Protein AF-0000000076117011 (afdb_homodimer)

Structure (mmCIF, N/CA/C/O backbone):
data_AF-0000000076117011-model_v1
#
loop_
_entity.id
_entity.type
_entity.pdbx_description
1 polymer DENND3
#
loop_
_atom_site.group_PDB
_atom_site.id
_atom_site.type_symbol
_atom_site.label_atom_id
_atom_site.label_alt_id
_atom_site.label_comp_id
_atom_site.label_asym_id
_atom_site.label_entity_id
_atom_site.label_seq_id
_atom_site.pdbx_PDB_ins_code
_atom_site.Cartn_x
_atom_site.Cartn_y
_atom_site.Cartn_z
_atom_site.occupancy
_atom_site.B_iso_or_equiv
_atom_site.auth_seq_id
_atom_site.auth_comp_id
_atom_site.auth_asym_id
_atom_site.auth_atom_id
_atom_site.pdbx_PDB_model_num
ATOM 1 N N . MET A 1 1 ? 69.812 -43.875 -33.938 1 23.36 1 MET A N 1
ATOM 2 C CA . MET A 1 1 ? 68.75 -44.188 -33.031 1 23.36 1 MET A CA 1
ATOM 3 C C . MET A 1 1 ? 67.562 -43.312 -33.25 1 23.36 1 MET A C 1
ATOM 5 O O . MET A 1 1 ? 67.625 -42.094 -33.219 1 23.36 1 MET A O 1
ATOM 9 N N . SER A 1 2 ? 66.562 -43.688 -34.125 1 27.22 2 SER A N 1
ATOM 10 C CA . SER A 1 2 ? 65.375 -43.188 -34.781 1 27.22 2 SER A CA 1
ATOM 11 C C . SER A 1 2 ? 64.25 -42.844 -33.781 1 27.22 2 SER A C 1
ATOM 13 O O . SER A 1 2 ? 63.844 -43.719 -33 1 27.22 2 SER A O 1
ATOM 15 N N . ILE A 1 3 ? 64.25 -41.688 -33.125 1 29.45 3 ILE A N 1
ATOM 16 C CA . ILE A 1 3 ? 63.406 -41.25 -32.031 1 29.45 3 ILE A CA 1
ATOM 17 C C . ILE A 1 3 ? 61.938 -41.312 -32.469 1 29.45 3 ILE A C 1
ATOM 19 O O . ILE A 1 3 ? 61.531 -40.594 -33.375 1 29.45 3 ILE A O 1
ATOM 23 N N . ARG A 1 4 ? 61.25 -42.438 -32.312 1 32.06 4 ARG A N 1
ATOM 24 C CA . ARG A 1 4 ? 59.875 -42.812 -32.688 1 32.06 4 ARG A CA 1
ATOM 25 C C . ARG A 1 4 ? 58.844 -41.906 -32 1 32.06 4 ARG A C 1
ATOM 27 O O . ARG A 1 4 ? 58.906 -41.719 -30.781 1 32.06 4 ARG A O 1
ATOM 34 N N . GLY A 1 5 ? 58.281 -40.875 -32.656 1 29.17 5 GLY A N 1
ATOM 35 C CA . GLY A 1 5 ? 57.375 -39.781 -32.312 1 29.17 5 GLY A CA 1
ATOM 36 C C . GLY A 1 5 ? 56.094 -40.25 -31.656 1 29.17 5 GLY A C 1
ATOM 37 O O . GLY A 1 5 ? 55.25 -40.906 -32.281 1 29.17 5 GLY A O 1
ATOM 38 N N . THR A 1 6 ? 56.062 -40.75 -30.422 1 28.58 6 THR A N 1
ATOM 39 C CA . THR A 1 6 ? 54.875 -41.281 -29.781 1 28.58 6 THR A CA 1
ATOM 40 C C . THR A 1 6 ? 53.75 -40.281 -29.781 1 28.58 6 THR A C 1
ATOM 42 O O . THR A 1 6 ? 53.906 -39.156 -29.297 1 28.58 6 THR A O 1
ATOM 45 N N . THR A 1 7 ? 52.812 -40.344 -30.719 1 27.72 7 THR A N 1
ATOM 46 C CA . THR A 1 7 ? 51.594 -39.594 -30.875 1 27.72 7 THR A CA 1
ATOM 47 C C . THR A 1 7 ? 50.781 -39.594 -29.578 1 27.72 7 THR A C 1
ATOM 49 O O . THR A 1 7 ? 50.375 -40.656 -29.094 1 27.72 7 THR A O 1
ATOM 52 N N . ILE A 1 8 ? 51.031 -38.812 -28.625 1 31.27 8 ILE A N 1
ATOM 53 C CA . ILE A 1 8 ? 50.219 -38.719 -27.391 1 31.27 8 ILE A CA 1
ATOM 54 C C . ILE A 1 8 ? 48.75 -38.531 -27.75 1 31.27 8 ILE A C 1
ATOM 56 O O . ILE A 1 8 ? 48.375 -37.562 -28.406 1 31.27 8 ILE A O 1
ATOM 60 N N . LYS A 1 9 ? 47.969 -39.531 -27.859 1 28.08 9 LYS A N 1
ATOM 61 C CA . LYS A 1 9 ? 46.5 -39.562 -28.031 1 28.08 9 LYS A CA 1
ATOM 62 C C . LYS A 1 9 ? 45.812 -38.594 -27.078 1 28.08 9 LYS A C 1
ATOM 64 O O . LYS A 1 9 ? 46 -38.688 -25.859 1 28.08 9 LYS A O 1
ATOM 69 N N . LYS A 1 10 ? 45.562 -37.406 -27.469 1 28.38 10 LYS A N 1
ATOM 70 C CA . LYS A 1 10 ? 44.75 -36.406 -26.75 1 28.38 10 LYS A CA 1
ATOM 71 C C . LYS A 1 10 ? 43.438 -37.031 -26.234 1 28.38 10 LYS A C 1
ATOM 73 O O . LYS A 1 10 ? 42.625 -37.469 -27.031 1 28.38 10 LYS A O 1
ATOM 78 N N . ASN A 1 11 ? 43.469 -37.844 -25.266 1 29.08 11 ASN A N 1
ATOM 79 C CA . ASN A 1 11 ? 42.219 -38.281 -24.641 1 29.08 11 ASN A CA 1
ATOM 80 C C . ASN A 1 11 ? 41.219 -37.156 -24.562 1 29.08 11 ASN A C 1
ATOM 82 O O . ASN A 1 11 ? 41.438 -36.125 -23.906 1 29.08 11 ASN A O 1
ATOM 86 N N . LYS A 1 12 ? 40.469 -36.875 -25.641 1 31.58 12 LYS A N 1
ATOM 87 C CA . LYS A 1 12 ? 39.312 -36 -25.688 1 31.58 12 LYS A CA 1
ATOM 88 C C . LYS A 1 12 ? 38.438 -36.188 -24.469 1 31.58 12 LYS A C 1
ATOM 90 O O . LYS A 1 12 ? 37.75 -37.219 -24.344 1 31.58 12 LYS A O 1
ATOM 95 N N . MET A 1 13 ? 38.875 -35.938 -23.281 1 32.09 13 MET A N 1
ATOM 96 C CA . MET A 1 13 ? 37.906 -35.875 -22.203 1 32.09 13 MET A CA 1
ATOM 97 C C . MET A 1 13 ? 36.594 -35.25 -22.656 1 32.09 13 MET A C 1
ATOM 99 O O . MET A 1 13 ? 36.562 -34.094 -23.047 1 32.09 13 MET A O 1
ATOM 103 N N . THR A 1 14 ? 35.719 -35.906 -23.375 1 32.06 14 THR A N 1
ATOM 104 C CA . THR A 1 14 ? 34.344 -35.562 -23.656 1 32.06 14 THR A CA 1
ATOM 105 C C . THR A 1 14 ? 33.688 -34.906 -22.438 1 32.06 14 THR A C 1
ATOM 107 O O . THR A 1 14 ? 33.406 -35.594 -21.469 1 32.06 14 THR A O 1
ATOM 110 N N . THR A 1 15 ? 34.219 -33.875 -21.922 1 34.38 15 THR A N 1
ATOM 111 C CA . THR A 1 15 ? 33.5 -33.156 -20.891 1 34.38 15 THR A CA 1
ATOM 112 C C . THR A 1 15 ? 31.984 -33.156 -21.188 1 34.38 15 THR A C 1
ATOM 114 O O . THR A 1 15 ? 31.562 -32.719 -22.25 1 34.38 15 THR A O 1
ATOM 117 N N . SER A 1 16 ? 31.266 -34.188 -20.844 1 34.84 16 SER A N 1
ATOM 118 C CA . SER A 1 16 ? 29.812 -34.219 -20.891 1 34.84 16 SER A CA 1
ATOM 119 C C . SER A 1 16 ? 29.234 -32.812 -20.703 1 34.84 16 SER A C 1
ATOM 121 O O . SER A 1 16 ? 29.609 -32.094 -19.781 1 34.84 16 SER A O 1
ATOM 123 N N . VAL A 1 17 ? 29.062 -32.125 -21.719 1 37.31 17 VAL A N 1
ATOM 124 C CA . VAL A 1 17 ? 28.25 -30.938 -21.625 1 37.31 17 VAL A CA 1
ATOM 125 C C . VAL A 1 17 ? 27.188 -31.094 -20.547 1 37.31 17 VAL A C 1
ATOM 127 O O . VAL A 1 17 ? 26.422 -32.062 -20.562 1 37.31 17 VAL A O 1
ATOM 130 N N . PRO A 1 18 ? 27.438 -30.75 -19.328 1 39.34 18 PRO A N 1
ATOM 131 C CA . PRO A 1 18 ? 26.344 -30.844 -18.359 1 39.34 18 PRO A CA 1
ATOM 132 C C . PRO A 1 18 ? 24.969 -30.688 -19 1 39.34 18 PRO A C 1
ATOM 134 O O . PRO A 1 18 ? 24.812 -29.891 -19.938 1 39.34 18 PRO A O 1
ATOM 137 N N . GLU A 1 19 ? 24.203 -31.672 -19.266 1 43.84 19 GLU A N 1
ATOM 138 C CA . GLU A 1 19 ? 22.812 -31.656 -19.719 1 43.84 19 GLU A CA 1
ATOM 139 C C . GLU A 1 19 ? 22.094 -30.406 -19.219 1 43.84 19 GLU A C 1
ATOM 141 O O . GLU A 1 19 ? 22.25 -30.016 -18.062 1 43.84 19 GLU A O 1
ATOM 146 N N . PHE A 1 20 ? 21.906 -29.484 -20.094 1 51.25 20 PHE A N 1
ATOM 147 C CA . PHE A 1 20 ? 21.109 -28.312 -19.734 1 51.25 20 PHE A CA 1
ATOM 148 C C . PHE A 1 20 ? 19.938 -28.719 -18.844 1 51.25 20 PHE A C 1
ATOM 150 O O . PHE A 1 20 ? 19.203 -29.672 -19.172 1 51.25 20 PHE A O 1
ATOM 157 N N . PRO A 1 21 ? 19.984 -28.422 -17.641 1 55.91 21 PRO A N 1
ATOM 158 C CA . PRO A 1 21 ? 18.922 -28.781 -16.688 1 55.91 21 PRO A CA 1
ATOM 159 C C . PRO A 1 21 ? 17.516 -28.516 -17.219 1 55.91 21 PRO A C 1
ATOM 161 O O . PRO A 1 21 ? 16.531 -28.922 -16.609 1 55.91 21 PRO A O 1
ATOM 164 N N . VAL A 1 22 ? 17.484 -27.719 -18.312 1 62.47 22 VAL A N 1
ATOM 165 C CA . VAL A 1 22 ? 16.141 -27.422 -18.812 1 62.47 22 VAL A CA 1
ATOM 166 C C . VAL A 1 22 ? 15.93 -28.109 -20.156 1 62.47 22 VAL A C 1
ATOM 168 O O . VAL A 1 22 ? 16.828 -28.125 -21 1 62.47 22 VAL A O 1
ATOM 171 N N . SER A 1 23 ? 14.867 -28.781 -20.359 1 64.69 23 SER A N 1
ATOM 172 C CA . SER A 1 23 ? 14.5 -29.484 -21.578 1 64.69 23 SER A CA 1
ATOM 173 C C . SER A 1 23 ? 14.438 -28.531 -22.766 1 64.69 23 SER A C 1
ATOM 175 O O . SER A 1 23 ? 14.266 -27.328 -22.594 1 64.69 23 SER A O 1
ATOM 177 N N . GLU A 1 24 ? 14.844 -28.953 -23.906 1 66.38 24 GLU A N 1
ATOM 178 C CA . GLU A 1 24 ? 14.781 -28.188 -25.156 1 66.38 24 GLU A CA 1
ATOM 179 C C . GLU A 1 24 ? 13.391 -27.609 -25.375 1 66.38 24 GLU A C 1
ATOM 181 O O . GLU A 1 24 ? 13.242 -26.531 -25.938 1 66.38 24 GLU A O 1
ATOM 186 N N . GLU A 1 25 ? 12.438 -28.406 -24.938 1 67.88 25 GLU A N 1
ATOM 187 C CA . GLU A 1 25 ? 11.055 -27.969 -25.078 1 67.88 25 GLU A CA 1
ATOM 188 C C . GLU A 1 25 ? 10.805 -26.688 -24.297 1 67.88 25 GLU A C 1
ATOM 190 O O . GLU A 1 25 ? 10.125 -25.781 -24.766 1 67.88 25 GLU A O 1
ATOM 195 N N . VAL A 1 26 ? 11.406 -26.641 -23.188 1 68.38 26 VAL A N 1
ATOM 196 C CA . VAL A 1 26 ? 11.242 -25.469 -22.328 1 68.38 26 VAL A CA 1
ATOM 197 C C . VAL A 1 26 ? 11.898 -24.266 -22.969 1 68.38 26 VAL A C 1
ATOM 199 O O . VAL A 1 26 ? 11.328 -23.172 -22.984 1 68.38 26 VAL A O 1
ATOM 202 N N . ILE A 1 27 ? 12.938 -24.422 -23.594 1 70.88 27 ILE A N 1
ATOM 203 C CA . ILE A 1 27 ? 13.688 -23.328 -24.203 1 70.88 27 ILE A CA 1
ATOM 204 C C . ILE A 1 27 ? 12.906 -22.75 -25.375 1 70.88 27 ILE A C 1
ATOM 206 O O . ILE A 1 27 ? 12.828 -21.516 -25.531 1 70.88 27 ILE A O 1
ATOM 210 N N . LYS A 1 28 ? 12.305 -23.641 -26.094 1 72.31 28 LYS A N 1
ATOM 211 C CA . LYS A 1 28 ? 11.547 -23.172 -27.25 1 72.31 28 LYS A CA 1
ATOM 212 C C . LYS A 1 28 ? 10.266 -22.453 -26.812 1 72.31 28 LYS A C 1
ATOM 214 O O . LYS A 1 28 ? 9.852 -21.484 -27.438 1 72.31 28 LYS A O 1
ATOM 219 N N . SER A 1 29 ? 9.719 -22.922 -25.75 1 73.88 29 SER A N 1
ATOM 220 C CA . SER A 1 29 ? 8.445 -22.375 -25.281 1 73.88 29 SER A CA 1
ATOM 221 C C . SER A 1 29 ? 8.633 -21.047 -24.578 1 73.88 29 SER A C 1
ATOM 223 O O . SER A 1 29 ? 7.727 -20.203 -24.562 1 73.88 29 SER A O 1
ATOM 225 N N . ILE A 1 30 ? 9.812 -20.844 -24.125 1 80.25 30 ILE A N 1
ATOM 226 C CA . ILE A 1 30 ? 10.055 -19.688 -23.266 1 80.25 30 ILE A CA 1
ATOM 227 C C . ILE A 1 30 ? 9.938 -18.406 -24.094 1 80.25 30 ILE A C 1
ATOM 229 O O . ILE A 1 30 ? 9.477 -17.375 -23.594 1 80.25 30 ILE A O 1
ATOM 233 N N . THR A 1 31 ? 10.289 -18.5 -25.375 1 78.75 31 THR A N 1
ATOM 234 C CA . THR A 1 31 ? 10.281 -17.312 -26.219 1 78.75 31 THR A CA 1
ATOM 235 C C . THR A 1 31 ? 8.859 -16.781 -26.391 1 78.75 31 THR A C 1
ATOM 237 O O . THR A 1 31 ? 8.641 -15.562 -26.438 1 78.75 31 THR A O 1
ATOM 240 N N . THR A 1 32 ? 7.996 -17.719 -26.406 1 79.62 32 THR A N 1
ATOM 241 C CA . THR A 1 32 ? 6.598 -17.344 -26.562 1 79.62 32 THR A CA 1
ATOM 242 C C . THR A 1 32 ? 6.09 -16.625 -25.312 1 79.62 32 THR A C 1
ATOM 244 O O . THR A 1 32 ? 5.289 -15.695 -25.391 1 79.62 32 THR A O 1
ATOM 247 N N . PHE A 1 33 ? 6.688 -16.984 -24.234 1 84 33 PHE A N 1
ATOM 248 C CA . PHE A 1 33 ? 6.172 -16.484 -22.969 1 84 33 PHE A CA 1
ATOM 249 C C . PHE A 1 33 ? 6.895 -15.211 -22.547 1 84 33 PHE A C 1
ATOM 251 O O . PHE A 1 33 ? 6.453 -14.508 -21.641 1 84 33 PHE A O 1
ATOM 258 N N . CYS A 1 34 ? 7.953 -14.891 -23.234 1 85.19 34 CYS A N 1
ATOM 259 C CA . CYS A 1 34 ? 8.633 -13.625 -22.984 1 85.19 34 CYS A CA 1
ATOM 260 C C . CYS A 1 34 ? 7.781 -12.445 -23.422 1 85.19 34 CYS A C 1
ATOM 262 O O . CYS A 1 34 ? 7.828 -11.375 -22.797 1 85.19 34 CYS A O 1
ATOM 264 N N . TYR A 1 35 ? 7.074 -12.734 -24.484 1 84.56 35 TYR A N 1
ATOM 265 C CA . TYR A 1 35 ? 6.152 -11.734 -25.016 1 84.56 35 TYR A CA 1
ATOM 266 C C . TYR A 1 35 ? 4.758 -12.32 -25.203 1 84.56 35 TYR A C 1
ATOM 268 O O . TYR A 1 35 ? 4.305 -12.516 -26.328 1 84.56 35 TYR A O 1
ATOM 276 N N . PRO A 1 36 ? 4.109 -12.445 -24.078 1 78.5 36 PRO A N 1
ATOM 277 C CA . PRO A 1 36 ? 2.816 -13.133 -24.172 1 78.5 36 PRO A CA 1
ATOM 278 C C . PRO A 1 36 ? 1.836 -12.422 -25.109 1 78.5 36 PRO A C 1
ATOM 280 O O . PRO A 1 36 ? 0.967 -13.062 -25.703 1 78.5 36 PRO A O 1
ATOM 283 N N . ASP A 1 37 ? 1.966 -11.094 -25.25 1 76.81 37 ASP A N 1
ATOM 284 C CA . ASP A 1 37 ? 1.089 -10.328 -26.125 1 76.81 37 ASP A CA 1
ATOM 285 C C . ASP A 1 37 ? 1.772 -10.039 -27.469 1 76.81 37 ASP A C 1
ATOM 287 O O . ASP A 1 37 ? 1.303 -9.203 -28.234 1 76.81 37 ASP A O 1
ATOM 291 N N . GLY A 1 38 ? 2.838 -10.594 -27.688 1 76.81 38 GLY A N 1
ATOM 292 C CA . GLY A 1 38 ? 3.592 -10.344 -28.906 1 76.81 38 GLY A CA 1
ATOM 293 C C . GLY A 1 38 ? 4.629 -9.25 -28.766 1 76.81 38 GLY A C 1
ATOM 294 O O . GLY A 1 38 ? 4.508 -8.391 -27.875 1 76.81 38 GLY A O 1
ATOM 295 N N . MET A 1 39 ? 5.688 -9.336 -29.578 1 80.31 39 MET A N 1
ATOM 296 C CA . MET A 1 39 ? 6.742 -8.328 -29.547 1 80.31 39 MET A CA 1
ATOM 297 C C . MET A 1 39 ? 6.34 -7.09 -30.344 1 80.31 39 MET A C 1
ATOM 299 O O . MET A 1 39 ? 5.828 -7.207 -31.453 1 80.31 39 MET A O 1
ATOM 303 N N . LYS A 1 40 ? 6.391 -5.938 -29.688 1 81.12 40 LYS A N 1
ATOM 304 C CA . LYS A 1 40 ? 6.055 -4.684 -30.359 1 81.12 40 LYS A CA 1
ATOM 305 C C . LYS A 1 40 ? 7.219 -3.699 -30.312 1 81.12 40 LYS A C 1
ATOM 307 O O . LYS A 1 40 ? 7.961 -3.662 -29.328 1 81.12 40 LYS A O 1
ATOM 312 N N . VAL A 1 41 ? 7.43 -3.002 -31.438 1 84.56 41 VAL A N 1
ATOM 313 C CA . VAL A 1 41 ? 8.445 -1.961 -31.516 1 84.56 41 VAL A CA 1
ATOM 314 C C . VAL A 1 41 ? 7.809 -0.594 -31.266 1 84.56 41 VAL A C 1
ATOM 316 O O . VAL A 1 41 ? 6.711 -0.32 -31.766 1 84.56 41 VAL A O 1
ATOM 319 N N . PHE A 1 42 ? 8.523 0.179 -30.5 1 85.56 42 PHE A N 1
ATOM 320 C CA . PHE A 1 42 ? 7.941 1.458 -30.109 1 85.56 42 PHE A CA 1
ATOM 321 C C . PHE A 1 42 ? 8.852 2.611 -30.516 1 85.56 42 PHE A C 1
ATOM 323 O O . PHE A 1 42 ? 10.078 2.463 -30.531 1 85.56 42 PHE A O 1
ATOM 330 N N . PRO A 1 43 ? 8.195 3.707 -30.828 1 83.5 43 PRO A N 1
ATOM 331 C CA . PRO A 1 43 ? 9.008 4.891 -31.109 1 83.5 43 PRO A CA 1
ATOM 332 C C . PRO A 1 43 ? 9.562 5.539 -29.844 1 83.5 43 PRO A C 1
ATOM 334 O O . PRO A 1 43 ? 10.602 6.199 -29.891 1 83.5 43 PRO A O 1
ATOM 337 N N . GLU A 1 44 ? 8.789 5.305 -28.766 1 85.5 44 GLU A N 1
ATOM 338 C CA . GLU A 1 44 ? 9.227 5.871 -27.484 1 85.5 44 GLU A CA 1
ATOM 339 C C . GLU A 1 44 ? 9.703 4.781 -26.531 1 85.5 44 GLU A C 1
ATOM 341 O O . GLU A 1 44 ? 9.281 3.627 -26.641 1 85.5 44 GLU A O 1
ATOM 346 N N . LYS A 1 45 ? 10.586 5.266 -25.734 1 85.12 45 LYS A N 1
ATOM 347 C CA . LYS A 1 45 ? 11.109 4.309 -24.766 1 85.12 45 LYS A CA 1
ATOM 348 C C . LYS A 1 45 ? 10.047 3.924 -23.75 1 85.12 45 LYS A C 1
ATOM 350 O O . LYS A 1 45 ? 9.461 4.793 -23.094 1 85.12 45 LYS A O 1
ATOM 355 N N . ARG A 1 46 ? 9.805 2.67 -23.734 1 86.06 46 ARG A N 1
ATOM 356 C CA . ARG A 1 46 ? 8.867 2.154 -22.734 1 86.06 46 ARG A CA 1
ATOM 357 C C . ARG A 1 46 ? 9.602 1.712 -21.484 1 86.06 46 ARG A C 1
ATOM 359 O O . ARG A 1 46 ? 10.797 1.434 -21.516 1 86.06 46 ARG A O 1
ATOM 366 N N . GLU A 1 47 ? 8.891 1.644 -20.438 1 88.56 47 GLU A N 1
ATOM 367 C CA . GLU A 1 47 ? 9.484 1.215 -19.172 1 88.56 47 GLU A CA 1
ATOM 368 C C . GLU A 1 47 ? 9.805 -0.277 -19.188 1 88.56 47 GLU A C 1
ATOM 370 O O . GLU A 1 47 ? 9.055 -1.07 -19.766 1 88.56 47 GLU A O 1
ATOM 375 N N . ASN A 1 48 ? 10.914 -0.587 -18.641 1 93.62 48 ASN A N 1
ATOM 376 C CA . ASN A 1 48 ? 11.258 -1.995 -18.469 1 93.62 48 ASN A CA 1
ATOM 377 C C . ASN A 1 48 ? 10.289 -2.697 -17.516 1 93.62 48 ASN A C 1
ATOM 379 O O . ASN A 1 48 ? 9.711 -2.066 -16.625 1 93.62 48 ASN A O 1
ATOM 383 N N . PHE A 1 49 ? 10.039 -3.977 -17.766 1 93.94 49 PHE A N 1
ATOM 384 C CA . PHE A 1 49 ? 9.117 -4.676 -16.875 1 93.94 49 PHE A CA 1
ATOM 385 C C . PHE A 1 49 ? 9.57 -6.113 -16.656 1 93.94 49 PHE A C 1
ATOM 387 O O . PHE A 1 49 ? 10.352 -6.652 -17.438 1 93.94 49 PHE A O 1
ATOM 394 N N . VAL A 1 50 ? 9.117 -6.66 -15.539 1 96.81 50 VAL A N 1
ATOM 395 C CA . VAL A 1 50 ? 9.461 -8.016 -15.125 1 96.81 50 VAL A CA 1
ATOM 396 C C . VAL A 1 50 ? 8.18 -8.844 -14.977 1 96.81 50 VAL A C 1
ATOM 398 O O . VAL A 1 50 ? 7.141 -8.32 -14.578 1 96.81 50 VAL A O 1
ATOM 401 N N . HIS A 1 51 ? 8.211 -10.031 -15.375 1 96 51 HIS A N 1
ATOM 402 C CA . HIS A 1 51 ? 7.137 -10.977 -15.07 1 96 51 HIS A CA 1
ATOM 403 C C . HIS A 1 51 ? 7.691 -12.375 -14.812 1 96 51 HIS A C 1
ATOM 405 O O . HIS A 1 51 ? 8.891 -12.609 -14.961 1 96 51 HIS A O 1
ATOM 411 N N . PHE A 1 52 ? 6.863 -13.258 -14.312 1 96.94 52 PHE A N 1
ATOM 412 C CA . PHE A 1 52 ? 7.273 -14.57 -13.828 1 96.94 52 PHE A CA 1
ATOM 413 C C . PHE A 1 52 ? 6.469 -15.672 -14.516 1 96.94 52 PHE A C 1
ATOM 415 O O . PHE A 1 52 ? 5.301 -15.477 -14.852 1 96.94 52 PHE A O 1
ATOM 422 N N . LEU A 1 53 ? 7.156 -16.766 -14.75 1 93.5 53 LEU A N 1
ATOM 423 C CA . LEU A 1 53 ? 6.52 -17.891 -15.445 1 93.5 53 LEU A CA 1
ATOM 424 C C . LEU A 1 53 ? 6.652 -19.172 -14.633 1 93.5 53 LEU A C 1
ATOM 426 O O . LEU A 1 53 ? 7.609 -19.344 -13.875 1 93.5 53 LEU A O 1
ATOM 430 N N . VAL A 1 54 ? 5.641 -19.953 -14.75 1 93.94 54 VAL A N 1
ATOM 431 C CA . VAL A 1 54 ? 5.684 -21.328 -14.266 1 93.94 54 VAL A CA 1
ATOM 432 C C . VAL A 1 54 ? 5.426 -22.297 -15.422 1 93.94 54 VAL A C 1
ATOM 434 O O . VAL A 1 54 ? 4.359 -22.266 -16.047 1 93.94 54 VAL A O 1
ATOM 437 N N . LEU A 1 55 ? 6.418 -23.109 -15.727 1 87.88 55 LEU A N 1
ATOM 438 C CA . LEU A 1 55 ? 6.32 -24.078 -16.812 1 87.88 55 LEU A CA 1
ATOM 439 C C . LEU A 1 55 ? 6.207 -25.5 -16.266 1 87.88 55 LEU A C 1
ATOM 441 O O . LEU A 1 55 ? 6.934 -25.875 -15.344 1 87.88 55 LEU A O 1
ATOM 445 N N . THR A 1 56 ? 5.25 -26.172 -16.734 1 85.5 56 THR A N 1
ATOM 446 C CA . THR A 1 56 ? 5.055 -27.547 -16.312 1 85.5 56 THR A CA 1
ATOM 447 C C . THR A 1 56 ? 5.395 -28.516 -17.453 1 85.5 56 THR A C 1
ATOM 449 O O . THR A 1 56 ? 4.891 -28.375 -18.562 1 85.5 56 THR A O 1
ATOM 452 N N . ASP A 1 57 ? 6.184 -29.469 -17.141 1 78.06 57 ASP A N 1
ATOM 453 C CA . ASP A 1 57 ? 6.551 -30.453 -18.156 1 78.06 57 ASP A CA 1
ATOM 454 C C . ASP A 1 57 ? 5.531 -31.594 -18.219 1 78.06 57 ASP A C 1
ATOM 456 O O . ASP A 1 57 ? 4.527 -31.562 -17.5 1 78.06 57 ASP A O 1
ATOM 460 N N . ILE A 1 58 ? 5.793 -32.562 -19.078 1 75.31 58 ILE A N 1
ATOM 461 C CA . ILE A 1 58 ? 4.871 -33.656 -19.344 1 75.31 58 ILE A CA 1
ATOM 462 C C . ILE A 1 58 ? 4.77 -34.562 -18.109 1 75.31 58 ILE A C 1
ATOM 464 O O . ILE A 1 58 ? 3.742 -35.219 -17.875 1 75.31 58 ILE A O 1
ATOM 468 N N . MET A 1 59 ? 5.902 -34.5 -17.266 1 71.62 59 MET A N 1
ATOM 469 C CA . MET A 1 59 ? 5.918 -35.344 -16.062 1 71.62 59 MET A CA 1
ATOM 470 C C . MET A 1 59 ? 5.281 -34.594 -14.891 1 71.62 59 MET A C 1
ATOM 472 O O . MET A 1 59 ? 5.18 -35.156 -13.797 1 71.62 59 MET A O 1
ATOM 476 N N . GLY A 1 60 ? 4.891 -33.344 -15.133 1 77.62 60 GLY A N 1
ATOM 477 C CA . GLY A 1 60 ? 4.238 -32.562 -14.078 1 77.62 60 GLY A CA 1
ATOM 478 C C . GLY A 1 60 ? 5.211 -31.75 -13.25 1 77.62 60 GLY A C 1
ATOM 479 O O . GLY A 1 60 ? 4.809 -31.094 -12.289 1 77.62 60 GLY A O 1
ATOM 480 N N . ASN A 1 61 ? 6.484 -31.859 -13.641 1 77.56 61 ASN A N 1
ATOM 481 C CA . ASN A 1 61 ? 7.477 -31.062 -12.922 1 77.56 61 ASN A CA 1
ATOM 482 C C . ASN A 1 61 ? 7.402 -29.594 -13.305 1 77.56 61 ASN A C 1
ATOM 484 O O . ASN A 1 61 ? 7.273 -29.25 -14.477 1 77.56 61 ASN A O 1
ATOM 488 N N . LYS A 1 62 ? 7.473 -28.844 -12.258 1 86.25 62 LYS A N 1
ATOM 489 C CA . LYS A 1 62 ? 7.352 -27.406 -12.484 1 86.25 62 LYS A CA 1
ATOM 490 C C . LYS A 1 62 ? 8.727 -26.75 -12.578 1 86.25 62 LYS A C 1
ATOM 492 O O . LYS A 1 62 ? 9.641 -27.109 -11.844 1 86.25 62 LYS A O 1
ATOM 497 N N . THR A 1 63 ? 8.883 -25.938 -13.5 1 85.88 63 THR A N 1
ATOM 498 C CA . THR A 1 63 ? 10.039 -25.062 -13.656 1 85.88 63 THR A CA 1
ATOM 499 C C . THR A 1 63 ? 9.617 -23.594 -13.617 1 85.88 63 THR A C 1
ATOM 501 O O . THR A 1 63 ? 8.578 -23.234 -14.172 1 85.88 63 THR A O 1
ATOM 504 N N . TYR A 1 64 ? 10.438 -22.828 -12.953 1 89.44 64 TYR A N 1
ATOM 505 C CA . TYR A 1 64 ? 10.086 -21.422 -12.742 1 89.44 64 TYR A CA 1
ATOM 506 C C . TYR A 1 64 ? 11.039 -20.516 -13.508 1 89.44 64 TYR A C 1
ATOM 508 O O . TYR A 1 64 ? 12.234 -20.797 -13.609 1 89.44 64 TYR A O 1
ATOM 516 N N . ALA A 1 65 ? 10.453 -19.5 -14.039 1 91.5 65 ALA A N 1
ATOM 517 C CA . ALA A 1 65 ? 11.281 -18.578 -14.82 1 91.5 65 ALA A CA 1
ATOM 518 C C . ALA A 1 65 ? 10.938 -17.125 -14.492 1 91.5 65 ALA A C 1
ATOM 520 O O . ALA A 1 65 ? 9.789 -16.812 -14.164 1 91.5 65 ALA A O 1
ATOM 521 N N . THR A 1 66 ? 11.922 -16.281 -14.469 1 93.38 66 THR A N 1
ATOM 522 C CA . THR A 1 66 ? 11.781 -14.836 -14.344 1 93.38 66 THR A CA 1
ATOM 523 C C . THR A 1 66 ? 12.25 -14.141 -15.617 1 93.38 66 THR A C 1
ATOM 525 O O . THR A 1 66 ? 13.344 -14.398 -16.109 1 93.38 66 THR A O 1
ATOM 528 N N . CYS A 1 67 ? 11.383 -13.289 -16.141 1 94.38 67 CYS A N 1
ATOM 529 C CA . CYS A 1 67 ? 11.664 -12.602 -17.391 1 94.38 67 CYS A CA 1
ATOM 530 C C . CYS A 1 67 ? 11.773 -11.094 -17.172 1 94.38 67 CYS A C 1
ATOM 532 O O . CYS A 1 67 ? 10.914 -10.5 -16.516 1 94.38 67 CYS A O 1
ATOM 534 N N . LEU A 1 68 ? 12.828 -10.5 -17.609 1 94.81 68 LEU A N 1
ATOM 535 C CA . LEU A 1 68 ? 12.992 -9.047 -17.594 1 94.81 68 LEU A CA 1
ATOM 536 C C . LEU A 1 68 ? 13.141 -8.5 -19 1 94.81 68 LEU A C 1
ATOM 538 O O . LEU A 1 68 ? 14.078 -8.859 -19.719 1 94.81 68 LEU A O 1
ATOM 542 N N . THR A 1 69 ? 12.188 -7.68 -19.422 1 94.19 69 THR A N 1
ATOM 543 C CA . THR A 1 69 ? 12.188 -7.082 -20.75 1 94.19 69 THR A CA 1
ATOM 544 C C . THR A 1 69 ? 12.68 -5.637 -20.688 1 94.19 69 THR A C 1
ATOM 546 O O . THR A 1 69 ? 12.195 -4.848 -19.875 1 94.19 69 THR A O 1
ATOM 549 N N . PHE A 1 70 ? 13.633 -5.32 -21.438 1 92.56 70 PHE A N 1
ATOM 550 C CA . PHE A 1 70 ? 14.148 -3.963 -21.547 1 92.56 70 PHE A CA 1
ATOM 551 C C . PHE A 1 70 ? 14.258 -3.545 -23 1 92.56 70 PHE A C 1
ATOM 553 O O . PHE A 1 70 ? 14.203 -4.391 -23.906 1 92.56 70 PHE A O 1
ATOM 560 N N . ASN A 1 71 ? 14.336 -2.211 -23.219 1 90.75 71 ASN A N 1
ATOM 561 C CA . ASN A 1 71 ? 14.32 -1.691 -24.594 1 90.75 71 ASN A CA 1
ATOM 562 C C . ASN A 1 71 ? 15.68 -1.124 -24.984 1 90.75 71 ASN A C 1
ATOM 564 O O . ASN A 1 71 ? 16.328 -0.442 -24.203 1 90.75 71 ASN A O 1
ATOM 568 N N . ARG A 1 72 ? 16.047 -1.481 -26.094 1 87.88 72 ARG A N 1
ATOM 569 C CA . ARG A 1 72 ? 17.266 -0.92 -26.672 1 87.88 72 ARG A CA 1
ATOM 570 C C . ARG A 1 72 ? 16.938 -0.025 -27.875 1 87.88 72 ARG A C 1
ATOM 572 O O . ARG A 1 72 ? 16.031 -0.323 -28.641 1 87.88 72 ARG A O 1
ATOM 579 N N . ARG A 1 73 ? 17.75 0.914 -27.969 1 88.5 73 ARG A N 1
ATOM 580 C CA . ARG A 1 73 ? 17.531 1.913 -29 1 88.5 73 ARG A CA 1
ATOM 581 C C . ARG A 1 73 ? 18.234 1.511 -30.297 1 88.5 73 ARG A C 1
ATOM 583 O O . ARG A 1 73 ? 19.422 1.189 -30.297 1 88.5 73 ARG A O 1
ATOM 590 N N . PHE A 1 74 ? 17.438 1.567 -31.438 1 87.69 74 PHE A N 1
ATOM 591 C CA . PHE A 1 74 ? 17.969 1.236 -32.75 1 87.69 74 PHE A CA 1
ATOM 592 C C . PHE A 1 74 ? 17.609 2.307 -33.781 1 87.69 74 PHE A C 1
ATOM 594 O O . PHE A 1 74 ? 16.625 3.031 -33.594 1 87.69 74 PHE A O 1
ATOM 601 N N . ILE A 1 75 ? 18.406 2.451 -34.75 1 87.56 75 ILE A N 1
ATOM 602 C CA . ILE A 1 75 ? 18.109 3.279 -35.906 1 87.56 75 ILE A CA 1
ATOM 603 C C . ILE A 1 75 ? 17.797 2.389 -37.125 1 87.56 75 ILE A C 1
ATOM 605 O O . ILE A 1 75 ? 18.578 1.492 -37.438 1 87.56 75 ILE A O 1
ATOM 609 N N . ILE A 1 76 ? 16.641 2.602 -37.562 1 84.31 76 ILE A N 1
ATOM 610 C CA . ILE A 1 76 ? 16.219 1.844 -38.719 1 84.31 76 ILE A CA 1
ATOM 611 C C . ILE A 1 76 ? 16.312 2.721 -39.969 1 84.31 76 ILE A C 1
ATOM 613 O O . ILE A 1 76 ? 15.891 3.879 -39.969 1 84.31 76 ILE A O 1
ATOM 617 N N . GLU A 1 77 ? 17.031 2.195 -40.969 1 82.19 77 GLU A N 1
ATOM 618 C CA . GLU A 1 77 ? 17.188 2.887 -42.25 1 82.19 77 GLU A CA 1
ATOM 619 C C . GLU A 1 77 ? 16.609 2.059 -43.375 1 82.19 77 GLU A C 1
ATOM 621 O O . GLU A 1 77 ? 16.766 0.837 -43.406 1 82.19 77 GLU A O 1
ATOM 626 N N . LYS A 1 78 ? 15.703 2.756 -44.062 1 76.5 78 LYS A N 1
ATOM 627 C CA . LYS A 1 78 ? 15.188 2.09 -45.281 1 76.5 78 LYS A CA 1
ATOM 628 C C . LYS A 1 78 ? 16.203 2.121 -46.406 1 76.5 78 LYS A C 1
ATOM 630 O O . LYS A 1 78 ? 16.656 3.193 -46.812 1 76.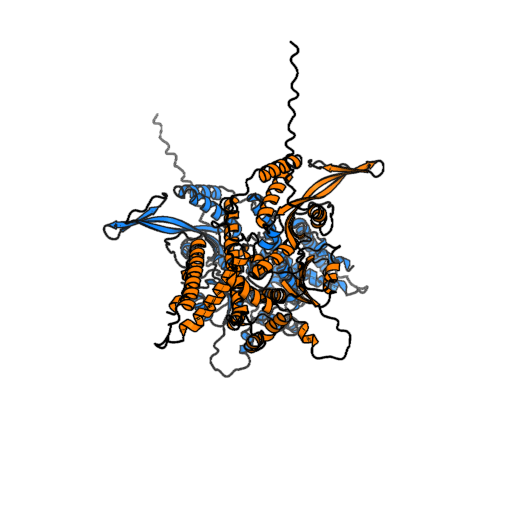5 78 LYS A O 1
ATOM 635 N N . GLY A 1 79 ? 16.875 0.974 -46.625 1 67.5 79 GLY A N 1
ATOM 636 C CA . GLY A 1 79 ? 17.781 0.885 -47.75 1 67.5 79 GLY A CA 1
ATOM 637 C C . GLY A 1 79 ? 17.062 0.746 -49.094 1 67.5 79 GLY A C 1
ATOM 638 O O . GLY A 1 79 ? 15.852 0.902 -49.156 1 67.5 79 GLY A O 1
ATOM 639 N N . GLU A 1 80 ? 17.984 0.483 -50.156 1 67.06 80 GLU A N 1
ATOM 640 C CA . GLU A 1 80 ? 17.516 0.175 -51.5 1 67.06 80 GLU A CA 1
ATOM 641 C C . GLU A 1 80 ? 16.891 -1.216 -51.562 1 67.06 80 GLU A C 1
ATOM 643 O O . GLU A 1 80 ? 17.281 -2.111 -50.812 1 67.06 80 GLU A O 1
ATOM 648 N N . LYS A 1 81 ? 15.688 -1.503 -52.281 1 69.19 81 LYS A N 1
ATOM 649 C CA . LYS A 1 81 ? 14.977 -2.727 -52.656 1 69.19 81 LYS A CA 1
ATOM 650 C C . LYS A 1 81 ? 14.242 -3.307 -51.438 1 69.19 81 LYS A C 1
ATOM 652 O O . LYS A 1 81 ? 14.25 -4.52 -51.219 1 69.19 81 LYS A O 1
ATOM 657 N N . SER A 1 82 ? 13.773 -2.494 -50.438 1 68.31 82 SER A N 1
ATOM 658 C CA . SER A 1 82 ? 12.859 -2.908 -49.375 1 68.31 82 SER A CA 1
ATOM 659 C C . SER A 1 82 ? 13.609 -3.566 -48.25 1 68.31 82 SER A C 1
ATOM 661 O O . SER A 1 82 ? 13.016 -4.277 -47.438 1 68.31 82 SER A O 1
ATOM 663 N N . LYS A 1 83 ? 15.023 -3.332 -48.312 1 75.81 83 LYS A N 1
ATOM 664 C CA . LYS A 1 83 ? 15.773 -3.883 -47.188 1 75.81 83 LYS A CA 1
ATOM 665 C C . LYS A 1 83 ? 15.844 -2.889 -46.031 1 75.81 83 LYS A C 1
ATOM 667 O O . LYS A 1 83 ? 15.992 -1.684 -46.25 1 75.81 83 LYS A O 1
ATOM 672 N N . ILE A 1 84 ? 15.469 -3.342 -44.812 1 77.12 84 ILE A N 1
ATOM 673 C CA . ILE A 1 84 ? 15.531 -2.531 -43.594 1 77.12 84 ILE A CA 1
ATOM 674 C C . ILE A 1 84 ? 16.828 -2.828 -42.844 1 77.12 84 ILE A C 1
ATOM 676 O O . ILE A 1 84 ? 17.125 -3.988 -42.562 1 77.12 84 ILE A O 1
ATOM 680 N N . TRP A 1 85 ? 17.719 -1.801 -42.812 1 79.88 85 TRP A N 1
ATOM 681 C CA . TRP A 1 85 ? 18.922 -1.933 -42 1 79.88 85 TRP A CA 1
ATOM 682 C C . TRP A 1 85 ? 18.703 -1.4 -40.594 1 79.88 85 TRP A C 1
ATOM 684 O O . TRP A 1 85 ? 18.062 -0.355 -40.406 1 79.88 85 TRP A O 1
ATOM 694 N N . MET A 1 86 ? 19.031 -2.279 -39.594 1 83 86 MET A N 1
ATOM 695 C CA . MET A 1 86 ? 18.891 -1.884 -38.219 1 83 86 MET A CA 1
ATOM 696 C C . MET A 1 86 ? 20.25 -1.755 -37.531 1 83 86 MET A C 1
ATOM 698 O O . MET A 1 86 ? 21.062 -2.689 -37.562 1 83 86 MET A O 1
ATOM 702 N N . ASN A 1 87 ? 20.531 -0.54 -37.062 1 81.94 87 ASN A N 1
ATOM 703 C CA . ASN A 1 87 ? 21.781 -0.316 -36.312 1 81.94 87 ASN A CA 1
ATOM 704 C C . ASN A 1 87 ? 21.516 0.183 -34.906 1 81.94 87 ASN A C 1
ATOM 706 O O . ASN A 1 87 ? 20.578 0.944 -34.688 1 81.94 87 ASN A O 1
ATOM 710 N N . LEU A 1 88 ? 22.328 -0.433 -34 1 83.94 88 LEU A N 1
ATOM 711 C CA . LEU A 1 88 ? 22.234 0.024 -32.625 1 83.94 88 LEU A CA 1
ATOM 712 C C . LEU A 1 88 ? 22.578 1.507 -32.531 1 83.94 88 LEU A C 1
ATOM 714 O O . LEU A 1 88 ? 23.562 1.967 -33.094 1 83.94 88 LEU A O 1
ATOM 718 N N . ASP A 1 89 ? 21.625 2.229 -31.953 1 80.75 89 ASP A N 1
ATOM 719 C CA . ASP A 1 89 ? 21.828 3.666 -31.781 1 80.75 89 ASP A CA 1
ATOM 720 C C . ASP A 1 89 ? 22.547 3.975 -30.469 1 80.75 89 ASP A C 1
ATOM 722 O O . ASP A 1 89 ? 21.938 3.928 -29.391 1 80.75 89 ASP A O 1
ATOM 726 N N . THR A 1 90 ? 23.844 4.121 -30.438 1 72.94 90 THR A N 1
ATOM 727 C CA . THR A 1 90 ? 24.609 4.445 -29.234 1 72.94 90 THR A CA 1
ATOM 728 C C . THR A 1 90 ? 24.844 5.945 -29.141 1 72.94 90 THR A C 1
ATOM 730 O O . THR A 1 90 ? 25.312 6.438 -28.109 1 72.94 90 THR A O 1
ATOM 733 N N . SER A 1 91 ? 24.531 6.664 -30.266 1 67.44 91 SER A N 1
ATOM 734 C CA . SER A 1 91 ? 24.906 8.07 -30.297 1 67.44 91 SER A CA 1
ATOM 735 C C . SER A 1 91 ? 23.672 8.969 -30.234 1 67.44 91 SER A C 1
ATOM 737 O O . SER A 1 91 ? 22.562 8.531 -30.516 1 67.44 91 SER A O 1
ATOM 739 N N . SER A 1 92 ? 23.719 9.977 -29.422 1 65.25 92 SER A N 1
ATOM 740 C CA . SER A 1 92 ? 22.656 10.984 -29.328 1 65.25 92 SER A CA 1
ATOM 741 C C . SER A 1 92 ? 22.641 11.859 -30.578 1 65.25 92 SER A C 1
ATOM 743 O O . SER A 1 92 ? 22.078 12.961 -30.562 1 65.25 92 SER A O 1
ATOM 745 N N . ASP A 1 93 ? 23.125 11.305 -31.672 1 65.44 93 ASP A N 1
ATOM 746 C CA . ASP A 1 93 ? 23.234 12.156 -32.844 1 65.44 93 ASP A CA 1
ATOM 747 C C . ASP A 1 93 ? 21.891 12.312 -33.562 1 65.44 93 ASP A C 1
ATOM 749 O O . ASP A 1 93 ? 20.984 11.5 -33.344 1 65.44 93 ASP A O 1
ATOM 753 N N . ASP A 1 94 ? 21.734 13.438 -34.25 1 72.62 94 ASP A N 1
ATOM 754 C CA . ASP A 1 94 ? 20.531 13.75 -35 1 72.62 94 ASP A CA 1
ATOM 755 C C . ASP A 1 94 ? 20.312 12.727 -36.125 1 72.62 94 ASP A C 1
ATOM 757 O O . ASP A 1 94 ? 21.281 12.242 -36.719 1 72.62 94 ASP A O 1
ATOM 761 N N . LEU A 1 95 ? 19.125 12.344 -36.25 1 74.81 95 LEU A N 1
ATOM 762 C CA . LEU A 1 95 ? 18.75 11.344 -37.25 1 74.81 95 LEU A CA 1
ATOM 763 C C . LEU A 1 95 ? 18.703 11.961 -38.625 1 74.81 95 LEU A C 1
ATOM 765 O O . LEU A 1 95 ? 18.359 13.133 -38.781 1 74.81 95 LEU A O 1
ATOM 769 N N . GLU A 1 96 ? 19.312 11.258 -39.531 1 73.75 96 GLU A N 1
ATOM 770 C CA . GLU A 1 96 ? 19.156 11.672 -40.938 1 73.75 96 GLU A CA 1
ATOM 771 C C . GLU A 1 96 ? 17.719 11.484 -41.406 1 73.75 96 GLU A C 1
ATOM 773 O O . GLU A 1 96 ? 16.938 10.781 -40.75 1 73.75 96 GLU A O 1
ATOM 778 N N . LYS A 1 97 ? 17.297 12.227 -42.469 1 68.31 97 LYS A N 1
ATOM 779 C CA . LYS A 1 97 ? 15.938 12.297 -43 1 68.31 97 LYS A CA 1
ATOM 780 C C . LYS A 1 97 ? 15.359 10.898 -43.188 1 68.31 97 LYS A C 1
ATOM 782 O O . LYS A 1 97 ? 14.156 10.688 -43.031 1 68.31 97 LYS A O 1
ATOM 787 N N . GLN A 1 98 ? 16.219 9.867 -43.5 1 76.12 98 GLN A N 1
ATOM 788 C CA . GLN A 1 98 ? 15.688 8.547 -43.812 1 76.12 98 GLN A CA 1
ATOM 789 C C . GLN A 1 98 ? 15.82 7.598 -42.625 1 76.12 98 GLN A C 1
ATOM 791 O O . GLN A 1 98 ? 15.445 6.426 -42.719 1 76.12 98 GLN A O 1
ATOM 796 N N . GLN A 1 99 ? 16.188 8.18 -41.531 1 80.62 99 GLN A N 1
ATOM 797 C CA . GLN A 1 99 ? 16.422 7.324 -40.375 1 80.62 99 GLN A CA 1
ATOM 798 C C . GLN A 1 99 ? 15.32 7.5 -39.344 1 80.62 99 GLN A C 1
ATOM 800 O O . GLN A 1 99 ? 14.828 8.609 -39.125 1 80.62 99 GLN A O 1
ATOM 805 N N . VAL A 1 100 ? 14.812 6.324 -38.875 1 83.5 100 VAL A N 1
ATOM 806 C CA . VAL A 1 100 ? 13.805 6.359 -37.812 1 83.5 100 VAL A CA 1
ATOM 807 C C . VAL A 1 100 ? 14.359 5.68 -36.562 1 83.5 100 VAL A C 1
ATOM 809 O O . VAL A 1 100 ? 14.953 4.602 -36.656 1 83.5 100 VAL A O 1
ATOM 812 N N . ARG A 1 101 ? 14.266 6.426 -35.5 1 86.5 101 ARG A N 1
ATOM 813 C CA . ARG A 1 101 ? 14.656 5.871 -34.219 1 86.5 101 ARG A CA 1
ATOM 814 C C . ARG A 1 101 ? 13.531 5.035 -33.625 1 86.5 101 ARG A C 1
ATOM 816 O O . ARG A 1 101 ? 12.367 5.426 -33.656 1 86.5 101 ARG A O 1
ATOM 823 N N . CYS A 1 102 ? 13.898 3.781 -33.25 1 86.62 102 CYS A N 1
ATOM 824 C CA . CYS A 1 102 ? 12.898 2.914 -32.625 1 86.62 102 CYS A CA 1
ATOM 825 C C . CYS A 1 102 ? 13.5 2.15 -31.469 1 86.62 102 CYS A C 1
ATOM 827 O O . CYS A 1 102 ? 14.719 2.084 -31.312 1 86.62 102 CYS A O 1
ATOM 829 N N . TYR A 1 103 ? 12.719 1.706 -30.625 1 89.81 103 TYR A N 1
ATOM 830 C CA . TYR A 1 103 ? 13.109 0.906 -29.469 1 89.81 103 TYR A CA 1
ATOM 831 C C . TYR A 1 103 ? 12.625 -0.53 -29.609 1 89.81 103 TYR A C 1
ATOM 833 O O . TYR A 1 103 ? 11.43 -0.77 -29.797 1 89.81 103 TYR A O 1
ATOM 841 N N . ILE A 1 104 ? 13.562 -1.41 -29.547 1 88.56 104 ILE A N 1
ATOM 842 C CA . ILE A 1 104 ? 13.234 -2.824 -29.688 1 88.56 104 ILE A CA 1
ATOM 843 C C . ILE A 1 104 ? 13.359 -3.525 -28.344 1 88.56 104 ILE A C 1
ATOM 845 O O . ILE A 1 104 ? 14.391 -3.424 -27.672 1 88.56 104 ILE A O 1
ATOM 849 N N . PRO A 1 105 ? 12.328 -4.297 -27.953 1 90.19 105 PRO A N 1
ATOM 850 C CA . PRO A 1 105 ? 12.367 -4.996 -26.672 1 90.19 105 PRO A CA 1
ATOM 851 C C . PRO A 1 105 ? 13.266 -6.234 -26.703 1 90.19 105 PRO A C 1
ATOM 853 O O . PRO A 1 105 ? 13.25 -6.984 -27.688 1 90.19 105 PRO A O 1
ATOM 856 N N . HIS A 1 106 ? 14.125 -6.375 -25.75 1 88.75 106 HIS A N 1
ATOM 857 C CA . HIS A 1 106 ? 14.93 -7.555 -25.469 1 88.75 106 HIS A CA 1
ATOM 858 C C . HIS A 1 106 ? 14.539 -8.172 -24.125 1 88.75 106 HIS A C 1
ATOM 860 O O . HIS A 1 106 ? 14.195 -7.449 -23.188 1 88.75 106 HIS A O 1
ATOM 866 N N . CYS A 1 107 ? 14.555 -9.477 -24.094 1 91.56 107 CYS A N 1
ATOM 867 C CA . CYS A 1 107 ? 14.133 -10.133 -22.859 1 91.56 107 CYS A CA 1
ATOM 868 C C . CYS A 1 107 ? 15.211 -11.07 -22.344 1 91.56 107 CYS A C 1
ATOM 870 O O . CYS A 1 107 ? 15.719 -11.914 -23.078 1 91.56 107 CYS A O 1
ATOM 872 N N . CYS A 1 108 ? 15.625 -10.898 -21.125 1 89.88 108 CYS A N 1
ATOM 873 C CA . CYS A 1 108 ? 16.516 -11.812 -20.422 1 89.88 108 CYS A CA 1
ATOM 874 C C . CYS A 1 108 ? 15.75 -12.719 -19.469 1 89.88 108 CYS A C 1
ATOM 876 O O . CYS A 1 108 ? 14.852 -12.258 -18.766 1 89.88 108 CYS A O 1
ATOM 878 N N . VAL A 1 109 ? 16.109 -14 -19.516 1 90.5 109 VAL A N 1
ATOM 879 C CA . VAL A 1 109 ? 15.336 -14.961 -18.734 1 90.5 109 VAL A CA 1
ATOM 880 C C . VAL A 1 109 ? 16.266 -15.781 -17.844 1 90.5 109 VAL A C 1
ATOM 882 O O . VAL A 1 109 ? 17.328 -16.219 -18.297 1 90.5 109 VAL A O 1
ATOM 885 N N . LEU A 1 110 ? 15.953 -15.891 -16.578 1 87.56 110 LEU A N 1
ATOM 886 C CA . LEU A 1 110 ? 16.594 -16.812 -15.664 1 87.56 110 LEU A CA 1
ATOM 887 C C . LEU A 1 110 ? 15.633 -17.922 -15.242 1 87.56 110 LEU A C 1
ATOM 889 O O . LEU A 1 110 ? 14.477 -17.656 -14.93 1 87.56 110 LEU A O 1
ATOM 893 N N . ILE A 1 111 ? 16.094 -19.141 -15.289 1 86.69 111 ILE A N 1
ATOM 894 C CA . ILE A 1 111 ? 15.266 -20.297 -14.984 1 86.69 111 ILE A CA 1
ATOM 895 C C . ILE A 1 111 ? 15.75 -20.969 -13.703 1 86.69 111 ILE A C 1
ATOM 897 O O . ILE A 1 111 ? 16.953 -21.078 -13.484 1 86.69 111 ILE A O 1
ATOM 901 N N . SER A 1 112 ? 14.766 -21.344 -12.828 1 80.81 112 SER A N 1
ATOM 902 C CA . SER A 1 112 ? 15.062 -22.016 -11.562 1 80.81 112 SER A CA 1
ATOM 903 C C . SER A 1 112 ? 14.094 -23.172 -11.312 1 80.81 112 SER A C 1
ATOM 905 O O . SER A 1 112 ? 13.023 -23.234 -11.93 1 80.81 112 SER A O 1
ATOM 907 N N . LYS A 1 113 ? 14.461 -24.062 -10.438 1 77.31 113 LYS A N 1
ATOM 908 C CA . LYS A 1 113 ? 13.609 -25.203 -10.086 1 77.31 113 LYS A CA 1
ATOM 909 C C . LYS A 1 113 ? 12.586 -24.812 -9.023 1 77.31 113 LYS A C 1
ATOM 911 O O . LYS A 1 113 ? 11.57 -25.5 -8.852 1 77.31 113 LYS A O 1
ATOM 916 N N . PHE A 1 114 ? 12.898 -23.75 -8.297 1 81 114 PHE A N 1
ATOM 917 C CA . PHE A 1 114 ? 12.008 -23.281 -7.246 1 81 114 PHE A CA 1
ATOM 918 C C . PHE A 1 114 ? 11.539 -21.859 -7.531 1 81 114 PHE A C 1
ATOM 920 O O . PHE A 1 114 ? 12.156 -21.141 -8.312 1 81 114 PHE A O 1
ATOM 927 N N . PRO A 1 115 ? 10.469 -21.5 -6.949 1 89.31 115 PRO A N 1
ATOM 928 C CA . PRO A 1 115 ? 9.938 -20.172 -7.234 1 89.31 115 PRO A CA 1
ATOM 929 C C . PRO A 1 115 ? 10.727 -19.062 -6.539 1 89.31 115 PRO A C 1
ATOM 931 O O . PRO A 1 115 ? 10.172 -18.344 -5.703 1 89.31 115 PRO A O 1
ATOM 934 N N . TYR A 1 116 ? 11.938 -18.891 -6.973 1 87.94 116 TYR A N 1
ATOM 935 C CA . TYR A 1 116 ? 12.789 -17.812 -6.465 1 87.94 116 TYR A CA 1
ATOM 936 C C . TYR A 1 116 ? 12.648 -16.562 -7.316 1 87.94 116 TYR A C 1
ATOM 938 O O . TYR A 1 116 ? 13.633 -16.078 -7.883 1 87.94 116 TYR A O 1
ATOM 946 N N . PHE A 1 117 ? 11.484 -16.031 -7.289 1 93.75 117 PHE A N 1
ATOM 947 C CA . PHE A 1 117 ? 11.148 -14.914 -8.172 1 93.75 117 PHE A CA 1
ATOM 948 C C . PHE A 1 117 ? 11.914 -13.656 -7.773 1 93.75 117 PHE A C 1
ATOM 950 O O . PHE A 1 117 ? 12.461 -12.961 -8.633 1 93.75 117 PHE A O 1
ATOM 957 N N . THR A 1 118 ? 11.969 -13.359 -6.445 1 91.38 118 THR A N 1
ATOM 958 C CA . THR A 1 118 ? 12.57 -12.117 -5.977 1 91.38 118 THR A CA 1
ATOM 959 C C . THR A 1 118 ? 14.078 -12.125 -6.227 1 91.38 118 THR A C 1
ATOM 961 O O . THR A 1 118 ? 14.633 -11.141 -6.719 1 91.38 118 THR A O 1
ATOM 964 N N . VAL A 1 119 ? 14.719 -13.188 -5.918 1 87 119 VAL A N 1
ATOM 965 C CA . VAL A 1 119 ? 16.156 -13.289 -6.09 1 87 119 VAL A CA 1
ATOM 966 C C . VAL A 1 119 ? 16.516 -13.211 -7.574 1 87 119 VAL A C 1
ATOM 968 O O . VAL A 1 119 ? 17.469 -12.531 -7.957 1 87 119 VAL A O 1
ATOM 971 N N . MET A 1 120 ? 15.797 -13.906 -8.375 1 90.19 120 MET A N 1
ATOM 972 C CA . MET A 1 120 ? 16.047 -13.898 -9.812 1 90.19 120 MET A CA 1
ATOM 973 C C . MET A 1 120 ? 15.789 -12.516 -10.406 1 90.19 120 MET A C 1
ATOM 975 O O . MET A 1 120 ? 16.516 -12.07 -11.297 1 90.19 120 MET A O 1
ATOM 979 N N . LYS A 1 121 ? 14.758 -11.93 -9.945 1 94.56 121 LYS A N 1
ATOM 980 C CA . LYS A 1 121 ? 14.484 -10.562 -10.375 1 94.56 121 LYS A CA 1
ATOM 981 C C . LYS A 1 121 ? 15.648 -9.633 -10.031 1 94.56 121 LYS A C 1
ATOM 983 O O . LYS A 1 121 ? 16.062 -8.812 -10.852 1 94.56 121 LYS A O 1
ATOM 988 N N . ASP A 1 122 ? 16.156 -9.758 -8.812 1 88.5 122 ASP A N 1
ATOM 989 C CA . ASP A 1 122 ? 17.297 -8.945 -8.391 1 88.5 122 ASP A CA 1
ATOM 990 C C . ASP A 1 122 ? 18.5 -9.164 -9.297 1 88.5 122 ASP A C 1
ATOM 992 O O . ASP A 1 122 ? 19.141 -8.211 -9.734 1 88.5 122 ASP A O 1
ATOM 996 N N . ALA A 1 123 ? 18.75 -10.406 -9.562 1 86.94 123 ALA A N 1
ATOM 997 C CA . ALA A 1 123 ? 19.891 -10.758 -10.398 1 86.94 123 ALA A CA 1
ATOM 998 C C . ALA A 1 123 ? 19.734 -10.203 -11.812 1 86.94 123 ALA A C 1
ATOM 1000 O O . ALA A 1 123 ? 20.672 -9.594 -12.352 1 86.94 123 ALA A O 1
ATOM 1001 N N . LEU A 1 124 ? 18.594 -10.391 -12.375 1 89.44 124 LEU A N 1
ATOM 1002 C CA . LEU A 1 124 ? 18.344 -9.906 -13.734 1 89.44 124 LEU A CA 1
ATOM 1003 C C . LEU A 1 124 ? 18.406 -8.383 -13.781 1 89.44 124 LEU A C 1
ATOM 1005 O O . LEU A 1 124 ? 18.891 -7.809 -14.758 1 89.44 124 LEU A O 1
ATOM 1009 N N . SER A 1 125 ? 17.844 -7.766 -12.781 1 93 125 SER A N 1
ATOM 1010 C CA . SER A 1 125 ? 17.859 -6.305 -12.734 1 93 125 SER A CA 1
ATOM 1011 C C . SER A 1 125 ? 19.281 -5.762 -12.711 1 93 125 SER A C 1
ATOM 1013 O O . SER A 1 125 ? 19.578 -4.754 -13.359 1 93 125 SER A O 1
ATOM 1015 N N . TYR A 1 126 ? 20.094 -6.387 -11.945 1 86.75 126 TYR A N 1
ATOM 1016 C CA . TYR A 1 126 ? 21.5 -5.984 -11.898 1 86.75 126 TYR A CA 1
ATOM 1017 C C . TYR A 1 126 ? 22.156 -6.164 -13.258 1 86.75 126 TYR A C 1
ATOM 1019 O O . TYR A 1 126 ? 22.875 -5.273 -13.734 1 86.75 126 TYR A O 1
ATOM 1027 N N . MET A 1 127 ? 21.906 -7.254 -13.875 1 85.38 127 MET A N 1
ATOM 1028 C CA . MET A 1 127 ? 22.5 -7.566 -15.18 1 85.38 127 MET A CA 1
ATOM 1029 C C . MET A 1 127 ? 22.062 -6.547 -16.234 1 85.38 127 MET A C 1
ATOM 1031 O O . MET A 1 127 ? 22.906 -5.996 -16.938 1 85.38 127 MET A O 1
ATOM 1035 N N . VAL A 1 128 ? 20.812 -6.312 -16.297 1 89.69 128 VAL A N 1
ATOM 1036 C CA . VAL A 1 128 ? 20.266 -5.41 -17.297 1 89.69 128 VAL A CA 1
ATOM 1037 C C . VAL A 1 128 ? 20.766 -3.988 -17.047 1 89.69 128 VAL A C 1
ATOM 1039 O O . VAL A 1 128 ? 21.016 -3.236 -18 1 89.69 128 VAL A O 1
ATOM 1042 N N . SER A 1 129 ? 20.844 -3.607 -15.75 1 88.56 129 SER A N 1
ATOM 1043 C CA . SER A 1 129 ? 21.359 -2.279 -15.43 1 88.56 129 SER A CA 1
ATOM 1044 C C . SER A 1 129 ? 22.781 -2.088 -15.969 1 88.56 129 SER A C 1
ATOM 1046 O O . SER A 1 129 ? 23.125 -1.003 -16.438 1 88.56 129 SER A O 1
ATOM 1048 N N . ARG A 1 130 ? 23.578 -3.096 -15.938 1 84.06 130 ARG A N 1
ATOM 1049 C CA . ARG A 1 130 ? 24.938 -3.041 -16.453 1 84.06 130 ARG A CA 1
ATOM 1050 C C . ARG A 1 130 ? 24.938 -2.99 -17.984 1 84.06 130 ARG A C 1
ATOM 1052 O O . ARG A 1 130 ? 25.75 -2.277 -18.578 1 84.06 130 ARG A O 1
ATOM 1059 N N . MET A 1 131 ? 24.062 -3.711 -18.547 1 84.5 131 MET A N 1
ATOM 1060 C CA . MET A 1 131 ? 23.969 -3.752 -20 1 84.5 131 MET A CA 1
ATOM 1061 C C . MET A 1 131 ? 23.516 -2.404 -20.547 1 84.5 131 MET A C 1
ATOM 1063 O O . MET A 1 131 ? 23.969 -1.971 -21.609 1 84.5 131 MET A O 1
ATOM 1067 N N . GLU A 1 132 ? 22.562 -1.825 -19.859 1 86.06 132 GLU A N 1
ATOM 1068 C CA . GLU A 1 132 ? 22.031 -0.539 -20.297 1 86.06 132 GLU A CA 1
ATOM 1069 C C . GLU A 1 132 ? 23.062 0.57 -20.125 1 86.06 132 GLU A C 1
ATOM 1071 O O . GLU A 1 132 ? 23.078 1.549 -20.875 1 86.06 132 GLU A O 1
ATOM 1076 N N . ALA A 1 133 ? 23.875 0.413 -19.125 1 82.44 133 ALA A N 1
ATOM 1077 C CA . ALA A 1 133 ? 24.938 1.403 -18.891 1 82.44 133 ALA A CA 1
ATOM 1078 C C . ALA A 1 133 ? 25.969 1.362 -20 1 82.44 133 ALA A C 1
ATOM 1080 O O . ALA A 1 133 ? 26.562 2.391 -20.359 1 82.44 133 ALA A O 1
ATOM 1081 N N . ASP A 1 134 ? 26.234 0.178 -20.453 1 82.81 134 ASP A N 1
ATOM 1082 C CA . ASP A 1 134 ? 27.172 -0.006 -21.562 1 82.81 134 ASP A CA 1
ATOM 1083 C C . ASP A 1 134 ? 26.562 -0.848 -22.672 1 82.81 134 ASP A C 1
ATOM 1085 O O . ASP A 1 134 ? 26.875 -2.033 -22.812 1 82.81 134 ASP A O 1
ATOM 1089 N N . PRO A 1 135 ? 25.828 -0.221 -23.531 1 79 135 PRO A N 1
ATOM 1090 C CA . PRO A 1 135 ? 25.078 -0.974 -24.547 1 79 135 PRO A CA 1
ATOM 1091 C C . PRO A 1 135 ? 25.969 -1.688 -25.547 1 79 135 PRO A C 1
ATOM 1093 O O . PRO A 1 135 ? 25.578 -2.715 -26.109 1 79 135 PRO A O 1
ATOM 1096 N N . GLU A 1 136 ? 27.156 -1.192 -25.781 1 78.62 136 GLU A N 1
ATOM 1097 C CA . GLU A 1 136 ? 28.047 -1.786 -26.781 1 78.62 136 GLU A CA 1
ATOM 1098 C C . GLU A 1 136 ? 28.672 -3.074 -26.25 1 78.62 136 GLU A C 1
ATOM 1100 O O . GLU A 1 136 ? 28.984 -3.977 -27.031 1 78.62 136 GLU A O 1
ATOM 1105 N N . GLU A 1 137 ? 28.781 -3.188 -24.984 1 78 137 GLU A N 1
ATOM 1106 C CA . GLU A 1 137 ? 29.453 -4.336 -24.375 1 78 137 GLU A CA 1
ATOM 1107 C C . GLU A 1 137 ? 28.453 -5.277 -23.719 1 78 137 GLU A C 1
ATOM 1109 O O . GLU A 1 137 ? 28.766 -5.902 -22.703 1 78 137 GLU A O 1
ATOM 1114 N N . MET A 1 138 ? 27.281 -5.293 -24.266 1 78.25 138 MET A N 1
ATOM 1115 C CA . MET A 1 138 ? 26.234 -6.117 -23.656 1 78.25 138 MET A CA 1
ATOM 1116 C C . MET A 1 138 ? 26.672 -7.574 -23.578 1 78.25 138 MET A C 1
ATOM 1118 O O . MET A 1 138 ? 26.531 -8.203 -22.531 1 78.25 138 MET A O 1
ATOM 1122 N N . ASN A 1 139 ? 27.25 -8.047 -24.625 1 78.69 139 ASN A N 1
ATOM 1123 C CA . ASN A 1 139 ? 27.656 -9.445 -24.688 1 78.69 139 ASN A CA 1
ATOM 1124 C C . ASN A 1 139 ? 28.75 -9.766 -23.672 1 78.69 139 ASN A C 1
ATOM 1126 O O . ASN A 1 139 ? 28.766 -10.852 -23.094 1 78.69 139 ASN A O 1
ATOM 1130 N N . SER A 1 140 ? 29.594 -8.812 -23.516 1 79.88 140 SER A N 1
ATOM 1131 C CA . SER A 1 140 ? 30.656 -9.008 -22.531 1 79.88 140 SER A CA 1
ATOM 1132 C C . SER A 1 140 ? 30.109 -9.102 -21.109 1 79.88 140 SER A C 1
ATOM 1134 O O . SER A 1 140 ? 30.547 -9.93 -20.328 1 79.88 140 SER A O 1
ATOM 1136 N N . HIS A 1 141 ? 29.141 -8.305 -20.906 1 77.5 141 HIS A N 1
ATOM 1137 C CA . HIS A 1 141 ? 28.531 -8.32 -19.578 1 77.5 141 HIS A CA 1
ATOM 1138 C C . HIS A 1 141 ? 27.797 -9.641 -19.344 1 77.5 141 HIS A C 1
ATOM 1140 O O . HIS A 1 141 ? 27.859 -10.203 -18.234 1 77.5 141 HIS A O 1
ATOM 1146 N N . ILE A 1 142 ? 27.109 -10.117 -20.359 1 79.31 142 ILE A N 1
ATOM 1147 C CA . ILE A 1 142 ? 26.375 -11.375 -20.25 1 79.31 142 ILE A CA 1
ATOM 1148 C C . ILE A 1 142 ? 27.359 -12.516 -20 1 79.31 142 ILE A C 1
ATOM 1150 O O . ILE A 1 142 ? 27.094 -13.383 -19.156 1 79.31 142 ILE A O 1
ATOM 1154 N N . LYS A 1 143 ? 28.453 -12.438 -20.656 1 76.88 143 LYS A N 1
ATOM 1155 C CA . LYS A 1 143 ? 29.469 -13.461 -20.5 1 76.88 143 LYS A CA 1
ATOM 1156 C C . LYS A 1 143 ? 30.062 -13.445 -19.078 1 76.88 143 LYS A C 1
ATOM 1158 O O . LYS A 1 143 ? 30.266 -14.5 -18.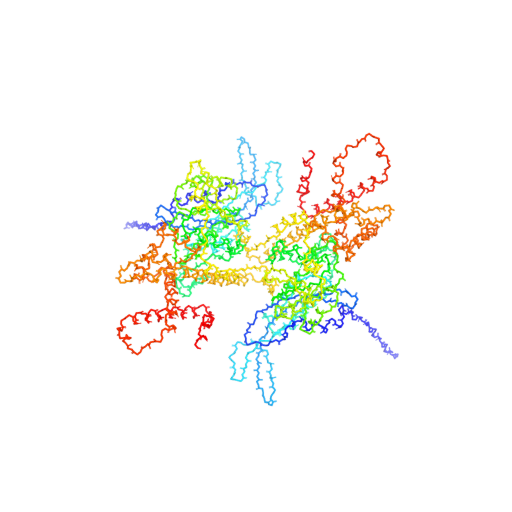484 1 76.88 143 LYS A O 1
ATOM 1163 N N . ASP A 1 144 ? 30.297 -12.328 -18.625 1 75.44 144 ASP A N 1
ATOM 1164 C CA . ASP A 1 144 ? 30.859 -12.18 -17.297 1 75.44 144 ASP A CA 1
ATOM 1165 C C . ASP A 1 144 ? 29.906 -12.734 -16.234 1 75.44 144 ASP A C 1
ATOM 1167 O O . ASP A 1 144 ? 30.328 -13.453 -15.32 1 75.44 144 ASP A O 1
ATOM 1171 N N . ILE A 1 145 ? 28.672 -12.406 -16.391 1 75.12 145 ILE A N 1
ATOM 1172 C CA . ILE A 1 145 ? 27.688 -12.828 -15.398 1 75.12 145 ILE A CA 1
ATOM 1173 C C . ILE A 1 145 ? 27.5 -14.344 -15.469 1 75.12 145 ILE A C 1
ATOM 1175 O O . ILE A 1 145 ? 27.422 -15.016 -14.445 1 75.12 145 ILE A O 1
ATOM 1179 N N . THR A 1 146 ? 27.453 -14.812 -16.688 1 71.12 146 THR A N 1
ATOM 1180 C CA . THR A 1 146 ? 27.281 -16.25 -16.875 1 71.12 146 THR A CA 1
ATOM 1181 C C . THR A 1 146 ? 28.484 -17 -16.297 1 71.12 146 THR A C 1
ATOM 1183 O O . THR A 1 146 ? 28.312 -18.062 -15.688 1 71.12 146 THR A O 1
ATOM 1186 N N . HIS A 1 147 ? 29.562 -16.391 -16.484 1 68.56 147 HIS A N 1
ATOM 1187 C CA . HIS A 1 147 ? 30.766 -16.984 -15.93 1 68.56 147 HIS A CA 1
ATOM 1188 C C . HIS A 1 147 ? 30.719 -17.016 -14.406 1 68.56 147 HIS A C 1
ATOM 1190 O O . HIS A 1 147 ? 31.031 -18.047 -13.797 1 68.56 147 HIS A O 1
ATOM 1196 N N . THR A 1 148 ? 30.312 -16 -13.828 1 68.81 148 THR A N 1
ATOM 1197 C CA . THR A 1 148 ? 30.219 -15.914 -12.375 1 68.81 148 THR A CA 1
ATOM 1198 C C . THR A 1 148 ? 29.188 -16.891 -11.836 1 68.81 148 THR A C 1
ATOM 1200 O O . THR A 1 148 ? 29.406 -17.547 -10.812 1 68.81 148 THR A O 1
ATOM 1203 N N . LEU A 1 149 ? 28.078 -17.016 -12.547 1 69.12 149 LEU A N 1
ATOM 1204 C CA . LEU A 1 149 ? 27 -17.891 -12.109 1 69.12 149 LEU A CA 1
ATOM 1205 C C . LEU A 1 149 ? 27.422 -19.344 -12.188 1 69.12 149 LEU A C 1
ATOM 1207 O O . LEU A 1 149 ? 27.078 -20.156 -11.312 1 69.12 149 LEU A O 1
ATOM 1211 N N . THR A 1 150 ? 28.141 -19.641 -13.203 1 61.56 150 THR A N 1
ATOM 1212 C CA . THR A 1 150 ? 28.547 -21.016 -13.422 1 61.56 150 THR A CA 1
ATOM 1213 C C . THR A 1 150 ? 29.688 -21.406 -12.484 1 61.56 150 THR A C 1
ATOM 1215 O O . THR A 1 150 ? 29.828 -22.578 -12.117 1 61.56 150 THR A O 1
ATOM 1218 N N . MET A 1 151 ? 30.438 -20.406 -12.062 1 60.06 151 MET A N 1
ATOM 1219 C CA . MET A 1 151 ? 31.594 -20.672 -11.211 1 60.06 151 MET A CA 1
ATOM 1220 C C . MET A 1 151 ? 31.203 -20.656 -9.742 1 60.06 151 MET A C 1
ATOM 1222 O O . MET A 1 151 ? 31.938 -21.156 -8.891 1 60.06 151 MET A O 1
ATOM 1226 N N . THR A 1 152 ? 30.125 -19.938 -9.523 1 58.69 152 THR A N 1
ATOM 1227 C CA . THR A 1 152 ? 29.703 -19.875 -8.133 1 58.69 152 THR A CA 1
ATOM 1228 C C . THR A 1 152 ? 29.188 -21.234 -7.66 1 58.69 152 THR A C 1
ATOM 1230 O O . THR A 1 152 ? 28.266 -21.797 -8.25 1 58.69 152 THR A O 1
ATOM 1233 N N . PRO A 1 153 ? 30.047 -21.875 -6.715 1 51.94 153 PRO A N 1
ATOM 1234 C CA . PRO A 1 153 ? 29.578 -23.172 -6.215 1 51.94 153 PRO A CA 1
ATOM 1235 C C . PRO A 1 153 ? 28.219 -23.078 -5.535 1 51.94 153 PRO A C 1
ATOM 1237 O O . PRO A 1 153 ? 27.844 -22.016 -5.043 1 51.94 153 PRO A O 1
ATOM 1240 N N . ILE A 1 154 ? 27.312 -23.953 -5.926 1 51.06 154 ILE A N 1
ATOM 1241 C CA . ILE A 1 154 ? 26.047 -24.062 -5.211 1 51.06 154 ILE A CA 1
ATOM 1242 C C . ILE A 1 154 ? 26.297 -23.953 -3.709 1 51.06 154 ILE A C 1
ATOM 1244 O O . ILE A 1 154 ? 27.109 -24.688 -3.15 1 51.06 154 ILE A O 1
ATOM 1248 N N . PRO A 1 155 ? 25.984 -22.672 -3.217 1 47.19 155 PRO A N 1
ATOM 1249 C CA . PRO A 1 155 ? 26.25 -22.578 -1.778 1 47.19 155 PRO A CA 1
ATOM 1250 C C . PRO A 1 155 ? 25.844 -23.844 -1.021 1 47.19 155 PRO A C 1
ATOM 1252 O O . PRO A 1 155 ? 24.938 -24.562 -1.45 1 47.19 155 PRO A O 1
ATOM 1255 N N . LEU A 1 156 ? 26.828 -24.266 -0.269 1 38.66 156 LEU A N 1
ATOM 1256 C CA . LEU A 1 156 ? 26.438 -25.344 0.621 1 38.66 156 LEU A CA 1
ATOM 1257 C C . LEU A 1 156 ? 25.078 -25.062 1.264 1 38.66 156 LEU A C 1
ATOM 1259 O O . LEU A 1 156 ? 24.719 -23.891 1.443 1 38.66 156 LEU A O 1
ATOM 1263 N N . ALA A 1 157 ? 24.125 -25.781 1.249 1 36.25 157 ALA A N 1
ATOM 1264 C CA . ALA A 1 157 ? 22.875 -25.859 1.98 1 36.25 157 ALA A CA 1
ATOM 1265 C C . ALA A 1 157 ? 22.984 -25.188 3.346 1 36.25 157 ALA A C 1
ATOM 1267 O O . ALA A 1 157 ? 23.906 -25.5 4.117 1 36.25 157 ALA A O 1
ATOM 1268 N N . GLY A 1 158 ? 23.406 -23.625 3.65 1 35.12 158 GLY A N 1
ATOM 1269 C CA . GLY A 1 158 ? 23.516 -22.75 4.809 1 35.12 158 GLY A CA 1
ATOM 1270 C C . GLY A 1 158 ? 24.016 -21.359 4.469 1 35.12 158 GLY A C 1
ATOM 1271 O O . GLY A 1 158 ? 23.781 -20.406 5.215 1 35.12 158 GLY A O 1
ATOM 1272 N N . ARG A 1 159 ? 25.188 -21.125 3.734 1 33.81 159 ARG A N 1
ATOM 1273 C CA . ARG A 1 159 ? 26.062 -19.953 3.754 1 33.81 159 ARG A CA 1
ATOM 1274 C C . ARG A 1 159 ? 25.578 -18.891 2.766 1 33.81 159 ARG A C 1
ATOM 1276 O O . ARG A 1 159 ? 26.25 -17.891 2.559 1 33.81 159 ARG A O 1
ATOM 1283 N N . LEU A 1 160 ? 25.141 -19.031 1.665 1 34.59 160 LEU A N 1
ATOM 1284 C CA . LEU A 1 160 ? 25.047 -18 0.641 1 34.59 160 LEU A CA 1
ATOM 1285 C C . LEU A 1 160 ? 24.109 -16.875 1.072 1 34.59 160 LEU A C 1
ATOM 1287 O O . LEU A 1 160 ? 23.203 -17.109 1.876 1 34.59 160 LEU A O 1
ATOM 1291 N N . ALA A 1 161 ? 24.344 -15.586 0.546 1 35.78 161 ALA A N 1
ATOM 1292 C CA . ALA A 1 161 ? 23.656 -14.328 0.793 1 35.78 161 ALA A CA 1
ATOM 1293 C C . ALA A 1 161 ? 22.141 -14.523 0.812 1 35.78 161 ALA A C 1
ATOM 1295 O O . ALA A 1 161 ? 21.391 -13.57 1.061 1 35.78 161 ALA A O 1
ATOM 1296 N N . LEU A 1 162 ? 21.609 -15.297 -0.176 1 37.31 162 LEU A N 1
ATOM 1297 C CA . LEU A 1 162 ? 20.281 -15.75 0.239 1 37.31 162 LEU A CA 1
ATOM 1298 C C . LEU A 1 162 ? 20.344 -16.422 1.606 1 37.31 162 LEU A C 1
ATOM 1300 O O . LEU A 1 162 ? 21.125 -17.359 1.809 1 37.31 162 LEU A O 1
ATOM 1304 N N . TYR A 1 163 ? 20.469 -15.742 2.688 1 34.03 163 TYR A N 1
ATOM 1305 C CA . TYR A 1 163 ? 20.656 -16.391 3.98 1 34.03 163 TYR A CA 1
ATOM 1306 C C . TYR A 1 163 ? 20.047 -17.781 3.988 1 34.03 163 TYR A C 1
ATOM 1308 O O . TYR A 1 163 ? 18.828 -17.938 3.807 1 34.03 163 TYR A O 1
ATOM 1316 N N . PRO A 1 164 ? 20.844 -18.75 3.508 1 36.12 164 PRO A N 1
ATOM 1317 C CA . PRO A 1 164 ? 20.297 -20.078 3.795 1 36.12 164 PRO A CA 1
ATOM 1318 C C . PRO A 1 164 ? 19.531 -20.125 5.117 1 36.12 164 PRO A C 1
ATOM 1320 O O . PRO A 1 164 ? 19.844 -19.359 6.035 1 36.12 164 PRO A O 1
ATOM 1323 N N . PRO A 1 165 ? 18.297 -20.547 5.008 1 38.44 165 PRO A N 1
ATOM 1324 C CA . PRO A 1 165 ? 17.797 -20.688 6.371 1 38.44 165 PRO A CA 1
ATOM 1325 C C . PRO A 1 165 ? 18.812 -21.297 7.328 1 38.44 165 PRO A C 1
ATOM 1327 O O . PRO A 1 165 ? 19.719 -22 6.895 1 38.44 165 PRO A O 1
ATOM 1330 N N . GLU A 1 166 ? 19.344 -20.547 8.219 1 38.38 166 GLU A N 1
ATOM 1331 C CA . GLU A 1 166 ? 20.219 -21.188 9.188 1 38.38 166 GLU A CA 1
ATOM 1332 C C . GLU A 1 166 ? 20.016 -22.703 9.188 1 38.38 166 GLU A C 1
ATOM 1334 O O . GLU A 1 166 ? 20.938 -23.469 9.516 1 38.38 166 GLU A O 1
ATOM 1339 N N . LYS A 1 167 ? 18.688 -23.234 9.102 1 38.16 167 LYS A N 1
ATOM 1340 C CA . LYS A 1 167 ? 18.453 -24.656 8.953 1 38.16 167 LYS A CA 1
ATOM 1341 C C . LYS A 1 167 ? 18.062 -25.016 7.52 1 38.16 167 LYS A C 1
ATOM 1343 O O . LYS A 1 167 ? 17.141 -24.406 6.961 1 38.16 167 LYS A O 1
ATOM 1348 N N . PRO A 1 168 ? 18.844 -25.703 6.746 1 39.66 168 PRO A N 1
ATOM 1349 C CA . PRO A 1 168 ? 18.734 -26.125 5.348 1 39.66 168 PRO A CA 1
ATOM 1350 C C . PRO A 1 168 ? 17.281 -26.391 4.93 1 39.66 168 PRO A C 1
ATOM 1352 O O . PRO A 1 168 ? 16.953 -26.281 3.748 1 39.66 168 PRO A O 1
ATOM 1355 N N . ASP A 1 169 ? 16.391 -26.953 5.742 1 39.47 169 ASP A N 1
ATOM 1356 C CA . ASP A 1 169 ? 15.141 -27.609 5.379 1 39.47 169 ASP A CA 1
ATOM 1357 C C . ASP A 1 169 ? 14 -26.609 5.262 1 39.47 169 ASP A C 1
ATOM 1359 O O . ASP A 1 169 ? 12.836 -26.984 5.098 1 39.47 169 ASP A O 1
ATOM 1363 N N . LYS A 1 170 ? 14.117 -25.344 5.625 1 45.12 170 LYS A N 1
ATOM 1364 C CA . LYS A 1 170 ? 12.984 -24.422 5.57 1 45.12 170 LYS A CA 1
ATOM 1365 C C . LYS A 1 170 ? 12.812 -23.844 4.168 1 45.12 170 LYS A C 1
ATOM 1367 O O . LYS A 1 170 ? 13.773 -23.375 3.562 1 45.12 170 LYS A O 1
ATOM 1372 N N . PRO A 1 171 ? 11.578 -24.312 3.488 1 52.44 171 PRO A N 1
ATOM 1373 C CA . PRO A 1 171 ? 11.375 -23.688 2.178 1 52.44 171 PRO A CA 1
ATOM 1374 C C . PRO A 1 171 ? 11.562 -22.172 2.201 1 52.44 171 PRO A C 1
ATOM 1376 O O . PRO A 1 171 ? 11.125 -21.516 3.146 1 52.44 171 PRO A O 1
ATOM 1379 N N . VAL A 1 172 ? 12.453 -21.734 1.62 1 66.56 172 VAL A N 1
ATOM 1380 C CA . VAL A 1 172 ? 12.695 -20.312 1.474 1 66.56 172 VAL A CA 1
ATOM 1381 C C . VAL A 1 172 ? 11.625 -19.688 0.566 1 66.56 172 VAL A C 1
ATOM 1383 O O . VAL A 1 172 ? 11.516 -20.062 -0.605 1 66.56 172 VAL A O 1
ATOM 1386 N N . ILE A 1 173 ? 10.562 -19.172 1.233 1 82.44 173 ILE A N 1
ATOM 1387 C CA . ILE A 1 173 ? 9.57 -18.453 0.441 1 82.44 173 ILE A CA 1
ATOM 1388 C C . ILE A 1 173 ? 10.172 -17.141 -0.079 1 82.44 173 ILE A C 1
ATOM 1390 O O . ILE A 1 173 ? 10.398 -16.203 0.69 1 82.44 173 ILE A O 1
ATOM 1394 N N . ASP A 1 174 ? 10.461 -17.125 -1.292 1 89.62 174 ASP A N 1
ATOM 1395 C CA . ASP A 1 174 ? 11.086 -15.969 -1.915 1 89.62 174 ASP A CA 1
ATOM 1396 C C . ASP A 1 174 ? 10.062 -15.133 -2.682 1 89.62 174 ASP A C 1
ATOM 1398 O O . ASP A 1 174 ? 10.367 -14.57 -3.732 1 89.62 174 ASP A O 1
ATOM 1402 N N . ILE A 1 175 ? 8.797 -15.203 -2.277 1 94.5 175 ILE A N 1
ATOM 1403 C CA . ILE A 1 175 ? 7.703 -14.43 -2.857 1 94.5 175 ILE A CA 1
ATOM 1404 C C . ILE A 1 175 ? 7.047 -13.57 -1.777 1 94.5 175 ILE A C 1
ATOM 1406 O O . ILE A 1 175 ? 6.809 -14.039 -0.661 1 94.5 175 ILE A O 1
ATOM 1410 N N . PRO A 1 176 ? 6.875 -12.289 -2.023 1 96.56 176 PRO A N 1
ATOM 1411 C CA . PRO A 1 176 ? 6.188 -11.461 -1.029 1 96.56 176 PRO A CA 1
ATOM 1412 C C . PRO A 1 176 ? 4.699 -11.797 -0.912 1 96.56 176 PRO A C 1
ATOM 1414 O O . PRO A 1 176 ? 3.883 -11.266 -1.667 1 96.56 176 PRO A O 1
ATOM 1417 N N . LEU A 1 177 ? 4.363 -12.492 0.1 1 97.12 177 LEU A N 1
ATOM 1418 C CA . LEU A 1 177 ? 3.016 -13.023 0.262 1 97.12 177 LEU A CA 1
ATOM 1419 C C . LEU A 1 177 ? 2.033 -11.914 0.634 1 97.12 177 LEU A C 1
ATOM 1421 O O . LEU A 1 177 ? 0.827 -12.055 0.411 1 97.12 177 LEU A O 1
ATOM 1425 N N . HIS A 1 178 ? 2.545 -10.812 1.189 1 97.19 178 HIS A N 1
ATOM 1426 C CA . HIS A 1 178 ? 1.661 -9.758 1.677 1 97.19 178 HIS A CA 1
ATOM 1427 C C . HIS A 1 178 ? 0.959 -9.055 0.523 1 97.19 178 HIS A C 1
ATOM 1429 O O . HIS A 1 178 ? -0.024 -8.336 0.733 1 97.19 178 HIS A O 1
ATOM 1435 N N . LEU A 1 179 ? 1.415 -9.234 -0.708 1 98 179 LEU A N 1
ATOM 1436 C CA . LEU A 1 179 ? 0.824 -8.578 -1.868 1 98 179 LEU A CA 1
ATOM 1437 C C . LEU A 1 179 ? -0.632 -8.992 -2.045 1 98 179 LEU A C 1
ATOM 1439 O O . LEU A 1 179 ? -1.453 -8.211 -2.521 1 98 179 LEU A O 1
ATOM 1443 N N . VAL A 1 180 ? -0.947 -10.242 -1.644 1 98.31 180 VAL A N 1
ATOM 1444 C CA . VAL A 1 180 ? -2.311 -10.742 -1.765 1 98.31 180 VAL A CA 1
ATOM 1445 C C . VAL A 1 180 ? -3.262 -9.867 -0.952 1 98.31 180 VAL A C 1
ATOM 1447 O O . VAL A 1 180 ? -4.371 -9.562 -1.398 1 98.31 180 VAL A O 1
ATOM 1450 N N . PHE A 1 181 ? -2.793 -9.422 0.13 1 97.25 181 PHE A N 1
ATOM 1451 C CA . PHE A 1 181 ? -3.625 -8.672 1.063 1 97.25 181 PHE A CA 1
ATOM 1452 C C . PHE A 1 181 ? -3.748 -7.219 0.631 1 97.25 181 PHE A C 1
ATOM 1454 O O . PHE A 1 181 ? -4.586 -6.477 1.151 1 97.25 181 PHE A O 1
ATOM 1461 N N . LEU A 1 182 ? -2.906 -6.82 -0.262 1 96 182 LEU A N 1
ATOM 1462 C CA . LEU A 1 182 ? -3.047 -5.5 -0.868 1 96 182 LEU A CA 1
ATOM 1463 C C . LEU A 1 182 ? -4.074 -5.523 -1.996 1 96 182 LEU A C 1
ATOM 1465 O O . LEU A 1 182 ? -4.711 -4.508 -2.285 1 96 182 LEU A O 1
ATOM 1469 N N . CYS A 1 183 ? -4.246 -6.711 -2.604 1 96.38 183 CYS A N 1
ATOM 1470 C CA . CYS A 1 183 ? -5.105 -6.844 -3.771 1 96.38 183 CYS A CA 1
ATOM 1471 C C . CYS A 1 183 ? -6.535 -7.184 -3.363 1 96.38 183 CYS A C 1
ATOM 1473 O O . CYS A 1 183 ? -7.488 -6.758 -4.016 1 96.38 183 CYS A O 1
ATOM 1475 N N . PHE A 1 184 ? -6.641 -7.957 -2.275 1 96.69 184 PHE A N 1
ATOM 1476 C CA . PHE A 1 184 ? -7.953 -8.492 -1.927 1 96.69 184 PHE A CA 1
ATOM 1477 C C . PHE A 1 184 ? -8.281 -8.211 -0.465 1 96.69 184 PHE A C 1
ATOM 1479 O O . PHE A 1 184 ? -7.391 -8.234 0.39 1 96.69 184 PHE A O 1
ATOM 1486 N N . ASN A 1 185 ? -9.594 -8.008 -0.258 1 93.38 185 ASN A N 1
ATOM 1487 C CA . ASN A 1 185 ? -10.031 -7.953 1.132 1 93.38 185 ASN A CA 1
ATOM 1488 C C . ASN A 1 185 ? -10.172 -9.344 1.733 1 93.38 185 ASN A C 1
ATOM 1490 O O . ASN A 1 185 ? -10.062 -10.352 1.023 1 93.38 185 ASN A O 1
ATOM 1494 N N . SER A 1 186 ? -10.375 -9.438 3.014 1 94.94 186 SER A N 1
ATOM 1495 C CA . SER A 1 186 ? -10.391 -10.703 3.738 1 94.94 186 SER A CA 1
ATOM 1496 C C . SER A 1 186 ? -11.477 -11.633 3.207 1 94.94 186 SER A C 1
ATOM 1498 O O . SER A 1 186 ? -11.242 -12.828 3.02 1 94.94 186 SER A O 1
ATOM 1500 N N . ASN A 1 187 ? -12.625 -11.07 2.906 1 94.62 187 ASN A N 1
ATOM 1501 C CA . ASN A 1 187 ? -13.734 -11.883 2.416 1 94.62 187 ASN A CA 1
ATOM 1502 C C . ASN A 1 187 ? -13.422 -12.5 1.056 1 94.62 187 ASN A C 1
ATOM 1504 O O . ASN A 1 187 ? -13.734 -13.664 0.811 1 94.62 187 ASN A O 1
ATOM 1508 N N . GLU A 1 188 ? -12.836 -11.742 0.224 1 96.94 188 GLU A N 1
ATOM 1509 C CA . GLU A 1 188 ? -12.484 -12.234 -1.105 1 96.94 188 GLU A CA 1
ATOM 1510 C C . GLU A 1 188 ? -11.383 -13.289 -1.032 1 96.94 188 GLU A C 1
ATOM 1512 O O . GLU A 1 188 ? -11.391 -14.258 -1.797 1 96.94 188 GLU A O 1
ATOM 1517 N N . ILE A 1 189 ? -10.461 -13.094 -0.146 1 98.06 189 ILE A N 1
ATOM 1518 C CA . ILE A 1 189 ? -9.383 -14.062 0.021 1 98.06 189 ILE A CA 1
ATOM 1519 C C . ILE A 1 189 ? -9.961 -15.406 0.467 1 98.06 189 ILE A C 1
ATOM 1521 O O . ILE A 1 189 ? -9.57 -16.453 -0.046 1 98.06 189 ILE A O 1
ATOM 1525 N N . LEU A 1 190 ? -10.891 -15.297 1.365 1 97.19 190 LEU A N 1
ATOM 1526 C CA . LEU A 1 190 ? -11.523 -16.516 1.865 1 97.19 190 LEU A CA 1
ATOM 1527 C C . LEU A 1 190 ? -12.305 -17.219 0.759 1 97.19 190 LEU A C 1
ATOM 1529 O O . LEU A 1 190 ? -12.297 -18.453 0.676 1 97.19 190 LEU A O 1
ATOM 1533 N N . LYS A 1 191 ? -12.914 -16.453 -0.052 1 96.88 191 LYS A N 1
ATOM 1534 C CA . LYS A 1 191 ? -13.648 -17.016 -1.18 1 96.88 191 LYS A CA 1
ATOM 1535 C C . LYS A 1 191 ? -12.703 -17.734 -2.146 1 96.88 191 LYS A C 1
ATOM 1537 O O . LYS A 1 191 ? -13.016 -18.797 -2.658 1 96.88 191 LYS A O 1
ATOM 1542 N N . ILE A 1 192 ? -11.594 -17.125 -2.393 1 98.25 192 ILE A N 1
ATOM 1543 C CA . ILE A 1 192 ? -10.609 -17.719 -3.277 1 98.25 192 ILE A CA 1
ATOM 1544 C C . ILE A 1 192 ? -10.086 -19.016 -2.664 1 98.25 192 ILE A C 1
ATOM 1546 O O . ILE A 1 192 ? -9.977 -20.031 -3.352 1 98.25 192 ILE A O 1
ATOM 1550 N N . LEU A 1 193 ? -9.781 -18.969 -1.397 1 97.31 193 LEU A N 1
ATOM 1551 C CA . LEU A 1 193 ? -9.289 -20.156 -0.708 1 97.31 193 LEU A CA 1
ATOM 1552 C C . LEU A 1 193 ? -10.328 -21.266 -0.75 1 97.31 193 LEU A C 1
ATOM 1554 O O . LEU A 1 193 ? -9.977 -22.438 -0.946 1 97.31 193 LEU A O 1
ATOM 1558 N N . SER A 1 194 ? -11.555 -20.875 -0.572 1 96.12 194 SER A N 1
ATOM 1559 C CA . SER A 1 194 ? -12.625 -21.859 -0.672 1 96.12 194 SER A CA 1
ATOM 1560 C C . SER A 1 194 ? -12.664 -22.5 -2.059 1 96.12 194 SER A C 1
ATOM 1562 O O . SER A 1 194 ? -12.758 -23.719 -2.186 1 96.12 194 SER A O 1
ATOM 1564 N N . ALA A 1 195 ? -12.562 -21.703 -3.037 1 96.38 195 ALA A N 1
ATOM 1565 C CA . ALA A 1 195 ? -12.578 -22.203 -4.41 1 96.38 195 ALA A CA 1
ATOM 1566 C C . ALA A 1 195 ? -11.414 -23.156 -4.66 1 96.38 195 ALA A C 1
ATOM 1568 O O . ALA A 1 195 ? -11.57 -24.172 -5.336 1 96.38 195 ALA A O 1
ATOM 1569 N N . ILE A 1 196 ? -10.258 -22.859 -4.152 1 96.25 196 ILE A N 1
ATOM 1570 C CA . ILE A 1 196 ? -9.07 -23.688 -4.34 1 96.25 196 ILE A CA 1
ATOM 1571 C C . ILE A 1 196 ? -9.227 -25 -3.59 1 96.25 196 ILE A C 1
ATOM 1573 O O . ILE A 1 196 ? -8.969 -26.078 -4.148 1 96.25 196 ILE A O 1
ATOM 1577 N N . LEU A 1 197 ? -9.688 -24.906 -2.355 1 91.44 197 LEU A N 1
ATOM 1578 C CA . LEU A 1 197 ? -9.82 -26.094 -1.521 1 91.44 197 LEU A CA 1
ATOM 1579 C C . LEU A 1 197 ? -10.914 -27.016 -2.049 1 91.44 197 LEU A C 1
ATOM 1581 O O . LEU A 1 197 ? -10.867 -28.234 -1.831 1 91.44 197 LEU A O 1
ATOM 1585 N N . LEU A 1 198 ? -11.844 -26.438 -2.766 1 91.69 198 LEU A N 1
ATOM 1586 C CA . LEU A 1 198 ? -12.93 -27.219 -3.334 1 91.69 198 LEU A CA 1
ATOM 1587 C C . LEU A 1 198 ? -12.602 -27.656 -4.754 1 91.69 198 LEU A C 1
ATOM 1589 O O . LEU A 1 198 ? -13.43 -28.281 -5.422 1 91.69 198 LEU A O 1
ATOM 1593 N N . GLU A 1 199 ? -11.438 -27.312 -5.223 1 91.75 199 GLU A N 1
ATOM 1594 C CA . GLU A 1 199 ? -10.914 -27.734 -6.52 1 91.75 199 GLU A CA 1
ATOM 1595 C C . GLU A 1 199 ? -11.828 -27.281 -7.656 1 91.75 199 GLU A C 1
ATOM 1597 O O . GLU A 1 199 ? -12.188 -28.078 -8.523 1 91.75 199 GLU A O 1
ATOM 1602 N N . GLU A 1 200 ? -12.188 -26.016 -7.559 1 92.75 200 GLU A N 1
ATOM 1603 C CA . GLU A 1 200 ? -12.992 -25.406 -8.609 1 92.75 200 GLU A CA 1
ATOM 1604 C C . GLU A 1 200 ? -12.133 -25.031 -9.812 1 92.75 200 GLU A C 1
ATOM 1606 O O . GLU A 1 200 ? -10.898 -25.047 -9.734 1 92.75 200 GLU A O 1
ATOM 1611 N N . ARG A 1 201 ? -12.844 -24.781 -10.961 1 95.19 201 ARG A N 1
ATOM 1612 C CA . ARG A 1 201 ? -12.172 -24.172 -12.102 1 95.19 201 ARG A CA 1
ATOM 1613 C C . ARG A 1 201 ? -11.961 -22.672 -11.875 1 95.19 201 ARG A C 1
ATOM 1615 O O . ARG A 1 201 ? -12.93 -21.922 -11.797 1 95.19 201 ARG A O 1
ATOM 1622 N N . ILE A 1 202 ? -10.688 -22.266 -11.805 1 97.5 202 ILE A N 1
ATOM 1623 C CA . ILE A 1 202 ? -10.406 -20.891 -11.391 1 97.5 202 ILE A CA 1
ATOM 1624 C C . ILE A 1 202 ? -9.578 -20.188 -12.461 1 97.5 202 ILE A C 1
ATOM 1626 O O . ILE A 1 202 ? -8.57 -20.734 -12.93 1 97.5 202 ILE A O 1
ATOM 1630 N N . VAL A 1 203 ? -9.984 -19 -12.852 1 98.12 203 VAL A N 1
ATOM 1631 C CA . VAL A 1 203 ? -9.234 -18.172 -13.781 1 98.12 203 VAL A CA 1
ATOM 1632 C C . VAL A 1 203 ? -8.922 -16.812 -13.133 1 98.12 203 VAL A C 1
ATOM 1634 O O . VAL A 1 203 ? -9.828 -16.094 -12.703 1 98.12 203 VAL A O 1
ATOM 1637 N N . PHE A 1 204 ? -7.656 -16.5 -13 1 98.56 204 PHE A N 1
ATOM 1638 C CA . PHE A 1 204 ? -7.215 -15.203 -12.523 1 98.56 204 PHE A CA 1
ATOM 1639 C C . PHE A 1 204 ? -7.039 -14.227 -13.68 1 98.56 204 PHE A C 1
ATOM 1641 O O . PHE A 1 204 ? -6.543 -14.602 -14.742 1 98.56 204 PHE A O 1
ATOM 1648 N N . ILE A 1 205 ? -7.461 -13.023 -13.477 1 98.12 205 ILE A N 1
ATOM 1649 C CA . ILE A 1 205 ? -7.316 -11.992 -14.492 1 98.12 205 ILE A CA 1
ATOM 1650 C C . ILE A 1 205 ? -6.578 -10.789 -13.906 1 98.12 205 ILE A C 1
ATOM 1652 O O . ILE A 1 205 ? -6.836 -10.391 -12.773 1 98.12 205 ILE A O 1
ATOM 1656 N N . SER A 1 206 ? -5.668 -10.227 -14.625 1 97.69 206 SER A N 1
ATOM 1657 C CA . SER A 1 206 ? -4.949 -9.016 -14.242 1 97.69 206 SER A CA 1
ATOM 1658 C C . SER A 1 206 ? -4.344 -8.328 -15.461 1 97.69 206 SER A C 1
ATOM 1660 O O . SER A 1 206 ? -4.141 -8.961 -16.5 1 97.69 206 SER A O 1
ATOM 1662 N N . SER A 1 207 ? -4.113 -7.066 -15.344 1 95.31 207 SER A N 1
ATOM 1663 C CA . SER A 1 207 ? -3.402 -6.328 -16.391 1 95.31 207 SER A CA 1
ATOM 1664 C C . SER A 1 207 ? -1.893 -6.5 -16.25 1 95.31 207 SER A C 1
ATOM 1666 O O . SER A 1 207 ? -1.141 -6.16 -17.172 1 95.31 207 SER A O 1
ATOM 1668 N N . SER A 1 208 ? -1.422 -7.062 -15.156 1 95.44 208 SER A N 1
ATOM 1669 C CA . SER A 1 208 ? -0.005 -7.285 -14.891 1 95.44 208 SER A CA 1
ATOM 1670 C C . SER A 1 208 ? 0.333 -8.773 -14.891 1 95.44 208 SER A C 1
ATOM 1672 O O . SER A 1 208 ? -0.165 -9.531 -14.055 1 95.44 208 SER A O 1
ATOM 1674 N N . TYR A 1 209 ? 1.229 -9.156 -15.758 1 95.19 209 TYR A N 1
ATOM 1675 C CA . TYR A 1 209 ? 1.664 -10.547 -15.805 1 95.19 209 TYR A CA 1
ATOM 1676 C C . TYR A 1 209 ? 2.428 -10.93 -14.547 1 95.19 209 TYR A C 1
ATOM 1678 O O . TYR A 1 209 ? 2.363 -12.07 -14.094 1 95.19 209 TYR A O 1
ATOM 1686 N N . ALA A 1 210 ? 3.127 -9.992 -14.016 1 97.12 210 ALA A N 1
ATOM 1687 C CA . ALA A 1 210 ? 3.893 -10.258 -12.805 1 97.12 210 ALA A CA 1
ATOM 1688 C C . ALA A 1 210 ? 2.969 -10.594 -11.633 1 97.12 210 ALA A C 1
ATOM 1690 O O . ALA A 1 210 ? 3.24 -11.523 -10.867 1 97.12 210 ALA A O 1
ATOM 1691 N N . LEU A 1 211 ? 1.909 -9.883 -11.531 1 97.94 211 LEU A N 1
ATOM 1692 C CA . LEU A 1 211 ? 0.966 -10.102 -10.438 1 97.94 211 LEU A CA 1
ATOM 1693 C C . LEU A 1 211 ? 0.248 -11.438 -10.594 1 97.94 211 LEU A C 1
ATOM 1695 O O . LEU A 1 211 ? -0.026 -12.117 -9.602 1 97.94 211 LEU A O 1
ATOM 1699 N N . LEU A 1 212 ? -0.004 -11.766 -11.82 1 97.88 212 LEU A N 1
ATOM 1700 C CA . LEU A 1 212 ? -0.7 -13.023 -12.062 1 97.88 212 LEU A CA 1
ATOM 1701 C C . LEU A 1 212 ? 0.045 -14.188 -11.414 1 97.88 212 LEU A C 1
ATOM 1703 O O . LEU A 1 212 ? -0.505 -14.891 -10.562 1 97.88 212 LEU A O 1
ATOM 1707 N N . THR A 1 213 ? 1.242 -14.336 -11.758 1 97.94 213 THR A N 1
ATOM 1708 C CA . THR A 1 213 ? 2.027 -15.477 -11.297 1 97.94 213 THR A CA 1
ATOM 1709 C C . THR A 1 213 ? 2.285 -15.375 -9.797 1 97.94 213 THR A C 1
ATOM 1711 O O . THR A 1 213 ? 2.148 -16.375 -9.07 1 97.94 213 THR A O 1
ATOM 1714 N N . THR A 1 214 ? 2.619 -14.219 -9.336 1 98.19 214 THR A N 1
ATOM 1715 C CA . THR A 1 214 ? 2.982 -14.039 -7.934 1 98.19 214 THR A CA 1
ATOM 1716 C C . THR A 1 214 ? 1.787 -14.312 -7.027 1 98.19 214 THR A C 1
ATOM 1718 O O . THR A 1 214 ? 1.911 -15.023 -6.027 1 98.19 214 THR A O 1
ATOM 1721 N N . ILE A 1 215 ? 0.664 -13.797 -7.363 1 98.62 215 ILE A N 1
ATOM 1722 C CA . ILE A 1 215 ? -0.534 -13.961 -6.547 1 98.62 215 ILE A CA 1
ATOM 1723 C C . ILE A 1 215 ? -0.986 -15.414 -6.574 1 98.62 215 ILE A C 1
ATOM 1725 O O . ILE A 1 215 ? -1.298 -15.992 -5.527 1 98.62 215 ILE A O 1
ATOM 1729 N N . MET A 1 216 ? -1.025 -16 -7.738 1 98.44 216 MET A N 1
ATOM 1730 C CA . MET A 1 216 ? -1.436 -17.406 -7.855 1 98.44 216 MET A CA 1
ATOM 1731 C C . MET A 1 216 ? -0.506 -18.312 -7.059 1 98.44 216 MET A C 1
ATOM 1733 O O . MET A 1 216 ? -0.967 -19.188 -6.332 1 98.44 216 MET A O 1
ATOM 1737 N N . GLN A 1 217 ? 0.775 -18.078 -7.23 1 96.81 217 GLN A N 1
ATOM 1738 C CA . GLN A 1 217 ? 1.75 -18.875 -6.484 1 96.81 217 GLN A CA 1
ATOM 1739 C C . GLN A 1 217 ? 1.603 -18.656 -4.984 1 96.81 217 GLN A C 1
ATOM 1741 O O . GLN A 1 217 ? 1.811 -19.578 -4.191 1 96.81 217 GLN A O 1
ATOM 1746 N N . SER A 1 218 ? 1.3 -17.453 -4.555 1 97.69 218 SER A N 1
ATOM 1747 C CA . SER A 1 218 ? 1.093 -17.172 -3.139 1 97.69 218 SER A CA 1
ATOM 1748 C C . SER A 1 218 ? -0.03 -18.016 -2.555 1 97.69 218 SER A C 1
ATOM 1750 O O . SER A 1 218 ? 0.091 -18.531 -1.443 1 97.69 218 SER A O 1
ATOM 1752 N N . PHE A 1 219 ? -1.062 -18.156 -3.277 1 97.88 219 PHE A N 1
ATOM 1753 C CA . PHE A 1 219 ? -2.188 -18.938 -2.777 1 97.88 219 PHE A CA 1
ATOM 1754 C C . PHE A 1 219 ? -1.795 -20.406 -2.596 1 97.88 219 PHE A C 1
ATOM 1756 O O . PHE A 1 219 ? -2.324 -21.078 -1.719 1 97.88 219 PHE A O 1
ATOM 1763 N N . LEU A 1 220 ? -0.888 -20.891 -3.438 1 93.69 220 LEU A N 1
ATOM 1764 C CA . LEU A 1 220 ? -0.412 -22.25 -3.258 1 93.69 220 LEU A CA 1
ATOM 1765 C C . LEU A 1 220 ? 0.324 -22.406 -1.931 1 93.69 220 LEU A C 1
ATOM 1767 O O . LEU A 1 220 ? 0.298 -23.469 -1.316 1 93.69 220 LEU A O 1
ATOM 1771 N N . TYR A 1 221 ? 0.972 -21.312 -1.466 1 88.94 221 TYR A N 1
ATOM 1772 C CA . TYR A 1 221 ? 1.617 -21.328 -0.158 1 88.94 221 TYR A CA 1
ATOM 1773 C C . TYR A 1 221 ? 0.585 -21.25 0.96 1 88.94 221 TYR A C 1
ATOM 1775 O O . TYR A 1 221 ? 0.78 -21.812 2.039 1 88.94 221 TYR A O 1
ATOM 1783 N N . PHE A 1 222 ? -0.492 -20.578 0.667 1 93.56 222 PHE A N 1
ATOM 1784 C CA . PHE A 1 222 ? -1.509 -20.344 1.688 1 93.56 222 PHE A CA 1
ATOM 1785 C C . PHE A 1 222 ? -2.188 -21.656 2.07 1 93.56 222 PHE A C 1
ATOM 1787 O O . PHE A 1 222 ? -2.646 -21.828 3.203 1 93.56 222 PHE A O 1
ATOM 1794 N N . ILE A 1 223 ? -2.26 -22.609 1.154 1 89.88 223 ILE A N 1
ATOM 1795 C CA . ILE A 1 223 ? -3.045 -23.812 1.423 1 89.88 223 ILE A CA 1
ATOM 1796 C C . ILE A 1 223 ? -2.137 -24.906 1.973 1 89.88 223 ILE A C 1
ATOM 1798 O O . ILE A 1 223 ? -2.594 -26.016 2.252 1 89.88 223 ILE A O 1
ATOM 1802 N N . LEU A 1 224 ? -0.853 -24.531 2.07 1 78.81 224 LEU A N 1
ATOM 1803 C CA . LEU A 1 224 ? 0.025 -25.516 2.689 1 78.81 224 LEU A CA 1
ATOM 1804 C C . LEU A 1 224 ? -0.547 -25.984 4.02 1 78.81 224 LEU A C 1
ATOM 1806 O O . LEU A 1 224 ? -1.127 -25.203 4.77 1 78.81 224 LEU A O 1
ATOM 1810 N N . PRO A 1 225 ? -0.482 -27.281 4.277 1 75.31 225 PRO A N 1
ATOM 1811 C CA . PRO A 1 225 ? 0.352 -28.312 3.676 1 75.31 225 PRO A CA 1
ATOM 1812 C C . PRO A 1 225 ? -0.327 -29.016 2.494 1 75.31 225 PRO A C 1
ATOM 1814 O O . PRO A 1 225 ? 0.262 -29.891 1.87 1 75.31 225 PRO A O 1
ATOM 1817 N N . PHE A 1 226 ? -1.504 -28.578 2.17 1 78.25 226 PHE A N 1
ATOM 1818 C CA . PHE A 1 226 ? -2.188 -29.156 1.016 1 78.25 226 PHE A CA 1
ATOM 1819 C C . PHE A 1 226 ? -1.537 -28.688 -0.282 1 78.25 226 PHE A C 1
ATOM 1821 O O . PHE A 1 226 ? -0.897 -27.641 -0.32 1 78.25 226 PHE A O 1
ATOM 1828 N N . GLU A 1 227 ? -1.696 -29.547 -1.305 1 79.56 227 GLU A N 1
ATOM 1829 C CA . GLU A 1 227 ? -1.089 -29.219 -2.592 1 79.56 227 GLU A CA 1
ATOM 1830 C C . GLU A 1 227 ? -2.131 -29.203 -3.707 1 79.56 227 GLU A C 1
ATOM 1832 O O . GLU A 1 227 ? -3.072 -30 -3.695 1 79.56 227 GLU A O 1
ATOM 1837 N N . TRP A 1 228 ? -1.959 -28.266 -4.516 1 86.81 228 TRP A N 1
ATOM 1838 C CA . TRP A 1 228 ? -2.758 -28.234 -5.738 1 86.81 228 TRP A CA 1
ATOM 1839 C C . TRP A 1 228 ? -2.244 -29.266 -6.742 1 86.81 228 TRP A C 1
ATOM 1841 O O . TRP A 1 228 ? -1.137 -29.125 -7.266 1 86.81 228 TRP A O 1
ATOM 1851 N N . ARG A 1 229 ? -3.055 -30.219 -7.113 1 82.25 229 ARG A N 1
ATOM 1852 C CA . ARG A 1 229 ? -2.6 -31.344 -7.914 1 82.25 229 ARG A CA 1
ATOM 1853 C C . ARG A 1 229 ? -3.084 -31.234 -9.359 1 82.25 229 ARG A C 1
ATOM 1855 O O . ARG A 1 229 ? -2.867 -32.125 -10.164 1 82.25 229 ARG A O 1
ATOM 1862 N N . TYR A 1 230 ? -3.686 -30.203 -9.688 1 89.88 230 TYR A N 1
ATOM 1863 C CA . TYR A 1 230 ? -4.273 -30.031 -11.008 1 89.88 230 TYR A CA 1
ATOM 1864 C C . TYR A 1 230 ? -3.473 -29.031 -11.836 1 89.88 230 TYR A C 1
ATOM 1866 O O . TYR A 1 230 ? -2.396 -28.594 -11.422 1 89.88 230 TYR A O 1
ATOM 1874 N N . SER A 1 231 ? -3.922 -28.766 -12.992 1 92.38 231 SER A N 1
ATOM 1875 C CA . SER A 1 231 ? -3.225 -27.875 -13.914 1 92.38 231 SER A CA 1
ATOM 1876 C C . SER A 1 231 ? -3.053 -26.469 -13.312 1 92.38 231 SER A C 1
ATOM 1878 O O . SER A 1 231 ? -4.004 -25.906 -12.789 1 92.38 231 SER A O 1
ATOM 1880 N N . PHE A 1 232 ? -1.803 -26.062 -13.391 1 94.56 232 PHE A N 1
ATOM 1881 C CA . PHE A 1 232 ? -1.435 -24.75 -12.883 1 94.56 232 PHE A CA 1
ATOM 1882 C C . PHE A 1 232 ? -0.654 -23.953 -13.922 1 94.56 232 PHE A C 1
ATOM 1884 O O . PHE A 1 232 ? 0.526 -24.219 -14.164 1 94.56 232 PHE A O 1
ATOM 1891 N N . VAL A 1 233 ? -1.34 -22.938 -14.508 1 93.88 233 VAL A N 1
ATOM 1892 C CA . VAL A 1 233 ? -0.746 -22.141 -15.578 1 93.88 233 VAL A CA 1
ATOM 1893 C C . VAL A 1 233 ? -1.016 -20.656 -15.328 1 93.88 233 VAL A C 1
ATOM 1895 O O . VAL A 1 233 ? -1.991 -20.109 -15.836 1 93.88 233 VAL A O 1
ATOM 1898 N N . PRO A 1 234 ? -0.075 -19.953 -14.727 1 95.88 234 PRO A N 1
ATOM 1899 C CA . PRO A 1 234 ? -0.344 -18.578 -14.312 1 95.88 234 PRO A CA 1
ATOM 1900 C C . PRO A 1 234 ? -0.47 -17.625 -15.492 1 95.88 234 PRO A C 1
ATOM 1902 O O . PRO A 1 234 ? -1.092 -16.562 -15.367 1 95.88 234 PRO A O 1
ATOM 1905 N N . ILE A 1 235 ? 0.187 -17.938 -16.578 1 94.62 235 ILE A N 1
ATOM 1906 C CA . ILE A 1 235 ? 0.087 -17.062 -17.734 1 94.62 235 ILE A CA 1
ATOM 1907 C C . ILE A 1 235 ? -0.323 -17.875 -18.953 1 94.62 235 ILE A C 1
ATOM 1909 O O . ILE A 1 235 ? 0.431 -18.734 -19.422 1 94.62 235 ILE A O 1
ATOM 1913 N N . LEU A 1 236 ? -1.484 -17.578 -19.422 1 91.94 236 LEU A N 1
ATOM 1914 C CA . LEU A 1 236 ? -1.95 -18.172 -20.672 1 91.94 236 LEU A CA 1
ATOM 1915 C C . LEU A 1 236 ? -1.687 -17.25 -21.844 1 91.94 236 LEU A C 1
ATOM 1917 O O . LEU A 1 236 ? -1.97 -16.047 -21.781 1 91.94 236 LEU A O 1
ATOM 1921 N N . THR A 1 237 ? -1.114 -17.812 -22.828 1 85.56 237 THR A N 1
ATOM 1922 C CA . THR A 1 237 ? -0.95 -17.047 -24.062 1 85.56 237 THR A CA 1
ATOM 1923 C C . THR A 1 237 ? -2.256 -17.016 -24.844 1 85.56 237 THR A C 1
ATOM 1925 O O . THR A 1 237 ? -3.201 -17.734 -24.531 1 85.56 237 THR A O 1
ATOM 1928 N N . ILE A 1 238 ? -2.225 -16.219 -25.812 1 81.31 238 ILE A N 1
ATOM 1929 C CA . ILE A 1 238 ? -3.412 -16.062 -26.641 1 81.31 238 ILE A CA 1
ATOM 1930 C C . ILE A 1 238 ? -3.74 -17.391 -27.328 1 81.31 238 ILE A C 1
ATOM 1932 O O . ILE A 1 238 ? -4.91 -17.734 -27.484 1 81.31 238 ILE A O 1
ATOM 1936 N N . GLU A 1 239 ? -2.771 -18.125 -27.656 1 79.94 239 GLU A N 1
ATOM 1937 C CA . GLU A 1 239 ? -2.949 -19.391 -28.359 1 79.94 239 GLU A CA 1
ATOM 1938 C C . GLU A 1 239 ? -3.51 -20.469 -27.438 1 79.94 239 GLU A C 1
ATOM 1940 O O . GLU A 1 239 ? -4.164 -21.406 -27.891 1 79.94 239 GLU A O 1
ATOM 1945 N N . ALA A 1 240 ? -3.322 -20.266 -26.203 1 85.81 240 ALA A N 1
ATOM 1946 C CA . ALA A 1 240 ? -3.686 -21.312 -25.266 1 85.81 240 ALA A CA 1
ATOM 1947 C C . ALA A 1 240 ? -5.004 -20.984 -24.562 1 85.81 240 ALA A C 1
ATOM 1949 O O . ALA A 1 240 ? -5.414 -21.688 -23.641 1 85.81 240 ALA A O 1
ATOM 1950 N N . LEU A 1 241 ? -5.73 -20 -24.984 1 88.62 241 LEU A N 1
ATOM 1951 C CA . LEU A 1 241 ? -6.969 -19.578 -24.344 1 88.62 241 LEU A CA 1
ATOM 1952 C C . LEU A 1 241 ? -8.031 -20.672 -24.453 1 88.62 241 LEU A C 1
ATOM 1954 O O . LEU A 1 241 ? -8.938 -20.734 -23.609 1 88.62 241 LEU A O 1
ATOM 1958 N N . GLU A 1 242 ? -7.914 -21.531 -25.391 1 88.81 242 GLU A N 1
ATOM 1959 C CA . GLU A 1 242 ? -8.875 -22.609 -25.594 1 88.81 242 GLU A CA 1
ATOM 1960 C C . GLU A 1 242 ? -8.828 -23.609 -24.453 1 88.81 242 GLU A C 1
ATOM 1962 O O . GLU A 1 242 ? -9.797 -24.344 -24.219 1 88.81 242 GLU A O 1
ATOM 1967 N N . LEU A 1 243 ? -7.754 -23.641 -23.781 1 91.06 243 LEU A N 1
ATOM 1968 C CA . LEU A 1 243 ? -7.594 -24.547 -22.641 1 91.06 243 LEU A CA 1
ATOM 1969 C C . LEU A 1 243 ? -8.633 -24.25 -21.562 1 91.06 243 LEU A C 1
ATOM 1971 O O . LEU A 1 243 ? -8.914 -25.109 -20.719 1 91.06 243 LEU A O 1
ATOM 1975 N N . LEU A 1 244 ? -9.211 -23.094 -21.562 1 92.5 244 LEU A N 1
ATOM 1976 C CA . LEU A 1 244 ? -10.188 -22.688 -20.562 1 92.5 244 LEU A CA 1
ATOM 1977 C C . LEU A 1 244 ? -11.484 -23.469 -20.734 1 92.5 244 LEU A C 1
ATOM 1979 O O . LEU A 1 244 ? -12.297 -23.531 -19.797 1 92.5 244 LEU A O 1
ATOM 1983 N N . GLU A 1 245 ? -11.703 -24.016 -21.859 1 89.19 245 GLU A N 1
ATOM 1984 C CA . GLU A 1 245 ? -12.922 -24.766 -22.125 1 89.19 245 GLU A CA 1
ATOM 1985 C C . GLU A 1 245 ? -12.75 -26.234 -21.734 1 89.19 245 GLU A C 1
ATOM 1987 O O . GLU A 1 245 ? -13.711 -27 -21.75 1 89.19 245 GLU A O 1
ATOM 1992 N N . ALA A 1 246 ? -11.5 -26.547 -21.391 1 86.69 246 ALA A N 1
ATOM 1993 C CA . ALA A 1 246 ? -11.227 -27.938 -21.031 1 86.69 246 ALA A CA 1
ATOM 1994 C C . ALA A 1 246 ? -12.016 -28.359 -19.797 1 86.69 246 ALA A C 1
ATOM 1996 O O . ALA A 1 246 ? -12.227 -27.547 -18.875 1 86.69 246 ALA A O 1
ATOM 1997 N N . PRO A 1 247 ? -12.469 -29.547 -19.828 1 86.56 247 PRO A N 1
ATOM 1998 C CA . PRO A 1 247 ? -13.141 -30.062 -18.625 1 86.56 247 PRO A CA 1
ATOM 1999 C C . PRO A 1 247 ? -12.164 -30.344 -17.484 1 86.56 247 PRO A C 1
ATOM 2001 O O . PRO A 1 247 ? -10.961 -30.469 -17.703 1 86.56 247 PRO A O 1
ATOM 2004 N N . GLY A 1 248 ? -12.562 -30.281 -16.328 1 89.12 248 GLY A N 1
ATOM 2005 C CA . GLY A 1 248 ? -11.727 -30.609 -15.188 1 89.12 248 GLY A CA 1
ATOM 2006 C C . GLY A 1 248 ? -11.273 -29.391 -14.406 1 89.12 248 GLY A C 1
ATOM 2007 O O . GLY A 1 248 ? -11.469 -28.266 -14.844 1 89.12 248 GLY A O 1
ATOM 2008 N N . THR A 1 249 ? -10.586 -29.688 -13.367 1 91.69 249 THR A N 1
ATOM 2009 C CA . THR A 1 249 ? -10.148 -28.641 -12.445 1 91.69 249 THR A CA 1
ATOM 2010 C C . THR A 1 249 ? -8.836 -28.016 -12.906 1 91.69 249 THR A C 1
ATOM 2012 O O . THR A 1 249 ? -7.945 -28.719 -13.383 1 91.69 249 THR A O 1
ATOM 2015 N N . PHE A 1 250 ? -8.781 -26.688 -12.914 1 95.5 250 PHE A N 1
ATOM 2016 C CA . PHE A 1 250 ? -7.543 -26 -13.281 1 95.5 250 PHE A CA 1
ATOM 2017 C C . PHE A 1 250 ? -7.445 -24.641 -12.586 1 95.5 250 PHE A C 1
ATOM 2019 O O . PHE A 1 250 ? -8.438 -24.141 -12.055 1 95.5 250 PHE A O 1
ATOM 2026 N N . MET A 1 251 ? -6.309 -24.141 -12.484 1 96.81 251 MET A N 1
ATOM 2027 C CA . MET A 1 251 ? -5.992 -22.781 -12.078 1 96.81 251 MET A CA 1
ATOM 2028 C C . MET A 1 251 ? -5.129 -22.094 -13.133 1 96.81 251 MET A C 1
ATOM 2030 O O . MET A 1 251 ? -3.969 -22.453 -13.328 1 96.81 251 MET A O 1
ATOM 2034 N N . MET A 1 252 ? -5.723 -21.094 -13.828 1 97.19 252 MET A N 1
ATOM 2035 C CA . MET A 1 252 ? -5.027 -20.453 -14.945 1 97.19 252 MET A CA 1
ATOM 2036 C C . MET A 1 252 ? -5.113 -18.938 -14.836 1 97.19 252 MET A C 1
ATOM 2038 O O . MET A 1 252 ? -5.984 -18.406 -14.148 1 97.19 252 MET A O 1
ATOM 2042 N N . GLY A 1 253 ? -4.152 -18.266 -15.383 1 97.31 253 GLY A N 1
ATOM 2043 C CA . GLY A 1 253 ? -4.125 -16.812 -15.414 1 97.31 253 GLY A CA 1
ATOM 2044 C C . GLY A 1 253 ? -4.227 -16.25 -16.828 1 97.31 253 GLY A C 1
ATOM 2045 O O . GLY A 1 253 ? -3.662 -16.812 -17.766 1 97.31 253 GLY A O 1
ATOM 2046 N N . CYS A 1 254 ? -4.977 -15.156 -16.938 1 95.62 254 CYS A N 1
ATOM 2047 C CA . CYS A 1 254 ? -5.164 -14.484 -18.219 1 95.62 254 CYS A CA 1
ATOM 2048 C C . CYS A 1 254 ? -5.031 -12.977 -18.062 1 95.62 254 CYS A C 1
ATOM 2050 O O . CYS A 1 254 ? -5.41 -12.414 -17.047 1 95.62 254 CYS A O 1
ATOM 2052 N N . HIS A 1 255 ? -4.465 -12.398 -19.109 1 94.94 255 HIS A N 1
ATOM 2053 C CA . HIS A 1 255 ? -4.41 -10.945 -19.125 1 94.94 255 HIS A CA 1
ATOM 2054 C C . HIS A 1 255 ? -5.805 -10.344 -19.25 1 94.94 255 HIS A C 1
ATOM 2056 O O . HIS A 1 255 ? -6.684 -10.914 -19.891 1 94.94 255 HIS A O 1
ATOM 2062 N N . LYS A 1 256 ? -5.938 -9.227 -18.719 1 95.25 256 LYS A N 1
ATOM 2063 C CA . LYS A 1 256 ? -7.227 -8.547 -18.625 1 95.25 256 LYS A CA 1
ATOM 2064 C C . LYS A 1 256 ? -7.781 -8.258 -20.031 1 95.25 256 LYS A C 1
ATOM 2066 O O . LYS A 1 256 ? -9 -8.148 -20.203 1 95.25 256 LYS A O 1
ATOM 2071 N N . ILE A 1 257 ? -6.984 -8.172 -21.047 1 91.69 257 ILE A N 1
ATOM 2072 C CA . ILE A 1 257 ? -7.395 -7.898 -22.422 1 91.69 257 ILE A CA 1
ATOM 2073 C C . ILE A 1 257 ? -8.328 -9.008 -22.906 1 91.69 257 ILE A C 1
ATOM 2075 O O . ILE A 1 257 ? -9.164 -8.773 -23.781 1 91.69 257 ILE A O 1
ATOM 2079 N N . HIS A 1 258 ? -8.234 -10.172 -22.344 1 92.31 258 HIS A N 1
ATOM 2080 C CA . HIS A 1 258 ? -9.023 -11.32 -22.781 1 92.31 258 HIS A CA 1
ATOM 2081 C C . HIS A 1 258 ? -10.195 -11.57 -21.844 1 92.31 258 HIS A C 1
ATOM 2083 O O . HIS A 1 258 ? -10.703 -12.688 -21.75 1 92.31 258 HIS A O 1
ATOM 2089 N N . ARG A 1 259 ? -10.578 -10.625 -21.156 1 94.19 259 ARG A N 1
ATOM 2090 C CA . ARG A 1 259 ? -11.656 -10.734 -20.172 1 94.19 259 ARG A CA 1
ATOM 2091 C C . ARG A 1 259 ? -12.945 -11.219 -20.828 1 94.19 259 ARG A C 1
ATOM 2093 O O . ARG A 1 259 ? -13.656 -12.055 -20.266 1 94.19 259 ARG A O 1
ATOM 2100 N N . LYS A 1 260 ? -13.242 -10.695 -21.984 1 93 260 LYS A N 1
ATOM 2101 C CA . LYS A 1 260 ? -14.477 -11.055 -22.656 1 93 260 LYS A CA 1
ATOM 2102 C C . LYS A 1 260 ? -14.523 -12.547 -22.969 1 93 260 LYS A C 1
ATOM 2104 O O . LYS A 1 260 ? -15.57 -13.18 -22.828 1 93 260 LYS A O 1
ATOM 2109 N N . GLU A 1 261 ? -13.43 -13.07 -23.359 1 92.56 261 GLU A N 1
ATOM 2110 C CA . GLU A 1 261 ? -13.344 -14.492 -23.656 1 92.56 261 GLU A CA 1
ATOM 2111 C C . GLU A 1 261 ? -13.531 -15.328 -22.391 1 92.56 261 GLU A C 1
ATOM 2113 O O . GLU A 1 261 ? -14.203 -16.359 -22.406 1 92.56 261 GLU A O 1
ATOM 2118 N N . VAL A 1 262 ? -12.984 -14.844 -21.312 1 94.38 262 VAL A N 1
ATOM 2119 C CA . VAL A 1 262 ? -13.055 -15.555 -20.047 1 94.38 262 VAL A CA 1
ATOM 2120 C C . VAL A 1 262 ? -14.492 -15.555 -19.531 1 94.38 262 VAL A C 1
ATOM 2122 O O . VAL A 1 262 ? -14.969 -16.547 -18.984 1 94.38 262 VAL A O 1
ATOM 2125 N N . GLU A 1 263 ? -15.133 -14.477 -19.703 1 92.62 263 GLU A N 1
ATOM 2126 C CA . GLU A 1 263 ? -16.484 -14.305 -19.188 1 92.62 263 GLU A CA 1
ATOM 2127 C C . GLU A 1 263 ? -17.484 -15.195 -19.922 1 92.62 263 GLU A C 1
ATOM 2129 O O . GLU A 1 263 ? -18.578 -15.469 -19.406 1 92.62 263 GLU A O 1
ATOM 2134 N N . GLN A 1 264 ? -17.094 -15.773 -21.031 1 91.44 264 GLN A N 1
ATOM 2135 C CA . GLN A 1 264 ? -17.969 -16.625 -21.828 1 91.44 264 GLN A CA 1
ATOM 2136 C C . GLN A 1 264 ? -17.891 -18.078 -21.344 1 91.44 264 GLN A C 1
ATOM 2138 O O . GLN A 1 264 ? -18.75 -18.891 -21.688 1 91.44 264 GLN A O 1
ATOM 2143 N N . ILE A 1 265 ? -16.906 -18.391 -20.609 1 92.25 265 ILE A N 1
ATOM 2144 C CA . ILE A 1 265 ? -16.766 -19.766 -20.125 1 92.25 265 ILE A CA 1
ATOM 2145 C C . ILE A 1 265 ? -17.688 -19.984 -18.938 1 92.25 265 ILE A C 1
ATOM 2147 O O . ILE A 1 265 ? -17.578 -19.312 -17.906 1 92.25 265 ILE A O 1
ATOM 2151 N N . GLU A 1 266 ? -18.484 -20.984 -19 1 89.69 266 GLU A N 1
ATOM 2152 C CA . GLU A 1 266 ? -19.516 -21.234 -17.984 1 89.69 266 GLU A CA 1
ATOM 2153 C C . GLU A 1 266 ? -18.938 -21.906 -16.75 1 89.69 266 GLU A C 1
ATOM 2155 O O . GLU A 1 266 ? -18.062 -22.781 -16.859 1 89.69 266 GLU A O 1
ATOM 2160 N N . GLY A 1 267 ? -19.375 -21.469 -15.586 1 90 267 GLY A N 1
ATOM 2161 C CA . GLY A 1 267 ? -19.125 -22.156 -14.336 1 90 267 GLY A CA 1
ATOM 2162 C C . GLY A 1 267 ? -17.734 -21.922 -13.789 1 90 267 GLY A C 1
ATOM 2163 O O . GLY A 1 267 ? -17.297 -22.609 -12.859 1 90 267 GLY A O 1
ATOM 2164 N N . VAL A 1 268 ? -17 -21.016 -14.391 1 94.44 268 VAL A N 1
ATOM 2165 C CA . VAL A 1 268 ? -15.633 -20.797 -13.945 1 94.44 268 VAL A CA 1
ATOM 2166 C C . VAL A 1 268 ? -15.594 -19.688 -12.906 1 94.44 268 VAL A C 1
ATOM 2168 O O . VAL A 1 268 ? -16.359 -18.734 -12.984 1 94.44 268 VAL A O 1
ATOM 2171 N N . VAL A 1 269 ? -14.766 -19.875 -11.852 1 96.62 269 VAL A N 1
ATOM 2172 C CA . VAL A 1 269 ? -14.531 -18.828 -10.859 1 96.62 269 VAL A CA 1
ATOM 2173 C C . VAL A 1 269 ? -13.516 -17.812 -11.406 1 96.62 269 VAL A C 1
ATOM 2175 O O . VAL A 1 269 ? -12.367 -18.172 -11.68 1 96.62 269 VAL A O 1
ATOM 2178 N N . VAL A 1 270 ? -13.93 -16.594 -11.586 1 97.69 270 VAL A N 1
ATOM 2179 C CA . VAL A 1 270 ? -13.062 -15.555 -12.133 1 97.69 270 VAL A CA 1
ATOM 2180 C C . VAL A 1 270 ? -12.562 -14.664 -11 1 97.69 270 VAL A C 1
ATOM 2182 O O . VAL A 1 270 ? -13.352 -14.031 -10.297 1 97.69 270 VAL A O 1
ATOM 2185 N N . VAL A 1 271 ? -11.273 -14.672 -10.797 1 98.38 271 VAL A N 1
ATOM 2186 C CA . VAL A 1 271 ? -10.625 -13.836 -9.789 1 98.38 271 VAL A CA 1
ATOM 2187 C C . VAL A 1 271 ? -9.961 -12.641 -10.461 1 98.38 271 VAL A C 1
ATOM 2189 O O . VAL A 1 271 ? -8.953 -12.789 -11.156 1 98.38 271 VAL A O 1
ATOM 2192 N N . ASP A 1 272 ? -10.445 -11.484 -10.281 1 98.06 272 ASP A N 1
ATOM 2193 C CA . ASP A 1 272 ? -9.875 -10.258 -10.836 1 98.06 272 ASP A CA 1
ATOM 2194 C C . ASP A 1 272 ? -8.898 -9.617 -9.844 1 98.06 272 ASP A C 1
ATOM 2196 O O . ASP A 1 272 ? -9.32 -9.016 -8.859 1 98.06 272 ASP A O 1
ATOM 2200 N N . ILE A 1 273 ? -7.645 -9.617 -10.125 1 98.06 273 ILE A N 1
ATOM 2201 C CA . ILE A 1 273 ? -6.605 -9.133 -9.227 1 98.06 273 ILE A CA 1
ATOM 2202 C C . ILE A 1 273 ? -6.617 -7.605 -9.203 1 98.06 273 ILE A C 1
ATOM 2204 O O . ILE A 1 273 ? -6.398 -6.992 -8.156 1 98.06 273 ILE A O 1
ATOM 2208 N N . ASP A 1 274 ? -6.914 -6.957 -10.281 1 95.19 274 ASP A N 1
ATOM 2209 C CA . ASP A 1 274 ? -6.898 -5.5 -10.383 1 95.19 274 ASP A CA 1
ATOM 2210 C C . ASP A 1 274 ? -8.031 -4.879 -9.57 1 95.19 274 ASP A C 1
ATOM 2212 O O . ASP A 1 274 ? -7.832 -3.871 -8.883 1 95.19 274 ASP A O 1
ATOM 2216 N N . GLU A 1 275 ? -9.125 -5.523 -9.586 1 92.19 275 GLU A N 1
ATOM 2217 C CA . GLU A 1 275 ? -10.297 -4.996 -8.898 1 92.19 275 GLU A CA 1
ATOM 2218 C C . GLU A 1 275 ? -10.414 -5.578 -7.492 1 92.19 275 GLU A C 1
ATOM 2220 O O . GLU A 1 275 ? -11.117 -5.027 -6.641 1 92.19 275 GLU A O 1
ATOM 2225 N N . GLY A 1 276 ? -9.797 -6.672 -7.312 1 95.19 276 GLY A N 1
ATOM 2226 C CA . GLY A 1 276 ? -9.867 -7.336 -6.02 1 95.19 276 GLY A CA 1
ATOM 2227 C C . GLY A 1 276 ? -11.211 -8.008 -5.773 1 95.19 276 GLY A C 1
ATOM 2228 O O . GLY A 1 276 ? -11.734 -7.961 -4.664 1 95.19 276 GLY A O 1
ATOM 2229 N N . SER A 1 277 ? -11.695 -8.617 -6.82 1 95.56 277 SER A N 1
ATOM 2230 C CA . SER A 1 277 ? -13.016 -9.227 -6.699 1 95.56 277 SER A CA 1
ATOM 2231 C C . SER A 1 277 ? -13.023 -10.648 -7.246 1 95.56 277 SER A C 1
ATOM 2233 O O . SER A 1 277 ? -12.164 -11.016 -8.047 1 95.56 277 SER A O 1
ATOM 2235 N N . VAL A 1 278 ? -13.977 -11.422 -6.746 1 97 278 VAL A N 1
ATOM 2236 C CA . VAL A 1 278 ? -14.18 -12.797 -7.176 1 97 278 VAL A CA 1
ATOM 2237 C C . VAL A 1 278 ? -15.625 -12.992 -7.625 1 97 278 VAL A C 1
ATOM 2239 O O . VAL A 1 278 ? -16.547 -12.523 -6.961 1 97 278 VAL A O 1
ATOM 2242 N N . ALA A 1 279 ? -15.789 -13.578 -8.781 1 94.81 279 ALA A N 1
ATOM 2243 C CA . ALA A 1 279 ? -17.125 -13.852 -9.305 1 94.81 279 ALA A CA 1
ATOM 2244 C C . ALA A 1 279 ? -17.172 -15.203 -10.016 1 94.81 279 ALA A C 1
ATOM 2246 O O . ALA A 1 279 ? -16.141 -15.711 -10.469 1 94.81 279 ALA A O 1
ATOM 2247 N N . VAL A 1 280 ? -18.359 -15.789 -10.039 1 95.19 280 VAL A N 1
ATOM 2248 C CA . VAL A 1 280 ? -18.578 -17.031 -10.781 1 95.19 280 VAL A CA 1
ATOM 2249 C C . VAL A 1 280 ? -19.375 -16.734 -12.039 1 95.19 280 VAL A C 1
ATOM 2251 O O . VAL A 1 280 ? -20.422 -16.094 -11.977 1 95.19 280 VAL A O 1
ATOM 2254 N N . ASN A 1 281 ? -18.844 -17.172 -13.141 1 93.44 281 ASN A N 1
ATOM 2255 C CA . ASN A 1 281 ? -19.578 -17 -14.391 1 93.44 281 ASN A CA 1
ATOM 2256 C C . ASN A 1 281 ? -20.875 -17.797 -14.383 1 93.44 281 ASN A C 1
ATOM 2258 O O . ASN A 1 281 ? -20.922 -18.922 -13.898 1 93.44 281 ASN A O 1
ATOM 2262 N N . PRO A 1 282 ? -21.953 -17.188 -14.859 1 88.81 282 PRO A N 1
ATOM 2263 C CA . PRO A 1 282 ? -23.25 -17.859 -14.867 1 88.81 282 PRO A CA 1
ATOM 2264 C C . PRO A 1 282 ? -23.281 -19.062 -15.82 1 88.81 282 PRO A C 1
ATOM 2266 O O . PRO A 1 282 ? -22.547 -19.078 -16.812 1 88.81 282 PRO A O 1
ATOM 2269 N N . VAL A 1 283 ? -24.062 -20.047 -15.422 1 82.88 283 VAL A N 1
ATOM 2270 C CA . VAL A 1 283 ? -24.266 -21.219 -16.281 1 82.88 283 VAL A CA 1
ATOM 2271 C C . VAL A 1 283 ? -25.609 -21.078 -17 1 82.88 283 VAL A C 1
ATOM 2273 O O . VAL A 1 283 ? -26.625 -20.797 -16.391 1 82.88 283 VAL A O 1
ATOM 2276 N N . ILE A 1 284 ? -25.641 -20.75 -18.312 1 66.75 284 ILE A N 1
ATOM 2277 C CA . ILE A 1 284 ? -26.875 -20.656 -19.094 1 66.75 284 ILE A CA 1
ATOM 2278 C C . ILE A 1 284 ? -27.594 -22 -19.078 1 66.75 284 ILE A C 1
ATOM 2280 O O . ILE A 1 284 ? -27.047 -23 -19.562 1 66.75 284 ILE A O 1
ATOM 2284 N N . GLU A 1 285 ? -28.031 -22.406 -17.984 1 55.31 285 GLU A N 1
ATOM 2285 C CA . GLU A 1 285 ? -28.797 -23.656 -18.062 1 55.31 285 GLU A CA 1
ATOM 2286 C C . GLU A 1 285 ? -29.891 -23.562 -19.125 1 55.31 285 GLU A C 1
ATOM 2288 O O . GLU A 1 285 ? -30.562 -22.531 -19.25 1 55.31 285 GLU A O 1
ATOM 2293 N N . MET A 1 286 ? -29.906 -24.156 -20.25 1 46.84 286 MET A N 1
ATOM 2294 C CA . MET A 1 286 ? -31.078 -24.547 -21.016 1 46.84 286 MET A CA 1
ATOM 2295 C C . MET A 1 286 ? -32.281 -24.812 -20.094 1 46.84 286 MET A C 1
ATOM 2297 O O . MET A 1 286 ? -32.094 -25.172 -18.922 1 46.84 286 MET A O 1
ATOM 2301 N N . THR A 1 287 ? -33.625 -24.438 -20.516 1 40.69 287 THR A N 1
ATOM 2302 C CA . THR A 1 287 ? -35 -24.562 -20.016 1 40.69 287 THR A CA 1
ATOM 2303 C C . THR A 1 287 ? -35.156 -25.891 -19.281 1 40.69 287 THR A C 1
ATOM 2305 O O . THR A 1 287 ? -36.312 -26.344 -19.094 1 40.69 287 THR A O 1
ATOM 2308 N N . THR A 1 288 ? -34.438 -26.984 -19.344 1 40.59 288 THR A N 1
ATOM 2309 C CA . THR A 1 288 ? -35.281 -28.031 -18.828 1 40.59 288 THR A CA 1
ATOM 2310 C C . THR A 1 288 ? -35.781 -27.688 -17.422 1 40.59 288 THR A C 1
ATOM 2312 O O . THR A 1 288 ? -35.125 -26.906 -16.703 1 40.59 288 THR A O 1
ATOM 2315 N N . ASN A 1 289 ? -37.062 -28.234 -16.875 1 39.09 289 ASN A N 1
ATOM 2316 C CA . ASN A 1 289 ? -38.031 -28.188 -15.766 1 39.09 289 ASN A CA 1
ATOM 2317 C C . ASN A 1 289 ? -37.312 -28.188 -14.422 1 39.09 289 ASN A C 1
ATOM 2319 O O . ASN A 1 289 ? -37.938 -28.344 -13.375 1 39.09 289 ASN A O 1
ATOM 2323 N N . GLN A 1 290 ? -36.188 -28.938 -14.203 1 39.28 290 GLN A N 1
ATOM 2324 C CA . GLN A 1 290 ? -35.875 -29.188 -12.797 1 39.28 290 GLN A CA 1
ATOM 2325 C C . GLN A 1 290 ? -35.344 -27.922 -12.133 1 39.28 290 GLN A C 1
ATOM 2327 O O . GLN A 1 290 ? -34.219 -27.484 -12.422 1 39.28 290 GLN A O 1
ATOM 2332 N N . SER A 1 291 ? -36.094 -26.922 -11.703 1 40.44 291 SER A N 1
ATOM 2333 C CA . SER A 1 291 ? -36.094 -25.656 -10.984 1 40.44 291 SER A CA 1
ATOM 2334 C C . SER A 1 291 ? -35 -25.609 -9.914 1 40.44 291 SER A C 1
ATOM 2336 O O . SER A 1 291 ? -34.375 -24.578 -9.719 1 40.44 291 SER A O 1
ATOM 2338 N N . ASP A 1 292 ? -35.188 -26.5 -8.82 1 41.88 292 ASP A N 1
ATOM 2339 C CA . ASP A 1 292 ? -34.75 -26.328 -7.441 1 41.88 292 ASP A CA 1
ATOM 2340 C C . ASP A 1 292 ? -33.219 -26.312 -7.363 1 41.88 292 ASP A C 1
ATOM 2342 O O . ASP A 1 292 ? -32.656 -25.703 -6.449 1 41.88 292 ASP A O 1
ATOM 2346 N N . SER A 1 293 ? -32.469 -27.266 -7.988 1 40.88 293 SER A N 1
ATOM 2347 C CA . SER A 1 293 ? -31.156 -27.734 -7.531 1 40.88 293 SER A CA 1
ATOM 2348 C C . SER A 1 293 ? -30.047 -26.844 -8.055 1 40.88 293 SER A C 1
ATOM 2350 O O . SER A 1 293 ? -28.906 -26.922 -7.578 1 40.88 293 SER A O 1
ATOM 2352 N N . ILE A 1 294 ? -30.062 -26.109 -9.109 1 42.28 294 ILE A N 1
ATOM 2353 C CA . ILE A 1 294 ? -28.906 -25.578 -9.812 1 42.28 294 ILE A CA 1
ATOM 2354 C C . ILE A 1 294 ? -28.531 -24.219 -9.211 1 42.28 294 ILE A C 1
ATOM 2356 O O . ILE A 1 294 ? -27.438 -23.719 -9.469 1 42.28 294 ILE A O 1
ATOM 2360 N N . GLU A 1 295 ? -29.438 -23.469 -8.797 1 45.97 295 GLU A N 1
ATOM 2361 C CA . GLU A 1 295 ? -29.094 -22.188 -8.164 1 45.97 295 GLU A CA 1
ATOM 2362 C C . GLU A 1 295 ? -28 -22.375 -7.113 1 45.97 295 GLU A C 1
ATOM 2364 O O . GLU A 1 295 ? -27.188 -21.469 -6.883 1 45.97 295 GLU A O 1
ATOM 2369 N N . SER A 1 296 ? -28.109 -23.516 -6.328 1 48 296 SER A N 1
ATOM 2370 C CA . SER A 1 296 ? -27.266 -23.875 -5.195 1 48 296 SER A CA 1
ATOM 2371 C C . SER A 1 296 ? -25.828 -24.109 -5.625 1 48 296 SER A C 1
ATOM 2373 O O . SER A 1 296 ? -24.906 -23.984 -4.816 1 48 296 SER A O 1
ATOM 2375 N N . LEU A 1 297 ? -25.641 -24.578 -6.883 1 48.5 297 LEU A N 1
ATOM 2376 C CA . LEU A 1 297 ? -24.312 -25.016 -7.344 1 48.5 297 LEU A CA 1
ATOM 2377 C C . LEU A 1 297 ? -23.469 -23.812 -7.758 1 48.5 297 LEU A C 1
ATOM 2379 O O . LEU A 1 297 ? -22.266 -23.953 -7.984 1 48.5 297 LEU A O 1
ATOM 2383 N N . ILE A 1 298 ? -24.078 -22.656 -7.938 1 58.12 298 ILE A N 1
ATOM 2384 C CA . ILE A 1 298 ? -23.422 -21.562 -8.641 1 58.12 298 ILE A CA 1
ATOM 2385 C C . ILE A 1 298 ? -22.578 -20.75 -7.656 1 58.12 298 ILE A C 1
ATOM 2387 O O . ILE A 1 298 ? -21.516 -20.234 -8.023 1 58.12 298 ILE A O 1
ATOM 2391 N N . ASP A 1 299 ? -22.812 -20.891 -6.316 1 79.44 299 ASP A N 1
ATOM 2392 C CA . ASP A 1 299 ? -22.047 -20 -5.441 1 79.44 299 ASP A CA 1
ATOM 2393 C C . ASP A 1 299 ? -20.969 -20.766 -4.672 1 79.44 299 ASP A C 1
ATOM 2395 O O . ASP A 1 299 ? -21.141 -21.938 -4.363 1 79.44 299 ASP A O 1
ATOM 2399 N N . ILE A 1 300 ? -19.797 -20.328 -4.695 1 88.44 300 ILE A N 1
ATOM 2400 C CA . ILE A 1 300 ? -18.719 -20.906 -3.91 1 88.44 300 ILE A CA 1
ATOM 2401 C C . ILE A 1 300 ? -19.094 -20.891 -2.428 1 88.44 300 ILE A C 1
ATOM 2403 O O . ILE A 1 300 ? -19.375 -19.828 -1.864 1 88.44 300 ILE A O 1
ATOM 2407 N N . PRO A 1 301 ? -19.219 -22.109 -1.906 1 92.06 301 PRO A N 1
ATOM 2408 C CA . PRO A 1 301 ? -19.5 -22.141 -0.47 1 92.06 301 PRO A CA 1
ATOM 2409 C C . PRO A 1 301 ? -18.5 -21.328 0.347 1 92.06 301 PRO A C 1
ATOM 2411 O O . PRO A 1 301 ? -17.312 -21.297 0.028 1 92.06 301 PRO A O 1
ATOM 2414 N N . GLU A 1 302 ? -19.016 -20.781 1.37 1 92.31 302 GLU A N 1
ATOM 2415 C CA . GLU A 1 302 ? -18.156 -19.969 2.234 1 92.31 302 GLU A CA 1
ATOM 2416 C C . GLU A 1 302 ? -17.375 -20.844 3.217 1 92.31 302 GLU A C 1
ATOM 2418 O O . GLU A 1 302 ? -17.844 -21.922 3.605 1 92.31 302 GLU A O 1
ATOM 2423 N N . ILE A 1 303 ? -16.25 -20.344 3.566 1 94.5 303 ILE A N 1
ATOM 2424 C CA . ILE A 1 303 ? -15.453 -21 4.609 1 94.5 303 ILE A CA 1
ATOM 2425 C C . ILE A 1 303 ? -16.188 -20.906 5.945 1 94.5 303 ILE A C 1
ATOM 2427 O O . ILE A 1 303 ? -16.812 -19.891 6.246 1 94.5 303 ILE A O 1
ATOM 2431 N N . PRO A 1 304 ? -16.188 -21.969 6.66 1 92.81 304 PRO A N 1
ATOM 2432 C CA . PRO A 1 304 ? -16.859 -21.984 7.961 1 92.81 304 PRO A CA 1
ATOM 2433 C C . PRO A 1 304 ? -16.547 -20.734 8.797 1 92.81 304 PRO A C 1
ATOM 2435 O O . PRO A 1 304 ? -15.406 -20.266 8.797 1 92.81 304 PRO A O 1
ATOM 2438 N N . ASP A 1 305 ? -17.453 -20.266 9.57 1 91.44 305 ASP A N 1
ATOM 2439 C CA . ASP A 1 305 ? -17.484 -18.953 10.219 1 91.44 305 ASP A CA 1
ATOM 2440 C C . ASP A 1 305 ? -16.359 -18.812 11.234 1 91.44 305 ASP A C 1
ATOM 2442 O O . ASP A 1 305 ? -15.68 -17.781 11.289 1 91.44 305 ASP A O 1
ATOM 2446 N N . GLU A 1 306 ? -16.188 -19.797 12.039 1 87.25 306 GLU A N 1
ATOM 2447 C CA . GLU A 1 306 ? -15.164 -19.719 13.078 1 87.25 306 GLU A CA 1
ATOM 2448 C C . GLU A 1 306 ? -13.773 -19.562 12.484 1 87.25 306 GLU A C 1
ATOM 2450 O O . GLU A 1 306 ? -12.984 -18.734 12.938 1 87.25 306 GLU A O 1
ATOM 2455 N N . ALA A 1 307 ? -13.492 -20.422 11.516 1 90.44 307 ALA A N 1
ATOM 2456 C CA . ALA A 1 307 ? -12.195 -20.359 10.836 1 90.44 307 ALA A CA 1
ATOM 2457 C C . ALA A 1 307 ? -12.023 -19.031 10.102 1 90.44 307 ALA A C 1
ATOM 2459 O O . ALA A 1 307 ? -10.938 -18.438 10.109 1 90.44 307 ALA A O 1
ATOM 2460 N N . ALA A 1 308 ? -13.094 -18.547 9.555 1 94.31 308 ALA A N 1
ATOM 2461 C CA . ALA A 1 308 ? -13.07 -17.297 8.805 1 94.31 308 ALA A CA 1
ATOM 2462 C C . ALA A 1 308 ? -12.789 -16.109 9.727 1 94.31 308 ALA A C 1
ATOM 2464 O O . ALA A 1 308 ? -12.016 -15.211 9.367 1 94.31 308 ALA A O 1
ATOM 2465 N N . LYS A 1 309 ? -13.398 -16.094 10.828 1 90.25 309 LYS A N 1
ATOM 2466 C CA . LYS A 1 309 ? -13.211 -15.016 11.789 1 90.25 309 LYS A CA 1
ATOM 2467 C C . LYS A 1 309 ? -11.766 -14.953 12.273 1 90.25 309 LYS A C 1
ATOM 2469 O O . LYS A 1 309 ? -11.188 -13.875 12.367 1 90.25 309 LYS A O 1
ATOM 2474 N N . LEU A 1 310 ? -11.25 -16.062 12.547 1 85.81 310 LEU A N 1
ATOM 2475 C CA . LEU A 1 310 ? -9.867 -16.125 13.008 1 85.81 310 LEU A CA 1
ATOM 2476 C C . LEU A 1 310 ? -8.906 -15.672 11.906 1 85.81 310 LEU A C 1
ATOM 2478 O O . LEU A 1 310 ? -7.922 -14.992 12.188 1 85.81 310 LEU A O 1
ATOM 2482 N N . PHE A 1 311 ? -9.227 -16.047 10.75 1 91.81 311 PHE A N 1
ATOM 2483 C CA . PHE A 1 311 ? -8.359 -15.688 9.633 1 91.81 311 PHE A CA 1
ATOM 2484 C C . PHE A 1 311 ? -8.43 -14.195 9.336 1 91.81 311 PHE A C 1
ATOM 2486 O O . PHE A 1 311 ? -7.465 -13.602 8.852 1 91.81 311 PHE A O 1
ATOM 2493 N N . SER A 1 312 ? -9.492 -13.609 9.617 1 91.44 312 SER A N 1
ATOM 2494 C CA . SER A 1 312 ? -9.641 -12.18 9.398 1 91.44 312 SER A CA 1
ATOM 2495 C C . SER A 1 312 ? -8.633 -11.383 10.227 1 91.44 312 SER A C 1
ATOM 2497 O O . SER A 1 312 ? -8.172 -10.328 9.805 1 91.44 312 SER A O 1
ATOM 2499 N N . LYS A 1 313 ? -8.273 -11.891 11.344 1 86.62 313 LYS A N 1
ATOM 2500 C CA . LYS A 1 313 ? -7.258 -11.258 12.18 1 86.62 313 LYS A CA 1
ATOM 2501 C C . LYS A 1 313 ? -5.879 -11.352 11.523 1 86.62 313 LYS A C 1
ATOM 2503 O O . LYS A 1 313 ? -5.078 -10.414 11.617 1 86.62 313 LYS A O 1
ATOM 2508 N N . VAL A 1 314 ? -5.711 -12.477 10.914 1 86.81 314 VAL A N 1
ATOM 2509 C CA . VAL A 1 314 ? -4.461 -12.672 10.188 1 86.81 314 VAL A CA 1
ATOM 2510 C C . VAL A 1 314 ? -4.363 -11.672 9.039 1 86.81 314 VAL A C 1
ATOM 2512 O O . VAL A 1 314 ? -3.303 -11.086 8.805 1 86.81 314 VAL A O 1
ATOM 2515 N N . CYS A 1 315 ? -5.473 -11.477 8.359 1 92.44 315 CYS A N 1
ATOM 2516 C CA . CYS A 1 315 ? -5.504 -10.547 7.234 1 92.44 315 CYS A CA 1
ATOM 2517 C C . CYS A 1 315 ? -5.164 -9.133 7.684 1 92.44 315 CYS A C 1
ATOM 2519 O O . CYS A 1 315 ? -4.453 -8.406 6.984 1 92.44 315 CYS A O 1
ATOM 2521 N N . LYS A 1 316 ? -5.559 -8.789 8.859 1 88 316 LYS A N 1
ATOM 2522 C CA . LYS A 1 316 ? -5.297 -7.453 9.383 1 88 316 LYS A CA 1
ATOM 2523 C C . LYS A 1 316 ? -3.812 -7.266 9.688 1 88 316 LYS A C 1
ATOM 2525 O O . LYS A 1 316 ? -3.24 -6.215 9.391 1 88 316 LYS A O 1
ATOM 2530 N N . ARG A 1 317 ? -3.223 -8.273 10.117 1 86.88 317 ARG A N 1
ATOM 2531 C CA . ARG A 1 317 ? -1.805 -8.219 10.461 1 86.88 317 ARG A CA 1
ATOM 2532 C C . ARG A 1 317 ? -0.937 -8.266 9.211 1 86.88 317 ARG A C 1
ATOM 2534 O O . ARG A 1 317 ? 0.171 -7.727 9.195 1 86.88 317 ARG A O 1
ATOM 2541 N N . ALA A 1 318 ? -1.476 -8.867 8.242 1 91.5 318 ALA A N 1
ATOM 2542 C CA . ALA A 1 318 ? -0.71 -9.086 7.016 1 91.5 318 ALA A CA 1
ATOM 2543 C C . ALA A 1 318 ? -0.75 -7.855 6.117 1 91.5 318 ALA A C 1
ATOM 2545 O O . ALA A 1 318 ? 0.054 -7.73 5.188 1 91.5 318 ALA A O 1
ATOM 2546 N N . LEU A 1 319 ? -1.682 -6.969 6.469 1 91.69 319 LEU A N 1
ATOM 2547 C CA . LEU A 1 319 ? -1.813 -5.77 5.648 1 91.69 319 LEU A CA 1
ATOM 2548 C C . LEU A 1 319 ? -0.655 -4.809 5.902 1 91.69 319 LEU A C 1
ATOM 2550 O O . LEU A 1 319 ? -0.627 -4.117 6.922 1 91.69 319 LEU A O 1
ATOM 2554 N N . TYR A 1 320 ? 0.263 -4.879 5.027 1 92.44 320 TYR A N 1
ATOM 2555 C CA . TYR A 1 320 ? 1.451 -4.035 5.098 1 92.44 320 TYR A CA 1
ATOM 2556 C C . TYR A 1 320 ? 1.469 -3.021 3.961 1 92.44 320 TYR A C 1
ATOM 2558 O O . TYR A 1 320 ? 1.474 -3.395 2.785 1 92.44 320 TYR A O 1
ATOM 2566 N N . GLN A 1 321 ? 1.413 -1.813 4.383 1 92.38 321 GLN A N 1
ATOM 2567 C CA . GLN A 1 321 ? 1.525 -0.726 3.416 1 92.38 321 GLN A CA 1
ATOM 2568 C C . GLN A 1 321 ? 2.877 -0.026 3.531 1 92.38 321 GLN A C 1
ATOM 2570 O O . GLN A 1 321 ? 3.109 0.733 4.477 1 92.38 321 GLN A O 1
ATOM 2575 N N . HIS A 1 322 ? 3.639 -0.153 2.551 1 92.88 322 HIS A N 1
ATOM 2576 C CA . HIS A 1 322 ? 5.016 0.324 2.561 1 92.88 322 HIS A CA 1
ATOM 2577 C C . HIS A 1 322 ? 5.078 1.824 2.826 1 92.88 322 HIS A C 1
ATOM 2579 O O . HIS A 1 322 ? 5.852 2.279 3.672 1 92.88 322 HIS A O 1
ATOM 2585 N N . ASP A 1 323 ? 4.277 2.547 2.174 1 93.81 323 ASP A N 1
ATOM 2586 C CA . ASP A 1 323 ? 4.355 4.004 2.236 1 93.81 323 ASP A CA 1
ATOM 2587 C C . ASP A 1 323 ? 3.93 4.52 3.609 1 93.81 323 ASP A C 1
ATOM 2589 O O . ASP A 1 323 ? 4.449 5.527 4.086 1 93.81 323 ASP A O 1
ATOM 2593 N N . LEU A 1 324 ? 3.002 3.875 4.25 1 95.19 324 LEU A N 1
ATOM 2594 C CA . LEU A 1 324 ? 2.557 4.289 5.574 1 95.19 324 LEU A CA 1
ATOM 2595 C C . LEU A 1 324 ? 3.648 4.051 6.613 1 95.19 324 LEU A C 1
ATOM 2597 O O . LEU A 1 324 ? 3.834 4.867 7.52 1 95.19 324 LEU A O 1
ATOM 2601 N N . VAL A 1 325 ? 4.367 2.994 6.426 1 92.81 325 VAL A N 1
ATOM 2602 C CA . VAL A 1 325 ? 5.438 2.656 7.359 1 92.81 325 VAL A CA 1
ATOM 2603 C C . VAL A 1 325 ? 6.633 3.578 7.133 1 92.81 325 VAL A C 1
ATOM 2605 O O . VAL A 1 325 ? 7.246 4.059 8.094 1 92.81 325 VAL A O 1
ATOM 2608 N N . GLU A 1 326 ? 6.918 3.805 5.883 1 93.12 326 GLU A N 1
ATOM 2609 C CA . GLU A 1 326 ? 8.07 4.633 5.539 1 93.12 326 GLU A CA 1
ATOM 2610 C C . GLU A 1 326 ? 7.867 6.074 6 1 93.12 326 GLU A C 1
ATOM 2612 O O . GLU A 1 326 ? 8.836 6.789 6.266 1 93.12 326 GLU A O 1
ATOM 2617 N N . LEU A 1 327 ? 6.629 6.465 6.102 1 95.56 327 LEU A N 1
ATOM 2618 C CA . LEU A 1 327 ? 6.332 7.828 6.527 1 95.56 327 LEU A CA 1
ATOM 2619 C C . LEU A 1 327 ? 6.871 8.086 7.93 1 95.56 327 LEU A C 1
ATOM 2621 O O . LEU A 1 327 ? 7.34 9.188 8.227 1 95.56 327 LEU A O 1
ATOM 2625 N N . GLN A 1 328 ? 6.84 7.109 8.758 1 94.44 328 GLN A N 1
ATOM 2626 C CA . GLN A 1 328 ? 7.18 7.297 10.164 1 94.44 328 GLN A CA 1
ATOM 2627 C C . GLN A 1 328 ? 8.648 6.969 10.422 1 94.44 328 GLN A C 1
ATOM 2629 O O . GLN A 1 328 ? 9.141 7.129 11.539 1 94.44 328 GLN A O 1
ATOM 2634 N N . ARG A 1 329 ? 9.336 6.504 9.445 1 94.62 329 ARG A N 1
ATOM 2635 C CA . ARG A 1 329 ? 10.734 6.113 9.594 1 94.62 329 ARG A CA 1
ATOM 2636 C C . ARG A 1 329 ? 11.656 7.109 8.898 1 94.62 329 ARG A C 1
ATOM 2638 O O . ARG A 1 329 ? 11.273 7.73 7.906 1 94.62 329 ARG A O 1
ATOM 2645 N N . PRO A 1 330 ? 12.812 7.25 9.484 1 94.81 330 PRO A N 1
ATOM 2646 C CA . PRO A 1 330 ? 13.789 8.078 8.773 1 94.81 330 PRO A CA 1
ATOM 2647 C C . PRO A 1 330 ? 14.172 7.496 7.414 1 94.81 330 PRO A C 1
ATOM 2649 O O . PRO A 1 330 ? 14.133 6.277 7.227 1 94.81 330 PRO A O 1
ATOM 2652 N N . VAL A 1 331 ? 14.508 8.352 6.543 1 91.94 331 VAL A N 1
ATOM 2653 C CA . VAL A 1 331 ? 14.914 7.941 5.203 1 91.94 331 VAL A CA 1
ATOM 2654 C C . VAL A 1 331 ? 16.297 7.297 5.258 1 91.94 331 VAL A C 1
ATOM 2656 O O . VAL A 1 331 ? 17.188 7.781 5.965 1 91.94 331 VAL A O 1
ATOM 2659 N N . CYS A 1 332 ? 16.375 6.176 4.617 1 89.62 332 CYS A N 1
ATOM 2660 C CA . CYS A 1 332 ? 17.672 5.492 4.512 1 89.62 332 CYS A CA 1
ATOM 2661 C C . CYS A 1 332 ? 18.359 5.824 3.197 1 89.62 332 CYS A C 1
ATOM 2663 O O . CYS A 1 332 ? 17.812 5.559 2.121 1 89.62 332 CYS A O 1
ATOM 2665 N N . PHE A 1 333 ? 19.594 6.305 3.24 1 87.81 333 PHE A N 1
ATOM 2666 C CA . PHE A 1 333 ? 20.281 6.754 2.037 1 87.81 333 PHE A CA 1
ATOM 2667 C C . PHE A 1 333 ? 21.281 5.707 1.566 1 87.81 333 PHE A C 1
ATOM 2669 O O . PHE A 1 333 ? 21.969 5.902 0.56 1 87.81 333 PHE A O 1
ATOM 2676 N N . ASP A 1 334 ? 21.312 4.621 2.268 1 88.06 334 ASP A N 1
ATOM 2677 C CA . ASP A 1 334 ? 22.109 3.475 1.859 1 88.06 334 ASP A CA 1
ATOM 2678 C C . ASP A 1 334 ? 21.25 2.389 1.229 1 88.06 334 ASP A C 1
ATOM 2680 O O . ASP A 1 334 ? 20.453 1.747 1.916 1 88.06 334 ASP A O 1
ATOM 2684 N N . ILE A 1 335 ? 21.531 2.15 -0.019 1 90.12 335 ILE A N 1
ATOM 2685 C CA . ILE A 1 335 ? 20.672 1.252 -0.78 1 90.12 335 ILE A CA 1
ATOM 2686 C C . ILE A 1 335 ? 20.797 -0.167 -0.226 1 90.12 335 ILE A C 1
ATOM 2688 O O . ILE A 1 335 ? 19.812 -0.908 -0.191 1 90.12 335 ILE A O 1
ATOM 2692 N N . ARG A 1 336 ? 22 -0.555 0.172 1 86.5 336 ARG A N 1
ATOM 2693 C CA . ARG A 1 336 ? 22.203 -1.9 0.696 1 86.5 336 ARG A CA 1
ATOM 2694 C C . ARG A 1 336 ? 21.453 -2.102 2.006 1 86.5 336 ARG A C 1
ATOM 2696 O O . ARG A 1 336 ? 20.797 -3.125 2.199 1 86.5 336 ARG A O 1
ATOM 2703 N N . LYS A 1 337 ? 21.562 -1.105 2.842 1 88.25 337 LYS A N 1
ATOM 2704 C CA . LYS A 1 337 ? 20.844 -1.171 4.117 1 88.25 337 LYS A CA 1
ATOM 2705 C C . LYS A 1 337 ? 19.328 -1.161 3.908 1 88.25 337 LYS A C 1
ATOM 2707 O O . LYS A 1 337 ? 18.609 -1.912 4.562 1 88.25 337 LYS A O 1
ATOM 2712 N N . ARG A 1 338 ? 18.906 -0.364 3.023 1 90.69 338 ARG A N 1
ATOM 2713 C CA . ARG A 1 338 ? 17.484 -0.26 2.73 1 90.69 338 ARG A CA 1
ATOM 2714 C C . ARG A 1 338 ? 16.938 -1.584 2.209 1 90.69 338 ARG A C 1
ATOM 2716 O O . ARG A 1 338 ? 15.883 -2.039 2.65 1 90.69 338 ARG A O 1
ATOM 2723 N N . ARG A 1 339 ? 17.641 -2.203 1.315 1 88.88 339 ARG A N 1
ATOM 2724 C CA . ARG A 1 339 ? 17.203 -3.469 0.735 1 88.88 339 ARG A CA 1
ATOM 2725 C C . ARG A 1 339 ? 17.188 -4.574 1.786 1 88.88 339 ARG A C 1
ATOM 2727 O O . ARG A 1 339 ? 16.297 -5.422 1.787 1 88.88 339 ARG A O 1
ATOM 2734 N N . LYS A 1 340 ? 18.172 -4.504 2.592 1 88.81 340 LYS A N 1
ATOM 2735 C CA . LYS A 1 340 ? 18.219 -5.488 3.67 1 88.81 340 LYS A CA 1
ATOM 2736 C C . LYS A 1 340 ? 17.016 -5.348 4.594 1 88.81 340 LYS A C 1
ATOM 2738 O O . LYS A 1 340 ? 16.391 -6.344 4.969 1 88.81 340 LYS A O 1
ATOM 2743 N N . MET A 1 341 ? 16.703 -4.152 4.918 1 89.19 341 MET A N 1
ATOM 2744 C CA . MET A 1 341 ? 15.555 -3.885 5.781 1 89.19 341 MET A CA 1
ATOM 2745 C C . MET A 1 341 ? 14.258 -4.332 5.117 1 89.19 341 MET A C 1
ATOM 2747 O O . MET A 1 341 ? 13.383 -4.895 5.773 1 89.19 341 MET A O 1
ATOM 2751 N N . GLU A 1 342 ? 14.18 -4.094 3.855 1 90.75 342 GLU A N 1
ATOM 2752 C CA . GLU A 1 342 ? 12.992 -4.492 3.104 1 90.75 342 GLU A CA 1
ATOM 2753 C C . GLU A 1 342 ? 12.852 -6.008 3.053 1 90.75 342 GLU A C 1
ATOM 2755 O O . GLU A 1 342 ? 11.758 -6.543 3.229 1 90.75 342 GLU A O 1
ATOM 2760 N N . LYS A 1 343 ? 13.961 -6.656 2.809 1 87.88 343 LYS A N 1
ATOM 2761 C CA . LYS A 1 343 ? 13.945 -8.117 2.75 1 87.88 343 LYS A CA 1
ATOM 2762 C C . LYS A 1 343 ? 13.57 -8.719 4.102 1 87.88 343 LYS A C 1
ATOM 2764 O O . LYS A 1 343 ? 12.789 -9.672 4.168 1 87.88 343 LYS A O 1
ATOM 2769 N N . LEU A 1 344 ? 14.094 -8.148 5.129 1 88.12 344 LEU A N 1
ATOM 2770 C CA . LEU A 1 344 ? 13.797 -8.633 6.473 1 88.12 344 LEU A CA 1
ATOM 2771 C C . LEU A 1 344 ? 12.312 -8.453 6.797 1 88.12 344 LEU A C 1
ATOM 2773 O O . LEU A 1 344 ? 11.695 -9.328 7.398 1 88.12 344 LEU A O 1
ATOM 2777 N N . LYS A 1 345 ? 11.82 -7.391 6.414 1 91.88 345 LYS A N 1
ATOM 2778 C CA . LYS A 1 345 ? 10.406 -7.133 6.664 1 91.88 345 LYS A CA 1
ATOM 2779 C C . LYS A 1 345 ? 9.523 -8.125 5.91 1 91.88 345 LYS A C 1
ATOM 2781 O O . LYS A 1 345 ? 8.562 -8.656 6.469 1 91.88 345 LYS A O 1
ATOM 2786 N N . VAL A 1 346 ? 9.836 -8.359 4.672 1 93.25 346 VAL A N 1
ATOM 2787 C CA . VAL A 1 346 ? 9.062 -9.297 3.863 1 93.25 346 VAL A CA 1
ATOM 2788 C C . VAL A 1 346 ? 9.141 -10.695 4.473 1 93.25 346 VAL A C 1
ATOM 2790 O O . VAL A 1 346 ? 8.141 -11.414 4.523 1 93.25 346 VAL A O 1
ATOM 2793 N N . GLN A 1 347 ? 10.305 -11.023 4.941 1 86 347 GLN A N 1
ATOM 2794 C CA . GLN A 1 347 ? 10.477 -12.328 5.574 1 86 347 GLN A CA 1
ATOM 2795 C C . GLN A 1 347 ? 9.625 -12.445 6.832 1 86 347 GLN A C 1
ATOM 2797 O O . GLN A 1 347 ? 9.016 -13.484 7.078 1 86 347 GLN A O 1
ATOM 2802 N N . GLN A 1 348 ? 9.602 -11.383 7.59 1 86.75 348 GLN A N 1
ATOM 2803 C CA . GLN A 1 348 ? 8.773 -11.367 8.789 1 86.75 348 GLN A CA 1
ATOM 2804 C C . GLN A 1 348 ? 7.297 -11.5 8.438 1 86.75 348 GLN A C 1
ATOM 2806 O O . GLN A 1 348 ? 6.566 -12.25 9.086 1 86.75 348 GLN A O 1
ATOM 2811 N N . LEU A 1 349 ? 6.902 -10.852 7.445 1 92.75 349 LEU A N 1
ATOM 2812 C CA . LEU A 1 349 ? 5.516 -10.922 7 1 92.75 349 LEU A CA 1
ATOM 2813 C C . LEU A 1 349 ? 5.188 -12.32 6.473 1 92.75 349 LEU A C 1
ATOM 2815 O O . LEU A 1 349 ? 4.133 -12.875 6.797 1 92.75 349 LEU A O 1
ATOM 2819 N N . ASN A 1 350 ? 6.098 -12.844 5.652 1 89.94 350 ASN A N 1
ATOM 2820 C CA . ASN A 1 350 ? 5.891 -14.188 5.117 1 89.94 350 ASN A CA 1
ATOM 2821 C C . ASN A 1 350 ? 5.711 -15.211 6.234 1 89.94 350 ASN A C 1
ATOM 2823 O O . ASN A 1 350 ? 4.828 -16.078 6.164 1 89.94 350 ASN A O 1
ATOM 2827 N N . SER A 1 351 ? 6.539 -15.031 7.211 1 82.25 351 SER A N 1
ATOM 2828 C CA . SER A 1 351 ? 6.457 -15.953 8.336 1 82.25 351 SER A CA 1
ATOM 2829 C C . SER A 1 351 ? 5.125 -15.82 9.07 1 82.25 351 SER A C 1
ATOM 2831 O O . SER A 1 351 ? 4.488 -16.828 9.391 1 82.25 351 SER A O 1
ATOM 2833 N N . SER A 1 352 ? 4.711 -14.641 9.305 1 85.44 352 SER A N 1
ATOM 2834 C CA . SER A 1 352 ? 3.453 -14.383 10 1 85.44 352 SER A CA 1
ATOM 2835 C C . SER A 1 352 ? 2.262 -14.875 9.18 1 85.44 352 SER A C 1
ATOM 2837 O O . SER A 1 352 ? 1.338 -15.484 9.719 1 85.44 352 SER A O 1
ATOM 2839 N N . ILE A 1 353 ? 2.293 -14.672 7.91 1 92.06 353 ILE A N 1
ATOM 2840 C CA . ILE A 1 353 ? 1.195 -15.039 7.023 1 92.06 353 ILE A CA 1
ATOM 2841 C C . ILE A 1 353 ? 1.105 -16.562 6.914 1 92.06 353 ILE A C 1
ATOM 2843 O O . ILE A 1 353 ? 0.017 -17.141 7.004 1 92.06 353 ILE A O 1
ATOM 2847 N N . THR A 1 354 ? 2.285 -17.172 6.719 1 84.38 354 THR A N 1
ATOM 2848 C CA . THR A 1 354 ? 2.285 -18.625 6.598 1 84.38 354 THR A CA 1
ATOM 2849 C C . THR A 1 354 ? 1.78 -19.281 7.887 1 84.38 354 THR A C 1
ATOM 2851 O O . THR A 1 354 ? 1.035 -20.266 7.844 1 84.38 354 THR A O 1
ATOM 2854 N N . ALA A 1 355 ? 2.164 -18.688 8.984 1 79.25 355 ALA A N 1
ATOM 2855 C CA . ALA A 1 355 ? 1.681 -19.203 10.273 1 79.25 355 ALA A CA 1
ATOM 2856 C C . ALA A 1 355 ? 0.17 -19.016 10.391 1 79.25 355 ALA A C 1
ATOM 2858 O O . ALA A 1 355 ? -0.529 -19.922 10.859 1 79.25 355 ALA A O 1
ATOM 2859 N N . GLY A 1 356 ? -0.282 -17.875 10 1 84.75 356 GLY A N 1
ATOM 2860 C CA . GLY A 1 356 ? -1.714 -17.625 10.031 1 84.75 356 GLY A CA 1
ATOM 2861 C C . GLY A 1 356 ? -2.5 -18.531 9.102 1 84.75 356 GLY A C 1
ATOM 2862 O O . GLY A 1 356 ? -3.594 -18.984 9.445 1 84.75 356 GLY A O 1
ATOM 2863 N N . CYS A 1 357 ? -1.994 -18.844 7.949 1 87.69 357 CYS A N 1
ATOM 2864 C CA . CYS A 1 357 ? -2.648 -19.734 6.992 1 87.69 357 CYS A CA 1
ATOM 2865 C C . CYS A 1 357 ? -2.658 -21.172 7.5 1 87.69 357 CYS A C 1
ATOM 2867 O O . CYS A 1 357 ? -3.641 -21.891 7.316 1 87.69 357 CYS A O 1
ATOM 2869 N N . LEU A 1 358 ? -1.562 -21.547 8.07 1 79.19 358 LEU A N 1
ATOM 2870 C CA . LEU A 1 358 ? -1.517 -22.875 8.672 1 79.19 358 LEU A CA 1
ATOM 2871 C C . LEU A 1 358 ? -2.574 -23.016 9.758 1 79.19 358 LEU A C 1
ATOM 2873 O O . LEU A 1 358 ? -3.229 -24.047 9.867 1 79.19 358 LEU A O 1
ATOM 2877 N N . GLU A 1 359 ? -2.736 -21.953 10.539 1 78.56 359 GLU A N 1
ATOM 2878 C CA . GLU A 1 359 ? -3.775 -21.953 11.57 1 78.56 359 GLU A CA 1
ATOM 2879 C C . GLU A 1 359 ? -5.164 -22.094 10.945 1 78.56 359 GLU A C 1
ATOM 2881 O O . GLU A 1 359 ? -6.031 -22.766 11.492 1 78.56 359 GLU A O 1
ATOM 2886 N N . LEU A 1 360 ? -5.363 -21.469 9.898 1 87.69 360 LEU A N 1
ATOM 2887 C CA . LEU A 1 360 ? -6.633 -21.594 9.188 1 87.69 360 LEU A CA 1
ATOM 2888 C C . LEU A 1 360 ? -6.879 -23.031 8.742 1 87.69 360 LEU A C 1
ATOM 2890 O O . LEU A 1 360 ? -7.973 -23.562 8.922 1 87.69 360 LEU A O 1
ATOM 2894 N N . MET A 1 361 ? -5.879 -23.688 8.195 1 82.38 361 MET A N 1
ATOM 2895 C CA . MET A 1 361 ? -6.004 -25.062 7.734 1 82.38 361 MET A CA 1
ATOM 2896 C C . MET A 1 361 ? -6.297 -26 8.906 1 82.38 361 MET A C 1
ATOM 2898 O O . MET A 1 361 ? -7.133 -26.906 8.789 1 82.38 361 MET A O 1
ATOM 2902 N N . VAL A 1 362 ? -5.672 -25.734 9.984 1 74.44 362 VAL A N 1
ATOM 2903 C CA . VAL A 1 362 ? -5.875 -26.562 11.172 1 74.44 362 VAL A CA 1
ATOM 2904 C C . VAL A 1 362 ? -7.305 -26.391 11.68 1 74.44 362 VAL A C 1
ATOM 2906 O O . VAL A 1 362 ? -7.977 -27.375 12.008 1 74.44 362 VAL A O 1
ATOM 2909 N N . ASN A 1 363 ? -7.746 -25.172 11.664 1 78.88 363 ASN A N 1
ATOM 2910 C CA . ASN A 1 363 ? -9.094 -24.906 12.156 1 78.88 363 ASN A CA 1
ATOM 2911 C C . ASN A 1 363 ? -10.156 -25.484 11.227 1 78.88 363 ASN A C 1
ATOM 2913 O O . ASN A 1 363 ? -11.227 -25.891 11.688 1 78.88 363 ASN A O 1
ATOM 2917 N N . LEU A 1 364 ? -9.883 -25.594 10.031 1 83.5 364 LEU A N 1
ATOM 2918 C CA . LEU A 1 364 ? -10.836 -26.141 9.062 1 83.5 364 LEU A CA 1
ATOM 2919 C C . LEU A 1 364 ? -10.953 -27.656 9.203 1 83.5 364 LEU A C 1
ATOM 2921 O O . LEU A 1 364 ? -12.047 -28.203 9.055 1 83.5 364 LEU A O 1
ATOM 2925 N N . TYR A 1 365 ? -9.922 -28.297 9.57 1 77.25 365 TYR A N 1
ATOM 2926 C CA . TYR A 1 365 ? -9.953 -29.75 9.438 1 77.25 365 TYR A CA 1
ATOM 2927 C C . TYR A 1 365 ? -9.719 -30.422 10.789 1 77.25 365 TYR A C 1
ATOM 2929 O O . TYR A 1 365 ? -9.516 -31.641 10.852 1 77.25 365 TYR A O 1
ATOM 2937 N N . ARG A 1 366 ? -9.719 -29.609 11.789 1 70.19 366 ARG A N 1
ATOM 2938 C CA . ARG A 1 366 ? -9.547 -30.172 13.125 1 70.19 366 ARG A CA 1
ATOM 2939 C C . ARG A 1 366 ? -10.648 -31.172 13.438 1 70.19 366 ARG A C 1
ATOM 2941 O O . ARG A 1 366 ? -10.391 -32.188 14.078 1 70.19 366 ARG A O 1
ATOM 2948 N N . GLY A 1 367 ? -11.867 -30.984 12.961 1 69.69 367 GLY A N 1
ATOM 2949 C CA . GLY A 1 367 ? -12.984 -31.875 13.203 1 69.69 367 GLY A CA 1
ATOM 2950 C C . GLY A 1 367 ? -12.859 -33.188 12.453 1 69.69 367 GLY A C 1
ATOM 2951 O O . GLY A 1 367 ? -13.398 -34.219 12.891 1 69.69 367 GLY A O 1
ATOM 2952 N N . VAL A 1 368 ? -12.258 -33.219 11.344 1 71.38 368 VAL A N 1
ATOM 2953 C CA . VAL A 1 368 ? -12.062 -34.406 10.555 1 71.38 368 VAL A CA 1
ATOM 2954 C C . VAL A 1 368 ? -11.18 -35.406 11.32 1 71.38 368 VAL A C 1
ATOM 2956 O O . VAL A 1 368 ? -11.43 -36.594 11.312 1 71.38 368 VAL A O 1
ATOM 2959 N N . MET A 1 369 ? -10.305 -34.875 12.039 1 62.53 369 MET A N 1
ATOM 2960 C CA . MET A 1 369 ? -9.344 -35.719 12.758 1 62.53 369 MET A CA 1
ATOM 2961 C C . MET A 1 369 ? -10.016 -36.406 13.938 1 62.53 369 MET A C 1
ATOM 2963 O O . MET A 1 369 ? -9.641 -37.531 14.297 1 62.53 369 MET A O 1
ATOM 2967 N N . SER A 1 370 ? -10.977 -35.75 14.406 1 63.03 370 SER A N 1
ATOM 2968 C CA . SER A 1 370 ? -11.68 -36.312 15.547 1 63.03 370 SER A CA 1
ATOM 2969 C C . SER A 1 370 ? -12.508 -37.531 15.133 1 63.03 370 SER A C 1
ATOM 2971 O O . SER A 1 370 ? -12.805 -38.406 15.961 1 63.03 370 SER A O 1
ATOM 2973 N N . GLU A 1 371 ? -12.773 -37.594 13.836 1 69.56 371 GLU A N 1
ATOM 2974 C CA . GLU A 1 371 ? -13.633 -38.688 13.375 1 69.56 371 GLU A CA 1
ATOM 2975 C C . GLU A 1 371 ? -12.828 -39.75 12.656 1 69.56 371 GLU A C 1
ATOM 2977 O O . GLU A 1 371 ? -13.398 -40.625 12 1 69.56 371 GLU A O 1
ATOM 2982 N N . ILE A 1 372 ? -11.5 -39.594 12.727 1 63.19 372 ILE A N 1
ATOM 2983 C CA . ILE A 1 372 ? -10.656 -40.625 12.18 1 63.19 372 ILE A CA 1
ATOM 2984 C C . ILE A 1 372 ? -10.414 -41.719 13.227 1 63.19 372 ILE A C 1
ATOM 2986 O O . ILE A 1 372 ? -9.906 -41.438 14.32 1 63.19 372 ILE A O 1
ATOM 2990 N N . ARG A 1 373 ? -11.078 -42.938 13.039 1 57.66 373 ARG A N 1
ATOM 2991 C CA . ARG A 1 373 ? -10.805 -44.062 13.914 1 57.66 373 ARG A CA 1
ATOM 2992 C C . ARG A 1 373 ? -9.477 -44.719 13.547 1 57.66 373 ARG A C 1
ATOM 2994 O O . ARG A 1 373 ? -9.359 -45.344 12.492 1 57.66 373 ARG A O 1
ATOM 3001 N N . LEU A 1 374 ? -8.5 -44.312 14.258 1 50.94 374 LEU A N 1
ATOM 3002 C CA . LEU A 1 374 ? -7.125 -44.719 13.992 1 50.94 374 LEU A CA 1
ATOM 3003 C C . LEU A 1 374 ? -7.02 -46.25 13.914 1 50.94 374 LEU A C 1
ATOM 3005 O O . LEU A 1 374 ? -6.207 -46.781 13.156 1 50.94 374 LEU A O 1
ATOM 3009 N N . GLU A 1 375 ? -7.848 -46.844 14.781 1 50.34 375 GLU A N 1
ATOM 3010 C CA . GLU A 1 375 ? -7.742 -48.312 14.852 1 50.34 375 GLU A CA 1
ATOM 3011 C C . GLU A 1 375 ? -8.109 -48.938 13.516 1 50.34 375 GLU A C 1
ATOM 3013 O O . GLU A 1 375 ? -7.52 -49.969 13.125 1 50.34 375 GLU A O 1
ATOM 3018 N N . HIS A 1 376 ? -9.039 -48.312 12.883 1 51.09 376 HIS A N 1
ATOM 3019 C CA . HIS A 1 376 ? -9.516 -48.938 11.656 1 51.09 376 HIS A CA 1
ATOM 3020 C C . HIS A 1 376 ? -9.117 -48.125 10.438 1 51.09 376 HIS A C 1
ATOM 3022 O O . HIS A 1 376 ? -9.438 -48.5 9.305 1 51.09 376 HIS A O 1
ATOM 3028 N N . GLN A 1 377 ? -8.203 -47.094 10.656 1 53.34 377 GLN A N 1
ATOM 3029 C CA . GLN A 1 377 ? -7.762 -46.219 9.586 1 53.34 377 GLN A CA 1
ATOM 3030 C C . GLN A 1 377 ? -8.945 -45.75 8.734 1 53.34 377 GLN A C 1
ATOM 3032 O O . GLN A 1 377 ? -8.859 -45.75 7.504 1 53.34 377 GLN A O 1
ATOM 3037 N N . ARG A 1 378 ? -10.148 -45.781 9.43 1 62.25 378 ARG A N 1
ATOM 3038 C CA . ARG A 1 378 ? -11.328 -45.438 8.641 1 62.25 378 ARG A CA 1
ATOM 3039 C C . ARG A 1 378 ? -11.922 -44.125 9.086 1 62.25 378 ARG A C 1
ATOM 3041 O O . ARG A 1 378 ? -11.984 -43.812 10.281 1 62.25 378 ARG A O 1
ATOM 3048 N N . PHE A 1 379 ? -11.984 -43.188 8.156 1 72.44 379 PHE A N 1
ATOM 3049 C CA . PHE A 1 379 ? -12.641 -41.906 8.352 1 72.44 379 PHE A CA 1
ATOM 3050 C C . PHE A 1 379 ? -14.148 -42.031 8.219 1 72.44 379 PHE A C 1
ATOM 3052 O O . PHE A 1 379 ? -14.648 -42.562 7.211 1 72.44 379 PHE A O 1
ATOM 3059 N N . ASN A 1 380 ? -14.789 -41.812 9.383 1 74.94 380 ASN A N 1
ATOM 3060 C CA . ASN A 1 380 ? -16.25 -41.812 9.344 1 74.94 380 ASN A CA 1
ATOM 3061 C C . ASN A 1 380 ? -16.797 -40.5 8.789 1 74.94 380 ASN A C 1
ATOM 3063 O O . ASN A 1 380 ? -17.016 -39.562 9.547 1 74.94 380 ASN A O 1
ATOM 3067 N N . LYS A 1 381 ? -16.969 -40.469 7.551 1 78.62 381 LYS A N 1
ATOM 3068 C CA . LYS A 1 381 ? -17.406 -39.312 6.809 1 78.62 381 LYS A CA 1
ATOM 3069 C C . LYS A 1 381 ? -18.766 -38.812 7.289 1 78.62 381 LYS A C 1
ATOM 3071 O O . LYS A 1 381 ? -18.969 -37.594 7.477 1 78.62 381 LYS A O 1
ATOM 3076 N N . GLN A 1 382 ? -19.688 -39.688 7.48 1 82.69 382 GLN A N 1
ATOM 3077 C CA . GLN A 1 382 ? -21.062 -39.312 7.828 1 82.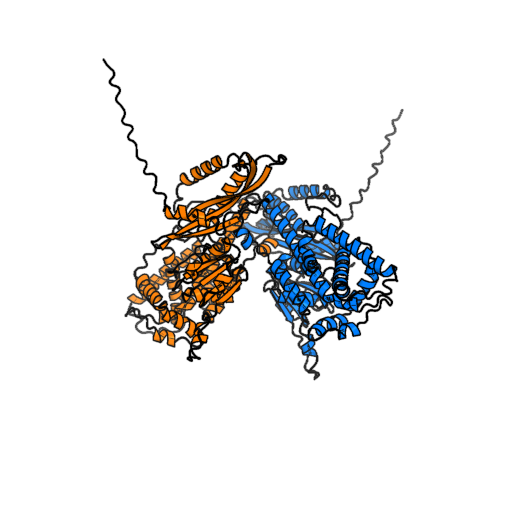69 382 GLN A CA 1
ATOM 3078 C C . GLN A 1 382 ? -21.141 -38.688 9.219 1 82.69 382 GLN A C 1
ATOM 3080 O O . GLN A 1 382 ? -21.844 -37.719 9.438 1 82.69 382 GLN A O 1
ATOM 3085 N N . ALA A 1 383 ? -20.359 -39.25 10.023 1 81.31 383 ALA A N 1
ATOM 3086 C CA . ALA A 1 383 ? -20.344 -38.719 11.391 1 81.31 383 ALA A CA 1
ATOM 3087 C C . ALA A 1 383 ? -19.781 -37.281 11.414 1 81.31 383 ALA A C 1
ATOM 3089 O O . ALA A 1 383 ? -20.266 -36.438 12.164 1 81.31 383 ALA A O 1
ATOM 3090 N N . PHE A 1 384 ? -18.781 -37.125 10.602 1 83.12 384 PHE A N 1
ATOM 3091 C CA . PHE A 1 384 ? -18.172 -35.812 10.523 1 83.12 384 PHE A CA 1
ATOM 3092 C C . PHE A 1 384 ? -19.172 -34.781 9.969 1 83.12 384 PHE A C 1
ATOM 3094 O O . PHE A 1 384 ? -19.344 -33.719 10.539 1 83.12 384 PHE A O 1
ATOM 3101 N N . LEU A 1 385 ? -19.844 -35.094 8.977 1 87.12 385 LEU A N 1
ATOM 3102 C CA . LEU A 1 385 ? -20.781 -34.188 8.328 1 87.12 385 LEU A CA 1
ATOM 3103 C C . LEU A 1 385 ? -21.969 -33.906 9.227 1 87.12 385 LEU A C 1
ATOM 3105 O O . LEU A 1 385 ? -22.5 -32.781 9.219 1 87.12 385 LEU A O 1
ATOM 3109 N N . ASP A 1 386 ? -22.297 -34.844 9.984 1 86.81 386 ASP A N 1
ATOM 3110 C CA . ASP A 1 386 ? -23.422 -34.688 10.891 1 86.81 386 ASP A CA 1
ATOM 3111 C C . ASP A 1 386 ? -23.062 -33.781 12.078 1 86.81 386 ASP A C 1
ATOM 3113 O O . ASP A 1 386 ? -23.938 -33.188 12.703 1 86.81 386 ASP A O 1
ATOM 3117 N N . SER A 1 387 ? -21.828 -33.75 12.328 1 83.94 387 SER A N 1
ATOM 3118 C CA . SER A 1 387 ? -21.375 -32.969 13.461 1 83.94 387 SER A CA 1
ATOM 3119 C C . SER A 1 387 ? -21.359 -31.469 13.117 1 83.94 387 SER A C 1
ATOM 3121 O O . SER A 1 387 ? -21.328 -30.625 14.016 1 83.94 387 SER A O 1
ATOM 3123 N N . ILE A 1 388 ? -21.422 -31.188 11.867 1 86.56 388 ILE A N 1
ATOM 3124 C CA . ILE A 1 388 ? -21.344 -29.797 11.422 1 86.56 388 ILE A CA 1
ATOM 3125 C C . ILE A 1 388 ? -22.75 -29.234 11.258 1 86.56 388 ILE A C 1
ATOM 3127 O O . ILE A 1 388 ? -23.641 -29.906 10.734 1 86.56 388 ILE A O 1
ATOM 3131 N N . GLN A 1 389 ? -22.938 -28.078 11.844 1 79.94 389 GLN A N 1
ATOM 3132 C CA . GLN A 1 389 ? -24.266 -27.484 11.805 1 79.94 389 GLN A CA 1
ATOM 3133 C C . GLN A 1 389 ? -24.297 -26.266 10.883 1 79.94 389 GLN A C 1
ATOM 3135 O O . GLN A 1 389 ? -23.266 -25.625 10.648 1 79.94 389 GLN A O 1
ATOM 3140 N N . GLY A 1 390 ? -25.453 -26.062 10.25 1 81.44 390 GLY A N 1
ATOM 3141 C CA . GLY A 1 390 ? -25.781 -24.812 9.586 1 81.44 390 GLY A CA 1
ATOM 3142 C C . GLY A 1 390 ? -25.156 -24.688 8.203 1 81.44 390 GLY A C 1
ATOM 3143 O O . GLY A 1 390 ? -25.094 -25.672 7.461 1 81.44 390 GLY A O 1
ATOM 3144 N N . LEU A 1 391 ? -24.734 -23.453 7.887 1 80.44 391 LEU A N 1
ATOM 3145 C CA . LEU A 1 391 ? -24.234 -23.094 6.562 1 80.44 391 LEU A CA 1
ATOM 3146 C C . LEU A 1 391 ? -22.828 -23.641 6.34 1 80.44 391 LEU A C 1
ATOM 3148 O O . LEU A 1 391 ? -22.391 -23.797 5.199 1 80.44 391 LEU A O 1
ATOM 3152 N N . ASP A 1 392 ? -22.188 -24.047 7.445 1 88.44 392 ASP A N 1
ATOM 3153 C CA . ASP A 1 392 ? -20.812 -24.562 7.355 1 88.44 392 ASP A CA 1
ATOM 3154 C C . ASP A 1 392 ? -20.781 -25.938 6.715 1 88.44 392 ASP A C 1
ATOM 3156 O O . ASP A 1 392 ? -19.75 -26.375 6.215 1 88.44 392 ASP A O 1
ATOM 3160 N N . LYS A 1 393 ? -21.906 -26.578 6.656 1 88.94 393 LYS A N 1
ATOM 3161 C CA . LYS A 1 393 ? -22 -27.938 6.141 1 88.94 393 LYS A CA 1
ATOM 3162 C C . LYS A 1 393 ? -21.812 -27.969 4.625 1 88.94 393 LYS A C 1
ATOM 3164 O O . LYS A 1 393 ? -21.281 -28.938 4.078 1 88.94 393 LYS A O 1
ATOM 3169 N N . LYS A 1 394 ? -22.219 -26.922 4.031 1 89.31 394 LYS A N 1
ATOM 3170 C CA . LYS A 1 394 ? -22.141 -26.859 2.574 1 89.31 394 LYS A CA 1
ATOM 3171 C C . LYS A 1 394 ? -20.703 -26.969 2.09 1 89.31 394 LYS A C 1
ATOM 3173 O O . LYS A 1 394 ? -20.422 -27.625 1.087 1 89.31 394 LYS A O 1
ATOM 3178 N N . PHE A 1 395 ? -19.781 -26.359 2.838 1 92.5 395 PHE A N 1
ATOM 3179 C CA . PHE A 1 395 ? -18.375 -26.375 2.488 1 92.5 395 PHE A CA 1
ATOM 3180 C C . PHE A 1 395 ? -17.812 -27.797 2.541 1 92.5 395 PHE A C 1
ATOM 3182 O O . PHE A 1 395 ? -17.172 -28.25 1.597 1 92.5 395 PHE A O 1
ATOM 3189 N N . TYR A 1 396 ? -18.156 -28.547 3.488 1 88.12 396 TYR A N 1
ATOM 3190 C CA . TYR A 1 396 ? -17.609 -29.891 3.678 1 88.12 396 TYR A CA 1
ATOM 3191 C C . TYR A 1 396 ? -18.312 -30.906 2.787 1 88.12 396 TYR A C 1
ATOM 3193 O O . TYR A 1 396 ? -17.719 -31.875 2.338 1 88.12 396 TYR A O 1
ATOM 3201 N N . GLU A 1 397 ? -19.562 -30.656 2.541 1 88 397 GLU A N 1
ATOM 3202 C CA . GLU A 1 397 ? -20.297 -31.516 1.631 1 88 397 GLU A CA 1
ATOM 3203 C C . GLU A 1 397 ? -19.719 -31.453 0.218 1 88 397 GLU A C 1
ATOM 3205 O O . GLU A 1 397 ? -19.594 -32.469 -0.455 1 88 397 GLU A O 1
ATOM 3210 N N . ARG A 1 398 ? -19.422 -30.297 -0.121 1 87.62 398 ARG A N 1
ATOM 3211 C CA . ARG A 1 398 ? -18.828 -30.109 -1.438 1 87.62 398 ARG A CA 1
ATOM 3212 C C . ARG A 1 398 ? -17.438 -30.734 -1.488 1 87.62 398 ARG A C 1
ATOM 3214 O O . ARG A 1 398 ? -17.031 -31.297 -2.512 1 87.62 398 ARG A O 1
ATOM 3221 N N . GLN A 1 399 ? -16.734 -30.625 -0.459 1 84.69 399 GLN A N 1
ATOM 3222 C CA . GLN A 1 399 ? -15.414 -31.234 -0.386 1 84.69 399 GLN A CA 1
ATOM 3223 C C . GLN A 1 399 ? -15.5 -32.75 -0.489 1 84.69 399 GLN A C 1
ATOM 3225 O O . GLN A 1 399 ? -14.625 -33.375 -1.083 1 84.69 399 GLN A O 1
ATOM 3230 N N . ASP A 1 400 ? -16.453 -33.219 0.144 1 80.12 400 ASP A N 1
ATOM 3231 C CA . ASP A 1 400 ? -16.672 -34.656 0.104 1 80.12 400 ASP A CA 1
ATOM 3232 C C . ASP A 1 400 ? -17 -35.125 -1.312 1 80.12 400 ASP A C 1
ATOM 3234 O O . ASP A 1 400 ? -16.516 -36.188 -1.759 1 80.12 400 ASP A O 1
ATOM 3238 N N . LYS A 1 401 ? -17.781 -34.375 -1.882 1 77.19 401 LYS A N 1
ATOM 3239 C CA . LYS A 1 401 ? -18.156 -34.688 -3.254 1 77.19 401 LYS A CA 1
ATOM 3240 C C . LYS A 1 401 ? -16.938 -34.719 -4.164 1 77.19 401 LYS A C 1
ATOM 3242 O O . LYS A 1 401 ? -16.844 -35.562 -5.062 1 77.19 401 LYS A O 1
ATOM 3247 N N . ASN A 1 402 ? -15.938 -33.906 -3.768 1 70.12 402 ASN A N 1
ATOM 3248 C CA . ASN A 1 402 ? -14.734 -33.844 -4.578 1 70.12 402 ASN A CA 1
ATOM 3249 C C . ASN A 1 402 ? -13.641 -34.781 -4.055 1 70.12 402 ASN A C 1
ATOM 3251 O O . ASN A 1 402 ? -12.508 -34.719 -4.531 1 70.12 402 ASN A O 1
ATOM 3255 N N . ASN A 1 403 ? -14 -35.531 -3.062 1 64.75 403 ASN A N 1
ATOM 3256 C CA . ASN A 1 403 ? -13.148 -36.562 -2.477 1 64.75 403 ASN A CA 1
ATOM 3257 C C . ASN A 1 403 ? -11.922 -35.969 -1.791 1 64.75 403 ASN A C 1
ATOM 3259 O O . ASN A 1 403 ? -10.859 -36.594 -1.737 1 64.75 403 ASN A O 1
ATOM 3263 N N . VAL A 1 404 ? -12.016 -34.75 -1.401 1 66.44 404 VAL A N 1
ATOM 3264 C CA . VAL A 1 404 ? -10.898 -34.094 -0.751 1 66.44 404 VAL A CA 1
ATOM 3265 C C . VAL A 1 404 ? -10.711 -34.625 0.662 1 66.44 404 VAL A C 1
ATOM 3267 O O . VAL A 1 404 ? -9.578 -34.812 1.112 1 66.44 404 VAL A O 1
ATOM 3270 N N . LEU A 1 405 ? -11.766 -34.938 1.246 1 61.97 405 LEU A N 1
ATOM 3271 C CA . LEU A 1 405 ? -11.719 -35.406 2.625 1 61.97 405 LEU A CA 1
ATOM 3272 C C . LEU A 1 405 ? -11.055 -36.781 2.707 1 61.97 405 LEU A C 1
ATOM 3274 O O . LEU A 1 405 ? -10.32 -37.062 3.658 1 61.97 405 LEU A O 1
ATOM 3278 N N . LEU A 1 406 ? -11.328 -37.375 1.688 1 59.03 406 LEU A N 1
ATOM 3279 C CA . LEU A 1 406 ? -10.719 -38.688 1.645 1 59.03 406 LEU A CA 1
ATOM 3280 C C . LEU A 1 406 ? -9.203 -38.594 1.511 1 59.03 406 LEU A C 1
ATOM 3282 O O . LEU A 1 406 ? -8.469 -39.344 2.145 1 59.03 406 LEU A O 1
ATOM 3286 N N . LEU A 1 407 ? -8.867 -37.719 0.704 1 58.12 407 LEU A N 1
ATOM 3287 C CA . LEU A 1 407 ? -7.438 -37.5 0.505 1 58.12 407 LEU A CA 1
ATOM 3288 C C . LEU A 1 407 ? -6.773 -37.031 1.792 1 58.12 407 LEU A C 1
ATOM 3290 O O . LEU A 1 407 ? -5.672 -37.469 2.125 1 58.12 407 LEU A O 1
ATOM 3294 N N . LEU A 1 408 ? -7.5 -36.25 2.428 1 61.19 408 LEU A N 1
ATOM 3295 C CA . LEU A 1 408 ? -6.996 -35.75 3.701 1 61.19 408 LEU A CA 1
ATOM 3296 C C . LEU A 1 408 ? -6.848 -36.875 4.711 1 61.19 408 LEU A C 1
ATOM 3298 O O . LEU A 1 408 ? -5.867 -36.938 5.453 1 61.19 408 LEU A O 1
ATOM 3302 N N . SER A 1 409 ? -7.793 -37.719 4.605 1 56.38 409 SER A N 1
ATOM 3303 C CA . SER A 1 409 ? -7.773 -38.875 5.516 1 56.38 409 SER A CA 1
ATOM 3304 C C . SER A 1 409 ? -6.602 -39.812 5.211 1 56.38 409 SER A C 1
ATOM 3306 O O . SER A 1 409 ? -5.973 -40.344 6.125 1 56.38 409 SER A O 1
ATOM 3308 N N . ARG A 1 410 ? -6.379 -39.906 3.955 1 56.88 410 ARG A N 1
ATOM 3309 C CA . ARG A 1 410 ? -5.273 -40.75 3.533 1 56.88 410 ARG A CA 1
ATOM 3310 C C . ARG A 1 410 ? -3.93 -40.125 3.914 1 56.88 410 ARG A C 1
ATOM 3312 O O . ARG A 1 410 ? -3.018 -40.844 4.348 1 56.88 410 ARG A O 1
ATOM 3319 N N . LEU A 1 411 ? -3.936 -38.906 3.668 1 55.75 411 LEU A N 1
ATOM 3320 C CA . LEU A 1 411 ? -2.705 -38.188 3.994 1 55.75 411 LEU A CA 1
ATOM 3321 C C . LEU A 1 411 ? -2.396 -38.281 5.484 1 55.75 411 LEU A C 1
ATOM 3323 O O . LEU A 1 411 ? -1.238 -38.469 5.875 1 55.75 411 LEU A O 1
ATOM 3327 N N . THR A 1 412 ? -3.406 -38.156 6.176 1 51.78 412 THR A N 1
ATOM 3328 C CA . THR A 1 412 ? -3.221 -38.219 7.621 1 51.78 412 THR A CA 1
ATOM 3329 C C . THR A 1 412 ? -2.861 -39.625 8.062 1 51.78 412 THR A C 1
ATOM 3331 O O . THR A 1 412 ? -2.012 -39.812 8.938 1 51.78 412 THR A O 1
ATOM 3334 N N . SER A 1 413 ? -3.557 -40.594 7.414 1 48.09 413 SER A N 1
ATOM 3335 C CA . SER A 1 413 ? -3.301 -41.969 7.793 1 48.09 413 SER A CA 1
ATOM 3336 C C . SER A 1 413 ? -1.918 -42.438 7.332 1 48.09 413 SER A C 1
ATOM 3338 O O . SER A 1 413 ? -1.187 -43.062 8.086 1 48.09 413 SER A O 1
ATOM 3340 N N . GLU A 1 414 ? -1.689 -42.25 6.051 1 46.47 414 GLU A N 1
ATOM 3341 C CA . GLU A 1 414 ? -0.425 -42.719 5.488 1 46.47 414 GLU A CA 1
ATOM 3342 C C . GLU A 1 414 ? 0.75 -41.906 6.031 1 46.47 414 GLU A C 1
ATOM 3344 O O . GLU A 1 414 ? 1.783 -42.469 6.398 1 46.47 414 GLU A O 1
ATOM 3349 N N . LYS A 1 415 ? 0.648 -40.594 5.852 1 45.12 415 LYS A N 1
ATOM 3350 C CA . LYS A 1 415 ? 1.777 -39.688 6.129 1 45.12 415 LYS A CA 1
ATOM 3351 C C . LYS A 1 415 ? 2.051 -39.625 7.629 1 45.12 415 LYS A C 1
ATOM 3353 O O . LYS A 1 415 ? 3.197 -39.438 8.047 1 45.12 415 LYS A O 1
ATOM 3358 N N . LEU A 1 416 ? 1.008 -39.656 8.477 1 43.09 416 LEU A N 1
ATOM 3359 C CA . LEU A 1 416 ? 1.255 -39.781 9.906 1 43.09 416 LEU A CA 1
ATOM 3360 C C . LEU A 1 416 ? 2.184 -40.969 10.18 1 43.09 416 LEU A C 1
ATOM 3362 O O . LEU A 1 416 ? 2.998 -40.906 11.109 1 43.09 416 LEU A O 1
ATOM 3366 N N . PHE A 1 417 ? 2.104 -41.969 9.336 1 38.72 417 PHE A N 1
ATOM 3367 C CA . PHE A 1 417 ? 2.912 -43.156 9.586 1 38.72 417 PHE A CA 1
ATOM 3368 C C . PHE A 1 417 ? 4.234 -43.094 8.836 1 38.72 417 PHE A C 1
ATOM 3370 O O . PHE A 1 417 ? 5.23 -43.656 9.258 1 38.72 417 PHE A O 1
ATOM 3377 N N . GLN A 1 418 ? 4.301 -42.562 7.57 1 37.16 418 GLN A N 1
ATOM 3378 C CA . GLN A 1 418 ? 5.539 -42.594 6.797 1 37.16 418 GLN A CA 1
ATOM 3379 C C . GLN A 1 418 ? 6.258 -41.25 6.863 1 37.16 418 GLN A C 1
ATOM 3381 O O . GLN A 1 418 ? 6.707 -40.719 5.84 1 37.16 418 GLN A O 1
ATOM 3386 N N . VAL A 1 419 ? 6.047 -40.406 7.695 1 36.69 419 VAL A N 1
ATOM 3387 C CA . VAL A 1 419 ? 6.586 -39.062 7.703 1 36.69 419 VAL A CA 1
ATOM 3388 C C . VAL A 1 419 ? 8.109 -39.094 7.582 1 36.69 419 VAL A C 1
ATOM 3390 O O . VAL A 1 419 ? 8.805 -39.375 8.562 1 36.69 419 VAL A O 1
ATOM 3393 N N . LYS A 1 420 ? 8.648 -39.656 6.547 1 34.19 420 LYS A N 1
ATOM 3394 C CA . LYS A 1 420 ? 10.039 -39.281 6.328 1 34.19 420 LYS A CA 1
ATOM 3395 C C . LYS A 1 420 ? 10.188 -37.781 6.164 1 34.19 420 LYS A C 1
ATOM 3397 O O . LYS A 1 420 ? 9.484 -37.156 5.355 1 34.19 420 LYS A O 1
ATOM 3402 N N . LEU A 1 421 ? 10.578 -36.938 7.191 1 34.25 421 LEU A N 1
ATOM 3403 C CA . LEU A 1 421 ? 10.75 -35.531 7.523 1 34.25 421 LEU A CA 1
ATOM 3404 C C . LEU A 1 421 ? 11.422 -34.781 6.379 1 34.25 421 LEU A C 1
ATOM 3406 O O . LEU A 1 421 ? 11.75 -33.625 6.52 1 34.25 421 LEU A O 1
ATOM 3410 N N . ASN A 1 422 ? 11.742 -35.375 5.316 1 33.84 422 ASN A N 1
ATOM 3411 C CA . ASN A 1 422 ? 12.641 -34.594 4.488 1 33.84 422 ASN A CA 1
ATOM 3412 C C . ASN A 1 422 ? 11.906 -33.469 3.787 1 33.84 422 ASN A C 1
ATOM 3414 O O . ASN A 1 422 ? 12.531 -32.531 3.297 1 33.84 422 ASN A O 1
ATOM 3418 N N . ASP A 1 423 ? 10.742 -33.625 3.156 1 39.41 423 ASP A N 1
ATOM 3419 C CA . ASP A 1 423 ? 10.273 -32.688 2.141 1 39.41 423 ASP A CA 1
ATOM 3420 C C . ASP A 1 423 ? 9.461 -31.562 2.77 1 39.41 423 ASP A C 1
ATOM 3422 O O . ASP A 1 423 ? 8.836 -31.75 3.818 1 39.41 423 ASP A O 1
ATOM 3426 N N . TYR A 1 424 ? 9.711 -30.219 2.41 1 39.31 424 TYR A N 1
ATOM 3427 C CA . TYR A 1 424 ? 9.125 -28.953 2.83 1 39.31 424 TYR A CA 1
ATOM 3428 C C . TYR A 1 424 ? 7.617 -29.094 3.031 1 39.31 424 TYR A C 1
ATOM 3430 O O . TYR A 1 424 ? 7.07 -28.594 4.02 1 39.31 424 TYR A O 1
ATOM 3438 N N . ASN A 1 425 ? 6.977 -29.734 2.113 1 41.75 425 ASN A N 1
ATOM 3439 C CA . ASN A 1 425 ? 5.539 -29.938 2.244 1 41.75 425 ASN A CA 1
ATOM 3440 C C . ASN A 1 425 ? 5.195 -30.766 3.477 1 41.75 425 ASN A C 1
ATOM 3442 O O . ASN A 1 425 ? 4.191 -30.516 4.145 1 41.75 425 ASN A O 1
ATOM 3446 N N . LYS A 1 426 ? 6.156 -31.469 3.82 1 43.47 426 LYS A N 1
ATOM 3447 C CA . LYS A 1 426 ? 5.914 -32.375 4.926 1 43.47 426 LYS A CA 1
ATOM 3448 C C . LYS A 1 426 ? 5.965 -31.656 6.27 1 43.47 426 LYS A C 1
ATOM 3450 O O . LYS A 1 426 ? 5.184 -31.969 7.172 1 43.47 426 LYS A O 1
ATOM 3455 N N . LYS A 1 427 ? 6.836 -30.656 6.301 1 42.81 427 LYS A N 1
ATOM 3456 C CA . LYS A 1 427 ? 6.922 -29.906 7.555 1 42.81 427 LYS A CA 1
ATOM 3457 C C . LYS A 1 427 ? 5.613 -29.188 7.848 1 42.81 427 LYS A C 1
ATOM 3459 O O . LYS A 1 427 ? 5.129 -29.203 8.984 1 42.81 427 LYS A O 1
ATOM 3464 N N . ASN A 1 428 ? 5.113 -28.656 6.797 1 44.19 428 ASN A N 1
ATOM 3465 C CA . ASN A 1 428 ? 3.842 -27.969 7 1 44.19 428 ASN A CA 1
ATOM 3466 C C . ASN A 1 428 ? 2.734 -28.938 7.395 1 44.19 428 ASN A C 1
ATOM 3468 O O . ASN A 1 428 ? 1.877 -28.609 8.219 1 44.19 428 ASN A O 1
ATOM 3472 N N . TYR A 1 429 ? 3.002 -30.094 6.832 1 44.84 429 TYR A N 1
ATOM 3473 C CA . TYR A 1 429 ? 2.012 -31.109 7.164 1 44.84 429 TYR A CA 1
ATOM 3474 C C . TYR A 1 429 ? 2.174 -31.578 8.609 1 44.84 429 TYR A C 1
ATOM 3476 O O . TYR A 1 429 ? 1.187 -31.734 9.328 1 44.84 429 TYR A O 1
ATOM 3484 N N . VAL A 1 430 ? 3.412 -31.703 8.891 1 44.94 430 VAL A N 1
ATOM 3485 C CA . VAL A 1 430 ? 3.676 -32.125 10.266 1 44.94 430 VAL A CA 1
ATOM 3486 C C . VAL A 1 430 ? 3.213 -31.047 11.234 1 44.94 430 VAL A C 1
ATOM 3488 O O . VAL A 1 430 ? 2.59 -31.344 12.258 1 44.94 430 VAL A O 1
ATOM 3491 N N . LEU A 1 431 ? 3.414 -29.859 10.805 1 45.69 431 LEU A N 1
ATOM 3492 C CA . LEU A 1 431 ? 2.969 -28.75 11.633 1 45.69 431 LEU A CA 1
ATOM 3493 C C . LEU A 1 431 ? 1.447 -28.703 11.719 1 45.69 431 LEU A C 1
ATOM 3495 O O . LEU A 1 431 ? 0.888 -28.453 12.781 1 45.69 431 LEU A O 1
ATOM 3499 N N . PHE A 1 432 ? 0.979 -29 10.641 1 48.81 432 PHE A N 1
ATOM 3500 C CA . PHE A 1 432 ? -0.475 -29.062 10.578 1 48.81 432 PHE A CA 1
ATOM 3501 C C . PHE A 1 432 ? -1.002 -30.172 11.484 1 48.81 432 PHE A C 1
ATOM 3503 O O . PHE A 1 432 ? -1.927 -29.953 12.266 1 48.81 432 PHE A O 1
ATOM 3510 N N . LEU A 1 433 ? -0.363 -31.234 11.367 1 50.66 433 LEU A N 1
ATOM 3511 C CA . LEU A 1 433 ? -0.804 -32.344 12.188 1 50.66 433 LEU A CA 1
ATOM 3512 C C . LEU A 1 433 ? -0.547 -32.094 13.664 1 50.66 433 LEU A C 1
ATOM 3514 O O . LEU A 1 433 ? -1.385 -32.406 14.508 1 50.66 433 LEU A O 1
ATOM 3518 N N . LEU A 1 434 ? 0.53 -31.344 13.789 1 45.69 434 LEU A N 1
ATOM 3519 C CA . LEU A 1 434 ? 0.894 -31.016 15.164 1 45.69 434 LEU A CA 1
ATOM 3520 C C . LEU A 1 434 ? -0.082 -30 15.758 1 45.69 434 LEU A C 1
ATOM 3522 O O . LEU A 1 434 ? -0.504 -30.141 16.906 1 45.69 434 LEU A O 1
ATOM 3526 N N . PHE A 1 435 ? -0.351 -29.109 14.977 1 46.66 435 PHE A N 1
ATOM 3527 C CA . PHE A 1 435 ? -1.305 -28.109 15.43 1 46.66 435 PHE A CA 1
ATOM 3528 C C . PHE A 1 435 ? -2.674 -28.734 15.672 1 46.66 435 PHE A C 1
ATOM 3530 O O . PHE A 1 435 ? -3.357 -28.391 16.641 1 46.66 435 PHE A O 1
ATOM 3537 N N . LEU A 1 436 ? -2.861 -29.609 14.773 1 46.12 436 LEU A N 1
ATOM 3538 C CA . LEU A 1 436 ? -4.137 -30.312 14.914 1 46.12 436 LEU A CA 1
ATOM 3539 C C . LEU A 1 436 ? -4.164 -31.125 16.203 1 46.12 436 LEU A C 1
ATOM 3541 O O . LEU A 1 436 ? -5.172 -31.141 16.906 1 46.12 436 LEU A O 1
ATOM 3545 N N . ILE A 1 437 ? -3.119 -31.703 16.438 1 43.16 437 ILE A N 1
ATOM 3546 C CA . ILE A 1 437 ? -3.029 -32.562 17.609 1 43.16 437 ILE A CA 1
ATOM 3547 C C . ILE A 1 437 ? -3.033 -31.719 18.875 1 43.16 437 ILE A C 1
ATOM 3549 O O . ILE A 1 437 ? -3.723 -32.031 19.844 1 43.16 437 ILE A O 1
ATOM 3553 N N . THR A 1 438 ? -2.26 -30.641 18.828 1 41.19 438 THR A N 1
ATOM 3554 C CA . THR A 1 438 ? -2.195 -29.781 20 1 41.19 438 THR A CA 1
ATOM 3555 C C . THR A 1 438 ? -3.555 -29.156 20.297 1 41.19 438 THR A C 1
ATOM 3557 O O . THR A 1 438 ? -3.957 -29.031 21.453 1 41.19 438 THR A O 1
ATOM 3560 N N . TYR A 1 439 ? -4.168 -28.766 19.312 1 38.66 439 TYR A N 1
ATOM 3561 C CA . TYR A 1 439 ? -5.504 -28.219 19.5 1 38.66 439 TYR A CA 1
ATOM 3562 C C . TYR A 1 439 ? -6.457 -29.297 20.031 1 38.66 439 TYR A C 1
ATOM 3564 O O . TYR A 1 439 ? -7.273 -29.016 20.922 1 38.66 439 TYR A O 1
ATOM 3572 N N . LEU A 1 440 ? -6.363 -30.438 19.438 1 37.38 440 LEU A N 1
ATOM 3573 C CA . LEU A 1 440 ? -7.199 -31.531 19.922 1 37.38 440 LEU A CA 1
ATOM 3574 C C . LEU A 1 440 ? -6.84 -31.906 21.359 1 37.38 440 LEU A C 1
ATOM 3576 O O . LEU A 1 440 ? -7.723 -32.188 22.172 1 37.38 440 LEU A O 1
ATOM 3580 N N . HIS A 1 441 ? -5.688 -31.906 21.641 1 35.84 441 HIS A N 1
ATOM 3581 C CA . HIS A 1 441 ? -5.324 -32.25 23.016 1 35.84 441 HIS A CA 1
ATOM 3582 C C . HIS A 1 441 ? -5.625 -31.125 23.984 1 35.84 441 HIS A C 1
ATOM 3584 O O . HIS A 1 441 ? -6 -31.359 25.125 1 35.84 441 HIS A O 1
ATOM 3590 N N . ASN A 1 442 ? -5.422 -29.891 23.656 1 35.66 442 ASN A N 1
ATOM 3591 C CA . ASN A 1 442 ? -5.777 -28.859 24.625 1 35.66 442 ASN A CA 1
ATOM 3592 C C . ASN A 1 442 ? -7.273 -28.859 24.922 1 35.66 442 ASN A C 1
ATOM 3594 O O . ASN A 1 442 ? -7.688 -28.5 26.031 1 35.66 442 ASN A O 1
ATOM 3598 N N . LEU A 1 443 ? -8.195 -29.25 24.141 1 33.31 443 LEU A N 1
ATOM 3599 C CA . LEU A 1 443 ? -9.586 -29.344 24.578 1 33.31 443 LEU A CA 1
ATOM 3600 C C . LEU A 1 443 ? -9.773 -30.5 25.547 1 33.31 443 LEU A C 1
ATOM 3602 O O . LEU A 1 443 ? -10.445 -30.344 26.578 1 33.31 443 LEU A O 1
ATOM 3606 N N . ASP A 1 444 ? -9.523 -31.734 25.25 1 32.28 444 ASP A N 1
ATOM 3607 C CA . ASP A 1 444 ? -9.883 -32.812 26.156 1 32.28 444 ASP A CA 1
ATOM 3608 C C . ASP A 1 444 ? -8.992 -32.812 27.406 1 32.28 444 ASP A C 1
ATOM 3610 O O . ASP A 1 444 ? -9.453 -33.156 28.5 1 32.28 444 ASP A O 1
ATOM 3614 N N . MET A 1 445 ? -7.723 -32.469 27.344 1 31.86 445 MET A N 1
ATOM 3615 C CA . MET A 1 445 ? -6.965 -32.562 28.578 1 31.86 445 MET A CA 1
ATOM 3616 C C . MET A 1 445 ? -7.41 -31.469 29.547 1 31.86 445 MET A C 1
ATOM 3618 O O . MET A 1 445 ? -7.113 -31.531 30.75 1 31.86 445 MET A O 1
ATOM 3622 N N . ILE A 1 446 ? -8.023 -30.25 29.156 1 31.05 446 ILE A N 1
ATOM 3623 C CA . ILE A 1 446 ? -8.406 -29.328 30.234 1 31.05 446 ILE A CA 1
ATOM 3624 C C . ILE A 1 446 ? -9.633 -29.875 30.953 1 31.05 446 ILE A C 1
ATOM 3626 O O . ILE A 1 446 ? -9.75 -29.719 32.188 1 31.05 446 ILE A O 1
ATOM 3630 N N . TYR A 1 447 ? -10.648 -30.453 30.406 1 29.33 447 TYR A N 1
ATOM 3631 C CA . TYR A 1 447 ? -11.797 -30.719 31.266 1 29.33 447 TYR A CA 1
ATOM 3632 C C . TYR A 1 447 ? -11.68 -32.094 31.922 1 29.33 447 TYR A C 1
ATOM 3634 O O . TYR A 1 447 ? -12.414 -32.406 32.875 1 29.33 447 TYR A O 1
ATOM 3642 N N . SER A 1 448 ? -11.422 -33.188 31.328 1 28.44 448 SER A N 1
ATOM 3643 C CA . SER A 1 448 ? -11.781 -34.344 32.156 1 28.44 448 SER A CA 1
ATOM 3644 C C . SER A 1 448 ? -10.891 -34.469 33.375 1 28.44 448 SER A C 1
ATOM 3646 O O . SER A 1 448 ? -9.664 -34.406 33.25 1 28.44 448 SER A O 1
ATOM 3648 N N . PRO A 1 449 ? -11.383 -34.062 34.531 1 29.58 449 PRO A N 1
ATOM 3649 C CA . PRO A 1 449 ? -10.805 -34.594 35.781 1 29.58 449 PRO A CA 1
ATOM 3650 C C . PRO A 1 449 ? -10.367 -36.062 35.625 1 29.58 449 PRO A C 1
ATOM 3652 O O . PRO A 1 449 ? -11.102 -36.875 35.062 1 29.58 449 PRO A O 1
ATOM 3655 N N . VAL A 1 450 ? -9.117 -36.375 35.438 1 29.28 450 VAL A N 1
ATOM 3656 C CA . VAL A 1 450 ? -8.656 -37.75 35.688 1 29.28 450 VAL A CA 1
ATOM 3657 C C . VAL A 1 450 ? -9.422 -38.312 36.875 1 29.28 450 VAL A C 1
ATOM 3659 O O . VAL A 1 450 ? -9.336 -37.812 38 1 29.28 450 VAL A O 1
ATOM 3662 N N . ASP A 1 451 ? -10.586 -38.75 36.75 1 28.89 451 ASP A N 1
ATOM 3663 C CA . ASP A 1 451 ? -10.945 -39.719 37.781 1 28.89 451 ASP A CA 1
ATOM 3664 C C . ASP A 1 451 ? -9.773 -40.625 38.156 1 28.89 451 ASP A C 1
ATOM 3666 O O . ASP A 1 451 ? -8.867 -40.812 37.344 1 28.89 451 ASP A O 1
ATOM 3670 N N . GLY A 1 452 ? -9.391 -41.125 39.344 1 29.7 452 GLY A N 1
ATOM 3671 C CA . GLY A 1 452 ? -8.469 -42.031 40 1 29.7 452 GLY A CA 1
ATOM 3672 C C . GLY A 1 452 ? -8.031 -43.188 39.094 1 29.7 452 GLY A C 1
ATOM 3673 O O . GLY A 1 452 ? -6.938 -43.719 39.25 1 29.7 452 GLY A O 1
ATOM 3674 N N . ASN A 1 453 ? -9 -44 38.562 1 29.34 453 ASN A N 1
ATOM 3675 C CA . ASN A 1 453 ? -8.547 -45.344 38.125 1 29.34 453 ASN A CA 1
ATOM 3676 C C . ASN A 1 453 ? -7.562 -45.25 36.969 1 29.34 453 ASN A C 1
ATOM 3678 O O . ASN A 1 453 ? -7.406 -44.188 36.344 1 29.34 453 ASN A O 1
ATOM 3682 N N . ASN A 1 454 ? -7.605 -46.219 35.781 1 27.64 454 ASN A N 1
ATOM 3683 C CA . ASN A 1 454 ? -6.562 -46.875 34.969 1 27.64 454 ASN A CA 1
ATOM 3684 C C . ASN A 1 454 ? -6.047 -45.938 33.875 1 27.64 454 ASN A C 1
ATOM 3686 O O . ASN A 1 454 ? -6.742 -45.719 32.906 1 27.64 454 ASN A O 1
ATOM 3690 N N . ILE A 1 455 ? -5.578 -44.719 33.969 1 33.75 455 ILE A N 1
ATOM 3691 C CA . ILE A 1 455 ? -4.5 -44.062 33.219 1 33.75 455 ILE A CA 1
ATOM 3692 C C . ILE A 1 455 ? -3.449 -45.094 32.844 1 33.75 455 ILE A C 1
ATOM 3694 O O . ILE A 1 455 ? -2.277 -44.781 32.656 1 33.75 455 ILE A O 1
ATOM 3698 N N . GLU A 1 456 ? -3.68 -46.344 33.062 1 29.8 456 GLU A N 1
ATOM 3699 C CA . GLU A 1 456 ? -2.842 -47.531 33 1 29.8 456 GLU A CA 1
ATOM 3700 C C . GLU A 1 456 ? -2.336 -47.781 31.578 1 29.8 456 GLU A C 1
ATOM 3702 O O . GLU A 1 456 ? -1.27 -48.344 31.391 1 29.8 456 GLU A O 1
ATOM 3707 N N . ASN A 1 457 ? -3.158 -47.812 30.516 1 33.06 457 ASN A N 1
ATOM 3708 C CA . ASN A 1 457 ? -2.367 -48.438 29.469 1 33.06 457 ASN A CA 1
ATOM 3709 C C . ASN A 1 457 ? -1.365 -47.469 28.844 1 33.06 457 ASN A C 1
ATOM 3711 O O . ASN A 1 457 ? -1.737 -46.375 28.422 1 33.06 457 ASN A O 1
ATOM 3715 N N . GLY A 1 458 ? 0.078 -47.312 29.203 1 33.25 458 GLY A N 1
ATOM 3716 C CA . GLY A 1 458 ? 1.395 -46.719 29.047 1 33.25 458 GLY A CA 1
ATOM 3717 C C . GLY A 1 458 ? 1.676 -46.281 27.609 1 33.25 458 GLY A C 1
ATOM 3718 O O . GLY A 1 458 ? 2.412 -45.312 27.391 1 33.25 458 GLY A O 1
ATOM 3719 N N . GLU A 1 459 ? 1.261 -47.062 26.625 1 34.84 459 GLU A N 1
ATOM 3720 C CA . GLU A 1 459 ? 1.783 -46.938 25.281 1 34.84 459 GLU A CA 1
ATOM 3721 C C . GLU A 1 459 ? 1.231 -45.688 24.578 1 34.84 459 GLU A C 1
ATOM 3723 O O . GLU A 1 459 ? 1.968 -44.969 23.906 1 34.84 459 GLU A O 1
ATOM 3728 N N . ASN A 1 460 ? -0.042 -45.562 24.734 1 34.75 460 ASN A N 1
ATOM 3729 C CA . ASN A 1 460 ? -0.657 -44.469 23.969 1 34.75 460 ASN A CA 1
ATOM 3730 C C . ASN A 1 460 ? -0.264 -43.125 24.531 1 34.75 460 ASN A C 1
ATOM 3732 O O . ASN A 1 460 ? -0.098 -42.156 23.766 1 34.75 460 ASN A O 1
ATOM 3736 N N . VAL A 1 461 ? -0.051 -42.969 25.844 1 35.44 461 VAL A N 1
ATOM 3737 C CA . VAL A 1 461 ? 0.361 -41.719 26.469 1 35.44 461 VAL A CA 1
ATOM 3738 C C . VAL A 1 461 ? 1.806 -41.406 26.078 1 35.44 461 VAL A C 1
ATOM 3740 O O . VAL A 1 461 ? 2.152 -40.25 25.844 1 35.44 461 VAL A O 1
ATOM 3743 N N . GLN A 1 462 ? 2.639 -42.469 25.969 1 36.28 462 GLN A N 1
ATOM 3744 C CA . GLN A 1 462 ? 4.027 -42.25 25.562 1 36.28 462 GLN A CA 1
ATOM 3745 C C . GLN A 1 462 ? 4.113 -41.719 24.141 1 36.28 462 GLN A C 1
ATOM 3747 O O . GLN A 1 462 ? 4.945 -40.844 23.859 1 36.28 462 GLN A O 1
ATOM 3752 N N . MET A 1 463 ? 3.289 -42.25 23.266 1 35 463 MET A N 1
ATOM 3753 C CA . MET A 1 463 ? 3.314 -41.781 21.875 1 35 463 MET A CA 1
ATOM 3754 C C . MET A 1 463 ? 2.873 -40.344 21.797 1 35 463 MET A C 1
ATOM 3756 O O . MET A 1 463 ? 3.482 -39.531 21.078 1 35 463 MET A O 1
ATOM 3760 N N . ILE A 1 464 ? 1.865 -40.031 22.531 1 36.25 464 ILE A N 1
ATOM 3761 C CA . ILE A 1 464 ? 1.411 -38.625 22.516 1 36.25 464 ILE A CA 1
ATOM 3762 C C . ILE A 1 464 ? 2.463 -37.75 23.172 1 36.25 464 ILE A C 1
ATOM 3764 O O . ILE A 1 464 ? 2.775 -36.656 22.656 1 36.25 464 ILE A O 1
ATOM 3768 N N . TRP A 1 465 ? 3.076 -38.219 24.312 1 37.09 465 TRP A N 1
ATOM 3769 C CA . TRP A 1 465 ? 4.117 -37.438 24.984 1 37.09 465 TRP A CA 1
ATOM 3770 C C . TRP A 1 465 ? 5.355 -37.312 24.109 1 37.09 465 TRP A C 1
ATOM 3772 O O . TRP A 1 465 ? 5.957 -36.25 24.031 1 37.09 465 TRP A O 1
ATOM 3782 N N . ASN A 1 466 ? 5.766 -38.406 23.484 1 38.62 466 ASN A N 1
ATOM 3783 C CA . ASN A 1 466 ? 6.895 -38.344 22.562 1 38.62 466 ASN A CA 1
ATOM 3784 C C . ASN A 1 466 ? 6.602 -37.406 21.391 1 38.62 466 ASN A C 1
ATOM 3786 O O . ASN A 1 466 ? 7.48 -36.656 20.969 1 38.62 466 ASN A O 1
ATOM 3790 N N . TYR A 1 467 ? 5.379 -37.438 20.984 1 36.59 467 TYR A N 1
ATOM 3791 C CA . TYR A 1 467 ? 4.957 -36.562 19.891 1 36.59 467 TYR A CA 1
ATOM 3792 C C . TYR A 1 467 ? 4.891 -35.094 20.359 1 36.59 467 TYR A C 1
ATOM 3794 O O . TYR A 1 467 ? 5.363 -34.188 19.656 1 36.59 467 TYR A O 1
ATOM 3802 N N . VAL A 1 468 ? 4.379 -34.875 21.562 1 39.06 468 VAL A N 1
ATOM 3803 C CA . VAL A 1 468 ? 4.383 -33.531 22.141 1 39.06 468 VAL A CA 1
ATOM 3804 C C . VAL A 1 468 ? 5.82 -33.094 22.422 1 39.06 468 VAL A C 1
ATOM 3806 O O . VAL A 1 468 ? 6.184 -31.938 22.141 1 39.06 468 VAL A O 1
ATOM 3809 N N . LYS A 1 469 ? 6.629 -33.906 22.953 1 39.59 469 LYS A N 1
ATOM 3810 C CA . LYS A 1 469 ? 8.047 -33.625 23.125 1 39.59 469 LYS A CA 1
ATOM 3811 C C . LYS A 1 469 ? 8.711 -33.312 21.797 1 39.59 469 LYS A C 1
ATOM 3813 O O . LYS A 1 469 ? 9.523 -32.375 21.703 1 39.59 469 LYS A O 1
ATOM 3818 N N . TYR A 1 470 ? 8.414 -34.062 20.781 1 35.38 470 TYR A N 1
ATOM 3819 C CA . TYR A 1 470 ? 8.945 -33.812 19.438 1 35.38 470 TYR A CA 1
ATOM 3820 C C . TYR A 1 470 ? 8.375 -32.531 18.859 1 35.38 470 TYR A C 1
ATOM 3822 O O . TYR A 1 470 ? 9.109 -31.703 18.312 1 35.38 470 TYR A O 1
ATOM 3830 N N . CYS A 1 471 ? 7.098 -32.312 19.062 1 38.56 471 CYS A N 1
ATOM 3831 C CA . CYS A 1 471 ? 6.508 -31.047 18.609 1 38.56 471 CYS A CA 1
ATOM 3832 C C . CYS A 1 471 ? 7.031 -29.875 19.438 1 38.56 471 CYS A C 1
ATOM 3834 O O . CYS A 1 471 ? 7.32 -28.812 18.906 1 38.56 471 CYS A O 1
ATOM 3836 N N . SER A 1 472 ? 7.133 -30.031 20.797 1 37.78 472 SER A N 1
ATOM 3837 C CA . SER A 1 472 ? 7.746 -29.016 21.625 1 37.78 472 SER A CA 1
ATOM 3838 C C . SER A 1 472 ? 9.18 -28.719 21.188 1 37.78 472 SER A C 1
ATOM 3840 O O . SER A 1 472 ? 9.609 -27.578 21.156 1 37.78 472 SER A O 1
ATOM 3842 N N . LYS A 1 473 ? 9.906 -29.703 20.875 1 37.94 473 LYS A N 1
ATOM 3843 C CA . LYS A 1 473 ? 11.266 -29.484 20.391 1 37.94 473 LYS A CA 1
ATOM 3844 C C . LYS A 1 473 ? 11.25 -28.766 19.031 1 37.94 473 LYS A C 1
ATOM 3846 O O . LYS A 1 473 ? 12.078 -27.906 18.781 1 37.94 473 LYS A O 1
ATOM 3851 N N . ILE A 1 474 ? 10.305 -29.031 18.219 1 36.59 474 ILE A N 1
ATOM 3852 C CA . ILE A 1 474 ? 10.172 -28.328 16.938 1 36.59 474 ILE A CA 1
ATOM 3853 C C . ILE A 1 474 ? 9.695 -26.906 17.188 1 36.59 474 ILE A C 1
ATOM 3855 O O . ILE A 1 474 ? 10.219 -25.953 16.594 1 36.59 474 ILE A O 1
ATOM 3859 N N . VAL A 1 475 ? 8.672 -26.734 18.141 1 38.78 475 VAL A N 1
ATOM 3860 C CA . VAL A 1 475 ? 8.258 -25.391 18.5 1 38.78 475 VAL A CA 1
ATOM 3861 C C . VAL A 1 475 ? 9.406 -24.656 19.203 1 38.78 475 VAL A C 1
ATOM 3863 O O . VAL A 1 475 ? 9.68 -23.5 18.906 1 38.78 475 VAL A O 1
ATOM 3866 N N . GLN A 1 476 ? 9.984 -25.297 20.172 1 37.84 476 GLN A N 1
ATOM 3867 C CA . GLN A 1 476 ? 11.164 -24.688 20.797 1 37.84 476 GLN A CA 1
ATOM 3868 C C . GLN A 1 476 ? 12.234 -24.375 19.75 1 37.84 476 GLN A C 1
ATOM 3870 O O . GLN A 1 476 ? 12.844 -23.312 19.781 1 37.84 476 GLN A O 1
ATOM 3875 N N . TYR A 1 477 ? 12.438 -25.312 18.922 1 34.5 477 TYR A N 1
ATOM 3876 C CA . TYR A 1 477 ? 13.414 -25.062 17.875 1 34.5 477 TYR A CA 1
ATOM 3877 C C . TYR A 1 477 ? 12.953 -23.953 16.953 1 34.5 477 TYR A C 1
ATOM 3879 O O . TYR A 1 477 ? 13.742 -23.062 16.578 1 34.5 477 TYR A O 1
ATOM 3887 N N . TRP A 1 478 ? 11.68 -23.906 16.625 1 34.88 478 TRP A N 1
ATOM 3888 C CA . TRP A 1 478 ? 11.172 -22.797 15.812 1 34.88 478 TRP A CA 1
ATOM 3889 C C . TRP A 1 478 ? 11.195 -21.5 16.594 1 34.88 478 TRP A C 1
ATOM 3891 O O . TRP A 1 478 ? 11.602 -20.453 16.078 1 34.88 478 TRP A O 1
ATOM 3901 N N . CYS A 1 479 ? 10.602 -21.484 17.844 1 36.69 479 CYS A N 1
ATOM 3902 C CA . CYS A 1 479 ? 10.75 -20.281 18.656 1 36.69 479 CYS A CA 1
ATOM 3903 C C . CYS A 1 479 ? 12.219 -19.906 18.797 1 36.69 479 CYS A C 1
ATOM 3905 O O . CYS A 1 479 ? 12.562 -18.719 18.781 1 36.69 479 CYS A O 1
ATOM 3907 N N . TYR A 1 480 ? 12.969 -20.828 19.125 1 36.97 480 TYR A N 1
ATOM 3908 C CA . TYR A 1 480 ? 14.398 -20.562 19.234 1 36.97 480 TYR A CA 1
ATOM 3909 C C . TYR A 1 480 ? 14.945 -19.984 17.938 1 36.97 480 TYR A C 1
ATOM 3911 O O . TYR A 1 480 ? 15.75 -19.062 17.938 1 36.97 480 TYR A O 1
ATOM 3919 N N . ARG A 1 481 ? 14.555 -20.562 16.844 1 32.34 481 ARG A N 1
ATOM 3920 C CA . ARG A 1 481 ? 15.133 -20.141 15.578 1 32.34 481 ARG A CA 1
ATOM 3921 C C . ARG A 1 481 ? 14.469 -18.859 15.078 1 32.34 481 ARG A C 1
ATOM 3923 O O . ARG A 1 481 ? 15.117 -18.016 14.438 1 32.34 481 ARG A O 1
ATOM 3930 N N . THR A 1 482 ? 13.148 -18.703 15.219 1 36.41 482 THR A N 1
ATOM 3931 C CA . THR A 1 482 ? 12.508 -17.484 14.727 1 36.41 482 THR A CA 1
ATOM 3932 C C . THR A 1 482 ? 12.562 -16.375 15.773 1 36.41 482 THR A C 1
ATOM 3934 O O . THR A 1 482 ? 12.078 -15.266 15.539 1 36.41 482 THR A O 1
ATOM 3937 N N . GLU A 1 483 ? 13.406 -16.281 16.672 1 37.78 483 GLU A N 1
ATOM 3938 C CA . GLU A 1 483 ? 13.5 -15.328 17.781 1 37.78 483 GLU A CA 1
ATOM 3939 C C . GLU A 1 483 ? 12.117 -14.82 18.188 1 37.78 483 GLU A C 1
ATOM 3941 O O . GLU A 1 483 ? 11.984 -13.688 18.656 1 37.78 483 GLU A O 1
ATOM 3946 N N . VAL A 1 484 ? 11.062 -15.336 17.766 1 31.59 484 VAL A N 1
ATOM 3947 C CA . VAL A 1 484 ? 9.773 -14.992 18.359 1 31.59 484 VAL A CA 1
ATOM 3948 C C . VAL A 1 484 ? 9.641 -15.656 19.734 1 31.59 484 VAL A C 1
ATOM 3950 O O . VAL A 1 484 ? 9.898 -16.859 19.875 1 31.59 484 VAL A O 1
ATOM 3953 N N . PRO A 1 485 ? 9.68 -14.805 20.781 1 31.39 485 PRO A N 1
ATOM 3954 C CA . PRO A 1 485 ? 9.562 -15.383 22.125 1 31.39 485 PRO A CA 1
ATOM 3955 C C . PRO A 1 485 ? 8.398 -16.375 22.234 1 31.39 485 PRO A C 1
ATOM 3957 O O . PRO A 1 485 ? 7.391 -16.234 21.547 1 31.39 485 PRO A O 1
ATOM 3960 N N . LEU A 1 486 ? 8.664 -17.547 22.75 1 31.28 486 LEU A N 1
ATOM 3961 C CA . LEU A 1 486 ? 7.691 -18.562 23.141 1 31.28 486 LEU A CA 1
ATOM 3962 C C . LEU A 1 486 ? 6.512 -17.922 23.875 1 31.28 486 LEU A C 1
ATOM 3964 O O . LEU A 1 486 ? 5.383 -18.406 23.781 1 31.28 486 LEU A O 1
ATOM 3968 N N . GLY A 1 487 ? 6.746 -16.844 24.609 1 30.92 487 GLY A N 1
ATOM 3969 C CA . GLY A 1 487 ? 5.703 -16.219 25.406 1 30.92 487 GLY A CA 1
ATOM 3970 C C . GLY A 1 487 ? 4.539 -15.711 24.578 1 30.92 487 GLY A C 1
ATOM 3971 O O . GLY A 1 487 ? 3.43 -15.547 25.078 1 30.92 487 GLY A O 1
ATOM 3972 N N . CYS A 1 488 ? 4.707 -15.289 23.391 1 29.52 488 CYS A N 1
ATOM 3973 C CA . CYS A 1 488 ? 3.535 -14.812 22.656 1 29.52 488 CYS A CA 1
ATOM 3974 C C . CYS A 1 488 ? 2.648 -15.984 22.234 1 29.52 488 CYS A C 1
ATOM 3976 O O . CYS A 1 488 ? 1.456 -15.805 21.984 1 29.52 488 CYS A O 1
ATOM 3978 N N . LEU A 1 489 ? 3.158 -17.078 21.984 1 27.09 489 LEU A N 1
ATOM 3979 C CA . LEU A 1 489 ? 2.318 -18.266 21.875 1 27.09 489 LEU A CA 1
ATOM 3980 C C . LEU A 1 489 ? 1.796 -18.703 23.234 1 27.09 489 LEU A C 1
ATOM 3982 O O . LEU A 1 489 ? 0.693 -19.234 23.344 1 27.09 489 LEU A O 1
ATOM 3986 N N . MET A 1 490 ? 2.629 -18.641 24.25 1 27.81 490 MET A N 1
ATOM 3987 C CA . MET A 1 490 ? 2.27 -19.203 25.547 1 27.81 490 MET A CA 1
ATOM 3988 C C . MET A 1 490 ? 1.277 -18.312 26.281 1 27.81 490 MET A C 1
ATOM 3990 O O . MET A 1 490 ? 0.958 -18.562 27.453 1 27.81 490 MET A O 1
ATOM 3994 N N . ASN A 1 491 ? 0.877 -17.156 25.875 1 26.66 491 ASN A N 1
ATOM 3995 C CA . ASN A 1 491 ? -0.168 -16.734 26.797 1 26.66 491 ASN A CA 1
ATOM 3996 C C . ASN A 1 491 ? -1.304 -17.75 26.875 1 26.66 491 ASN A C 1
ATOM 3998 O O . ASN A 1 491 ? -2.383 -17.453 27.375 1 26.66 491 ASN A O 1
ATOM 4002 N N . LEU A 1 492 ? -1.176 -18.844 26.281 1 23.92 492 LEU A N 1
ATOM 4003 C CA . LEU A 1 492 ? -2.082 -19.906 26.703 1 23.92 492 LEU A CA 1
ATOM 4004 C C . LEU A 1 492 ? -1.763 -20.359 28.125 1 23.92 492 LEU A C 1
ATOM 4006 O O . LEU A 1 492 ? -2.57 -21.047 28.766 1 23.92 492 LEU A O 1
ATOM 4010 N N . LYS A 1 493 ? -0.596 -20.172 28.672 1 24.77 493 LYS A N 1
ATOM 4011 C CA . LYS A 1 493 ? -0.48 -20.719 30.031 1 24.77 493 LYS A CA 1
ATOM 4012 C C . LYS A 1 493 ? -1.157 -19.812 31.047 1 24.77 493 LYS A C 1
ATOM 4014 O O . LYS A 1 493 ? -1.365 -20.219 32.188 1 24.77 493 LYS A O 1
ATOM 4019 N N . SER A 1 494 ? -1.294 -18.5 31 1 25.16 494 SER A N 1
ATOM 4020 C CA . SER A 1 494 ? -1.824 -18.047 32.281 1 25.16 494 SER A CA 1
ATOM 4021 C C . SER A 1 494 ? -3.256 -18.516 32.469 1 25.16 494 SER A C 1
ATOM 4023 O O . SER A 1 494 ? -3.928 -18.094 33.438 1 25.16 494 SER A O 1
ATOM 4025 N N . CYS A 1 495 ? -3.797 -19.344 31.578 1 20.88 495 CYS A N 1
ATOM 4026 C CA . CYS A 1 495 ? -4.91 -20.078 32.188 1 20.88 495 CYS A CA 1
ATOM 4027 C C . CYS A 1 495 ? -4.41 -21.172 33.094 1 20.88 495 CYS A C 1
ATOM 4029 O O . CYS A 1 495 ? -5.207 -21.938 33.656 1 20.88 495 CYS A O 1
ATOM 4031 N N . SER A 1 496 ? -3.18 -21.422 33.406 1 19.55 496 SER A N 1
ATOM 4032 C CA . SER A 1 496 ? -3.211 -22.109 34.688 1 19.55 496 SER A CA 1
ATOM 4033 C C . SER A 1 496 ? -3.293 -21.109 35.844 1 19.55 496 SER A C 1
ATOM 4035 O O . SER A 1 496 ? -2.645 -20.062 35.812 1 19.55 496 SER A O 1
ATOM 4037 N N . MET B 1 1 ? 58.188 62.906 19.344 1 23.7 1 MET B N 1
ATOM 4038 C CA . MET B 1 1 ? 56.844 63.031 18.859 1 23.7 1 MET B CA 1
ATOM 4039 C C . MET B 1 1 ? 56 61.781 19.203 1 23.7 1 MET B C 1
ATOM 4041 O O . MET B 1 1 ? 56.406 60.688 18.906 1 23.7 1 MET B O 1
ATOM 4045 N N . SER B 1 2 ? 55.188 61.781 20.266 1 26.53 2 SER B N 1
ATOM 4046 C CA . SER B 1 2 ? 54.406 60.812 21.031 1 26.53 2 SER B CA 1
ATOM 4047 C C . SER B 1 2 ? 53.281 60.219 20.188 1 26.53 2 SER B C 1
ATOM 4049 O O . SER B 1 2 ? 52.5 60.938 19.578 1 26.53 2 SER B O 1
ATOM 4051 N N . ILE B 1 3 ? 53.531 59.125 19.5 1 29.27 3 ILE B N 1
ATOM 4052 C CA . ILE B 1 3 ? 52.625 58.5 18.547 1 29.27 3 ILE B CA 1
ATOM 4053 C C . ILE B 1 3 ? 51.312 58.188 19.219 1 29.27 3 ILE B C 1
ATOM 4055 O O . ILE B 1 3 ? 51.281 57.375 20.156 1 29.27 3 ILE B O 1
ATOM 4059 N N . ARG B 1 4 ? 50.312 59.094 19.312 1 31.88 4 ARG B N 1
ATOM 4060 C CA . ARG B 1 4 ? 48.969 59.125 19.859 1 31.88 4 ARG B CA 1
ATOM 4061 C C . ARG B 1 4 ? 48.125 57.969 19.312 1 31.88 4 ARG B C 1
ATOM 4063 O O . ARG B 1 4 ? 48 57.812 18.094 1 31.88 4 ARG B O 1
ATOM 4070 N N . GLY B 1 5 ? 48.031 56.812 19.969 1 29.31 5 GLY B N 1
ATOM 4071 C CA . GLY B 1 5 ? 47.438 55.531 19.703 1 29.31 5 GLY B CA 1
ATOM 4072 C C . GLY B 1 5 ? 45.969 55.625 19.328 1 29.31 5 GLY B C 1
ATOM 4073 O O . GLY B 1 5 ? 45.125 56.062 20.141 1 29.31 5 GLY B O 1
ATOM 4074 N N . THR B 1 6 ? 45.562 56.062 18.172 1 27.75 6 THR B N 1
ATOM 4075 C CA . THR B 1 6 ? 44.188 56.281 17.75 1 27.75 6 THR B CA 1
ATOM 4076 C C . THR B 1 6 ? 43.375 55.031 18 1 27.75 6 THR B C 1
ATOM 4078 O O . THR B 1 6 ? 43.719 53.938 17.531 1 27.75 6 THR B O 1
ATOM 4081 N N . THR B 1 7 ? 42.688 54.938 19.094 1 27.58 7 THR B N 1
ATOM 4082 C CA . THR B 1 7 ? 41.719 53.938 19.516 1 27.58 7 THR B CA 1
ATOM 4083 C C . THR B 1 7 ? 40.719 53.688 18.406 1 27.58 7 THR B C 1
ATOM 4085 O O . THR B 1 7 ? 40 54.594 17.984 1 27.58 7 THR B O 1
ATOM 4088 N N . ILE B 1 8 ? 41.031 52.969 17.406 1 32 8 ILE B N 1
ATOM 4089 C CA . ILE B 1 8 ? 40.031 52.656 16.375 1 32 8 ILE B CA 1
ATOM 4090 C C . ILE B 1 8 ? 38.75 52.125 17.031 1 32 8 ILE B C 1
ATOM 4092 O O . ILE B 1 8 ? 38.781 51.125 17.75 1 32 8 ILE B O 1
ATOM 4096 N N . LYS B 1 9 ? 37.781 52.906 17.359 1 26.56 9 LYS B N 1
ATOM 4097 C CA . LYS B 1 9 ? 36.438 52.562 17.797 1 26.56 9 LYS B CA 1
ATOM 4098 C C . LYS B 1 9 ? 35.844 51.406 17 1 26.56 9 LYS B C 1
ATOM 4100 O O . LYS B 1 9 ? 35.75 51.5 15.773 1 26.56 9 LYS B O 1
ATOM 4105 N N . LYS B 1 10 ? 36.094 50.281 17.375 1 31.22 10 LYS B N 1
ATOM 4106 C CA . LYS B 1 10 ? 35.438 49.062 16.844 1 31.22 10 LYS B CA 1
ATOM 4107 C C . LYS B 1 10 ? 33.938 49.281 16.641 1 31.22 10 LYS B C 1
ATOM 4109 O O . LYS B 1 10 ? 33.219 49.5 17.609 1 31.22 10 LYS B O 1
ATOM 4114 N N . ASN B 1 11 ? 33.562 50.031 15.711 1 29.14 11 ASN B N 1
ATOM 4115 C CA . ASN B 1 11 ? 32.125 50.062 15.391 1 29.14 11 ASN B CA 1
ATOM 4116 C C . ASN B 1 11 ? 31.469 48.719 15.57 1 29.14 11 ASN B C 1
ATOM 4118 O O . ASN B 1 11 ? 31.844 47.75 14.914 1 29.14 11 ASN B O 1
ATOM 4122 N N . LYS B 1 12 ? 31.078 48.375 16.766 1 31.66 12 LYS B N 1
ATOM 4123 C CA . LYS B 1 12 ? 30.25 47.219 17.109 1 31.66 12 LYS B CA 1
ATOM 4124 C C . LYS B 1 12 ? 29.109 47.031 16.125 1 31.66 12 LYS B C 1
ATOM 4126 O O . LYS B 1 12 ? 28.141 47.781 16.141 1 31.66 12 LYS B O 1
ATOM 4131 N N . MET B 1 13 ? 29.328 46.875 14.875 1 32.91 13 MET B N 1
ATOM 4132 C CA . MET B 1 13 ? 28.234 46.469 14.008 1 32.91 13 MET B CA 1
ATOM 4133 C C . MET B 1 13 ? 27.281 45.5 14.734 1 32.91 13 MET B C 1
ATOM 4135 O O . MET B 1 13 ? 27.688 44.406 15.125 1 32.91 13 MET B O 1
ATOM 4139 N N . THR B 1 14 ? 26.438 45.906 15.609 1 32.06 14 THR B N 1
ATOM 4140 C CA . THR B 1 14 ? 25.297 45.219 16.188 1 32.06 14 THR B CA 1
ATOM 4141 C C . THR B 1 14 ? 24.625 44.312 15.164 1 32.06 14 THR B C 1
ATOM 4143 O O . THR B 1 14 ? 23.938 44.781 14.266 1 32.06 14 THR B O 1
ATOM 4146 N N . THR B 1 15 ? 25.328 43.469 14.547 1 34.56 15 THR B N 1
ATOM 4147 C CA . THR B 1 15 ? 24.656 42.469 13.688 1 34.56 15 THR B CA 1
ATOM 4148 C C . THR B 1 15 ? 23.328 42.031 14.305 1 34.56 15 THR B C 1
ATOM 4150 O O . THR B 1 15 ? 23.297 41.531 15.43 1 34.56 15 THR B O 1
ATOM 4153 N N . SER B 1 16 ? 22.266 42.781 14.164 1 35.25 16 SER B N 1
ATOM 4154 C CA . SER B 1 16 ? 20.922 42.375 14.516 1 35.25 16 SER B CA 1
ATOM 4155 C C . SER B 1 16 ? 20.766 40.844 14.438 1 35.25 16 SER B C 1
ATOM 4157 O O . SER B 1 16 ? 21.156 40.25 13.445 1 35.25 16 SER B O 1
ATOM 4159 N N . VAL B 1 17 ? 21.031 40.188 15.445 1 37.53 17 VAL B N 1
ATOM 4160 C CA . VAL B 1 17 ? 20.641 38.781 15.516 1 37.53 17 VAL B CA 1
ATOM 4161 C C . VAL B 1 17 ? 19.359 38.562 14.711 1 37.53 17 VAL B C 1
ATOM 4163 O O . VAL B 1 17 ? 18.359 39.25 14.93 1 37.53 17 VAL B O 1
ATOM 4166 N N . PRO B 1 18 ? 19.422 38.281 13.445 1 39.28 18 PRO B N 1
ATOM 4167 C CA . PRO B 1 18 ? 18.156 38 12.75 1 39.28 18 PRO B CA 1
ATOM 4168 C C . PRO B 1 18 ? 17.094 37.406 13.68 1 39.28 18 PRO B C 1
ATOM 4170 O O . PRO B 1 18 ? 17.406 36.656 14.602 1 39.28 18 PRO B O 1
ATOM 4173 N N . GLU B 1 19 ? 16.109 38.125 14.133 1 44.19 19 GLU B N 1
ATOM 4174 C CA . GLU B 1 19 ? 14.945 37.656 14.875 1 44.19 19 GLU B CA 1
ATOM 4175 C C . GLU B 1 19 ? 14.578 36.219 14.5 1 44.19 19 GLU B C 1
ATOM 4177 O O . GLU B 1 19 ? 14.578 35.875 13.32 1 44.19 19 GLU B O 1
ATOM 4182 N N . PHE B 1 20 ? 14.914 35.344 15.359 1 51.38 20 PHE B N 1
ATOM 4183 C CA . PHE B 1 20 ? 14.477 33.969 15.125 1 51.38 20 PHE B CA 1
ATOM 4184 C C . PHE B 1 20 ? 13.062 33.938 14.562 1 51.38 20 PHE B C 1
ATOM 4186 O O . PHE B 1 20 ? 12.164 34.594 15.086 1 51.38 20 PHE B O 1
ATOM 4193 N N . PRO B 1 21 ? 12.93 33.625 13.344 1 55.94 21 PRO B N 1
ATOM 4194 C CA . PRO B 1 21 ? 11.617 33.594 12.695 1 55.94 21 PRO B CA 1
ATOM 4195 C C . PRO B 1 21 ? 10.562 32.875 13.531 1 55.94 21 PRO B C 1
ATOM 4197 O O . PRO B 1 21 ? 9.375 32.906 13.195 1 55.94 21 PRO B O 1
ATOM 4200 N N . VAL B 1 22 ? 11.086 32.156 14.586 1 62.75 22 VAL B N 1
ATOM 4201 C CA . VAL B 1 22 ? 10.094 31.438 15.367 1 62.75 22 VAL B CA 1
ATOM 4202 C C . VAL B 1 22 ? 9.977 32.062 16.75 1 62.75 22 VAL B C 1
ATOM 4204 O O . VAL B 1 22 ? 10.977 32.438 17.359 1 62.75 22 VAL B O 1
ATOM 4207 N N . SER B 1 23 ? 8.812 32.344 17.203 1 64.88 23 SER B N 1
ATOM 4208 C CA . SER B 1 23 ? 8.516 32.938 18.5 1 64.88 23 SER B CA 1
ATOM 4209 C C . SER B 1 23 ? 9.055 32.062 19.641 1 64.88 23 SER B C 1
ATOM 4211 O O . SER B 1 23 ? 9.273 30.875 19.469 1 64.88 23 SER B O 1
ATOM 4213 N N . GLU B 1 24 ? 9.531 32.656 20.672 1 66.5 24 GLU B N 1
ATOM 4214 C CA . GLU B 1 24 ? 10.023 31.984 21.875 1 66.5 24 GLU B CA 1
ATOM 4215 C C . GLU B 1 24 ? 8.992 30.984 22.391 1 66.5 24 GLU B C 1
ATOM 4217 O O . GLU B 1 24 ? 9.359 29.938 22.922 1 66.5 24 GLU B O 1
ATOM 4222 N N . GLU B 1 25 ? 7.758 31.375 22.219 1 67.88 25 GLU B N 1
ATOM 4223 C CA . GLU B 1 25 ? 6.684 30.5 22.672 1 67.88 25 GLU B CA 1
ATOM 4224 C C . GLU B 1 25 ? 6.707 29.172 21.906 1 67.88 25 GLU B C 1
ATOM 4226 O O . GLU B 1 25 ? 6.508 28.109 22.5 1 67.88 25 GLU B O 1
ATOM 4231 N N . VAL B 1 26 ? 7.027 29.297 20.688 1 67.75 26 VAL B N 1
ATOM 4232 C CA . VAL B 1 26 ? 7.074 28.109 19.859 1 67.75 26 VAL B CA 1
ATOM 4233 C C . VAL B 1 26 ? 8.234 27.219 20.281 1 67.75 26 VAL B C 1
ATOM 4235 O O . VAL B 1 26 ? 8.086 26 20.391 1 67.75 26 VAL B O 1
ATOM 4238 N N . ILE B 1 27 ? 9.258 27.734 20.641 1 70.56 27 ILE B N 1
ATOM 4239 C CA . ILE B 1 27 ? 10.453 26.984 21.016 1 70.56 27 ILE B CA 1
ATOM 4240 C C . ILE B 1 27 ? 10.203 26.234 22.328 1 70.56 27 ILE B C 1
ATOM 4242 O O . ILE B 1 27 ? 10.586 25.062 22.453 1 70.56 27 ILE B O 1
ATOM 4246 N N . LYS B 1 28 ? 9.516 26.891 23.188 1 72.56 28 LYS B N 1
ATOM 4247 C CA . LYS B 1 28 ? 9.258 26.266 24.469 1 72.56 28 LYS B CA 1
ATOM 4248 C C . LYS B 1 28 ? 8.227 25.141 24.328 1 72.56 28 LYS B C 1
ATOM 4250 O O . LYS B 1 28 ? 8.336 24.109 25 1 72.56 28 LYS B O 1
ATOM 4255 N N . SER B 1 29 ? 7.328 25.344 23.438 1 74.06 29 SER B N 1
ATOM 4256 C CA . SER B 1 29 ? 6.242 24.391 23.281 1 74.06 29 SER B CA 1
ATOM 4257 C C . SER B 1 29 ? 6.695 23.172 22.484 1 74.06 29 SER B C 1
ATOM 4259 O O . SER B 1 29 ? 6.152 22.078 22.656 1 74.06 29 SER B O 1
ATOM 4261 N N . ILE B 1 30 ? 7.723 23.344 21.766 1 80.12 30 ILE B N 1
ATOM 4262 C CA . ILE B 1 30 ? 8.133 22.297 20.828 1 80.12 30 ILE B CA 1
ATOM 4263 C C . ILE B 1 30 ? 8.648 21.094 21.594 1 80.12 30 ILE B C 1
ATOM 4265 O O . ILE B 1 30 ? 8.461 19.953 21.172 1 80.12 30 ILE B O 1
ATOM 4269 N N . THR B 1 31 ? 9.242 21.344 22.766 1 78.88 31 THR B N 1
ATOM 4270 C CA . THR B 1 31 ? 9.82 20.266 23.531 1 78.88 31 THR B CA 1
ATOM 4271 C C . THR B 1 31 ? 8.742 19.297 24 1 78.88 31 THR B C 1
ATOM 4273 O O . THR B 1 31 ? 8.961 18.078 24.047 1 78.88 31 THR B O 1
ATOM 4276 N N . THR B 1 32 ? 7.637 19.891 24.266 1 79.69 32 THR B N 1
ATOM 4277 C CA . THR B 1 32 ? 6.527 19.062 24.734 1 79.69 32 THR B CA 1
ATOM 4278 C C . THR B 1 32 ? 6.004 18.188 23.594 1 79.69 32 THR B C 1
ATOM 4280 O O . THR B 1 32 ? 5.609 17.047 23.828 1 79.69 32 THR B O 1
ATOM 4283 N N . PHE B 1 33 ? 6.176 18.688 22.438 1 84.12 33 PHE B N 1
ATOM 4284 C CA . PHE B 1 33 ? 5.578 18 21.297 1 84.12 33 PHE B CA 1
ATOM 4285 C C . PHE B 1 33 ? 6.57 17.016 20.688 1 84.12 33 PHE B C 1
ATOM 4287 O O . PHE B 1 33 ? 6.188 16.172 19.875 1 84.12 33 PHE B O 1
ATOM 4294 N N . CYS B 1 34 ? 7.805 17.094 21.062 1 85.19 34 CYS B N 1
ATOM 4295 C CA . CYS B 1 34 ? 8.789 16.125 20.609 1 85.19 34 CYS B CA 1
ATOM 4296 C C . CYS B 1 34 ? 8.5 14.75 21.188 1 85.19 34 CYS B C 1
ATOM 4298 O O . CYS B 1 34 ? 8.758 13.734 20.531 1 85.19 34 CYS B O 1
ATOM 4300 N N . TYR B 1 35 ? 8.016 14.828 22.391 1 84.69 35 TYR B N 1
ATOM 4301 C CA . TYR B 1 35 ? 7.625 13.609 23.078 1 84.69 35 TYR B CA 1
ATOM 4302 C C . TYR B 1 35 ? 6.203 13.703 23.625 1 84.69 35 TYR B C 1
ATOM 4304 O O . TYR B 1 35 ? 5.992 13.789 24.828 1 84.69 35 TYR B O 1
ATOM 4312 N N . PRO B 1 36 ? 5.305 13.555 22.688 1 78.44 36 PRO B N 1
ATOM 4313 C CA . PRO B 1 36 ? 3.918 13.781 23.109 1 78.44 36 PRO B CA 1
ATOM 4314 C C . PRO B 1 36 ? 3.475 12.828 24.219 1 78.44 36 PRO B C 1
ATOM 4316 O O . PRO B 1 36 ? 2.602 13.164 25.016 1 78.44 36 PRO B O 1
ATOM 4319 N N . ASP B 1 37 ? 4.059 11.617 24.266 1 76.88 37 ASP B N 1
ATOM 4320 C CA . ASP B 1 37 ? 3.719 10.648 25.312 1 76.88 37 ASP B CA 1
ATOM 4321 C C . ASP B 1 37 ? 4.754 10.656 26.422 1 76.88 37 ASP B C 1
ATOM 4323 O O . ASP B 1 37 ? 4.789 9.734 27.25 1 76.88 37 ASP B O 1
ATOM 4327 N N . GLY B 1 38 ? 5.59 11.539 26.422 1 77 38 GLY B N 1
ATOM 4328 C CA . GLY B 1 38 ? 6.648 11.602 27.422 1 77 38 GLY B CA 1
ATOM 4329 C C . GLY B 1 38 ? 7.926 10.914 26.984 1 77 38 GLY B C 1
ATOM 4330 O O . GLY B 1 38 ? 7.895 10.039 26.109 1 77 38 GLY B O 1
ATOM 4331 N N . MET B 1 39 ? 9.055 11.359 27.547 1 80.5 39 MET B N 1
ATOM 4332 C CA . MET B 1 39 ? 10.344 10.758 27.219 1 80.5 39 MET B CA 1
ATOM 4333 C C . MET B 1 39 ? 10.57 9.492 28.047 1 80.5 39 MET B C 1
ATOM 4335 O O . MET B 1 39 ? 10.328 9.477 29.25 1 80.5 39 MET B O 1
ATOM 4339 N N . LYS B 1 40 ? 10.867 8.406 27.344 1 81.5 40 LYS B N 1
ATOM 4340 C CA . LYS B 1 40 ? 11.125 7.137 28.031 1 81.5 40 LYS B CA 1
ATOM 4341 C C . LYS B 1 40 ? 12.508 6.594 27.656 1 81.5 40 LYS B C 1
ATOM 4343 O O . LYS B 1 40 ? 12.961 6.762 26.531 1 81.5 40 LYS B O 1
ATOM 4348 N N . VAL B 1 41 ? 13.195 6.055 28.688 1 84.81 41 VAL B N 1
ATOM 4349 C CA . VAL B 1 41 ? 14.484 5.41 28.484 1 84.81 41 VAL B CA 1
ATOM 4350 C C . VAL B 1 41 ? 14.297 3.904 28.328 1 84.81 41 VAL B C 1
ATOM 4352 O O . VAL B 1 41 ? 13.5 3.299 29.047 1 84.81 41 VAL B O 1
ATOM 4355 N N . PHE B 1 42 ? 15.023 3.379 27.375 1 85.75 42 PHE B N 1
ATOM 4356 C CA . PHE B 1 42 ? 14.82 1.966 27.062 1 85.75 42 PHE B CA 1
ATOM 4357 C C . PHE B 1 42 ? 16.125 1.192 27.203 1 85.75 42 PHE B C 1
ATOM 4359 O O . PHE B 1 42 ? 17.203 1.736 26.953 1 85.75 42 PHE B O 1
ATOM 4366 N N . PRO B 1 43 ? 15.961 -0.05 27.641 1 83.75 43 PRO B N 1
ATOM 4367 C CA . PRO B 1 43 ? 17.156 -0.888 27.672 1 83.75 43 PRO B CA 1
ATOM 4368 C C . PRO B 1 43 ? 17.594 -1.365 26.281 1 83.75 43 PRO B C 1
ATOM 4370 O O . PRO B 1 43 ? 18.766 -1.628 26.062 1 83.75 43 PRO B O 1
ATOM 4373 N N . GLU B 1 44 ? 16.547 -1.458 25.422 1 85.56 44 GLU B N 1
ATOM 4374 C CA . GLU B 1 44 ? 16.844 -1.894 24.047 1 85.56 44 GLU B CA 1
ATOM 4375 C C . GLU B 1 44 ? 16.688 -0.743 23.062 1 85.56 44 GLU B C 1
ATOM 4377 O O . GLU B 1 44 ? 15.938 0.202 23.312 1 85.56 44 GLU B O 1
ATOM 4382 N N . LYS B 1 45 ? 17.484 -0.933 22.062 1 85.12 45 LYS B N 1
ATOM 4383 C CA . LYS B 1 45 ? 17.406 0.107 21.047 1 85.12 45 LYS B CA 1
ATOM 4384 C C . LYS B 1 45 ? 16.062 0.075 20.312 1 85.12 45 LYS B C 1
ATOM 4386 O O . LYS B 1 45 ? 15.672 -0.963 19.781 1 85.12 45 LYS B O 1
ATOM 4391 N N . ARG B 1 46 ? 15.43 1.175 20.422 1 86.06 46 ARG B N 1
ATOM 4392 C CA . ARG B 1 46 ? 14.172 1.309 19.688 1 86.06 46 ARG B CA 1
ATOM 4393 C C . ARG B 1 46 ? 14.398 1.916 18.312 1 86.06 46 ARG B C 1
ATOM 4395 O O . ARG B 1 46 ? 15.414 2.566 18.078 1 86.06 46 ARG B O 1
ATOM 4402 N N . GLU B 1 47 ? 13.484 1.717 17.453 1 88.5 47 GLU B N 1
ATOM 4403 C CA . GLU B 1 47 ? 13.578 2.266 16.109 1 88.5 47 GLU B CA 1
ATOM 4404 C C . GLU B 1 47 ? 13.383 3.777 16.109 1 88.5 47 GLU B C 1
ATOM 4406 O O . GLU B 1 47 ? 12.57 4.301 16.875 1 88.5 47 GLU B O 1
ATOM 4411 N N . ASN B 1 48 ? 14.164 4.422 15.344 1 93.62 48 ASN B N 1
ATOM 4412 C CA . ASN B 1 48 ? 13.977 5.855 15.148 1 93.62 48 ASN B CA 1
ATOM 4413 C C . ASN B 1 48 ? 12.633 6.16 14.484 1 93.62 48 ASN B C 1
ATOM 4415 O O . ASN B 1 48 ? 12.117 5.34 13.727 1 93.62 48 ASN B O 1
ATOM 4419 N N . PHE B 1 49 ? 12.055 7.293 14.828 1 93.88 49 PHE B N 1
ATOM 4420 C CA . PHE B 1 49 ? 10.773 7.605 14.203 1 93.88 49 PHE B CA 1
ATOM 4421 C C . PHE B 1 49 ? 10.656 9.102 13.938 1 93.88 49 PHE B C 1
ATOM 4423 O O . PHE B 1 49 ? 11.375 9.906 14.539 1 93.88 49 PHE B O 1
ATOM 4430 N N . VAL B 1 50 ? 9.805 9.43 12.984 1 96.81 50 VAL B N 1
ATOM 4431 C CA . VAL B 1 50 ? 9.57 10.805 12.555 1 96.81 50 VAL B CA 1
ATOM 4432 C C . VAL B 1 50 ? 8.102 11.156 12.742 1 96.81 50 VAL B C 1
ATOM 4434 O O . VAL B 1 50 ? 7.223 10.305 12.578 1 96.81 50 VAL B O 1
ATOM 4437 N N . HIS B 1 51 ? 7.828 12.297 13.164 1 96.06 51 HIS B N 1
ATOM 4438 C CA . HIS B 1 51 ? 6.465 12.82 13.156 1 96.06 51 HIS B CA 1
ATOM 4439 C C . HIS B 1 51 ? 6.445 14.305 12.828 1 96.06 51 HIS B C 1
ATOM 4441 O O . HIS B 1 51 ? 7.5 14.938 12.711 1 96.06 51 HIS B O 1
ATOM 4447 N N . PHE B 1 52 ? 5.273 14.836 12.586 1 96.94 52 PHE B N 1
ATOM 4448 C CA . PHE B 1 52 ? 5.094 16.188 12.078 1 96.94 52 PHE B CA 1
ATOM 4449 C C . PHE B 1 52 ? 4.152 16.984 12.969 1 96.94 52 PHE B C 1
ATOM 4451 O O . PHE B 1 52 ? 3.227 16.422 13.562 1 96.94 52 PHE B O 1
ATOM 4458 N N . LEU B 1 53 ? 4.469 18.266 13.086 1 93.44 53 LEU B N 1
ATOM 4459 C CA . LEU B 1 53 ? 3.68 19.125 13.953 1 93.44 53 LEU B CA 1
ATOM 4460 C C . LEU B 1 53 ? 3.184 20.359 13.195 1 93.44 53 LEU B C 1
ATOM 4462 O O . LEU B 1 53 ? 3.824 20.797 12.234 1 93.44 53 LEU B O 1
ATOM 4466 N N . VAL B 1 54 ? 2.031 20.766 13.578 1 93.88 54 VAL B N 1
ATOM 4467 C CA . VAL B 1 54 ? 1.5 22.047 13.156 1 93.88 54 VAL B CA 1
ATOM 4468 C C . VAL B 1 54 ? 1.217 22.922 14.383 1 93.88 54 VAL B C 1
ATOM 4470 O O . VAL B 1 54 ? 0.395 22.562 15.227 1 93.88 54 VAL B O 1
ATOM 4473 N N . LEU B 1 55 ? 1.92 24.031 14.477 1 87.81 55 LEU B N 1
ATOM 4474 C CA . LEU B 1 55 ? 1.763 24.953 15.594 1 87.81 55 LEU B CA 1
ATOM 4475 C C . LEU B 1 55 ? 1.06 26.234 15.148 1 87.81 55 LEU B C 1
ATOM 4477 O O . LEU B 1 55 ? 1.381 26.781 14.094 1 87.81 55 LEU B O 1
ATOM 4481 N N . THR B 1 56 ? 0.081 26.547 15.852 1 85.56 56 THR B N 1
ATOM 4482 C CA . THR B 1 56 ? -0.656 27.781 15.555 1 85.56 56 THR B CA 1
ATOM 4483 C C . THR B 1 56 ? -0.404 28.828 16.625 1 85.56 56 THR B C 1
ATOM 4485 O O . THR B 1 56 ? -0.564 28.578 17.812 1 85.56 56 THR B O 1
ATOM 4488 N N . ASP B 1 57 ? -0.084 30 16.172 1 78.12 57 ASP B N 1
ATOM 4489 C CA . ASP B 1 57 ? 0.158 31.078 17.125 1 78.12 57 ASP B CA 1
ATOM 4490 C C . ASP B 1 57 ? -1.139 31.812 17.469 1 78.12 57 ASP B C 1
ATOM 4492 O O . ASP B 1 57 ? -2.213 31.438 17 1 78.12 57 ASP B O 1
ATOM 4496 N N . ILE B 1 58 ? -1.03 32.844 18.281 1 75.56 58 ILE B N 1
ATOM 4497 C CA . ILE B 1 58 ? -2.182 33.594 18.797 1 75.56 58 ILE B CA 1
ATOM 4498 C C . ILE B 1 58 ? -2.855 34.344 17.656 1 75.56 58 ILE B C 1
ATOM 4500 O O . ILE B 1 58 ? -4.059 34.594 17.703 1 75.56 58 ILE B O 1
ATOM 4504 N N . MET B 1 59 ? -1.995 34.625 16.594 1 72.12 59 MET B N 1
ATOM 4505 C CA . MET B 1 59 ? -2.533 35.375 15.453 1 72.12 59 MET B CA 1
ATOM 4506 C C . MET B 1 59 ? -3.143 34.438 14.422 1 72.12 59 MET B C 1
ATOM 4508 O O . MET B 1 59 ? -3.672 34.875 13.406 1 72.12 59 MET B O 1
ATOM 4512 N N . GLY B 1 60 ? -3.027 33.094 14.688 1 77.94 60 GLY B N 1
ATOM 4513 C CA . GLY B 1 60 ? -3.607 32.125 13.781 1 77.94 60 GLY B CA 1
ATOM 4514 C C . GLY B 1 60 ? -2.635 31.656 12.719 1 77.94 60 GLY B C 1
ATOM 4515 O O . GLY B 1 60 ? -2.998 30.859 11.859 1 77.94 60 GLY B O 1
ATOM 4516 N N . ASN B 1 61 ? -1.407 32.188 12.82 1 77.62 61 ASN B N 1
ATOM 4517 C CA . ASN B 1 61 ? -0.401 31.75 11.859 1 77.62 61 ASN B CA 1
ATOM 4518 C C . ASN B 1 61 ? 0.109 30.344 12.18 1 77.62 61 ASN B C 1
ATOM 4520 O O . ASN B 1 61 ? 0.367 30.031 13.344 1 77.62 61 ASN B O 1
ATOM 4524 N N . LYS B 1 62 ? 0.181 29.641 11.109 1 86.31 62 LYS B N 1
ATOM 4525 C CA . LYS B 1 62 ? 0.6 28.266 11.305 1 86.31 62 LYS B CA 1
ATOM 4526 C C . LYS B 1 62 ? 2.094 28.094 11.047 1 86.31 62 LYS B C 1
ATOM 4528 O O . LYS B 1 62 ? 2.641 28.719 10.125 1 86.31 62 LYS B O 1
ATOM 4533 N N . THR B 1 63 ? 2.723 27.438 11.875 1 85.94 63 THR B N 1
ATOM 4534 C CA . THR B 1 63 ? 4.105 27 11.719 1 85.94 63 THR B CA 1
ATOM 4535 C C . THR B 1 63 ? 4.191 25.469 11.719 1 85.94 63 THR B C 1
ATOM 4537 O O . THR B 1 63 ? 3.496 24.797 12.484 1 85.94 63 THR B O 1
ATOM 4540 N N . TYR B 1 64 ? 5.043 25 10.836 1 89.38 64 TYR B N 1
ATOM 4541 C CA . TYR B 1 64 ? 5.141 23.547 10.656 1 89.38 64 TYR B CA 1
ATOM 4542 C C . TYR B 1 64 ? 6.492 23.031 11.141 1 89.38 64 TYR B C 1
ATOM 4544 O O . TYR B 1 64 ? 7.516 23.703 10.984 1 89.38 64 TYR B O 1
ATOM 4552 N N . ALA B 1 65 ? 6.414 21.906 11.75 1 91.5 65 ALA B N 1
ATOM 4553 C CA . ALA B 1 65 ? 7.656 21.344 12.273 1 91.5 65 ALA B CA 1
ATOM 4554 C C . ALA B 1 65 ? 7.75 19.844 11.977 1 91.5 65 ALA B C 1
ATOM 4556 O O . ALA B 1 65 ? 6.73 19.156 11.914 1 91.5 65 ALA B O 1
ATOM 4557 N N . THR B 1 66 ? 8.938 19.391 11.695 1 93.31 66 THR B N 1
ATOM 4558 C CA . THR B 1 66 ? 9.266 17.969 11.547 1 93.31 66 THR B CA 1
ATOM 4559 C C . THR B 1 66 ? 10.211 17.516 12.648 1 93.31 66 THR B C 1
ATOM 4561 O O . THR B 1 66 ? 11.242 18.156 12.891 1 93.31 66 THR B O 1
ATOM 4564 N N . CYS B 1 67 ? 9.82 16.453 13.305 1 94.38 67 CYS B N 1
ATOM 4565 C CA . CYS B 1 67 ? 10.594 15.945 14.422 1 94.38 67 CYS B CA 1
ATOM 4566 C C . CYS B 1 67 ? 11.148 14.555 14.125 1 94.38 67 CYS B C 1
ATOM 4568 O O . CYS B 1 67 ? 10.414 13.68 13.656 1 94.38 67 CYS B O 1
ATOM 4570 N N . LEU B 1 68 ? 12.398 14.352 14.297 1 94.88 68 LEU B N 1
ATOM 4571 C CA . LEU B 1 68 ? 13.031 13.039 14.18 1 94.88 68 LEU B CA 1
ATOM 4572 C C . LEU B 1 68 ? 13.68 12.633 15.5 1 94.88 68 LEU B C 1
ATOM 4574 O O . LEU B 1 68 ? 14.586 13.312 15.992 1 94.88 68 LEU B O 1
ATOM 4578 N N . THR B 1 69 ? 13.18 11.562 16.078 1 94.12 69 THR B N 1
ATOM 4579 C CA . THR B 1 69 ? 13.688 11.047 17.344 1 94.12 69 THR B CA 1
ATOM 4580 C C . THR B 1 69 ? 14.594 9.844 17.125 1 94.12 69 THR B C 1
ATOM 4582 O O . THR B 1 69 ? 14.234 8.914 16.406 1 94.12 69 THR B O 1
ATOM 4585 N N . PHE B 1 70 ? 15.742 9.891 17.609 1 92.56 70 PHE B N 1
ATOM 4586 C CA . PHE B 1 70 ? 16.688 8.789 17.547 1 92.56 70 PHE B CA 1
ATOM 4587 C C . PHE B 1 70 ? 17.266 8.492 18.922 1 92.56 70 PHE B C 1
ATOM 4589 O O . PHE B 1 70 ? 17.141 9.305 19.844 1 92.56 70 PHE B O 1
ATOM 4596 N N . ASN B 1 71 ? 17.844 7.266 19.062 1 90.81 71 ASN B N 1
ATOM 4597 C CA . ASN B 1 71 ? 18.312 6.824 20.375 1 90.81 71 ASN B CA 1
ATOM 4598 C C . ASN B 1 71 ? 19.828 6.758 20.422 1 90.81 71 ASN B C 1
ATOM 4600 O O . ASN B 1 71 ? 20.469 6.305 19.469 1 90.81 71 ASN B O 1
ATOM 4604 N N . ARG B 1 72 ? 20.297 7.27 21.422 1 87.94 72 ARG B N 1
ATOM 4605 C CA . ARG B 1 72 ? 21.734 7.172 21.688 1 87.94 72 ARG B CA 1
ATOM 4606 C C . ARG B 1 72 ? 22.016 6.262 22.875 1 87.94 72 ARG B C 1
ATOM 4608 O O . ARG B 1 72 ? 21.266 6.266 23.859 1 87.94 72 ARG B O 1
ATOM 4615 N N . ARG B 1 73 ? 23.078 5.629 22.766 1 88.31 73 ARG B N 1
ATOM 4616 C CA . ARG B 1 73 ? 23.469 4.656 23.781 1 88.31 73 ARG B CA 1
ATOM 4617 C C . ARG B 1 73 ? 24.266 5.309 24.891 1 88.31 73 ARG B C 1
ATOM 4619 O O . ARG B 1 73 ? 25.25 6.004 24.625 1 88.31 73 ARG B O 1
ATOM 4626 N N . PHE B 1 74 ? 23.844 5.047 26.156 1 87.69 74 PHE B N 1
ATOM 4627 C CA . PHE B 1 74 ? 24.516 5.586 27.328 1 87.69 74 PHE B CA 1
ATOM 4628 C C . PHE B 1 74 ? 24.781 4.492 28.359 1 87.69 74 PHE B C 1
ATOM 4630 O O . PHE B 1 74 ? 24.078 3.479 28.391 1 87.69 74 PHE B O 1
ATOM 4637 N N . ILE B 1 75 ? 25.781 4.656 29.125 1 87.56 75 ILE B N 1
ATOM 4638 C CA . ILE B 1 75 ? 26.047 3.822 30.281 1 87.56 75 ILE B CA 1
ATOM 4639 C C . ILE B 1 75 ? 25.75 4.605 31.562 1 87.56 75 ILE B C 1
ATOM 4641 O O . ILE B 1 75 ? 26.25 5.719 31.75 1 87.56 75 ILE B O 1
ATOM 4645 N N . ILE B 1 76 ? 24.875 4.039 32.25 1 84.25 76 ILE B N 1
ATOM 4646 C CA . ILE B 1 76 ? 24.516 4.656 33.5 1 84.25 76 ILE B CA 1
ATOM 4647 C C . ILE B 1 76 ? 25.188 3.912 34.656 1 84.25 76 ILE B C 1
ATOM 4649 O O . ILE B 1 76 ? 25.188 2.68 34.688 1 84.25 76 ILE B O 1
ATOM 4653 N N . GLU B 1 77 ? 25.891 4.68 35.469 1 82.19 77 GLU B N 1
ATOM 4654 C CA . GLU B 1 77 ? 26.562 4.129 36.656 1 82.19 77 GLU B CA 1
ATOM 4655 C C . GLU B 1 77 ? 26.031 4.762 37.938 1 82.19 77 GLU B C 1
ATOM 4657 O O . GLU B 1 77 ? 25.797 5.969 38 1 82.19 77 GLU B O 1
ATOM 4662 N N . LYS B 1 78 ? 25.609 3.826 38.781 1 76.5 78 LYS B N 1
ATOM 4663 C CA . LYS B 1 78 ? 25.203 4.324 40.094 1 76.5 78 LYS B CA 1
ATOM 4664 C C . LYS B 1 78 ? 26.406 4.668 40.969 1 76.5 78 LYS B C 1
ATOM 4666 O O . LYS B 1 78 ? 27.266 3.812 41.219 1 76.5 78 LYS B O 1
ATOM 4671 N N . GLY B 1 79 ? 26.688 5.984 41.094 1 67.56 79 GLY B N 1
ATOM 4672 C CA . GLY B 1 79 ? 27.75 6.402 41.969 1 67.56 79 GLY B CA 1
ATOM 4673 C C . GLY B 1 79 ? 27.359 6.344 43.438 1 67.56 79 GLY B C 1
ATOM 4674 O O . GLY B 1 79 ? 26.312 5.797 43.781 1 67.56 79 GLY B O 1
ATOM 4675 N N . GLU B 1 80 ? 28.359 6.93 44.281 1 66.94 80 GLU B N 1
ATOM 4676 C CA . GLU B 1 80 ? 28.156 7.113 45.719 1 66.94 80 GLU B CA 1
ATOM 4677 C C . GLU B 1 80 ? 27.141 8.219 46 1 66.94 80 GLU B C 1
ATOM 4679 O O . GLU B 1 80 ? 27.031 9.172 45.219 1 66.94 80 GLU B O 1
ATOM 4684 N N . LYS B 1 81 ? 26.109 8.125 46.969 1 69.12 81 LYS B N 1
ATOM 4685 C CA . LYS B 1 81 ? 25.141 9.062 47.562 1 69.12 81 LYS B CA 1
ATOM 4686 C C . LYS B 1 81 ? 24 9.328 46.562 1 69.12 81 LYS B C 1
ATOM 4688 O O . LYS B 1 81 ? 23.547 10.469 46.438 1 69.12 81 LYS B O 1
ATOM 4693 N N . SER B 1 82 ? 23.594 8.359 45.688 1 68.31 82 SER B N 1
ATOM 4694 C CA . SER B 1 82 ? 22.375 8.422 44.875 1 68.31 82 SER B CA 1
ATOM 4695 C C . SER B 1 82 ? 22.578 9.25 43.625 1 68.31 82 SER B C 1
ATOM 4697 O O . SER B 1 82 ? 21.625 9.703 43 1 68.31 82 SER B O 1
ATOM 4699 N N . LYS B 1 83 ? 23.984 9.492 43.375 1 76.19 83 LYS B N 1
ATOM 4700 C CA . LYS B 1 83 ? 24.219 10.219 42.125 1 76.19 83 LYS B CA 1
ATOM 4701 C C . LYS B 1 83 ? 24.344 9.258 40.938 1 76.19 83 LYS B C 1
ATOM 4703 O O . LYS B 1 83 ? 24.906 8.172 41.062 1 76.19 83 LYS B O 1
ATOM 4708 N N . ILE B 1 84 ? 23.562 9.523 39.844 1 77.25 84 ILE B N 1
ATOM 4709 C CA . ILE B 1 84 ? 23.594 8.734 38.625 1 77.25 84 ILE B CA 1
ATOM 4710 C C . ILE B 1 84 ? 24.5 9.414 37.594 1 77.25 84 ILE B C 1
ATOM 4712 O O . ILE B 1 84 ? 24.328 10.594 37.281 1 77.25 84 ILE B O 1
ATOM 4716 N N . TRP B 1 85 ? 25.641 8.734 37.281 1 79.88 85 TRP B N 1
ATOM 4717 C CA . TRP B 1 85 ? 26.516 9.227 36.219 1 79.88 85 TRP B CA 1
ATOM 4718 C C . TRP B 1 85 ? 26.141 8.594 34.875 1 79.88 85 TRP B C 1
ATOM 4720 O O . TRP B 1 85 ? 25.875 7.395 34.812 1 79.88 85 TRP B O 1
ATOM 4730 N N . MET B 1 86 ? 25.922 9.492 33.875 1 82.94 86 MET B N 1
ATOM 4731 C CA . MET B 1 86 ? 25.594 9.023 32.531 1 82.94 86 MET B CA 1
ATOM 4732 C C . MET B 1 86 ? 26.734 9.328 31.578 1 82.94 86 MET B C 1
ATOM 4734 O O . MET B 1 86 ? 27.172 10.477 31.469 1 82.94 86 MET B O 1
ATOM 4738 N N . ASN B 1 87 ? 27.266 8.25 30.984 1 81.94 87 ASN B N 1
ATOM 4739 C CA . ASN B 1 87 ? 28.312 8.43 29.984 1 81.94 87 ASN B CA 1
ATOM 4740 C C . ASN B 1 87 ? 27.906 7.82 28.641 1 81.94 87 ASN B C 1
ATOM 4742 O O . ASN B 1 87 ? 27.25 6.777 28.609 1 81.94 87 ASN B O 1
ATOM 4746 N N . LEU B 1 88 ? 28.234 8.648 27.609 1 83.69 88 LEU B N 1
ATOM 4747 C CA . LEU B 1 88 ? 27.969 8.133 26.281 1 83.69 88 LEU B CA 1
ATOM 4748 C C . LEU B 1 88 ? 28.75 6.844 26.031 1 83.69 88 LEU B C 1
ATOM 4750 O O . LEU B 1 88 ? 29.938 6.766 26.328 1 83.69 88 LEU B O 1
ATOM 4754 N N . ASP B 1 89 ? 28 5.82 25.656 1 80.44 89 ASP B N 1
ATOM 4755 C CA . ASP B 1 89 ? 28.625 4.527 25.391 1 80.44 89 ASP B CA 1
ATOM 4756 C C . ASP B 1 89 ? 29.062 4.426 23.938 1 80.44 89 ASP B C 1
ATOM 4758 O O . ASP B 1 89 ? 28.25 4.238 23.031 1 80.44 89 ASP B O 1
ATOM 4762 N N . THR B 1 90 ? 30.297 4.723 23.594 1 72.62 90 THR B N 1
ATOM 4763 C CA . THR B 1 90 ? 30.812 4.617 22.234 1 72.62 90 THR B CA 1
ATOM 4764 C C . THR B 1 90 ? 31.516 3.277 22.016 1 72.62 90 THR B C 1
ATOM 4766 O O . THR B 1 90 ? 31.859 2.924 20.891 1 72.62 90 THR B O 1
ATOM 4769 N N . SER B 1 91 ? 31.719 2.529 23.156 1 67.12 91 SER B N 1
ATOM 4770 C CA . SER B 1 91 ? 32.531 1.322 23.062 1 67.12 91 SER B CA 1
ATOM 4771 C C . SER B 1 91 ? 31.688 0.067 23.234 1 67.12 91 SER B C 1
ATOM 4773 O O . SER B 1 91 ? 30.578 0.13 23.781 1 67.12 91 SER B O 1
ATOM 4775 N N . SER B 1 92 ? 31.844 -0.904 22.391 1 65.31 92 SER B N 1
ATOM 4776 C CA . SER B 1 92 ? 31.188 -2.203 22.516 1 65.31 92 SER B CA 1
ATOM 4777 C C . SER B 1 92 ? 31.75 -2.992 23.703 1 65.31 92 SER B C 1
ATOM 4779 O O . SER B 1 92 ? 31.609 -4.215 23.766 1 65.31 92 SER B O 1
ATOM 4781 N N . ASP B 1 93 ? 32.281 -2.264 24.672 1 65.56 93 ASP B N 1
ATOM 4782 C CA . ASP B 1 93 ? 32.938 -2.98 25.766 1 65.56 93 ASP B CA 1
ATOM 4783 C C . ASP B 1 93 ? 31.922 -3.555 26.75 1 65.56 93 ASP B C 1
ATOM 4785 O O . ASP B 1 93 ? 30.781 -3.1 26.797 1 65.56 93 ASP B O 1
ATOM 4789 N N . ASP B 1 94 ? 32.312 -4.66 27.406 1 72.69 94 ASP B N 1
ATOM 4790 C CA . ASP B 1 94 ? 31.516 -5.324 28.422 1 72.69 94 ASP B CA 1
ATOM 4791 C C . ASP B 1 94 ? 31.234 -4.391 29.594 1 72.69 94 ASP B C 1
ATOM 4793 O O . ASP B 1 94 ? 32.094 -3.59 29.969 1 72.69 94 ASP B O 1
ATOM 4797 N N . LEU B 1 95 ? 30.047 -4.406 30 1 74.88 95 LEU B N 1
ATOM 4798 C CA . LEU B 1 95 ? 29.609 -3.555 31.109 1 74.88 95 LEU B CA 1
ATOM 4799 C C . LEU B 1 95 ? 30.094 -4.09 32.438 1 74.88 95 LEU B C 1
ATOM 4801 O O . LEU B 1 95 ? 30.219 -5.301 32.625 1 74.88 95 LEU B O 1
ATOM 4805 N N . GLU B 1 96 ? 30.656 -3.178 33.188 1 73.75 96 GLU B N 1
ATOM 4806 C CA . GLU B 1 96 ? 30.969 -3.559 34.562 1 73.75 96 GLU B CA 1
ATOM 4807 C C . GLU B 1 96 ? 29.703 -3.84 35.375 1 73.75 96 GLU B C 1
ATOM 4809 O O . GLU B 1 96 ? 28.609 -3.461 34.969 1 73.75 96 GLU B O 1
ATOM 4814 N N . LYS B 1 97 ? 29.781 -4.629 36.469 1 68.75 97 LYS B N 1
ATOM 4815 C CA . LYS B 1 97 ? 28.688 -5.125 37.312 1 68.75 97 LYS B CA 1
ATOM 4816 C C . LYS B 1 97 ? 27.75 -3.99 37.688 1 68.75 97 LYS B C 1
ATOM 4818 O O . LYS B 1 97 ? 26.547 -4.195 37.812 1 68.75 97 LYS B O 1
ATOM 4823 N N . GLN B 1 98 ? 28.281 -2.723 37.812 1 76.06 98 GLN B N 1
ATOM 4824 C CA . GLN B 1 98 ? 27.438 -1.64 38.312 1 76.06 98 GLN B CA 1
ATOM 4825 C C . GLN B 1 98 ? 26.969 -0.746 37.188 1 76.06 98 GLN B C 1
ATOM 4827 O O . GLN B 1 98 ? 26.266 0.244 37.406 1 76.06 98 GLN B O 1
ATOM 4832 N N . GLN B 1 99 ? 27.219 -1.227 36 1 80.5 99 GLN B N 1
ATOM 4833 C CA . GLN B 1 99 ? 26.891 -0.393 34.844 1 80.5 99 GLN B CA 1
ATOM 4834 C C . GLN B 1 99 ? 25.688 -0.965 34.094 1 80.5 99 GLN B C 1
ATOM 4836 O O . GLN B 1 99 ? 25.562 -2.184 33.938 1 80.5 99 GLN B O 1
ATOM 4841 N N . VAL B 1 100 ? 24.734 -0.031 33.812 1 83.44 100 VAL B N 1
ATOM 4842 C CA . VAL B 1 100 ? 23.578 -0.434 33 1 83.44 100 VAL B CA 1
ATOM 4843 C C . VAL B 1 100 ? 23.562 0.34 31.688 1 83.44 100 VAL B C 1
ATOM 4845 O O . VAL B 1 100 ? 23.766 1.557 31.672 1 83.44 100 VAL B O 1
ATOM 4848 N N . ARG B 1 101 ? 23.484 -0.437 30.656 1 86.56 101 ARG B N 1
ATOM 4849 C CA . ARG B 1 101 ? 23.359 0.168 29.328 1 86.56 101 ARG B CA 1
ATOM 4850 C C . ARG B 1 101 ? 21.922 0.56 29.031 1 86.56 101 ARG B C 1
ATOM 4852 O O . ARG B 1 101 ? 21 -0.196 29.344 1 86.56 101 ARG B O 1
ATOM 4859 N N . CYS B 1 102 ? 21.75 1.854 28.656 1 86.62 102 CYS B N 1
ATOM 4860 C CA . CYS B 1 102 ? 20.422 2.316 28.328 1 86.62 102 CYS B CA 1
ATOM 4861 C C . CYS B 1 102 ? 20.438 3.189 27.078 1 86.62 102 CYS B C 1
ATOM 4863 O O . CYS B 1 102 ? 21.5 3.645 26.656 1 86.62 102 CYS B O 1
ATOM 4865 N N . TYR B 1 103 ? 19.375 3.326 26.453 1 89.81 103 TYR B N 1
ATOM 4866 C CA . TYR B 1 103 ? 19.203 4.164 25.281 1 89.81 103 TYR B CA 1
ATOM 4867 C C . TYR B 1 103 ? 18.312 5.359 25.578 1 89.81 103 TYR B C 1
ATOM 4869 O O . TYR B 1 103 ? 17.172 5.191 26.062 1 89.81 103 TYR B O 1
ATOM 4877 N N . ILE B 1 104 ? 18.844 6.504 25.344 1 88.56 104 ILE B N 1
ATOM 4878 C CA . ILE B 1 104 ? 18.109 7.734 25.625 1 88.56 104 ILE B CA 1
ATOM 4879 C C . ILE B 1 104 ? 17.672 8.383 24.312 1 88.56 104 ILE B C 1
ATOM 4881 O O . ILE B 1 104 ? 18.5 8.609 23.422 1 88.56 104 ILE B O 1
ATOM 4885 N N . PRO B 1 105 ? 16.406 8.75 24.203 1 90.19 105 PRO B N 1
ATOM 4886 C CA . PRO B 1 105 ? 15.906 9.375 22.969 1 90.19 105 PRO B CA 1
ATOM 4887 C C . PRO B 1 105 ? 16.328 10.844 22.859 1 90.19 105 PRO B C 1
ATOM 4889 O O . PRO B 1 105 ? 16.297 11.578 23.844 1 90.19 105 PRO B O 1
ATOM 4892 N N . HIS B 1 106 ? 16.828 11.227 21.734 1 88.81 106 HIS B N 1
ATOM 4893 C CA . HIS B 1 106 ? 17.109 12.602 21.312 1 88.81 106 HIS B CA 1
ATOM 4894 C C . HIS B 1 106 ? 16.234 12.992 20.125 1 88.81 106 HIS B C 1
ATOM 4896 O O . HIS B 1 106 ? 15.945 12.164 19.266 1 88.81 106 HIS B O 1
ATOM 4902 N N . CYS B 1 107 ? 15.828 14.227 20.156 1 91.62 107 CYS B N 1
ATOM 4903 C CA . CYS B 1 107 ? 14.93 14.648 19.078 1 91.62 107 CYS B CA 1
ATOM 4904 C C . CYS B 1 107 ? 15.484 15.875 18.359 1 91.62 107 CYS B C 1
ATOM 4906 O O . CYS B 1 107 ? 15.836 16.859 19 1 91.62 107 CYS B O 1
ATOM 4908 N N . CYS B 1 108 ? 15.633 15.805 17.078 1 90 108 CYS B N 1
ATOM 4909 C CA . CYS B 1 108 ? 15.992 16.938 16.219 1 90 108 CYS B CA 1
ATOM 4910 C C . CYS B 1 108 ? 14.758 17.484 15.516 1 90 108 CYS B C 1
ATOM 4912 O O . CYS B 1 108 ? 13.922 16.734 15.023 1 90 108 CYS B O 1
ATOM 4914 N N . VAL B 1 109 ? 14.68 18.828 15.531 1 90.69 109 VAL B N 1
ATOM 4915 C CA . VAL B 1 109 ? 13.469 19.438 14.984 1 90.69 109 VAL B CA 1
ATOM 4916 C C . VAL B 1 109 ? 13.844 20.484 13.945 1 90.69 109 VAL B C 1
ATOM 4918 O O . VAL B 1 109 ? 14.773 21.266 14.148 1 90.69 109 VAL B O 1
ATOM 4921 N N . LEU B 1 110 ? 13.227 20.438 12.805 1 87.62 110 LEU B N 1
ATOM 4922 C CA . LEU B 1 110 ? 13.297 21.484 11.797 1 87.62 110 LEU B CA 1
ATOM 4923 C C . LEU B 1 110 ? 11.945 22.188 11.656 1 87.62 110 LEU B C 1
ATOM 4925 O O . LEU B 1 110 ? 10.906 21.531 11.594 1 87.62 110 LEU B O 1
ATOM 4929 N N . ILE B 1 111 ? 11.977 23.484 11.648 1 86.81 111 ILE B N 1
ATOM 4930 C CA . ILE B 1 111 ? 10.758 24.281 11.594 1 86.81 111 ILE B CA 1
ATOM 4931 C C . ILE B 1 111 ? 10.68 25.031 10.266 1 86.81 111 ILE B C 1
ATOM 4933 O O . ILE B 1 111 ? 11.688 25.531 9.773 1 86.81 111 ILE B O 1
ATOM 4937 N N . SER B 1 112 ? 9.461 25.031 9.641 1 80.88 112 SER B N 1
ATOM 4938 C CA . SER B 1 112 ? 9.219 25.719 8.383 1 80.88 112 SER B CA 1
ATOM 4939 C C . SER B 1 112 ? 7.891 26.469 8.406 1 80.88 112 SER B C 1
ATOM 4941 O O . SER B 1 112 ? 7.039 26.203 9.266 1 80.88 112 SER B O 1
ATOM 4943 N N . LYS B 1 113 ? 7.715 27.391 7.484 1 77.38 113 LYS B N 1
ATOM 4944 C CA . LYS B 1 113 ? 6.48 28.156 7.387 1 77.38 113 LYS B CA 1
ATOM 4945 C C . LYS B 1 113 ? 5.422 27.422 6.582 1 77.38 113 LYS B C 1
ATOM 4947 O O . LYS B 1 113 ? 4.23 27.719 6.684 1 77.38 113 LYS B O 1
ATOM 4952 N N . PHE B 1 114 ? 5.902 26.484 5.766 1 81.12 114 PHE B N 1
ATOM 4953 C CA . PHE B 1 114 ? 4.988 25.703 4.938 1 81.12 114 PHE B CA 1
ATOM 4954 C C . PHE B 1 114 ? 5.094 24.219 5.266 1 81.12 114 PHE B C 1
ATOM 4956 O O . PHE B 1 114 ? 6.086 23.781 5.848 1 81.12 114 PHE B O 1
ATOM 4963 N N . PRO B 1 115 ? 4.098 23.516 4.938 1 89.31 115 PRO B N 1
ATOM 4964 C CA . PRO B 1 115 ? 4.117 22.078 5.281 1 89.31 115 PRO B CA 1
ATOM 4965 C C . PRO B 1 115 ? 5.043 21.266 4.375 1 89.31 115 PRO B C 1
ATOM 4967 O O . PRO B 1 115 ? 4.582 20.375 3.662 1 89.31 115 PRO B O 1
ATOM 4970 N N . TYR B 1 116 ? 6.309 21.531 4.512 1 87.94 116 TYR B N 1
ATOM 4971 C CA . TYR B 1 116 ? 7.32 20.781 3.777 1 87.94 116 TYR B CA 1
ATOM 4972 C C . TYR B 1 116 ? 7.812 19.594 4.586 1 87.94 116 TYR B C 1
ATOM 4974 O O . TYR B 1 116 ? 9 19.484 4.895 1 87.94 116 TYR B O 1
ATOM 4982 N N . PHE B 1 117 ? 6.926 18.703 4.797 1 93.69 117 PHE B N 1
ATOM 4983 C CA . PHE B 1 117 ? 7.195 17.578 5.688 1 93.69 117 PHE B CA 1
ATOM 4984 C C . PHE B 1 117 ? 8.219 16.641 5.074 1 93.69 117 PHE B C 1
ATOM 4986 O O . PHE B 1 117 ? 9.156 16.203 5.746 1 93.69 117 PHE B O 1
ATOM 4993 N N . THR B 1 118 ? 8.062 16.312 3.764 1 91.44 118 THR B N 1
ATOM 4994 C CA . THR B 1 118 ? 8.922 15.328 3.115 1 91.44 118 THR B CA 1
ATOM 4995 C C . THR B 1 118 ? 10.352 15.836 3.008 1 91.44 118 THR B C 1
ATOM 4997 O O . THR B 1 118 ? 11.297 15.117 3.324 1 91.44 118 THR B O 1
ATOM 5000 N N . VAL B 1 119 ? 10.508 17.047 2.584 1 87.19 119 VAL B N 1
ATOM 5001 C CA . VAL B 1 119 ? 11.836 17.625 2.418 1 87.19 119 VAL B CA 1
ATOM 5002 C C . VAL B 1 119 ? 12.531 17.734 3.775 1 87.19 119 VAL B C 1
ATOM 5004 O O . VAL B 1 119 ? 13.719 17.422 3.898 1 87.19 119 VAL B O 1
ATOM 5007 N N . MET B 1 120 ? 11.828 18.172 4.758 1 90.25 120 MET B N 1
ATOM 5008 C CA . MET B 1 120 ? 12.398 18.312 6.098 1 90.25 120 MET B CA 1
ATOM 5009 C C . MET B 1 120 ? 12.758 16.953 6.68 1 90.25 120 MET B C 1
ATOM 5011 O O . MET B 1 120 ? 13.773 16.812 7.363 1 90.25 120 MET B O 1
ATOM 5015 N N . LYS B 1 121 ? 11.906 16.047 6.453 1 94.56 121 LYS B N 1
ATOM 5016 C CA . LYS B 1 121 ? 12.211 14.688 6.879 1 94.56 121 LYS B CA 1
ATOM 5017 C C . LYS B 1 121 ? 13.5 14.18 6.234 1 94.56 121 LYS B C 1
ATOM 5019 O O . LYS B 1 121 ? 14.344 13.578 6.906 1 94.56 121 LYS B O 1
ATOM 5024 N N . ASP B 1 122 ? 13.641 14.406 4.934 1 88.69 122 ASP B N 1
ATOM 5025 C CA . ASP B 1 122 ? 14.852 14.008 4.227 1 88.69 122 ASP B CA 1
ATOM 5026 C C . ASP B 1 122 ? 16.094 14.656 4.84 1 88.69 122 ASP B C 1
ATOM 5028 O O . ASP B 1 122 ? 17.094 13.984 5.074 1 88.69 122 ASP B O 1
ATOM 5032 N N . ALA B 1 123 ? 15.961 15.922 5.09 1 87 123 ALA B N 1
ATOM 5033 C CA . ALA B 1 123 ? 17.078 16.672 5.648 1 87 123 ALA B CA 1
ATOM 5034 C C . ALA B 1 123 ? 17.453 16.141 7.031 1 87 123 ALA B C 1
ATOM 5036 O O . ALA B 1 123 ? 18.641 15.914 7.316 1 87 123 ALA B O 1
ATOM 5037 N N . LEU B 1 124 ? 16.484 15.961 7.859 1 89.62 124 LEU B N 1
ATOM 5038 C CA . LEU B 1 124 ? 16.734 15.477 9.211 1 89.62 124 LEU B CA 1
ATOM 5039 C C . LEU B 1 124 ? 17.312 14.07 9.195 1 89.62 124 LEU B C 1
ATOM 5041 O O . LEU B 1 124 ? 18.172 13.734 10 1 89.62 124 LEU B O 1
ATOM 5045 N N . SER B 1 125 ? 16.781 13.258 8.328 1 93.12 125 SER B N 1
ATOM 5046 C CA . SER B 1 125 ? 17.266 11.883 8.219 1 93.12 125 SER B CA 1
ATOM 5047 C C . SER B 1 125 ? 18.734 11.844 7.848 1 93.12 125 SER B C 1
ATOM 5049 O O . SER B 1 125 ? 19.5 11.016 8.367 1 93.12 125 SER B O 1
ATOM 5051 N N . TYR B 1 126 ? 19.078 12.672 6.93 1 86.88 126 TYR B N 1
ATOM 5052 C CA . TYR B 1 126 ? 20.484 12.758 6.543 1 86.88 126 TYR B CA 1
ATOM 5053 C C . TYR B 1 126 ? 21.344 13.203 7.719 1 86.88 126 TYR B C 1
ATOM 5055 O O . TYR B 1 126 ? 22.406 12.617 7.977 1 86.88 126 TYR B O 1
ATOM 5063 N N . MET B 1 127 ? 20.906 14.172 8.422 1 85.5 127 MET B N 1
ATOM 5064 C CA . MET B 1 127 ? 21.641 14.719 9.562 1 85.5 127 MET B CA 1
ATOM 5065 C C . MET B 1 127 ? 21.828 13.656 10.641 1 85.5 127 MET B C 1
ATOM 5067 O O . MET B 1 127 ? 22.938 13.445 11.117 1 85.5 127 MET B O 1
ATOM 5071 N N . VAL B 1 128 ? 20.781 13.023 10.969 1 89.75 128 VAL B N 1
ATOM 5072 C CA . VAL B 1 128 ? 20.812 12.031 12.047 1 89.75 128 VAL B CA 1
ATOM 5073 C C . VAL B 1 128 ? 21.688 10.844 11.625 1 89.75 128 VAL B C 1
ATOM 5075 O O . VAL B 1 128 ? 22.391 10.258 12.453 1 89.75 128 VAL B O 1
ATOM 5078 N N . SER B 1 129 ? 21.594 10.461 10.328 1 88.69 129 SER B N 1
ATOM 5079 C CA . SER B 1 129 ? 22.422 9.367 9.844 1 88.69 129 SER B CA 1
ATOM 5080 C C . SER B 1 129 ? 23.906 9.68 10.039 1 88.69 129 SER B C 1
ATOM 5082 O O . SER B 1 129 ? 24.703 8.789 10.367 1 88.69 129 SER B O 1
ATOM 5084 N N . ARG B 1 130 ? 24.281 10.883 9.867 1 84.12 130 ARG B N 1
ATOM 5085 C CA . ARG B 1 130 ? 25.672 11.305 10.055 1 84.12 130 ARG B CA 1
ATOM 5086 C C . ARG B 1 130 ? 26.047 11.32 11.531 1 84.12 130 ARG B C 1
ATOM 5088 O O . ARG B 1 130 ? 27.156 10.938 11.898 1 84.12 130 ARG B O 1
ATOM 5095 N N . MET B 1 131 ? 25.141 11.734 12.32 1 84.56 131 MET B N 1
ATOM 5096 C CA . MET B 1 131 ? 25.375 11.797 13.758 1 84.56 131 MET B CA 1
ATOM 5097 C C . MET B 1 131 ? 25.531 10.398 14.344 1 84.56 131 MET B C 1
ATOM 5099 O O . MET B 1 131 ? 26.344 10.188 15.242 1 84.56 131 MET B O 1
ATOM 5103 N N . GLU B 1 132 ? 24.703 9.5 13.859 1 86.12 132 GLU B N 1
ATOM 5104 C CA . GLU B 1 132 ? 24.75 8.133 14.359 1 86.12 132 GLU B CA 1
ATOM 5105 C C . GLU B 1 132 ? 26.031 7.43 13.906 1 86.12 132 GLU B C 1
ATOM 5107 O O . GLU B 1 132 ? 26.531 6.539 14.594 1 86.12 132 GLU B O 1
ATOM 5112 N N . ALA B 1 133 ? 26.484 7.805 12.742 1 82.5 133 ALA B N 1
ATOM 5113 C CA . ALA B 1 133 ? 27.719 7.219 12.242 1 82.5 133 ALA B CA 1
ATOM 5114 C C . ALA B 1 133 ? 28.922 7.648 13.086 1 82.5 133 ALA B C 1
ATOM 5116 O O . ALA B 1 133 ? 29.875 6.895 13.242 1 82.5 133 ALA B O 1
ATOM 5117 N N . ASP B 1 134 ? 28.844 8.883 13.508 1 82.81 134 ASP B N 1
ATOM 5118 C CA . ASP B 1 134 ? 29.906 9.422 14.367 1 82.81 134 ASP B CA 1
ATOM 5119 C C . ASP B 1 134 ? 29.328 10.047 15.625 1 82.81 134 ASP B C 1
ATOM 5121 O O . ASP B 1 134 ? 29.25 11.273 15.734 1 82.81 134 ASP B O 1
ATOM 5125 N N . PRO B 1 135 ? 29.078 9.242 16.609 1 78.94 135 PRO B N 1
ATOM 5126 C CA . PRO B 1 135 ? 28.359 9.742 17.797 1 78.94 135 PRO B CA 1
ATOM 5127 C C . PRO B 1 135 ? 29.188 10.75 18.594 1 78.94 135 PRO B C 1
ATOM 5129 O O . PRO B 1 135 ? 28.625 11.617 19.266 1 78.94 135 PRO B O 1
ATOM 5132 N N . GLU B 1 136 ? 30.469 10.68 18.531 1 78.5 136 GLU B N 1
ATOM 5133 C CA . GLU B 1 136 ? 31.328 11.578 19.312 1 78.5 136 GLU B CA 1
ATOM 5134 C C . GLU B 1 136 ? 31.359 12.977 18.703 1 78.5 136 GLU B C 1
ATOM 5136 O O . GLU B 1 136 ? 31.531 13.961 19.422 1 78.5 136 GLU B O 1
ATOM 5141 N N . GLU B 1 137 ? 31.125 13.07 17.438 1 78.06 137 GLU B N 1
ATOM 5142 C CA . GLU B 1 137 ? 31.219 14.352 16.75 1 78.06 137 GLU B CA 1
ATOM 5143 C C . GLU B 1 137 ? 29.844 14.883 16.375 1 78.06 137 GLU B C 1
ATOM 5145 O O . GLU B 1 137 ? 29.672 15.531 15.336 1 78.06 137 GLU B O 1
ATOM 5150 N N . MET B 1 138 ? 28.891 14.523 17.188 1 78.19 138 MET B N 1
ATOM 5151 C CA . MET B 1 138 ? 27.516 14.93 16.875 1 78.19 138 MET B CA 1
ATOM 5152 C C . MET B 1 138 ? 27.422 16.453 16.734 1 78.19 138 MET B C 1
ATOM 5154 O O . MET B 1 138 ? 26.828 16.953 15.789 1 78.19 138 MET B O 1
ATOM 5158 N N . ASN B 1 139 ? 28.031 17.141 17.641 1 78.56 139 ASN B N 1
ATOM 5159 C CA . ASN B 1 139 ? 27.953 18.594 17.672 1 78.56 139 ASN B CA 1
ATOM 5160 C C . ASN B 1 139 ? 28.609 19.219 16.438 1 78.56 139 ASN B C 1
ATOM 5162 O O . ASN B 1 139 ? 28.141 20.219 15.914 1 78.56 139 ASN B O 1
ATOM 5166 N N . SER B 1 140 ? 29.656 18.578 16.031 1 79.56 140 SER B N 1
ATOM 5167 C CA . SER B 1 140 ? 30.344 19.078 14.852 1 79.56 140 SER B CA 1
ATOM 5168 C C . SER B 1 140 ? 29.469 18.922 13.609 1 79.56 140 SER B C 1
ATOM 5170 O O . SER B 1 140 ? 29.406 19.828 12.766 1 79.56 140 SER B O 1
ATOM 5172 N N . HIS B 1 141 ? 28.797 17.859 13.594 1 77.75 141 HIS B N 1
ATOM 5173 C CA . HIS B 1 141 ? 27.922 17.609 12.461 1 77.75 141 HIS B CA 1
ATOM 5174 C C . HIS B 1 141 ? 26.75 18.594 12.445 1 77.75 141 HIS B C 1
ATOM 5176 O O . HIS B 1 141 ? 26.375 19.109 11.391 1 77.75 141 HIS B O 1
ATOM 5182 N N . ILE B 1 142 ? 26.203 18.859 13.617 1 79.44 142 ILE B N 1
ATOM 5183 C CA . ILE B 1 142 ? 25.094 19.797 13.734 1 79.44 142 ILE B CA 1
ATOM 5184 C C . ILE B 1 142 ? 25.547 21.188 13.305 1 79.44 142 ILE B C 1
ATOM 5186 O O . ILE B 1 142 ? 24.844 21.891 12.586 1 79.44 142 ILE B O 1
ATOM 5190 N N . LYS B 1 143 ? 26.734 21.516 13.688 1 76.88 143 LYS B N 1
ATOM 5191 C CA . LYS B 1 143 ? 27.297 22.812 13.336 1 76.88 143 LYS B CA 1
ATOM 5192 C C . LYS B 1 143 ? 27.5 22.938 11.828 1 76.88 143 LYS B C 1
ATOM 5194 O O . LYS B 1 143 ? 27.203 23.969 11.234 1 76.88 143 LYS B O 1
ATOM 5199 N N . ASP B 1 144 ? 27.969 21.938 11.281 1 75.81 144 ASP B N 1
ATOM 5200 C CA . ASP B 1 144 ? 28.219 21.922 9.844 1 75.81 144 ASP B CA 1
ATOM 5201 C C . ASP B 1 144 ? 26.922 22.094 9.062 1 75.81 144 ASP B C 1
ATOM 5203 O O . ASP B 1 144 ? 26.859 22.875 8.102 1 75.81 144 ASP B O 1
ATOM 5207 N N . ILE B 1 145 ? 25.938 21.375 9.492 1 75.31 145 ILE B N 1
ATOM 5208 C CA . ILE B 1 145 ? 24.656 21.406 8.781 1 75.31 145 ILE B CA 1
ATOM 5209 C C . ILE B 1 145 ? 24 22.781 8.961 1 75.31 145 ILE B C 1
ATOM 5211 O O . ILE B 1 145 ? 23.469 23.344 8.008 1 75.31 145 ILE B O 1
ATOM 5215 N N . THR B 1 146 ? 24.094 23.25 10.195 1 71.38 146 THR B N 1
ATOM 5216 C CA . THR B 1 146 ? 23.516 24.562 10.477 1 71.38 146 THR B CA 1
ATOM 5217 C C . THR B 1 146 ? 24.203 25.641 9.656 1 71.38 146 THR B C 1
ATOM 5219 O O . THR B 1 146 ? 23.562 26.562 9.148 1 71.38 146 THR B O 1
ATOM 5222 N N . HIS B 1 147 ? 25.438 25.422 9.531 1 68.56 147 HIS B N 1
ATOM 5223 C CA . HIS B 1 147 ? 26.219 26.359 8.727 1 68.56 147 HIS B CA 1
ATOM 5224 C C . HIS B 1 147 ? 25.781 26.328 7.266 1 68.56 147 HIS B C 1
ATOM 5226 O O . HIS B 1 147 ? 25.594 27.359 6.641 1 68.56 147 HIS B O 1
ATOM 5232 N N . THR B 1 148 ? 25.625 25.203 6.762 1 68.56 148 THR B N 1
ATOM 5233 C CA . THR B 1 148 ? 25.219 25.031 5.371 1 68.56 148 THR B CA 1
ATOM 5234 C C . THR B 1 148 ? 23.812 25.578 5.137 1 68.56 148 THR B C 1
ATOM 5236 O O . THR B 1 148 ? 23.562 26.219 4.113 1 68.56 148 THR B O 1
ATOM 5239 N N . LEU B 1 149 ? 22.938 25.359 6.09 1 69.44 149 LEU B N 1
ATOM 5240 C CA . LEU B 1 149 ? 21.562 25.797 5.953 1 69.44 149 LEU B CA 1
ATOM 5241 C C . LEU B 1 149 ? 21.469 27.328 5.988 1 69.44 149 LEU B C 1
ATOM 5243 O O . LEU B 1 149 ? 20.672 27.922 5.262 1 69.44 149 LEU B O 1
ATOM 5247 N N . THR B 1 150 ? 22.266 27.875 6.816 1 61.75 150 THR B N 1
ATOM 5248 C CA . THR B 1 150 ? 22.219 29.328 6.988 1 61.75 150 THR B CA 1
ATOM 5249 C C . THR B 1 150 ? 22.922 30.031 5.824 1 61.75 150 THR B C 1
ATOM 5251 O O . THR B 1 150 ? 22.578 31.156 5.492 1 61.75 150 THR B O 1
ATOM 5254 N N . MET B 1 151 ? 23.812 29.312 5.188 1 60 151 MET B N 1
ATOM 5255 C CA . MET B 1 151 ? 24.594 29.922 4.105 1 60 151 MET B CA 1
ATOM 5256 C C . MET B 1 151 ? 23.891 29.703 2.762 1 60 151 MET B C 1
ATOM 5258 O O . MET B 1 151 ? 24.188 30.391 1.787 1 60 151 MET B O 1
ATOM 5262 N N . THR B 1 152 ? 23.094 28.656 2.762 1 58.72 152 THR B N 1
ATOM 5263 C CA . THR B 1 152 ? 22.406 28.391 1.507 1 58.72 152 THR B CA 1
ATOM 5264 C C . THR B 1 152 ? 21.375 29.469 1.217 1 58.72 152 THR B C 1
ATOM 5266 O O . THR B 1 152 ? 20.469 29.719 2.027 1 58.72 152 THR B O 1
ATOM 5269 N N . PRO B 1 153 ? 21.703 30.312 0.119 1 52.47 153 PRO B N 1
ATOM 5270 C CA . PRO B 1 153 ? 20.719 31.359 -0.21 1 52.47 153 PRO B CA 1
ATOM 5271 C C . PRO B 1 153 ? 19.344 30.781 -0.555 1 52.47 153 PRO B C 1
ATOM 5273 O O . PRO B 1 153 ? 19.234 29.641 -1.002 1 52.47 153 PRO B O 1
ATOM 5276 N N . ILE B 1 154 ? 18.297 31.297 0.066 1 50.62 154 ILE B N 1
ATOM 5277 C CA . ILE B 1 154 ? 16.938 30.953 -0.309 1 50.62 154 ILE B CA 1
ATOM 5278 C C . ILE B 1 154 ? 16.828 30.859 -1.83 1 50.62 154 ILE B C 1
ATOM 5280 O O . ILE B 1 154 ? 17.188 31.797 -2.541 1 50.62 154 ILE B O 1
ATOM 5284 N N . PRO B 1 155 ? 16.844 29.531 -2.301 1 46.97 155 PRO B N 1
ATOM 5285 C CA . PRO B 1 155 ? 16.75 29.484 -3.762 1 46.97 155 PRO B CA 1
ATOM 5286 C C . PRO B 1 155 ? 15.766 30.5 -4.336 1 46.97 155 PRO B C 1
ATOM 5288 O O . PRO B 1 155 ? 14.805 30.875 -3.662 1 46.97 155 PRO B O 1
ATOM 5291 N N . LEU B 1 156 ? 16.266 31.172 -5.273 1 39.59 156 LEU B N 1
ATOM 5292 C CA . LEU B 1 156 ? 15.312 32 -5.984 1 39.59 156 LEU B CA 1
ATOM 5293 C C . LEU B 1 156 ? 14.039 31.219 -6.297 1 39.59 156 LEU B C 1
ATOM 5295 O O . LEU B 1 156 ? 14.078 29.984 -6.441 1 39.59 156 LEU B O 1
ATOM 5299 N N . ALA B 1 157 ? 12.828 31.547 -5.914 1 40.62 157 ALA B N 1
ATOM 5300 C CA . ALA B 1 157 ? 11.492 30.969 -6.062 1 40.62 157 ALA B CA 1
ATOM 5301 C C . ALA B 1 157 ? 11.445 29.984 -7.223 1 40.62 157 ALA B C 1
ATOM 5303 O O . ALA B 1 157 ? 10.719 28.984 -7.172 1 40.62 157 ALA B O 1
ATOM 5304 N N . GLY B 1 158 ? 12.688 29.562 -8.172 1 34.69 158 GLY B N 1
ATOM 5305 C CA . GLY B 1 158 ? 12.781 28.734 -9.367 1 34.69 158 GLY B CA 1
ATOM 5306 C C . GLY B 1 158 ? 13.75 27.578 -9.219 1 34.69 158 GLY B C 1
ATOM 5307 O O . GLY B 1 158 ? 13.617 26.562 -9.898 1 34.69 158 GLY B O 1
ATOM 5308 N N . ARG B 1 159 ? 15.109 27.703 -8.805 1 32.94 159 ARG B N 1
ATOM 5309 C CA . ARG B 1 159 ? 16.281 26.875 -9.102 1 32.94 159 ARG B CA 1
ATOM 5310 C C . ARG B 1 159 ? 16.422 25.75 -8.094 1 32.94 159 ARG B C 1
ATOM 5312 O O . ARG B 1 159 ? 17.406 25.016 -8.117 1 32.94 159 ARG B O 1
ATOM 5319 N N . LEU B 1 160 ? 16.234 25.766 -6.902 1 33.59 160 LEU B N 1
ATOM 5320 C CA . LEU B 1 160 ? 16.75 24.781 -5.953 1 33.59 160 LEU B CA 1
ATOM 5321 C C . LEU B 1 160 ? 16.172 23.406 -6.234 1 33.59 160 LEU B C 1
ATOM 5323 O O . LEU B 1 160 ? 15.078 23.281 -6.781 1 33.59 160 LEU B O 1
ATOM 5327 N N . ALA B 1 161 ? 16.953 22.281 -5.891 1 35.12 161 ALA B N 1
ATOM 5328 C CA . ALA B 1 161 ? 16.688 20.844 -6.047 1 35.12 161 ALA B CA 1
ATOM 5329 C C . ALA B 1 161 ? 15.234 20.516 -5.691 1 35.12 161 ALA B C 1
ATOM 5331 O O . ALA B 1 161 ? 14.812 19.375 -5.82 1 35.12 161 ALA B O 1
ATOM 5332 N N . LEU B 1 162 ? 14.688 21.094 -4.59 1 36.41 162 LEU B N 1
ATOM 5333 C CA . LEU B 1 162 ? 13.234 21.094 -4.668 1 36.41 162 LEU B CA 1
ATOM 5334 C C . LEU B 1 162 ? 12.758 21.734 -5.973 1 36.41 162 LEU B C 1
ATOM 5336 O O . LEU B 1 162 ? 13.117 22.875 -6.273 1 36.41 162 LEU B O 1
ATOM 5340 N N . TYR B 1 163 ? 12.859 21.125 -7.098 1 33.38 163 TYR B N 1
ATOM 5341 C CA . TYR B 1 163 ? 12.547 21.812 -8.352 1 33.38 163 TYR B CA 1
ATOM 5342 C C . TYR B 1 163 ? 11.516 22.906 -8.125 1 33.38 163 TYR B C 1
ATOM 5344 O O . TYR B 1 163 ? 10.406 22.656 -7.668 1 33.38 163 TYR B O 1
ATOM 5352 N N . PRO B 1 164 ? 12.008 24.094 -7.777 1 35.03 164 PRO B N 1
ATOM 5353 C CA . PRO B 1 164 ? 11 25.156 -7.867 1 35.03 164 PRO B CA 1
ATOM 5354 C C . PRO B 1 164 ? 10 24.922 -9 1 35.03 164 PRO B C 1
ATOM 5356 O O . PRO B 1 164 ? 10.336 24.297 -10.008 1 35.03 164 PRO B O 1
ATOM 5359 N N . PRO B 1 165 ? 8.766 24.875 -8.617 1 37.06 165 PRO B N 1
ATOM 5360 C CA . PRO B 1 165 ? 7.949 24.828 -9.828 1 37.06 165 PRO B CA 1
ATOM 5361 C C . PRO B 1 165 ? 8.469 25.766 -10.93 1 37.06 165 PRO B C 1
ATOM 5363 O O . PRO B 1 165 ? 9.156 26.75 -10.633 1 37.06 165 PRO B O 1
ATOM 5366 N N . GLU B 1 166 ? 8.984 25.266 -11.961 1 37.31 166 GLU B N 1
ATOM 5367 C CA . GLU B 1 166 ? 9.352 26.188 -13.039 1 37.31 166 GLU B CA 1
ATOM 5368 C C . GLU B 1 166 ? 8.664 27.531 -12.867 1 37.31 166 GLU B C 1
ATOM 5370 O O . GLU B 1 166 ? 9.172 28.562 -13.32 1 37.31 166 GLU B O 1
ATOM 5375 N N . LYS B 1 167 ? 7.277 27.594 -12.5 1 37.5 167 LYS B N 1
ATOM 5376 C CA . LYS B 1 167 ? 6.641 28.859 -12.18 1 37.5 167 LYS B CA 1
ATOM 5377 C C . LYS B 1 167 ? 6.504 29.047 -10.672 1 37.5 167 LYS B C 1
ATOM 5379 O O . LYS B 1 167 ? 5.992 28.156 -9.977 1 37.5 167 LYS B O 1
ATOM 5384 N N . PRO B 1 168 ? 7.16 29.969 -10 1 39.41 168 PRO B N 1
ATOM 5385 C CA . PRO B 1 168 ? 7.246 30.328 -8.586 1 39.41 168 PRO B CA 1
ATOM 5386 C C . PRO B 1 168 ? 5.941 30.062 -7.832 1 39.41 168 PRO B C 1
ATOM 5388 O O . PRO B 1 168 ? 5.953 29.875 -6.613 1 39.41 168 PRO B O 1
ATOM 5391 N N . ASP B 1 169 ? 4.719 30.297 -8.359 1 38.84 169 ASP B N 1
ATOM 5392 C CA . ASP B 1 169 ? 3.453 30.5 -7.652 1 38.84 169 ASP B CA 1
ATOM 5393 C C . ASP B 1 169 ? 2.791 29.156 -7.332 1 38.84 169 ASP B C 1
ATOM 5395 O O . ASP B 1 169 ? 1.642 29.125 -6.887 1 38.84 169 ASP B O 1
ATOM 5399 N N . LYS B 1 170 ? 3.229 28.016 -7.812 1 44.97 170 LYS B N 1
ATOM 5400 C CA . LYS B 1 170 ? 2.51 26.766 -7.547 1 44.97 170 LYS B CA 1
ATOM 5401 C C . LYS B 1 170 ? 2.877 26.203 -6.176 1 44.97 170 LYS B C 1
ATOM 5403 O O . LYS B 1 170 ? 4.059 26.094 -5.844 1 44.97 170 LYS B O 1
ATOM 5408 N N . PRO B 1 171 ? 1.754 26.234 -5.195 1 52.59 171 PRO B N 1
ATOM 5409 C CA . PRO B 1 171 ? 2.096 25.609 -3.914 1 52.59 171 PRO B CA 1
ATOM 5410 C C . PRO B 1 171 ? 2.744 24.234 -4.074 1 52.59 171 PRO B C 1
ATOM 5412 O O . PRO B 1 171 ? 2.32 23.453 -4.926 1 52.59 171 PRO B O 1
ATOM 5415 N N . VAL B 1 172 ? 3.844 24.094 -3.754 1 66.88 172 VAL B N 1
ATOM 5416 C CA . VAL B 1 172 ? 4.559 22.828 -3.748 1 66.88 172 VAL B CA 1
ATOM 5417 C C . VAL B 1 172 ? 3.996 21.922 -2.654 1 66.88 172 VAL B C 1
ATOM 5419 O O . VAL B 1 172 ? 4.051 22.266 -1.471 1 66.88 172 VAL B O 1
ATOM 5422 N N . ILE B 1 173 ? 3.045 21.031 -3.107 1 83.12 173 ILE B N 1
ATOM 5423 C CA . ILE B 1 173 ? 2.557 20.062 -2.146 1 83.12 173 ILE B CA 1
ATOM 5424 C C . ILE B 1 173 ? 3.66 19.047 -1.835 1 83.12 173 ILE B C 1
ATOM 5426 O O . ILE B 1 173 ? 3.992 18.203 -2.672 1 83.12 173 ILE B O 1
ATOM 5430 N N . ASP B 1 174 ? 4.23 19.172 -0.73 1 89.75 174 ASP B N 1
ATOM 5431 C CA . ASP B 1 174 ? 5.332 18.312 -0.318 1 89.75 174 ASP B CA 1
ATOM 5432 C C . ASP B 1 174 ? 4.844 17.219 0.634 1 89.75 174 ASP B C 1
ATOM 5434 O O . ASP B 1 174 ? 5.551 16.844 1.574 1 89.75 174 ASP B O 1
ATOM 5438 N N . ILE B 1 175 ? 3.576 16.828 0.518 1 94.56 175 ILE B N 1
ATOM 5439 C CA . ILE B 1 175 ? 2.969 15.766 1.307 1 94.56 175 ILE B CA 1
ATOM 5440 C C . ILE B 1 175 ? 2.4 14.695 0.377 1 94.56 175 ILE B C 1
ATOM 5442 O O . ILE B 1 175 ? 1.774 15.016 -0.636 1 94.56 175 ILE B O 1
ATOM 5446 N N . PRO B 1 176 ? 2.729 13.445 0.611 1 96.62 176 PRO B N 1
ATOM 5447 C CA . PRO B 1 176 ? 2.143 12.391 -0.226 1 96.62 176 PRO B CA 1
ATOM 5448 C C . PRO B 1 176 ? 0.646 12.211 0.017 1 96.62 176 PRO B C 1
ATOM 5450 O O . PRO B 1 176 ? 0.249 11.469 0.919 1 96.62 176 PRO B O 1
ATOM 5453 N N . LEU B 1 177 ? -0.134 12.711 -0.863 1 97.12 177 LEU B N 1
ATOM 5454 C CA . LEU B 1 177 ? -1.581 12.766 -0.687 1 97.12 177 LEU B CA 1
ATOM 5455 C C . LEU B 1 177 ? -2.199 11.383 -0.867 1 97.12 177 LEU B C 1
ATOM 5457 O O . LEU B 1 177 ? -3.293 11.117 -0.365 1 97.12 177 LEU B O 1
ATOM 5461 N N . HIS B 1 178 ? -1.489 10.484 -1.562 1 97.19 178 HIS B N 1
ATOM 5462 C CA . HIS B 1 178 ? -2.062 9.18 -1.871 1 97.19 178 HIS B CA 1
ATOM 5463 C C . HIS B 1 178 ? -2.197 8.328 -0.616 1 97.19 178 HIS B C 1
ATOM 5465 O O . HIS B 1 178 ? -2.908 7.32 -0.62 1 97.19 178 HIS B O 1
ATOM 5471 N N . LEU B 1 179 ? -1.554 8.695 0.478 1 98 179 LEU B N 1
ATOM 5472 C CA . LEU B 1 179 ? -1.604 7.926 1.716 1 98 179 LEU B CA 1
ATOM 5473 C C . LEU B 1 179 ? -3.031 7.844 2.248 1 98 179 LEU B C 1
ATOM 5475 O O . LEU B 1 179 ? -3.408 6.848 2.871 1 98 179 LEU B O 1
ATOM 5479 N N . VAL B 1 180 ? -3.832 8.898 1.979 1 98.31 180 VAL B N 1
ATOM 5480 C CA . VAL B 1 180 ? -5.219 8.93 2.438 1 98.31 180 VAL B CA 1
ATOM 5481 C C . VAL B 1 180 ? -5.984 7.754 1.834 1 98.31 180 VAL B C 1
ATOM 5483 O O . VAL B 1 180 ? -6.789 7.113 2.516 1 98.31 180 VAL B O 1
ATOM 5486 N N . PHE B 1 181 ? -5.656 7.441 0.656 1 97.25 181 PHE B N 1
ATOM 5487 C CA . PHE B 1 181 ? -6.387 6.422 -0.086 1 97.25 181 PHE B CA 1
ATOM 5488 C C . PHE B 1 181 ? -5.91 5.027 0.304 1 97.25 181 PHE B C 1
ATOM 5490 O O . PHE B 1 181 ? -6.555 4.031 -0.037 1 97.25 181 PHE B O 1
ATOM 5497 N N . LEU B 1 182 ? -4.801 4.965 0.96 1 96 182 LEU B N 1
ATOM 5498 C CA . LEU B 1 182 ? -4.348 3.699 1.525 1 96 182 LEU B CA 1
ATOM 5499 C C . LEU B 1 182 ? -5.027 3.428 2.863 1 96 182 LEU B C 1
ATOM 5501 O O . LEU B 1 182 ? -5.199 2.27 3.254 1 96 182 LEU B O 1
ATOM 5505 N N . CYS B 1 183 ? -5.441 4.516 3.543 1 96.38 183 CYS B N 1
ATOM 5506 C CA . CYS B 1 183 ? -5.996 4.398 4.887 1 96.38 183 CYS B CA 1
ATOM 5507 C C . CYS B 1 183 ? -7.512 4.23 4.84 1 96.38 183 CYS B C 1
ATOM 5509 O O . CYS B 1 183 ? -8.086 3.539 5.68 1 96.38 183 CYS B O 1
ATOM 5511 N N . PHE B 1 184 ? -8.125 4.883 3.838 1 96.69 184 PHE B N 1
ATOM 5512 C CA . PHE B 1 184 ? -9.586 4.938 3.828 1 96.69 184 PHE B CA 1
ATOM 5513 C C . PHE B 1 184 ? -10.133 4.508 2.473 1 96.69 184 PHE B C 1
ATOM 5515 O O . PHE B 1 184 ? -9.523 4.785 1.436 1 96.69 184 PHE B O 1
ATOM 5522 N N . ASN B 1 185 ? -11.312 3.877 2.576 1 93.44 185 ASN B N 1
ATOM 5523 C CA . ASN B 1 185 ? -12.016 3.619 1.328 1 93.44 185 ASN B CA 1
ATOM 5524 C C . ASN B 1 185 ? -12.75 4.863 0.832 1 93.44 185 ASN B C 1
ATOM 5526 O O . ASN B 1 185 ? -12.812 5.871 1.534 1 93.44 185 ASN B O 1
ATOM 5530 N N . SER B 1 186 ? -13.266 4.832 -0.362 1 95 186 SER B N 1
ATOM 5531 C CA . SER B 1 186 ? -13.867 5.992 -1.01 1 95 186 SER B CA 1
ATOM 5532 C C . SER B 1 186 ? -15.047 6.527 -0.203 1 95 186 SER B C 1
ATOM 5534 O O . SER B 1 186 ? -15.188 7.738 -0.025 1 95 186 SER B O 1
ATOM 5536 N N . ASN B 1 187 ? -15.836 5.625 0.343 1 94.69 187 ASN B N 1
ATOM 5537 C CA . ASN B 1 187 ? -17.016 6.039 1.11 1 94.69 187 ASN B CA 1
ATOM 5538 C C . ASN B 1 187 ? -16.609 6.777 2.385 1 94.69 187 ASN B C 1
ATOM 5540 O O . ASN B 1 187 ? -17.219 7.785 2.744 1 94.69 187 ASN B O 1
ATOM 5544 N N . GLU B 1 188 ? -15.625 6.289 3.016 1 96.94 188 GLU B N 1
ATOM 5545 C CA . GLU B 1 188 ? -15.164 6.922 4.246 1 96.94 188 GLU B CA 1
ATOM 5546 C C . GLU B 1 188 ? -14.523 8.281 3.961 1 96.94 188 GLU B C 1
ATOM 5548 O O . GLU B 1 188 ? -14.672 9.219 4.746 1 96.94 188 GLU B O 1
ATOM 5553 N N . ILE B 1 189 ? -13.82 8.367 2.871 1 98.06 189 ILE B N 1
ATOM 5554 C CA . ILE B 1 189 ? -13.195 9.633 2.498 1 98.06 189 ILE B CA 1
ATOM 5555 C C . ILE B 1 189 ? -14.273 10.688 2.256 1 98.06 189 ILE B C 1
ATOM 5557 O O . ILE B 1 189 ? -14.141 11.828 2.707 1 98.06 189 ILE B O 1
ATOM 5561 N N . LEU B 1 190 ? -15.297 10.242 1.595 1 97.19 190 LEU B N 1
ATOM 5562 C CA . LEU B 1 190 ? -16.391 11.156 1.306 1 97.19 190 LEU B CA 1
ATOM 5563 C C . LEU B 1 190 ? -17.078 11.602 2.592 1 97.19 190 LEU B C 1
ATOM 5565 O O . LEU B 1 190 ? -17.469 12.766 2.721 1 97.19 190 LEU B O 1
ATOM 5569 N N . LYS B 1 191 ? -17.188 10.719 3.5 1 96.88 191 LYS B N 1
ATOM 5570 C CA . LYS B 1 191 ? -17.781 11.062 4.789 1 96.88 191 LYS B CA 1
ATOM 5571 C C . LYS B 1 191 ? -16.922 12.078 5.535 1 96.88 191 LYS B C 1
ATOM 5573 O O . LYS B 1 191 ? -17.453 13.008 6.152 1 96.88 191 LYS B O 1
ATOM 5578 N N . ILE B 1 192 ? -15.664 11.875 5.484 1 98.25 192 ILE B N 1
ATOM 5579 C CA . ILE B 1 192 ? -14.75 12.805 6.137 1 98.25 192 ILE B CA 1
ATOM 5580 C C . ILE B 1 192 ? -14.844 14.172 5.473 1 98.25 192 ILE B C 1
ATOM 5582 O O . ILE B 1 192 ? -14.922 15.195 6.156 1 98.25 192 ILE B O 1
ATOM 5586 N N . LEU B 1 193 ? -14.844 14.172 4.168 1 97.31 193 LEU B N 1
ATOM 5587 C CA . LEU B 1 193 ? -14.953 15.422 3.432 1 97.31 193 LEU B CA 1
ATOM 5588 C C . LEU B 1 193 ? -16.266 16.141 3.762 1 97.31 193 LEU B C 1
ATOM 5590 O O . LEU B 1 193 ? -16.281 17.359 3.916 1 97.31 193 LEU B O 1
ATOM 5594 N N . SER B 1 194 ? -17.297 15.352 3.863 1 96.12 194 SER B N 1
ATOM 5595 C CA . SER B 1 194 ? -18.578 15.93 4.254 1 96.12 194 SER B CA 1
ATOM 5596 C C . SER B 1 194 ? -18.5 16.562 5.633 1 96.12 194 SER B C 1
ATOM 5598 O O . SER B 1 194 ? -18.969 17.688 5.832 1 96.12 194 SER B O 1
ATOM 5600 N N . ALA B 1 195 ? -17.906 15.906 6.527 1 96.38 195 ALA B N 1
ATOM 5601 C CA . ALA B 1 195 ? -17.766 16.422 7.883 1 96.38 195 ALA B CA 1
ATOM 5602 C C . ALA B 1 195 ? -16.953 17.719 7.891 1 96.38 195 ALA B C 1
ATOM 5604 O O . ALA B 1 195 ? -17.281 18.656 8.633 1 96.38 195 ALA B O 1
ATOM 5605 N N . ILE B 1 196 ? -15.938 17.797 7.117 1 96.25 196 ILE B N 1
ATOM 5606 C CA . ILE B 1 196 ? -15.07 18.969 7.051 1 96.25 196 ILE B CA 1
ATOM 5607 C C . ILE B 1 196 ? -15.828 20.141 6.418 1 96.25 196 ILE B C 1
ATOM 5609 O O . ILE B 1 196 ? -15.82 21.25 6.941 1 96.25 196 ILE B O 1
ATOM 5613 N N . LEU B 1 197 ? -16.516 19.844 5.328 1 91.44 197 LEU B N 1
ATOM 5614 C CA . LEU B 1 197 ? -17.219 20.891 4.598 1 91.44 197 LEU B CA 1
ATOM 5615 C C . LEU B 1 197 ? -18.406 21.406 5.402 1 91.44 197 LEU B C 1
ATOM 5617 O O . LEU B 1 197 ? -18.812 22.562 5.234 1 91.44 197 LEU B O 1
ATOM 5621 N N . LEU B 1 198 ? -18.891 20.578 6.289 1 91.69 198 LEU B N 1
ATOM 5622 C CA . LEU B 1 198 ? -20.016 20.969 7.129 1 91.69 198 LEU B CA 1
ATOM 5623 C C . LEU B 1 198 ? -19.531 21.562 8.445 1 91.69 198 LEU B C 1
ATOM 5625 O O . LEU B 1 198 ? -20.328 21.906 9.32 1 91.69 198 LEU B O 1
ATOM 5629 N N . GLU B 1 199 ? -18.25 21.641 8.617 1 91.75 199 GLU B N 1
ATOM 5630 C CA . GLU B 1 199 ? -17.609 22.266 9.773 1 91.75 199 GLU B CA 1
ATOM 5631 C C . GLU B 1 199 ? -18.031 21.578 11.07 1 91.75 199 GLU B C 1
ATOM 5633 O O . GLU B 1 199 ? -18.422 22.25 12.031 1 91.75 199 GLU B O 1
ATOM 5638 N N . GLU B 1 200 ? -17.953 20.266 11.008 1 92.75 200 GLU B N 1
ATOM 5639 C CA . GLU B 1 200 ? -18.234 19.469 12.195 1 92.75 200 GLU B CA 1
ATOM 5640 C C . GLU B 1 200 ? -17.031 19.438 13.141 1 92.75 200 GLU B C 1
ATOM 5642 O O . GLU B 1 200 ? -15.938 19.875 12.773 1 92.75 200 GLU B O 1
ATOM 5647 N N . ARG B 1 201 ? -17.344 19.016 14.422 1 95.12 201 ARG B N 1
ATOM 5648 C CA . ARG B 1 201 ? -16.25 18.703 15.344 1 95.12 201 ARG B CA 1
ATOM 5649 C C . ARG B 1 201 ? -15.617 17.359 15.016 1 95.12 201 ARG B C 1
ATOM 5651 O O . ARG B 1 201 ? -16.266 16.312 15.133 1 95.12 201 ARG B O 1
ATOM 5658 N N . ILE B 1 202 ? -14.336 17.391 14.625 1 97.5 202 ILE B N 1
ATOM 5659 C CA . ILE B 1 202 ? -13.727 16.188 14.102 1 97.5 202 ILE B CA 1
ATOM 5660 C C . ILE B 1 202 ? -12.484 15.836 14.922 1 97.5 202 ILE B C 1
ATOM 5662 O O . ILE B 1 202 ? -11.633 16.703 15.164 1 97.5 202 ILE B O 1
ATOM 5666 N N . VAL B 1 203 ? -12.367 14.594 15.344 1 98.12 203 VAL B N 1
ATOM 5667 C CA . VAL B 1 203 ? -11.188 14.094 16.047 1 98.12 203 VAL B CA 1
ATOM 5668 C C . VAL B 1 203 ? -10.602 12.906 15.281 1 98.12 203 VAL B C 1
ATOM 5670 O O . VA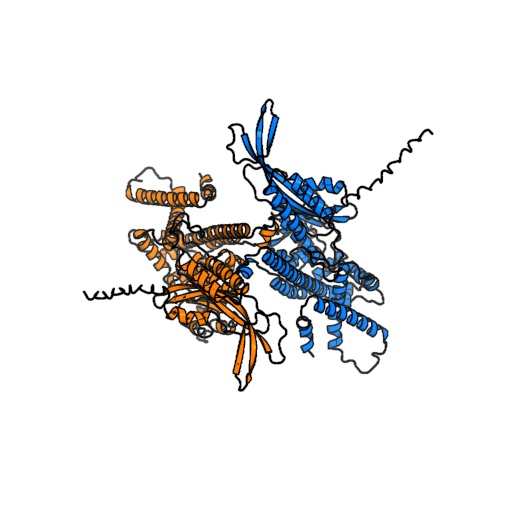L B 1 203 ? -11.289 11.906 15.047 1 98.12 203 VAL B O 1
ATOM 5673 N N . PHE B 1 204 ? -9.375 13.023 14.852 1 98.56 204 PHE B N 1
ATOM 5674 C CA . PHE B 1 204 ? -8.648 11.922 14.227 1 98.56 204 PHE B CA 1
ATOM 5675 C C . PHE B 1 204 ? -7.895 11.109 15.266 1 98.56 204 PHE B C 1
ATOM 5677 O O . PHE B 1 204 ? -7.316 11.664 16.203 1 98.56 204 PHE B O 1
ATOM 5684 N N . ILE B 1 205 ? -7.926 9.828 15.109 1 98.12 205 ILE B N 1
ATOM 5685 C CA . ILE B 1 205 ? -7.211 8.938 16.031 1 98.12 205 ILE B CA 1
ATOM 5686 C C . ILE B 1 205 ? -6.273 8.031 15.234 1 98.12 205 ILE B C 1
ATOM 5688 O O . ILE B 1 205 ? -6.645 7.516 14.18 1 98.12 205 ILE B O 1
ATOM 5692 N N . SER B 1 206 ? -5.094 7.832 15.695 1 97.69 206 SER B N 1
ATOM 5693 C CA . SER B 1 206 ? -4.117 6.918 15.109 1 97.69 206 SER B CA 1
ATOM 5694 C C . SER B 1 206 ? -3.053 6.52 16.125 1 97.69 206 SER B C 1
ATOM 5696 O O . SER B 1 206 ? -2.83 7.227 17.109 1 97.69 206 SER B O 1
ATOM 5698 N N . SER B 1 207 ? -2.449 5.414 15.906 1 95.31 207 SER B N 1
ATOM 5699 C CA . SER B 1 207 ? -1.312 4.996 16.719 1 95.31 207 SER B CA 1
ATOM 5700 C C . SER B 1 207 ? -0.021 5.652 16.25 1 95.31 207 SER B C 1
ATOM 5702 O O . SER B 1 207 ? 0.994 5.613 16.938 1 95.31 207 SER B O 1
ATOM 5704 N N . SER B 1 208 ? -0.037 6.285 15.102 1 95.44 208 SER B N 1
ATOM 5705 C CA . SER B 1 208 ? 1.12 6.953 14.516 1 95.44 208 SER B CA 1
ATOM 5706 C C . SER B 1 208 ? 0.936 8.469 14.5 1 95.44 208 SER B C 1
ATOM 5708 O O . SER B 1 208 ? 0.032 8.984 13.836 1 95.44 208 SER B O 1
ATOM 5710 N N . TYR B 1 209 ? 1.82 9.172 15.133 1 95.19 209 TYR B N 1
ATOM 5711 C CA . TYR B 1 209 ? 1.767 10.625 15.141 1 95.19 209 TYR B CA 1
ATOM 5712 C C . TYR B 1 209 ? 2.039 11.188 13.75 1 95.19 209 TYR B C 1
ATOM 5714 O O . TYR B 1 209 ? 1.49 12.227 13.367 1 95.19 209 TYR B O 1
ATOM 5722 N N . ALA B 1 210 ? 2.871 10.516 13.031 1 97.19 210 ALA B N 1
ATOM 5723 C CA . ALA B 1 210 ? 3.197 10.969 11.688 1 97.19 210 ALA B CA 1
ATOM 5724 C C . ALA B 1 210 ? 1.968 10.938 10.781 1 97.19 210 ALA B C 1
ATOM 5726 O O . ALA B 1 210 ? 1.729 11.867 10.008 1 97.19 210 ALA B O 1
ATOM 5727 N N . LEU B 1 211 ? 1.218 9.906 10.898 1 97.94 211 LEU B N 1
ATOM 5728 C CA . LEU B 1 211 ? 0.029 9.75 10.07 1 97.94 211 LEU B CA 1
ATOM 5729 C C . LEU B 1 211 ? -1.035 10.773 10.438 1 97.94 211 LEU B C 1
ATOM 5731 O O . LEU B 1 211 ? -1.745 11.289 9.57 1 97.94 211 LEU B O 1
ATOM 5735 N N . LEU B 1 212 ? -1.095 11.062 11.703 1 97.88 212 LEU B N 1
ATOM 5736 C CA . LEU B 1 212 ? -2.092 12.023 12.148 1 97.88 212 LEU B CA 1
ATOM 5737 C C . LEU B 1 212 ? -1.948 13.344 11.398 1 97.88 212 LEU B C 1
ATOM 5739 O O . LEU B 1 212 ? -2.881 13.781 10.719 1 97.88 212 LEU B O 1
ATOM 5743 N N . THR B 1 213 ? -0.818 13.891 11.461 1 97.94 213 THR B N 1
ATOM 5744 C CA . THR B 1 213 ? -0.585 15.203 10.875 1 97.94 213 THR B CA 1
ATOM 5745 C C . THR B 1 213 ? -0.67 15.141 9.352 1 97.94 213 THR B C 1
ATOM 5747 O O . THR B 1 213 ? -1.293 15.992 8.719 1 97.94 213 THR B O 1
ATOM 5750 N N . THR B 1 214 ? -0.09 14.133 8.781 1 98.19 214 THR B N 1
ATOM 5751 C CA . THR B 1 214 ? -0.029 14.023 7.328 1 98.19 214 THR B CA 1
ATOM 5752 C C . THR B 1 214 ? -1.427 13.852 6.742 1 98.19 214 THR B C 1
ATOM 5754 O O . THR B 1 214 ? -1.782 14.523 5.77 1 98.19 214 THR B O 1
ATOM 5757 N N . ILE B 1 215 ? -2.203 13.023 7.309 1 98.69 215 ILE B N 1
ATOM 5758 C CA . ILE B 1 215 ? -3.541 12.734 6.805 1 98.69 215 ILE B CA 1
ATOM 5759 C C . ILE B 1 215 ? -4.434 13.961 6.992 1 98.69 215 ILE B C 1
ATOM 5761 O O . ILE B 1 215 ? -5.156 14.359 6.078 1 98.69 215 ILE B O 1
ATOM 5765 N N . MET B 1 216 ? -4.395 14.555 8.156 1 98.44 216 MET B N 1
ATOM 5766 C CA . MET B 1 216 ? -5.203 15.734 8.43 1 98.44 216 MET B CA 1
ATOM 5767 C C . MET B 1 216 ? -4.844 16.875 7.477 1 98.44 216 MET B C 1
ATOM 5769 O O . MET B 1 216 ? -5.727 17.516 6.914 1 98.44 216 MET B O 1
ATOM 5773 N N . GLN B 1 217 ? -3.553 17.078 7.328 1 96.81 217 GLN B N 1
ATOM 5774 C CA . GLN B 1 217 ? -3.098 18.125 6.41 1 96.81 217 GLN B CA 1
ATOM 5775 C C . GLN B 1 217 ? -3.51 17.812 4.977 1 96.81 217 GLN B C 1
ATOM 5777 O O . GLN B 1 217 ? -3.809 18.719 4.195 1 96.81 217 GLN B O 1
ATOM 5782 N N . SER B 1 218 ? -3.488 16.562 4.582 1 97.69 218 SER B N 1
ATOM 5783 C CA . SER B 1 218 ? -3.912 16.156 3.244 1 97.69 218 SER B CA 1
ATOM 5784 C C . SER B 1 218 ? -5.355 16.562 2.975 1 97.69 218 SER B C 1
ATOM 5786 O O . SER B 1 218 ? -5.68 17.047 1.89 1 97.69 218 SER B O 1
ATOM 5788 N N . PHE B 1 219 ? -6.18 16.391 3.922 1 97.88 219 PHE B N 1
ATOM 5789 C CA . PHE B 1 219 ? -7.586 16.719 3.732 1 97.88 219 PHE B CA 1
ATOM 5790 C C . PHE B 1 219 ? -7.758 18.219 3.525 1 97.88 219 PHE B C 1
ATOM 5792 O O . PHE B 1 219 ? -8.672 18.656 2.826 1 97.88 219 PHE B O 1
ATOM 5799 N N . LEU B 1 220 ? -6.895 19.031 4.148 1 93.62 220 LEU B N 1
ATOM 5800 C CA . LEU B 1 220 ? -6.957 20.469 3.918 1 93.62 220 LEU B CA 1
ATOM 5801 C C . LEU B 1 220 ? -6.645 20.797 2.463 1 93.62 220 LEU B C 1
ATOM 5803 O O . LEU B 1 220 ? -7.168 21.766 1.917 1 93.62 220 LEU B O 1
ATOM 5807 N N . TYR B 1 221 ? -5.793 19.969 1.814 1 88.88 221 TYR B N 1
ATOM 5808 C CA . TYR B 1 221 ? -5.516 20.141 0.394 1 88.88 221 TYR B CA 1
ATOM 5809 C C . TYR B 1 221 ? -6.688 19.656 -0.456 1 88.88 221 TYR B C 1
ATOM 5811 O O . TYR B 1 221 ? -6.945 20.219 -1.53 1 88.88 221 TYR B O 1
ATOM 5819 N N . PHE B 1 222 ? -7.387 18.688 0.059 1 93.56 222 PHE B N 1
ATOM 5820 C CA . PHE B 1 222 ? -8.484 18.094 -0.705 1 93.56 222 PHE B CA 1
ATOM 5821 C C . PHE B 1 222 ? -9.625 19.094 -0.869 1 93.56 222 PHE B C 1
ATOM 5823 O O . PHE B 1 222 ? -10.359 19.047 -1.855 1 93.56 222 PHE B O 1
ATOM 5830 N N . ILE B 1 223 ? -9.781 20 0.073 1 89.81 223 ILE B N 1
ATOM 5831 C CA . ILE B 1 223 ? -10.961 20.859 0.04 1 89.81 223 ILE B CA 1
ATOM 5832 C C . ILE B 1 223 ? -10.625 22.188 -0.661 1 89.81 223 ILE B C 1
ATOM 5834 O O . ILE B 1 223 ? -11.477 23.062 -0.771 1 89.81 223 ILE B O 1
ATOM 5838 N N . LEU B 1 224 ? -9.359 22.234 -1.072 1 78.69 224 LEU B N 1
ATOM 5839 C CA . LEU B 1 224 ? -9.023 23.438 -1.84 1 78.69 224 LEU B CA 1
ATOM 5840 C C . LEU B 1 224 ? -10.023 23.641 -2.975 1 78.69 224 LEU B C 1
ATOM 5842 O O . LEU B 1 224 ? -10.469 22.688 -3.602 1 78.69 224 LEU B O 1
ATOM 5846 N N . PRO B 1 225 ? -10.445 24.875 -3.182 1 74.81 225 PRO B N 1
ATOM 5847 C CA . PRO B 1 225 ? -9.883 26.156 -2.748 1 74.81 225 PRO B CA 1
ATOM 5848 C C . PRO B 1 225 ? -10.461 26.625 -1.414 1 74.81 225 PRO B C 1
ATOM 5850 O O . PRO B 1 225 ? -10.07 27.688 -0.908 1 74.81 225 PRO B O 1
ATOM 5853 N N . PHE B 1 226 ? -11.312 25.828 -0.838 1 77.94 226 PHE B N 1
ATOM 5854 C CA . PHE B 1 226 ? -11.859 26.188 0.465 1 77.94 226 PHE B CA 1
ATOM 5855 C C . PHE B 1 226 ? -10.805 26.031 1.557 1 77.94 226 PHE B C 1
ATOM 5857 O O . PHE B 1 226 ? -9.859 25.25 1.401 1 77.94 226 PHE B O 1
ATOM 5864 N N . GLU B 1 227 ? -11 26.812 2.619 1 79.19 227 GLU B N 1
ATOM 5865 C CA . GLU B 1 227 ? -10.039 26.766 3.715 1 79.19 227 GLU B CA 1
ATOM 5866 C C . GLU B 1 227 ? -10.727 26.453 5.039 1 79.19 227 GLU B C 1
ATOM 5868 O O . GLU B 1 227 ? -11.859 26.875 5.277 1 79.19 227 GLU B O 1
ATOM 5873 N N . TRP B 1 228 ? -10.062 25.656 5.742 1 86.69 228 TRP B N 1
ATOM 5874 C CA . TRP B 1 228 ? -10.5 25.406 7.113 1 86.69 228 TRP B CA 1
ATOM 5875 C C . TRP B 1 228 ? -10.148 26.594 8.016 1 86.69 228 TRP B C 1
ATOM 5877 O O . TRP B 1 228 ? -8.969 26.859 8.258 1 86.69 228 TRP B O 1
ATOM 5887 N N . ARG B 1 229 ? -11.125 27.219 8.609 1 82.12 229 ARG B N 1
ATOM 5888 C CA . ARG B 1 229 ? -10.906 28.484 9.32 1 82.12 229 ARG B CA 1
ATOM 5889 C C . ARG B 1 229 ? -10.969 28.266 10.828 1 82.12 229 ARG B C 1
ATOM 5891 O O . ARG B 1 229 ? -10.883 29.219 11.602 1 82.12 229 ARG B O 1
ATOM 5898 N N . TYR B 1 230 ? -11.086 27.109 11.258 1 89.81 230 TYR B N 1
ATOM 5899 C CA . TYR B 1 230 ? -11.25 26.812 12.672 1 89.81 230 TYR B CA 1
ATOM 5900 C C . TYR B 1 230 ? -9.992 26.156 13.25 1 89.81 230 TYR B C 1
ATOM 5902 O O . TYR B 1 230 ? -8.961 26.094 12.578 1 89.81 230 TYR B O 1
ATOM 5910 N N . SER B 1 231 ? -10.039 25.797 14.469 1 92.38 231 SER B N 1
ATOM 5911 C CA . SER B 1 231 ? -8.891 25.234 15.172 1 92.38 231 SER B CA 1
ATOM 5912 C C . SER B 1 231 ? -8.406 23.953 14.484 1 92.38 231 SER B C 1
ATOM 5914 O O . SER B 1 231 ? -9.211 23.078 14.164 1 92.38 231 SER B O 1
ATOM 5916 N N . PHE B 1 232 ? -7.121 23.984 14.273 1 94.5 232 PHE B N 1
ATOM 5917 C CA . PHE B 1 232 ? -6.465 22.844 13.633 1 94.5 232 PHE B CA 1
ATOM 5918 C C . PHE B 1 232 ? -5.246 22.406 14.438 1 94.5 232 PHE B C 1
ATOM 5920 O O . PHE B 1 232 ? -4.207 23.062 14.406 1 94.5 232 PHE B O 1
ATOM 5927 N N . VAL B 1 233 ? -5.383 21.25 15.102 1 93.88 233 VAL B N 1
ATOM 5928 C CA . VAL B 1 233 ? -4.324 20.734 15.969 1 93.88 233 VAL B CA 1
ATOM 5929 C C . VAL B 1 233 ? -4.137 19.234 15.727 1 93.88 233 VAL B C 1
ATOM 5931 O O . VAL B 1 233 ? -4.727 18.406 16.422 1 93.88 233 VAL B O 1
ATOM 5934 N N . PRO B 1 234 ? -3.195 18.859 14.898 1 95.88 234 PRO B N 1
ATOM 5935 C CA . PRO B 1 234 ? -3.08 17.453 14.5 1 95.88 234 PRO B CA 1
ATOM 5936 C C . PRO B 1 234 ? -2.598 16.562 15.633 1 95.88 234 PRO B C 1
ATOM 5938 O O . PRO B 1 234 ? -2.842 15.344 15.609 1 95.88 234 PRO B O 1
ATOM 5941 N N . ILE B 1 235 ? -1.853 17.125 16.531 1 94.56 235 ILE B N 1
ATOM 5942 C CA . ILE B 1 235 ? -1.379 16.312 17.656 1 94.56 235 ILE B CA 1
ATOM 5943 C C . ILE B 1 235 ? -1.739 16.984 18.969 1 94.56 235 ILE B C 1
ATOM 5945 O O . ILE B 1 235 ? -1.235 18.078 19.281 1 94.56 235 ILE B O 1
ATOM 5949 N N . LEU B 1 236 ? -2.578 16.328 19.672 1 91.94 236 LEU B N 1
ATOM 5950 C CA . LEU B 1 236 ? -2.916 16.781 21.016 1 91.94 236 LEU B CA 1
ATOM 5951 C C . LEU B 1 236 ? -2.092 16.047 22.078 1 91.94 236 LEU B C 1
ATOM 5953 O O . LEU B 1 236 ? -1.974 14.82 22.031 1 91.94 236 LEU B O 1
ATOM 5957 N N . THR B 1 237 ? -1.531 16.812 22.906 1 85.69 237 THR B N 1
ATOM 5958 C CA . THR B 1 237 ? -0.841 16.203 24.031 1 85.69 237 THR B CA 1
ATOM 5959 C C . THR B 1 237 ? -1.837 15.766 25.109 1 85.69 237 THR B C 1
ATOM 5961 O O . THR B 1 237 ? -3.016 16.125 25.047 1 85.69 237 THR B O 1
ATOM 5964 N N . ILE B 1 238 ? -1.312 15.062 26 1 81.44 238 ILE B N 1
ATOM 5965 C CA . ILE B 1 238 ? -2.15 14.555 27.078 1 81.44 238 ILE B CA 1
ATOM 5966 C C . ILE B 1 238 ? -2.734 15.727 27.875 1 81.44 238 ILE B C 1
ATOM 5968 O O . ILE B 1 238 ? -3.887 15.68 28.312 1 81.44 238 ILE B O 1
ATOM 5972 N N . GLU B 1 239 ? -2.027 16.75 27.984 1 80.12 239 GLU B N 1
ATOM 5973 C CA . GLU B 1 239 ? -2.447 17.906 28.781 1 80.12 239 GLU B CA 1
ATOM 5974 C C . GLU B 1 239 ? -3.529 18.703 28.047 1 80.12 239 GLU B C 1
ATOM 5976 O O . GLU B 1 239 ? -4.332 19.391 28.688 1 80.12 239 GLU B O 1
ATOM 5981 N N . ALA B 1 240 ? -3.57 18.531 26.812 1 85.88 240 ALA B N 1
ATOM 5982 C CA . ALA B 1 240 ? -4.469 19.359 26.016 1 85.88 240 ALA B CA 1
ATOM 5983 C C . ALA B 1 240 ? -5.73 18.594 25.625 1 85.88 240 ALA B C 1
ATOM 5985 O O . ALA B 1 240 ? -6.555 19.078 24.859 1 85.88 240 ALA B O 1
ATOM 5986 N N . LEU B 1 241 ? -5.961 17.438 26.188 1 88.75 241 LEU B N 1
ATOM 5987 C CA . LEU B 1 241 ? -7.105 16.609 25.828 1 88.75 241 LEU B CA 1
ATOM 5988 C C . LEU B 1 241 ? -8.414 17.281 26.219 1 88.75 241 LEU B C 1
ATOM 5990 O O . LEU B 1 241 ? -9.461 17.016 25.625 1 88.75 241 LEU B O 1
ATOM 5994 N N . GLU B 1 242 ? -8.383 18.156 27.141 1 88.75 242 GLU B N 1
ATOM 5995 C CA . GLU B 1 242 ? -9.57 18.859 27.609 1 88.75 242 GLU B CA 1
ATOM 5996 C C . GLU B 1 242 ? -10.133 19.781 26.531 1 88.75 242 GLU B C 1
ATOM 5998 O O . GLU B 1 242 ? -11.312 20.141 26.578 1 88.75 242 GLU B O 1
ATOM 6003 N N . LEU B 1 243 ? -9.312 20.141 25.625 1 90.88 243 LEU B N 1
ATOM 6004 C CA . LEU B 1 243 ? -9.734 21 24.531 1 90.88 243 LEU B CA 1
ATOM 6005 C C . LEU B 1 243 ? -10.836 20.344 23.703 1 90.88 243 LEU B C 1
ATOM 6007 O O . LEU B 1 243 ? -11.578 21.031 23 1 90.88 243 LEU B O 1
ATOM 6011 N N . LEU B 1 244 ? -10.961 19.047 23.812 1 92.38 244 LEU B N 1
ATOM 6012 C CA . LEU B 1 244 ? -11.961 18.312 23.031 1 92.38 244 LEU B CA 1
ATOM 6013 C C . LEU B 1 244 ? -13.367 18.609 23.531 1 92.38 244 LEU B C 1
ATOM 6015 O O . LEU B 1 244 ? -14.344 18.375 22.828 1 92.38 244 LEU B O 1
ATOM 6019 N N . GLU B 1 245 ? -13.484 19.094 24.703 1 89 245 GLU B N 1
ATOM 6020 C CA . GLU B 1 245 ? -14.789 19.422 25.281 1 89 245 GLU B CA 1
ATOM 6021 C C . GLU B 1 245 ? -15.211 20.844 24.938 1 89 245 GLU B C 1
ATOM 6023 O O . GLU B 1 245 ? -16.344 21.25 25.203 1 89 245 GLU B O 1
ATOM 6028 N N . ALA B 1 246 ? -14.258 21.547 24.312 1 86.38 246 ALA B N 1
ATOM 6029 C CA . ALA B 1 246 ? -14.555 22.938 23.953 1 86.38 246 ALA B CA 1
ATOM 6030 C C . ALA B 1 246 ? -15.703 23 22.953 1 86.38 246 ALA B C 1
ATOM 6032 O O . ALA B 1 246 ? -15.836 22.141 22.078 1 86.38 246 ALA B O 1
ATOM 6033 N N . PRO B 1 247 ? -16.516 23.984 23.125 1 86.56 247 PRO B N 1
ATOM 6034 C CA . PRO B 1 247 ? -17.578 24.188 22.141 1 86.56 247 PRO B CA 1
ATOM 6035 C C . PRO B 1 247 ? -17.047 24.734 20.812 1 86.56 247 PRO B C 1
ATOM 6037 O O . PRO B 1 247 ? -15.938 25.281 20.766 1 86.56 247 PRO B O 1
ATOM 6040 N N . GLY B 1 248 ? -17.656 24.5 19.797 1 89.12 248 GLY B N 1
ATOM 6041 C CA . GLY B 1 248 ? -17.266 25.047 18.5 1 89.12 248 GLY B CA 1
ATOM 6042 C C . GLY B 1 248 ? -16.625 24.016 17.594 1 89.12 248 GLY B C 1
ATOM 6043 O O . GLY B 1 248 ? -16.328 22.906 18.016 1 89.12 248 GLY B O 1
ATOM 6044 N N . THR B 1 249 ? -16.344 24.469 16.422 1 91.75 249 THR B N 1
ATOM 6045 C CA . THR B 1 249 ? -15.812 23.594 15.383 1 91.75 249 THR B CA 1
ATOM 6046 C C . THR B 1 249 ? -14.297 23.469 15.508 1 91.75 249 THR B C 1
ATOM 6048 O O . THR B 1 249 ? -13.609 24.453 15.781 1 91.75 249 THR B O 1
ATOM 6051 N N . PHE B 1 250 ? -13.805 22.234 15.438 1 95.5 250 PHE B N 1
ATOM 6052 C CA . PHE B 1 250 ? -12.359 22.016 15.469 1 95.5 250 PHE B CA 1
ATOM 6053 C C . PHE B 1 250 ? -11.984 20.734 14.719 1 95.5 250 PHE B C 1
ATOM 6055 O O . PHE B 1 250 ? -12.852 19.922 14.414 1 95.5 250 PHE B O 1
ATOM 6062 N N . MET B 1 251 ? -10.797 20.641 14.336 1 96.75 251 MET B N 1
ATOM 6063 C CA . MET B 1 251 ? -10.148 19.438 13.812 1 96.75 251 MET B CA 1
ATOM 6064 C C . MET B 1 251 ? -8.883 19.125 14.609 1 96.75 251 MET B C 1
ATOM 6066 O O . MET B 1 251 ? -7.902 19.859 14.539 1 96.75 251 MET B O 1
ATOM 6070 N N . MET B 1 252 ? -8.945 18.016 15.375 1 97.19 252 MET B N 1
ATOM 6071 C CA . MET B 1 252 ? -7.836 17.688 16.266 1 97.19 252 MET B CA 1
ATOM 6072 C C . MET B 1 252 ? -7.43 16.234 16.125 1 97.19 252 MET B C 1
ATOM 6074 O O . MET B 1 252 ? -8.211 15.414 15.625 1 97.19 252 MET B O 1
ATOM 6078 N N . GLY B 1 253 ? -6.191 15.93 16.406 1 97.31 253 GLY B N 1
ATOM 6079 C CA . GLY B 1 253 ? -5.672 14.578 16.375 1 97.31 253 GLY B CA 1
ATOM 6080 C C . GLY B 1 253 ? -5.246 14.062 17.734 1 97.31 253 GLY B C 1
ATOM 6081 O O . GLY B 1 253 ? -4.695 14.812 18.547 1 97.31 253 GLY B O 1
ATOM 6082 N N . CYS B 1 254 ? -5.543 12.805 17.969 1 95.62 254 CYS B N 1
ATOM 6083 C CA . CYS B 1 254 ? -5.195 12.156 19.234 1 95.62 254 CYS B CA 1
ATOM 6084 C C . CYS B 1 254 ? -4.605 10.773 19 1 95.62 254 CYS B C 1
ATOM 6086 O O . CYS B 1 254 ? -5.012 10.078 18.062 1 95.62 254 CYS B O 1
ATOM 6088 N N . HIS B 1 255 ? -3.658 10.445 19.859 1 95 255 HIS B N 1
ATOM 6089 C CA . HIS B 1 255 ? -3.121 9.086 19.797 1 95 255 HIS B CA 1
ATOM 6090 C C . HIS B 1 255 ? -4.168 8.062 20.219 1 95 255 HIS B C 1
ATOM 6092 O O . HIS B 1 255 ? -5.008 8.344 21.078 1 95 255 HIS B O 1
ATOM 6098 N N . LYS B 1 256 ? -4.055 6.957 19.688 1 95.25 256 LYS B N 1
ATOM 6099 C CA . LYS B 1 256 ? -5.023 5.887 19.875 1 95.25 256 LYS B CA 1
ATOM 6100 C C . LYS B 1 256 ? -5.109 5.488 21.344 1 95.25 256 LYS B C 1
ATOM 6102 O O . LYS B 1 256 ? -6.141 4.988 21.812 1 95.25 256 LYS B O 1
ATOM 6107 N N . ILE B 1 257 ? -4.109 5.707 22.156 1 91.69 257 ILE B N 1
ATOM 6108 C CA . ILE B 1 257 ? -4.07 5.363 23.562 1 91.69 257 ILE B CA 1
ATOM 6109 C C . ILE B 1 257 ? -5.168 6.121 24.312 1 91.69 257 ILE B C 1
ATOM 6111 O O . ILE B 1 257 ? -5.656 5.664 25.344 1 91.69 257 ILE B O 1
ATOM 6115 N N . HIS B 1 258 ? -5.605 7.234 23.781 1 92.31 258 HIS B N 1
ATOM 6116 C CA . HIS B 1 258 ? -6.605 8.07 24.438 1 92.31 258 HIS B CA 1
ATOM 6117 C C . HIS B 1 258 ? -7.984 7.875 23.812 1 92.31 258 HIS B C 1
ATOM 6119 O O . HIS B 1 258 ? -8.836 8.766 23.891 1 92.31 258 HIS B O 1
ATOM 6125 N N . ARG B 1 259 ? -8.172 6.832 23.219 1 94.12 259 ARG B N 1
ATOM 6126 C CA . ARG B 1 259 ? -9.422 6.543 22.516 1 94.12 259 ARG B CA 1
ATOM 6127 C C . ARG B 1 259 ? -10.609 6.602 23.469 1 94.12 259 ARG B C 1
ATOM 6129 O O . ARG B 1 259 ? -11.664 7.129 23.125 1 94.12 259 ARG B O 1
ATOM 6136 N N . LYS B 1 260 ? -10.438 6.059 24.625 1 92.94 260 LYS B N 1
ATOM 6137 C CA . LYS B 1 260 ? -11.523 6.012 25.609 1 92.94 260 LYS B CA 1
ATOM 6138 C C . LYS B 1 260 ? -11.992 7.418 25.969 1 92.94 260 LYS B C 1
ATOM 6140 O O . LYS B 1 260 ? -13.188 7.664 26.109 1 92.94 260 LYS B O 1
ATOM 6145 N N . GLU B 1 261 ? -11.078 8.289 26.125 1 92.5 261 GLU B N 1
ATOM 6146 C CA . GLU B 1 261 ? -11.406 9.672 26.438 1 92.5 261 GLU B CA 1
ATOM 6147 C C . GLU B 1 261 ? -12.148 10.344 25.281 1 92.5 261 GLU B C 1
ATOM 6149 O O . GLU B 1 261 ? -13.102 11.094 25.516 1 92.5 261 GLU B O 1
ATOM 6154 N N . VAL B 1 262 ? -11.742 10.023 24.094 1 94.44 262 VAL B N 1
ATOM 6155 C CA . VAL B 1 262 ? -12.336 10.625 22.906 1 94.44 262 VAL B CA 1
ATOM 6156 C C . VAL B 1 262 ? -13.773 10.125 22.734 1 94.44 262 VAL B C 1
ATOM 6158 O O . VAL B 1 262 ? -14.664 10.891 22.359 1 94.44 262 VAL B O 1
ATOM 6161 N N . GLU B 1 263 ? -13.961 8.898 23.016 1 92.62 263 GLU B N 1
ATOM 6162 C CA . GLU B 1 263 ? -15.258 8.266 22.828 1 92.62 263 GLU B CA 1
ATOM 6163 C C . GLU B 1 263 ? -16.297 8.812 23.797 1 92.62 263 GLU B C 1
ATOM 6165 O O . GLU B 1 263 ? -17.5 8.688 23.578 1 92.62 263 GLU B O 1
ATOM 6170 N N . GLN B 1 264 ? -15.867 9.516 24.828 1 91.38 264 GLN B N 1
ATOM 6171 C CA . GLN B 1 264 ? -16.766 10.07 25.828 1 91.38 264 GLN B CA 1
ATOM 6172 C C . GLN B 1 264 ? -17.297 11.438 25.406 1 91.38 264 GLN B C 1
ATOM 6174 O O . GLN B 1 264 ? -18.281 11.938 25.969 1 91.38 264 GLN B O 1
ATOM 6179 N N . ILE B 1 265 ? -16.688 12.023 24.469 1 92.25 265 ILE B N 1
ATOM 6180 C CA . ILE B 1 265 ? -17.109 13.344 24.016 1 92.25 265 ILE B CA 1
ATOM 6181 C C . ILE B 1 265 ? -18.312 13.203 23.094 1 92.25 265 ILE B C 1
ATOM 6183 O O . ILE B 1 265 ? -18.234 12.555 22.047 1 92.25 265 ILE B O 1
ATOM 6187 N N . GLU B 1 266 ? -19.359 13.891 23.375 1 89.69 266 GLU B N 1
ATOM 6188 C CA . GLU B 1 266 ? -20.609 13.734 22.656 1 89.69 266 GLU B CA 1
ATOM 6189 C C . GLU B 1 266 ? -20.609 14.516 21.344 1 89.69 266 GLU B C 1
ATOM 6191 O O . GLU B 1 266 ? -20.078 15.633 21.281 1 89.69 266 GLU B O 1
ATOM 6196 N N . GLY B 1 267 ? -21.125 13.906 20.297 1 89.94 267 GLY B N 1
ATOM 6197 C CA . GLY B 1 267 ? -21.438 14.586 19.047 1 89.94 267 GLY B CA 1
ATOM 6198 C C . GLY B 1 267 ? -20.203 14.812 18.188 1 89.94 267 GLY B C 1
ATOM 6199 O O . GLY B 1 267 ? -20.25 15.57 17.203 1 89.94 267 GLY B O 1
ATOM 6200 N N . VAL B 1 268 ? -19.094 14.227 18.547 1 94.38 268 VAL B N 1
ATOM 6201 C CA . VAL B 1 268 ? -17.875 14.461 17.797 1 94.38 268 VAL B CA 1
ATOM 6202 C C . VAL B 1 268 ? -17.719 13.375 16.719 1 94.38 268 VAL B C 1
ATOM 6204 O O . VAL B 1 268 ? -18.078 12.219 16.953 1 94.38 268 VAL B O 1
ATOM 6207 N N . VAL B 1 269 ? -17.25 13.781 15.523 1 96.56 269 VAL B N 1
ATOM 6208 C CA . VAL B 1 269 ? -16.922 12.844 14.461 1 96.56 269 VAL B CA 1
ATOM 6209 C C . VAL B 1 269 ? -15.531 12.25 14.711 1 96.56 269 VAL B C 1
ATOM 6211 O O . VAL B 1 269 ? -14.531 12.969 14.734 1 96.56 269 VAL B O 1
ATOM 6214 N N . VAL B 1 270 ? -15.469 10.969 14.938 1 97.62 270 VAL B N 1
ATOM 6215 C CA . VAL B 1 270 ? -14.203 10.297 15.219 1 97.62 270 VAL B CA 1
ATOM 6216 C C . VAL B 1 270 ? -13.711 9.57 13.969 1 97.62 270 VAL B C 1
ATOM 6218 O O . VAL B 1 270 ? -14.391 8.688 13.445 1 97.62 270 VAL B O 1
ATOM 6221 N N . VAL B 1 271 ? -12.586 10 13.469 1 98.38 271 VAL B N 1
ATOM 6222 C CA . VAL B 1 271 ? -11.953 9.391 12.305 1 98.38 271 VAL B CA 1
ATOM 6223 C C . VAL B 1 271 ? -10.789 8.508 12.758 1 98.38 271 VAL B C 1
ATOM 6225 O O . VAL B 1 271 ? -9.758 9.008 13.211 1 98.38 271 VAL B O 1
ATOM 6228 N N . ASP B 1 272 ? -10.891 7.258 12.656 1 98.06 272 ASP B N 1
ATOM 6229 C CA . ASP B 1 272 ? -9.828 6.316 13 1 98.06 272 ASP B CA 1
ATOM 6230 C C . ASP B 1 272 ? -8.961 5.992 11.789 1 98.06 272 ASP B C 1
ATOM 6232 O O . ASP B 1 272 ? -9.375 5.242 10.906 1 98.06 272 ASP B O 1
ATOM 6236 N N . ILE B 1 273 ? -7.75 6.426 11.766 1 98.06 273 ILE B N 1
ATOM 6237 C CA . ILE B 1 273 ? -6.848 6.273 10.625 1 98.06 273 ILE B CA 1
ATOM 6238 C C . ILE B 1 273 ? -6.359 4.828 10.547 1 98.06 273 ILE B C 1
ATOM 6240 O O . ILE B 1 273 ? -6.199 4.281 9.453 1 98.06 273 ILE B O 1
ATOM 6244 N N . ASP B 1 274 ? -6.16 4.164 11.641 1 95.12 274 ASP B N 1
ATOM 6245 C CA . ASP B 1 274 ? -5.633 2.803 11.672 1 95.12 274 ASP B CA 1
ATOM 6246 C C . ASP B 1 274 ? -6.652 1.809 11.125 1 95.12 274 ASP B C 1
ATOM 6248 O O . ASP B 1 274 ? -6.297 0.895 10.375 1 95.12 274 ASP B O 1
ATOM 6252 N N . GLU B 1 275 ? -7.859 2.061 11.414 1 92.19 275 GLU B N 1
ATOM 6253 C CA . GLU B 1 275 ? -8.914 1.143 11 1 92.19 275 GLU B CA 1
ATOM 6254 C C . GLU B 1 275 ? -9.547 1.595 9.688 1 92.19 275 GLU B C 1
ATOM 6256 O O . GLU B 1 275 ? -10.203 0.803 9 1 92.19 275 GLU B O 1
ATOM 6261 N N . GLY B 1 276 ? -9.391 2.816 9.406 1 95.25 276 GLY B N 1
ATOM 6262 C CA . GLY B 1 276 ? -9.984 3.365 8.195 1 95.25 276 GLY B CA 1
ATOM 6263 C C . GLY B 1 276 ? -11.484 3.545 8.305 1 95.25 276 GLY B C 1
ATOM 6264 O O . GLY B 1 276 ? -12.219 3.275 7.344 1 95.25 276 GLY B O 1
ATOM 6265 N N . SER B 1 277 ? -11.883 4.004 9.469 1 95.62 277 SER B N 1
ATOM 6266 C CA . SER B 1 277 ? -13.32 4.129 9.68 1 95.62 277 SER B CA 1
ATOM 6267 C C . SER B 1 277 ? -13.672 5.488 10.273 1 95.62 277 SER B C 1
ATOM 6269 O O . SER B 1 277 ? -12.82 6.156 10.859 1 95.62 277 SER B O 1
ATOM 6271 N N . VAL B 1 278 ? -14.922 5.875 10.039 1 97 278 VAL B N 1
ATOM 6272 C CA . VAL B 1 278 ? -15.461 7.125 10.562 1 97 278 VAL B CA 1
ATOM 6273 C C . VAL B 1 278 ? -16.75 6.844 11.336 1 97 278 VAL B C 1
ATOM 6275 O O . VAL B 1 278 ? -17.594 6.062 10.898 1 97 278 VAL B O 1
ATOM 6278 N N . ALA B 1 279 ? -16.828 7.387 12.523 1 94.75 279 ALA B N 1
ATOM 6279 C CA . ALA B 1 279 ? -18.016 7.227 13.352 1 94.75 279 ALA B CA 1
ATOM 6280 C C . ALA B 1 279 ? -18.328 8.508 14.109 1 94.75 279 ALA B C 1
ATOM 6282 O O . ALA B 1 279 ? -17.453 9.344 14.328 1 94.75 279 ALA B O 1
ATOM 6283 N N . VAL B 1 280 ? -19.594 8.664 14.438 1 95.19 280 VAL B N 1
ATOM 6284 C CA . VAL B 1 280 ? -20.031 9.789 15.258 1 95.19 280 VAL B CA 1
ATOM 6285 C C . VAL B 1 280 ? -20.391 9.305 16.656 1 95.19 280 VAL B C 1
ATOM 6287 O O . VAL B 1 280 ? -21.141 8.344 16.812 1 95.19 280 VAL B O 1
ATOM 6290 N N . ASN B 1 281 ? -19.781 9.938 17.609 1 93.38 281 ASN B N 1
ATOM 6291 C CA . ASN B 1 281 ? -20.094 9.586 18.984 1 93.38 281 ASN B CA 1
ATOM 6292 C C . ASN B 1 281 ? -21.562 9.906 19.312 1 93.38 281 ASN B C 1
ATOM 6294 O O . ASN B 1 281 ? -22.078 10.938 18.906 1 93.38 281 ASN B O 1
ATOM 6298 N N . PRO B 1 282 ? -22.234 8.984 20.016 1 88.81 282 PRO B N 1
ATOM 6299 C CA . PRO B 1 282 ? -23.641 9.203 20.359 1 88.81 282 PRO B CA 1
ATOM 6300 C C . PRO B 1 282 ? -23.844 10.352 21.328 1 88.81 282 PRO B C 1
ATOM 6302 O O . PRO B 1 282 ? -22.953 10.656 22.125 1 88.81 282 PRO B O 1
ATOM 6305 N N . VAL B 1 283 ? -24.969 11.016 21.172 1 82.81 283 VAL B N 1
ATOM 6306 C CA . VAL B 1 283 ? -25.344 12.078 22.109 1 82.81 283 VAL B CA 1
ATOM 6307 C C . VAL B 1 283 ? -26.344 11.539 23.125 1 82.81 283 VAL B C 1
ATOM 6309 O O . VAL B 1 283 ? -27.328 10.891 22.75 1 82.81 283 VAL B O 1
ATOM 6312 N N . ILE B 1 284 ? -25.953 11.25 24.375 1 66.31 284 ILE B N 1
ATOM 6313 C CA . ILE B 1 284 ? -26.859 10.789 25.422 1 66.31 284 ILE B CA 1
ATOM 6314 C C . ILE B 1 284 ? -27.969 11.812 25.625 1 66.31 284 ILE B C 1
ATOM 6316 O O . ILE B 1 284 ? -27.719 12.961 26 1 66.31 284 ILE B O 1
ATOM 6320 N N . GLU B 1 285 ? -28.766 11.969 24.703 1 55.22 285 GLU B N 1
ATOM 6321 C CA . GLU B 1 285 ? -29.875 12.875 24.984 1 55.22 285 GLU B CA 1
ATOM 6322 C C . GLU B 1 285 ? -30.578 12.492 26.281 1 55.22 285 GLU B C 1
ATOM 6324 O O . GLU B 1 285 ? -30.812 11.305 26.531 1 55.22 285 GLU B O 1
ATOM 6329 N N . MET B 1 286 ? -30.516 13.125 27.406 1 46.66 286 MET B N 1
ATOM 6330 C CA . MET B 1 286 ? -31.547 13.141 28.453 1 46.66 286 MET B CA 1
ATOM 6331 C C . MET B 1 286 ? -32.938 12.938 27.844 1 46.66 286 MET B C 1
ATOM 6333 O O . MET B 1 286 ? -33.156 13.266 26.672 1 46.66 286 MET B O 1
ATOM 6337 N N . THR B 1 287 ? -33.938 12.172 28.562 1 40.69 287 THR B N 1
ATOM 6338 C CA . THR B 1 287 ? -35.344 11.82 28.406 1 40.69 287 THR B CA 1
ATOM 6339 C C . THR B 1 287 ? -36.125 12.969 27.781 1 40.69 287 THR B C 1
ATOM 6341 O O . THR B 1 287 ? -37.344 13.039 27.906 1 40.69 287 THR B O 1
ATOM 6344 N N . THR B 1 288 ? -35.812 14.266 27.734 1 40.66 288 THR B N 1
ATOM 6345 C CA . THR B 1 288 ? -37.062 14.93 27.469 1 40.66 288 THR B CA 1
ATOM 6346 C C . THR B 1 288 ? -37.75 14.375 26.219 1 40.66 288 THR B C 1
ATOM 6348 O O . THR B 1 288 ? -37.062 13.844 25.328 1 40.66 288 THR B O 1
ATOM 6351 N N . ASN B 1 289 ? -39.219 14.406 26.016 1 38.88 289 ASN B N 1
ATOM 6352 C CA . ASN B 1 289 ? -40.344 14.016 25.156 1 38.88 289 ASN B CA 1
ATOM 6353 C C . ASN B 1 289 ? -40 14.211 23.672 1 38.88 289 ASN B C 1
ATOM 6355 O O . ASN B 1 289 ? -40.875 14.078 22.812 1 38.88 289 ASN B O 1
ATOM 6359 N N . GLN B 1 290 ? -39.281 15.273 23.25 1 39.41 290 GLN B N 1
ATOM 6360 C CA . GLN B 1 290 ? -39.406 15.547 21.812 1 39.41 290 GLN B CA 1
ATOM 6361 C C . GLN B 1 290 ? -38.656 14.516 20.984 1 39.41 290 GLN B C 1
ATOM 6363 O O . GLN B 1 290 ? -37.438 14.484 20.984 1 39.41 290 GLN B O 1
ATOM 6368 N N . SER B 1 291 ? -39.125 13.32 20.688 1 40.62 291 SER B N 1
ATOM 6369 C CA . SER B 1 291 ? -38.875 12.094 19.922 1 40.62 291 SER B CA 1
ATOM 6370 C C . SER B 1 291 ? -38.125 12.367 18.641 1 40.62 291 SER B C 1
ATOM 6372 O O . SER B 1 291 ? -37.219 11.594 18.266 1 40.62 291 SER B O 1
ATOM 6374 N N . ASP B 1 292 ? -38.844 13.078 17.641 1 42.06 292 ASP B N 1
ATOM 6375 C CA . ASP B 1 292 ? -38.688 13.016 16.203 1 42.06 292 ASP B CA 1
ATOM 6376 C C . ASP B 1 292 ? -37.312 13.5 15.758 1 42.06 292 ASP B C 1
ATOM 6378 O O . ASP B 1 292 ? -36.781 13.016 14.766 1 42.06 292 ASP B O 1
ATOM 6382 N N . SER B 1 293 ? -36.781 14.68 16.234 1 40.97 293 SER B N 1
ATOM 6383 C CA . SER B 1 293 ? -35.875 15.531 15.5 1 40.97 293 SER B CA 1
ATOM 6384 C C . SER B 1 293 ? -34.406 15.094 15.703 1 40.97 293 SER B C 1
ATOM 6386 O O . SER B 1 293 ? -33.531 15.547 15 1 40.97 293 SER B O 1
ATOM 6388 N N . ILE B 1 294 ? -33.969 14.438 16.688 1 42.28 294 ILE B N 1
ATOM 6389 C CA . ILE B 1 294 ? -32.562 14.344 17.078 1 42.28 294 ILE B CA 1
ATOM 6390 C C . ILE B 1 294 ? -31.891 13.188 16.344 1 42.28 294 ILE B C 1
ATOM 6392 O O . ILE B 1 294 ? -30.656 13.102 16.297 1 42.28 294 ILE B O 1
ATOM 6396 N N . GLU B 1 295 ? -32.594 12.172 16.109 1 45.97 295 GLU B N 1
ATOM 6397 C CA . GLU B 1 295 ? -31.984 11.07 15.359 1 45.97 295 GLU B CA 1
ATOM 6398 C C . GLU B 1 295 ? -31.297 11.578 14.102 1 45.97 295 GLU B C 1
ATOM 6400 O O . GLU B 1 295 ? -30.312 10.992 13.648 1 45.97 295 GLU B O 1
ATOM 6405 N N . SER B 1 296 ? -31.969 12.578 13.422 1 47.91 296 SER B N 1
ATOM 6406 C CA . SER B 1 296 ? -31.578 13.164 12.141 1 47.91 296 SER B CA 1
ATOM 6407 C C . SER B 1 296 ? -30.234 13.867 12.234 1 47.91 296 SER B C 1
ATOM 6409 O O . SER B 1 296 ? -29.547 14.031 11.227 1 47.91 296 SER B O 1
ATOM 6411 N N . LEU B 1 297 ? -29.922 14.414 13.438 1 48.38 297 LEU B N 1
ATOM 6412 C CA . LEU B 1 297 ? -28.75 15.273 13.602 1 48.38 297 LEU B CA 1
ATOM 6413 C C . LEU B 1 297 ? -27.484 14.445 13.766 1 48.38 297 LEU B C 1
ATOM 6415 O O . LEU B 1 297 ? -26.375 14.984 13.719 1 48.38 297 LEU B O 1
ATOM 6419 N N . ILE B 1 298 ? -27.625 13.156 14.016 1 57.91 298 ILE B N 1
ATOM 6420 C CA . ILE B 1 298 ? -26.5 12.367 14.5 1 57.91 298 ILE B CA 1
ATOM 6421 C C . ILE B 1 298 ? -25.672 11.859 13.328 1 57.91 298 ILE B C 1
ATOM 6423 O O . ILE B 1 298 ? -24.453 11.758 13.422 1 57.91 298 ILE B O 1
ATOM 6427 N N . ASP B 1 299 ? -26.234 11.852 12.078 1 79.44 299 ASP B N 1
ATOM 6428 C CA . ASP B 1 299 ? -25.438 11.234 11.023 1 79.44 299 ASP B CA 1
ATOM 6429 C C . ASP B 1 299 ? -24.891 12.281 10.055 1 79.44 299 ASP B C 1
ATOM 6431 O O . ASP B 1 299 ? -25.531 13.312 9.836 1 79.44 299 ASP B O 1
ATOM 6435 N N . ILE B 1 300 ? -23.688 12.266 9.781 1 88.5 300 ILE B N 1
ATOM 6436 C CA . ILE B 1 300 ? -23.062 13.141 8.789 1 88.5 300 ILE B CA 1
ATOM 6437 C C . ILE B 1 300 ? -23.75 12.945 7.434 1 88.5 300 ILE B C 1
ATOM 6439 O O . ILE B 1 300 ? -23.797 11.828 6.91 1 88.5 300 ILE B O 1
ATOM 6443 N N . PRO B 1 301 ? -24.406 14.031 7 1 92.12 301 PRO B N 1
ATOM 6444 C CA . PRO B 1 301 ? -25.016 13.906 5.672 1 92.12 301 PRO B CA 1
ATOM 6445 C C . PRO B 1 301 ? -24.016 13.438 4.613 1 92.12 301 PRO B C 1
ATOM 6447 O O . PRO B 1 301 ? -22.844 13.828 4.648 1 92.12 301 PRO B O 1
ATOM 6450 N N . GLU B 1 302 ? -24.531 12.711 3.717 1 92.31 302 GLU B N 1
ATOM 6451 C CA . GLU B 1 302 ? -23.672 12.195 2.648 1 92.31 302 GLU B CA 1
ATOM 6452 C C . GLU B 1 302 ? -23.484 13.234 1.546 1 92.31 302 GLU B C 1
ATOM 6454 O O . GLU B 1 302 ? -24.359 14.078 1.322 1 92.31 302 GLU B O 1
ATOM 6459 N N . ILE B 1 303 ? -22.359 13.141 0.921 1 94.56 303 ILE B N 1
ATOM 6460 C CA . ILE B 1 303 ? -22.109 13.969 -0.249 1 94.56 303 ILE B CA 1
ATOM 6461 C C . ILE B 1 303 ? -23.062 13.586 -1.378 1 94.56 303 ILE B C 1
ATOM 6463 O O . ILE B 1 303 ? -23.359 12.406 -1.564 1 94.56 303 ILE B O 1
ATOM 6467 N N . PRO B 1 304 ? -23.578 14.57 -2.029 1 92.94 304 PRO B N 1
ATOM 6468 C CA . PRO B 1 304 ? -24.5 14.297 -3.135 1 92.94 304 PRO B CA 1
ATOM 6469 C C . PRO B 1 304 ? -24 13.203 -4.066 1 92.94 304 PRO B C 1
ATOM 6471 O O . PRO B 1 304 ? -22.812 13.133 -4.359 1 92.94 304 PRO B O 1
ATOM 6474 N N . ASP B 1 305 ? -24.859 12.406 -4.629 1 91.56 305 ASP B N 1
ATOM 6475 C CA . ASP B 1 305 ? -24.594 11.141 -5.305 1 91.56 305 ASP B CA 1
ATOM 6476 C C . ASP B 1 305 ? -23.766 11.352 -6.566 1 91.56 305 ASP B C 1
ATOM 6478 O O . ASP B 1 305 ? -22.812 10.602 -6.824 1 91.56 305 ASP B O 1
ATOM 6482 N N . GLU B 1 306 ? -24.125 12.297 -7.34 1 87.44 306 GLU B N 1
ATOM 6483 C CA . GLU B 1 306 ? -23.406 12.523 -8.602 1 87.44 306 GLU B CA 1
ATOM 6484 C C . GLU B 1 306 ? -21.953 12.867 -8.359 1 87.44 306 GLU B C 1
ATOM 6486 O O . GLU B 1 306 ? -21.062 12.328 -9.023 1 87.44 306 GLU B O 1
ATOM 6491 N N . ALA B 1 307 ? -21.75 13.797 -7.434 1 90.44 307 ALA B N 1
ATOM 6492 C CA . ALA B 1 307 ? -20.391 14.195 -7.09 1 90.44 307 ALA B CA 1
ATOM 6493 C C . ALA B 1 307 ? -19.609 13.031 -6.473 1 90.44 307 ALA B C 1
ATOM 6495 O O . ALA B 1 307 ? -18.438 12.836 -6.762 1 90.44 307 ALA B O 1
ATOM 6496 N N . ALA B 1 308 ? -20.297 12.25 -5.719 1 94.38 308 ALA B N 1
ATOM 6497 C CA . ALA B 1 308 ? -19.688 11.102 -5.047 1 94.38 308 ALA B CA 1
ATOM 6498 C C . ALA B 1 308 ? -19.25 10.047 -6.055 1 94.38 308 ALA B C 1
ATOM 6500 O O . ALA B 1 308 ? -18.172 9.469 -5.93 1 94.38 308 ALA B O 1
ATOM 6501 N N . LYS B 1 309 ? -20.062 9.789 -6.973 1 90.25 309 LYS B N 1
ATOM 6502 C CA . LYS B 1 309 ? -19.766 8.789 -8 1 90.25 309 LYS B CA 1
ATOM 6503 C C . LYS B 1 309 ? -18.547 9.195 -8.812 1 90.25 309 LYS B C 1
ATOM 6505 O O . LYS B 1 309 ? -17.672 8.359 -9.086 1 90.25 309 LYS B O 1
ATOM 6510 N N . LEU B 1 310 ? -18.5 10.398 -9.156 1 85.88 310 LEU B N 1
ATOM 6511 C CA . LEU B 1 310 ? -17.359 10.898 -9.922 1 85.88 310 LEU B CA 1
ATOM 6512 C C . LEU B 1 310 ? -16.078 10.844 -9.102 1 85.88 310 LEU B C 1
ATOM 6514 O O . LEU B 1 310 ? -15.016 10.516 -9.625 1 85.88 310 LEU B O 1
ATOM 6518 N N . PHE B 1 311 ? -16.219 11.117 -7.879 1 91.75 311 PHE B N 1
ATOM 6519 C CA . PHE B 1 311 ? -15.055 11.117 -7.012 1 91.75 311 PHE B CA 1
ATOM 6520 C C . PHE B 1 311 ? -14.555 9.703 -6.777 1 91.75 311 PHE B C 1
ATOM 6522 O O . PHE B 1 311 ? -13.359 9.484 -6.551 1 91.75 311 PHE B O 1
ATOM 6529 N N . SER B 1 312 ? -15.383 8.781 -6.828 1 91.5 312 SER B N 1
ATOM 6530 C CA . SER B 1 312 ? -14.992 7.387 -6.641 1 91.5 312 SER B CA 1
ATOM 6531 C C . SER B 1 312 ? -14.008 6.941 -7.715 1 91.5 312 SER B C 1
ATOM 6533 O O . SER B 1 312 ? -13.133 6.113 -7.457 1 91.5 312 SER B O 1
ATOM 6535 N N . LYS B 1 313 ? -14.109 7.496 -8.867 1 86.5 313 LYS B N 1
ATOM 6536 C CA . LYS B 1 313 ? -13.156 7.203 -9.93 1 86.5 313 LYS B CA 1
ATOM 6537 C C . LYS B 1 313 ? -11.781 7.773 -9.617 1 86.5 313 LYS B C 1
ATOM 6539 O O . LYS B 1 313 ? -10.758 7.156 -9.93 1 86.5 313 LYS B O 1
ATOM 6544 N N . VAL B 1 314 ? -11.852 8.914 -9.016 1 86.88 314 VAL B N 1
ATOM 6545 C CA . VAL B 1 314 ? -10.609 9.539 -8.594 1 86.88 314 VAL B CA 1
ATOM 6546 C C . VAL B 1 314 ? -9.922 8.672 -7.543 1 86.88 314 VAL B C 1
ATOM 6548 O O . VAL B 1 314 ? -8.703 8.484 -7.586 1 86.88 314 VAL B O 1
ATOM 6551 N N . CYS B 1 315 ? -10.711 8.148 -6.637 1 92.38 315 CYS B N 1
ATOM 6552 C CA . CYS B 1 315 ? -10.172 7.312 -5.57 1 92.38 315 CYS B CA 1
ATOM 6553 C C . CYS B 1 315 ? -9.492 6.07 -6.145 1 92.38 315 CYS B C 1
ATOM 6555 O O . CYS B 1 315 ? -8.438 5.656 -5.66 1 92.38 315 CYS B O 1
ATOM 6557 N N . LYS B 1 316 ? -10.023 5.574 -7.203 1 88.06 316 LYS B N 1
ATOM 6558 C CA . LYS B 1 316 ? -9.461 4.379 -7.824 1 88.06 316 LYS B CA 1
ATOM 6559 C C . LYS B 1 316 ? -8.109 4.68 -8.477 1 88.06 316 LYS B C 1
ATOM 6561 O O . LYS B 1 316 ? -7.172 3.891 -8.359 1 88.06 316 LYS B O 1
ATOM 6566 N N . ARG B 1 317 ? -8 5.801 -8.992 1 86.88 317 ARG B N 1
ATOM 6567 C CA . ARG B 1 317 ? -6.766 6.199 -9.656 1 86.88 317 ARG B CA 1
ATOM 6568 C C . ARG B 1 317 ? -5.699 6.59 -8.641 1 86.88 317 ARG B C 1
ATOM 6570 O O . ARG B 1 317 ? -4.504 6.449 -8.906 1 86.88 317 ARG B O 1
ATOM 6577 N N . ALA B 1 318 ? -6.164 7.02 -7.543 1 91.69 318 ALA B N 1
ATOM 6578 C CA . ALA B 1 318 ? -5.25 7.531 -6.523 1 91.69 318 ALA B CA 1
ATOM 6579 C C . ALA B 1 318 ? -4.668 6.395 -5.688 1 91.69 318 ALA B C 1
ATOM 6581 O O . ALA B 1 318 ? -3.678 6.578 -4.977 1 91.69 318 ALA B O 1
ATOM 6582 N N . LEU B 1 319 ? -5.305 5.238 -5.852 1 91.81 319 LEU B N 1
ATOM 6583 C CA . LEU B 1 319 ? -4.832 4.098 -5.074 1 91.81 319 LEU B CA 1
ATOM 6584 C C . LEU B 1 319 ? -3.516 3.568 -5.629 1 91.81 319 LEU B C 1
ATOM 6586 O O . LEU B 1 319 ? -3.498 2.875 -6.648 1 91.81 319 LEU B O 1
ATOM 6590 N N . TYR B 1 320 ? -2.494 3.973 -4.984 1 92.62 320 TYR B N 1
ATOM 6591 C CA . TYR B 1 320 ? -1.146 3.572 -5.367 1 92.62 320 TYR B CA 1
ATOM 6592 C C . TYR B 1 320 ? -0.525 2.668 -4.309 1 92.62 320 TYR B C 1
ATOM 6594 O O . TYR B 1 320 ? -0.367 3.07 -3.154 1 92.62 320 TYR B O 1
ATOM 6602 N N . GLN B 1 321 ? -0.276 1.487 -4.762 1 92.62 321 GLN B N 1
ATOM 6603 C CA . GLN B 1 321 ? 0.415 0.539 -3.895 1 92.62 321 GLN B CA 1
ATOM 6604 C C . GLN B 1 321 ? 1.854 0.323 -4.352 1 92.62 321 GLN B C 1
ATOM 6606 O O . GLN B 1 321 ? 2.098 -0.353 -5.355 1 92.62 321 GLN B O 1
ATOM 6611 N N . HIS B 1 322 ? 2.734 0.74 -3.574 1 92.94 322 HIS B N 1
ATOM 6612 C CA . HIS B 1 322 ? 4.148 0.747 -3.926 1 92.94 322 HIS B CA 1
ATOM 6613 C C . HIS B 1 322 ? 4.645 -0.658 -4.258 1 92.94 322 HIS B C 1
ATOM 6615 O O . HIS B 1 322 ? 5.305 -0.864 -5.277 1 92.94 322 HIS B O 1
ATOM 6621 N N . ASP B 1 323 ? 4.305 -1.575 -3.463 1 93.94 323 ASP B N 1
ATOM 6622 C CA . ASP B 1 323 ? 4.848 -2.922 -3.602 1 93.94 323 ASP B CA 1
ATOM 6623 C C . ASP B 1 323 ? 4.309 -3.605 -4.855 1 93.94 323 ASP B C 1
ATOM 6625 O O . ASP B 1 323 ? 5.004 -4.406 -5.484 1 93.94 323 ASP B O 1
ATOM 6629 N N . LEU B 1 324 ? 3.092 -3.334 -5.227 1 95.25 324 LEU B N 1
ATOM 6630 C CA . LEU B 1 324 ? 2.512 -3.926 -6.43 1 95.25 324 LEU B CA 1
ATOM 6631 C C . LEU B 1 324 ? 3.188 -3.383 -7.684 1 95.25 324 LEU B C 1
ATOM 6633 O O . LEU B 1 324 ? 3.416 -4.125 -8.641 1 95.25 324 LEU B O 1
ATOM 6637 N N . VAL B 1 325 ? 3.537 -2.135 -7.633 1 92.88 325 VAL B N 1
ATOM 6638 C CA . VAL B 1 325 ? 4.18 -1.499 -8.773 1 92.88 325 VAL B CA 1
ATOM 6639 C C . VAL B 1 325 ? 5.633 -1.961 -8.875 1 92.88 325 VAL B C 1
ATOM 6641 O O . VAL B 1 325 ? 6.129 -2.25 -9.969 1 92.88 325 VAL B O 1
ATOM 6644 N N . GLU B 1 326 ? 6.266 -2.031 -7.742 1 93.12 326 GLU B N 1
ATOM 6645 C CA . GLU B 1 326 ? 7.672 -2.416 -7.715 1 93.12 326 GLU B CA 1
ATOM 6646 C C . GLU B 1 326 ? 7.859 -3.861 -8.172 1 93.12 326 GLU B C 1
ATOM 6648 O O . GLU B 1 326 ? 8.922 -4.223 -8.688 1 93.12 326 GLU B O 1
ATOM 6653 N N . LEU B 1 327 ? 6.84 -4.645 -7.984 1 95.69 327 LEU B N 1
ATOM 6654 C CA . LEU B 1 327 ? 6.922 -6.047 -8.383 1 95.69 327 LEU B CA 1
ATOM 6655 C C . LEU B 1 327 ? 7.172 -6.168 -9.883 1 95.69 327 LEU B C 1
ATOM 6657 O O . LEU B 1 327 ? 7.895 -7.062 -10.328 1 95.69 327 LEU B O 1
ATOM 6661 N N . GLN B 1 328 ? 6.613 -5.285 -10.641 1 94.56 328 GLN B N 1
ATOM 6662 C CA . GLN B 1 328 ? 6.656 -5.402 -12.094 1 94.56 328 GLN B CA 1
ATOM 6663 C C . GLN B 1 328 ? 7.836 -4.625 -12.68 1 94.56 328 GLN B C 1
ATOM 6665 O O . GLN B 1 328 ? 8.078 -4.664 -13.883 1 94.56 328 GLN B O 1
ATOM 6670 N N . ARG B 1 329 ? 8.531 -3.918 -11.859 1 94.69 329 ARG B N 1
ATOM 6671 C CA . ARG B 1 329 ? 9.648 -3.094 -12.32 1 94.69 329 ARG B CA 1
ATOM 6672 C C . ARG B 1 329 ? 10.984 -3.699 -11.898 1 94.69 329 ARG B C 1
ATOM 6674 O O . ARG B 1 329 ? 11.07 -4.371 -10.867 1 94.69 329 ARG B O 1
ATOM 6681 N N . PRO B 1 330 ? 11.961 -3.465 -12.75 1 94.88 330 PRO B N 1
ATOM 6682 C CA . PRO B 1 330 ? 13.289 -3.891 -12.312 1 94.88 330 PRO B CA 1
ATOM 6683 C C . PRO B 1 330 ? 13.766 -3.154 -11.062 1 94.88 330 PRO B C 1
ATOM 6685 O O . PRO B 1 330 ? 13.367 -2.012 -10.82 1 94.88 330 PRO B O 1
ATOM 6688 N N . VAL B 1 331 ? 14.562 -3.828 -10.32 1 92 331 VAL B N 1
ATOM 6689 C CA . VAL B 1 331 ? 15.102 -3.244 -9.094 1 92 331 VAL B CA 1
ATOM 6690 C C . VAL B 1 331 ? 16.141 -2.182 -9.453 1 92 331 VAL B C 1
ATOM 6692 O O . VAL B 1 331 ? 16.938 -2.369 -10.367 1 92 331 VAL B O 1
ATOM 6695 N N . CYS B 1 332 ? 15.992 -1.062 -8.797 1 89.81 332 CYS B N 1
ATOM 6696 C CA . CYS B 1 332 ? 16.969 0.014 -8.969 1 89.81 332 CYS B CA 1
ATOM 6697 C C . CYS B 1 332 ? 18.016 -0.019 -7.871 1 89.81 332 CYS B C 1
ATOM 6699 O O . CYS B 1 332 ? 17.688 0.084 -6.688 1 89.81 332 CYS B O 1
ATOM 6701 N N . PHE B 1 333 ? 19.297 -0.058 -8.219 1 87.88 333 PHE B N 1
ATOM 6702 C CA . PHE B 1 333 ? 20.359 -0.201 -7.23 1 87.88 333 PHE B CA 1
ATOM 6703 C C . PHE B 1 333 ? 21.031 1.139 -6.965 1 87.88 333 PHE B C 1
ATOM 6705 O O . PHE B 1 333 ? 21.969 1.223 -6.156 1 87.88 333 PHE B O 1
ATOM 6712 N N . ASP B 1 334 ? 20.531 2.143 -7.602 1 88.06 334 ASP B N 1
ATOM 6713 C CA . ASP B 1 334 ? 20.984 3.508 -7.348 1 88.06 334 ASP B CA 1
ATOM 6714 C C . ASP B 1 334 ? 19.969 4.27 -6.488 1 88.06 334 ASP B C 1
ATOM 6716 O O . ASP B 1 334 ? 18.875 4.574 -6.941 1 88.06 334 ASP B O 1
ATOM 6720 N N . ILE B 1 335 ? 20.469 4.645 -5.332 1 90.2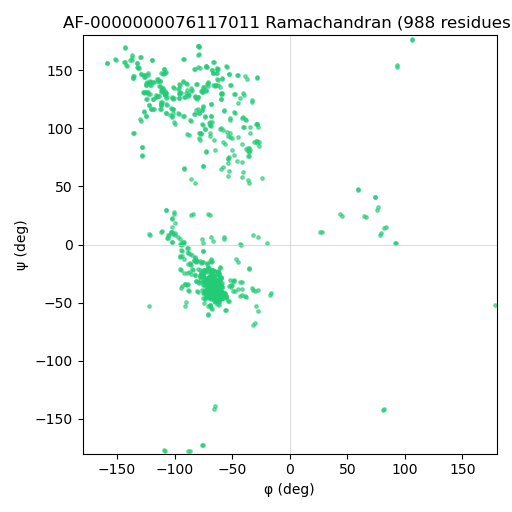5 335 ILE B N 1
ATOM 6721 C CA . ILE B 1 335 ? 19.562 5.238 -4.355 1 90.25 335 ILE B CA 1
ATOM 6722 C C . ILE B 1 335 ? 19.062 6.59 -4.867 1 90.25 335 ILE B C 1
ATOM 6724 O O . ILE B 1 335 ? 17.906 6.961 -4.645 1 90.25 335 ILE B O 1
ATOM 6728 N N . ARG B 1 336 ? 19.938 7.336 -5.535 1 86.75 336 ARG B N 1
ATOM 6729 C CA . ARG B 1 336 ? 19.547 8.648 -6.043 1 86.75 336 ARG B CA 1
ATOM 6730 C C . ARG B 1 336 ? 18.484 8.531 -7.129 1 86.75 336 ARG B C 1
ATOM 6732 O O . ARG B 1 336 ? 17.5 9.273 -7.121 1 86.75 336 ARG B O 1
ATOM 6739 N N . LYS B 1 337 ? 18.719 7.586 -8 1 88.25 337 LYS B N 1
ATOM 6740 C CA . LYS B 1 337 ? 17.75 7.359 -9.07 1 88.25 337 LYS B CA 1
ATOM 6741 C C . LYS B 1 337 ? 16.422 6.855 -8.508 1 88.25 337 LYS B C 1
ATOM 6743 O O . LYS B 1 337 ? 15.359 7.297 -8.945 1 88.25 337 LYS B O 1
ATOM 6748 N N . ARG B 1 338 ? 16.516 6.004 -7.578 1 90.69 338 ARG B N 1
ATOM 6749 C CA . ARG B 1 338 ? 15.312 5.445 -6.965 1 90.69 338 ARG B CA 1
ATOM 6750 C C . ARG B 1 338 ? 14.492 6.535 -6.277 1 90.69 338 ARG B C 1
ATOM 6752 O O . ARG B 1 338 ? 13.266 6.594 -6.441 1 90.69 338 ARG B O 1
ATOM 6759 N N . ARG B 1 339 ? 15.133 7.391 -5.551 1 89 339 ARG B N 1
ATOM 6760 C CA . ARG B 1 339 ? 14.453 8.469 -4.836 1 89 339 ARG B CA 1
ATOM 6761 C C . ARG B 1 339 ? 13.82 9.453 -5.809 1 89 339 ARG B C 1
ATOM 6763 O O . ARG B 1 339 ? 12.719 9.953 -5.566 1 89 339 ARG B O 1
ATOM 6770 N N . LYS B 1 340 ? 14.555 9.68 -6.832 1 89.19 340 LYS B N 1
ATOM 6771 C CA . LYS B 1 340 ? 14.016 10.578 -7.852 1 89.19 340 LYS B CA 1
ATOM 6772 C C . LYS B 1 340 ? 12.742 10 -8.477 1 89.19 340 LYS B C 1
ATOM 6774 O O . LYS B 1 340 ? 11.758 10.719 -8.656 1 89.19 340 LYS B O 1
ATOM 6779 N N . MET B 1 341 ? 12.781 8.758 -8.766 1 89.38 341 MET B N 1
ATOM 6780 C CA . MET B 1 341 ? 11.625 8.086 -9.344 1 89.38 341 MET B CA 1
ATOM 6781 C C . MET B 1 341 ? 10.445 8.109 -8.375 1 89.38 341 MET B C 1
ATOM 6783 O O . MET B 1 341 ? 9.305 8.32 -8.789 1 89.38 341 MET B O 1
ATOM 6787 N N . GLU B 1 342 ? 10.75 7.91 -7.141 1 90.81 342 GLU B N 1
ATOM 6788 C CA . GLU B 1 342 ? 9.703 7.922 -6.117 1 90.81 342 GLU B CA 1
ATOM 6789 C C . GLU B 1 342 ? 9.086 9.312 -5.977 1 90.81 342 GLU B C 1
ATOM 6791 O O . GLU B 1 342 ? 7.867 9.445 -5.871 1 90.81 342 GLU B O 1
ATOM 6796 N N . LYS B 1 343 ? 9.938 10.297 -5.965 1 88.06 343 LYS B N 1
ATOM 6797 C CA . LYS B 1 343 ? 9.453 11.672 -5.848 1 88.06 343 LYS B CA 1
ATOM 6798 C C . LYS B 1 343 ? 8.602 12.055 -7.051 1 88.06 343 LYS B C 1
ATOM 6800 O O . LYS B 1 343 ? 7.551 12.688 -6.895 1 88.06 343 LYS B O 1
ATOM 6805 N N . LEU B 1 344 ? 9.031 11.648 -8.195 1 88.31 344 LEU B N 1
ATOM 6806 C CA . LEU B 1 344 ? 8.281 11.945 -9.414 1 88.31 344 LEU B CA 1
ATOM 6807 C C . LEU B 1 344 ? 6.914 11.273 -9.391 1 88.31 344 LEU B C 1
ATOM 6809 O O . LEU B 1 344 ? 5.918 11.867 -9.797 1 88.31 344 LEU B O 1
ATOM 6813 N N . LYS B 1 345 ? 6.902 10.133 -8.938 1 91.94 345 LYS B N 1
ATOM 6814 C CA . LYS B 1 345 ? 5.637 9.406 -8.859 1 91.94 345 LYS B CA 1
ATOM 6815 C C . LYS B 1 345 ? 4.676 10.078 -7.887 1 91.94 345 LYS B C 1
ATOM 6817 O O . LYS B 1 345 ? 3.49 10.242 -8.188 1 91.94 345 LYS B O 1
ATOM 6822 N N . VAL B 1 346 ? 5.172 10.453 -6.746 1 93.31 346 VAL B N 1
ATOM 6823 C CA . VAL B 1 346 ? 4.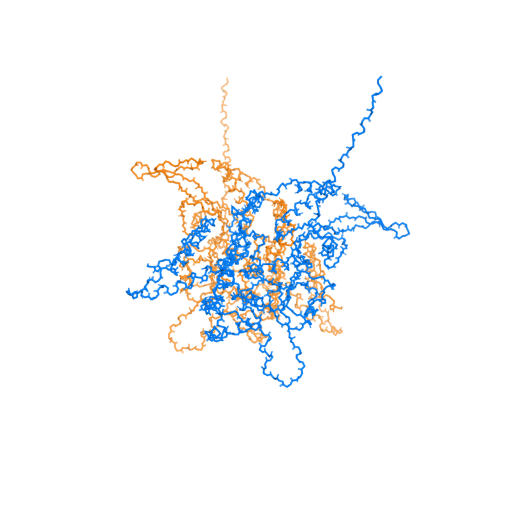34 11.109 -5.746 1 93.31 346 VAL B CA 1
ATOM 6824 C C . VAL B 1 346 ? 3.809 12.43 -6.301 1 93.31 346 VAL B C 1
ATOM 6826 O O . VAL B 1 346 ? 2.645 12.773 -6.086 1 93.31 346 VAL B O 1
ATOM 6829 N N . GLN B 1 347 ? 4.652 13.102 -7.012 1 86.12 347 GLN B N 1
ATOM 6830 C CA . GLN B 1 347 ? 4.23 14.367 -7.613 1 86.12 347 GLN B CA 1
ATOM 6831 C C . GLN B 1 347 ? 3.119 14.141 -8.633 1 86.12 347 GLN B C 1
ATOM 6833 O O . GLN B 1 347 ? 2.158 14.914 -8.688 1 86.12 347 GLN B O 1
ATOM 6838 N N . GLN B 1 348 ? 3.277 13.102 -9.406 1 86.88 348 GLN B N 1
ATOM 6839 C CA . GLN B 1 348 ? 2.246 12.758 -10.375 1 86.88 348 GLN B CA 1
ATOM 6840 C C . GLN B 1 348 ? 0.93 12.414 -9.688 1 86.88 348 GLN B C 1
ATOM 6842 O O . GLN B 1 348 ? -0.138 12.852 -10.117 1 86.88 348 GLN B O 1
ATOM 6847 N N . LEU B 1 349 ? 1.024 11.703 -8.664 1 92.81 349 LEU B N 1
ATOM 6848 C CA . LEU B 1 349 ? -0.163 11.328 -7.902 1 92.81 349 LEU B CA 1
ATOM 6849 C C . LEU B 1 349 ? -0.805 12.555 -7.258 1 92.81 349 LEU B C 1
ATOM 6851 O O . LEU B 1 349 ? -2.025 12.719 -7.305 1 92.81 349 LEU B O 1
ATOM 6855 N N . ASN B 1 350 ? 0.037 13.398 -6.648 1 89.94 350 ASN B N 1
ATOM 6856 C CA . ASN B 1 350 ? -0.472 14.617 -6.027 1 89.94 350 ASN B CA 1
ATOM 6857 C C . ASN B 1 350 ? -1.236 15.477 -7.027 1 89.94 350 ASN B C 1
ATOM 6859 O O . ASN B 1 350 ? -2.309 16 -6.715 1 89.94 350 ASN B O 1
ATOM 6863 N N . SER B 1 351 ? -0.65 15.531 -8.172 1 82.31 351 SER B N 1
ATOM 6864 C CA . SER B 1 351 ? -1.291 16.328 -9.211 1 82.31 351 SER B CA 1
ATOM 6865 C C . SER B 1 351 ? -2.637 15.742 -9.617 1 82.31 351 SER B C 1
ATOM 6867 O O . SER B 1 351 ? -3.627 16.469 -9.742 1 82.31 351 SER B O 1
ATOM 6869 N N . SER B 1 352 ? -2.682 14.477 -9.789 1 85.44 352 SER B N 1
ATOM 6870 C CA . SER B 1 352 ? -3.908 13.789 -10.18 1 85.44 352 SER B CA 1
ATOM 6871 C C . SER B 1 352 ? -4.969 13.891 -9.094 1 85.44 352 SER B C 1
ATOM 6873 O O . SER B 1 352 ? -6.141 14.141 -9.375 1 85.44 352 SER B O 1
ATOM 6875 N N . ILE B 1 353 ? -4.578 13.773 -7.875 1 92.12 353 ILE B N 1
ATOM 6876 C CA . ILE B 1 353 ? -5.496 13.789 -6.742 1 92.12 353 ILE B CA 1
ATOM 6877 C C . ILE B 1 353 ? -6.055 15.195 -6.551 1 92.12 353 ILE B C 1
ATOM 6879 O O . ILE B 1 353 ? -7.262 15.367 -6.359 1 92.12 353 ILE B O 1
ATOM 6883 N N . THR B 1 354 ? -5.141 16.172 -6.617 1 84.31 354 THR B N 1
ATOM 6884 C CA . THR B 1 354 ? -5.594 17.547 -6.441 1 84.31 354 THR B CA 1
ATOM 6885 C C . THR B 1 354 ? -6.57 17.938 -7.543 1 84.31 354 THR B C 1
ATOM 6887 O O . THR B 1 354 ? -7.566 18.609 -7.285 1 84.31 354 THR B O 1
ATOM 6890 N N . ALA B 1 355 ? -6.285 17.469 -8.734 1 79.38 355 ALA B N 1
ATOM 6891 C CA . ALA B 1 355 ? -7.191 17.734 -9.844 1 79.38 355 ALA B CA 1
ATOM 6892 C C . ALA B 1 355 ? -8.547 17.062 -9.617 1 79.38 355 ALA B C 1
ATOM 6894 O O . ALA B 1 355 ? -9.594 17.672 -9.875 1 79.38 355 ALA B O 1
ATOM 6895 N N . GLY B 1 356 ? -8.484 15.852 -9.172 1 84.62 356 GLY B N 1
ATOM 6896 C CA . GLY B 1 356 ? -9.719 15.141 -8.875 1 84.62 356 GLY B CA 1
ATOM 6897 C C . GLY B 1 356 ? -10.516 15.773 -7.754 1 84.62 356 GLY B C 1
ATOM 6898 O O . GLY B 1 356 ? -11.75 15.828 -7.816 1 84.62 356 GLY B O 1
ATOM 6899 N N . CYS B 1 357 ? -9.891 16.281 -6.738 1 87.69 357 CYS B N 1
ATOM 6900 C CA . CYS B 1 357 ? -10.555 16.938 -5.621 1 87.69 357 CYS B CA 1
ATOM 6901 C C . CYS B 1 357 ? -11.164 18.266 -6.051 1 87.69 357 CYS B C 1
ATOM 6903 O O . CYS B 1 357 ? -12.25 18.625 -5.605 1 87.69 357 CYS B O 1
ATOM 6905 N N . LEU B 1 358 ? -10.422 18.953 -6.852 1 79.25 358 LEU B N 1
ATOM 6906 C CA . LEU B 1 358 ? -10.961 20.203 -7.387 1 79.25 358 LEU B CA 1
ATOM 6907 C C . LEU B 1 358 ? -12.227 19.938 -8.195 1 79.25 358 LEU B C 1
ATOM 6909 O O . LEU B 1 358 ? -13.195 20.703 -8.094 1 79.25 358 LEU B O 1
ATOM 6913 N N . GLU B 1 359 ? -12.211 18.859 -8.953 1 78.69 359 GLU B N 1
ATOM 6914 C CA . GLU B 1 359 ? -13.398 18.469 -9.703 1 78.69 359 GLU B CA 1
ATOM 6915 C C . GLU B 1 359 ? -14.57 18.172 -8.773 1 78.69 359 GLU B C 1
ATOM 6917 O O . GLU B 1 359 ? -15.711 18.5 -9.078 1 78.69 359 GLU B O 1
ATOM 6922 N N . LEU B 1 360 ? -14.297 17.562 -7.738 1 87.56 360 LEU B N 1
ATOM 6923 C CA . LEU B 1 360 ? -15.336 17.281 -6.75 1 87.56 360 LEU B CA 1
ATOM 6924 C C . LEU B 1 360 ? -15.93 18.578 -6.195 1 87.56 360 LEU B C 1
ATOM 6926 O O . LEU B 1 360 ? -17.141 18.703 -6.09 1 87.56 360 LEU B O 1
ATOM 6930 N N . MET B 1 361 ? -15.102 19.547 -5.871 1 82.25 361 MET B N 1
ATOM 6931 C CA . MET B 1 361 ? -15.562 20.828 -5.336 1 82.25 361 MET B CA 1
ATOM 6932 C C . MET B 1 361 ? -16.422 21.562 -6.363 1 82.25 361 MET B C 1
ATOM 6934 O O . MET B 1 361 ? -17.453 22.141 -6.02 1 82.25 361 MET B O 1
ATOM 6938 N N . VAL B 1 362 ? -16 21.453 -7.57 1 74.12 362 VAL B N 1
ATOM 6939 C CA . VAL B 1 362 ? -16.734 22.125 -8.633 1 74.12 362 VAL B CA 1
ATOM 6940 C C . VAL B 1 362 ? -18.109 21.484 -8.797 1 74.12 362 VAL B C 1
ATOM 6942 O O . VAL B 1 362 ? -19.125 22.172 -8.914 1 74.12 362 VAL B O 1
ATOM 6945 N N . ASN B 1 363 ? -18.109 20.188 -8.727 1 78.75 363 ASN B N 1
ATOM 6946 C CA . ASN B 1 363 ? -19.359 19.469 -8.898 1 78.75 363 ASN B CA 1
ATOM 6947 C C . ASN B 1 363 ? -20.312 19.703 -7.727 1 78.75 363 ASN B C 1
ATOM 6949 O O . ASN B 1 363 ? -21.531 19.719 -7.898 1 78.75 363 ASN B O 1
ATOM 6953 N N . LEU B 1 364 ? -19.828 19.953 -6.625 1 83.44 364 LEU B N 1
ATOM 6954 C CA . LEU B 1 364 ? -20.641 20.172 -5.441 1 83.44 364 LEU B CA 1
ATOM 6955 C C . LEU B 1 364 ? -21.281 21.562 -5.484 1 83.44 364 LEU B C 1
ATOM 6957 O O . LEU B 1 364 ? -22.438 21.734 -5.059 1 83.44 364 LEU B O 1
ATOM 6961 N N . TYR B 1 365 ? -20.641 22.5 -6.051 1 77.31 365 TYR B N 1
ATOM 6962 C CA . TYR B 1 365 ? -21.125 23.859 -5.855 1 77.31 365 TYR B CA 1
ATOM 6963 C C . TYR B 1 365 ? -21.453 24.516 -7.191 1 77.31 365 TYR B C 1
ATOM 6965 O O . TYR B 1 365 ? -21.703 25.734 -7.246 1 77.31 365 TYR B O 1
ATOM 6973 N N . ARG B 1 366 ? -21.406 23.719 -8.203 1 70.31 366 ARG B N 1
ATOM 6974 C CA . ARG B 1 366 ? -21.75 24.25 -9.516 1 70.31 366 ARG B CA 1
ATOM 6975 C C . ARG B 1 366 ? -23.172 24.812 -9.531 1 70.31 366 ARG B C 1
ATOM 6977 O O . ARG B 1 366 ? -23.422 25.844 -10.164 1 70.31 366 ARG B O 1
ATOM 6984 N N . GLY B 1 367 ? -24.094 24.25 -8.781 1 69.75 367 GLY B N 1
ATOM 6985 C CA . GLY B 1 367 ? -25.469 24.703 -8.719 1 69.75 367 GLY B CA 1
ATOM 6986 C C . GLY B 1 367 ? -25.625 26.016 -7.965 1 69.75 367 GLY B C 1
ATOM 6987 O O . GLY B 1 367 ? -26.562 26.781 -8.219 1 69.75 367 GLY B O 1
ATOM 6988 N N . VAL B 1 368 ? -24.828 26.266 -7.02 1 71.62 368 VAL B N 1
ATOM 6989 C CA . VAL B 1 368 ? -24.859 27.5 -6.246 1 71.62 368 VAL B CA 1
ATOM 6990 C C . VAL B 1 368 ? -24.562 28.688 -7.156 1 71.62 368 VAL B C 1
ATOM 6992 O O . VAL B 1 368 ? -25.203 29.734 -7.047 1 71.62 368 VAL B O 1
ATOM 6995 N N . MET B 1 369 ? -23.75 28.469 -8.086 1 62.56 369 MET B N 1
ATOM 6996 C CA . MET B 1 369 ? -23.328 29.547 -8.977 1 62.56 369 MET B CA 1
ATOM 6997 C C . MET B 1 369 ? -24.438 29.938 -9.938 1 62.56 369 MET B C 1
ATOM 6999 O O . MET B 1 369 ? -24.547 31.094 -10.328 1 62.56 369 MET B O 1
ATOM 7003 N N . SER B 1 370 ? -25.203 28.953 -10.195 1 63.12 370 SER B N 1
ATOM 7004 C CA . SER B 1 370 ? -26.297 29.219 -11.125 1 63.12 370 SER B CA 1
ATOM 7005 C C . SER B 1 370 ? -27.359 30.109 -10.484 1 63.12 370 SER B C 1
ATOM 7007 O O . SER B 1 370 ? -28.109 30.797 -11.18 1 63.12 370 SER B O 1
ATOM 7009 N N . GLU B 1 371 ? -27.328 30.125 -9.156 1 70.06 371 GLU B N 1
ATOM 7010 C CA . GLU B 1 371 ? -28.375 30.875 -8.461 1 70.06 371 GLU B CA 1
ATOM 7011 C C . GLU B 1 371 ? -27.828 32.188 -7.906 1 70.06 371 GLU B C 1
ATOM 7013 O O . GLU B 1 371 ? -28.484 32.844 -7.098 1 70.06 371 GLU B O 1
ATOM 7018 N N . ILE B 1 372 ? -26.594 32.469 -8.289 1 63.22 372 ILE B N 1
ATOM 7019 C CA . ILE B 1 372 ? -26.031 33.781 -7.91 1 63.22 372 ILE B CA 1
ATOM 7020 C C . ILE B 1 372 ? -26.422 34.812 -8.945 1 63.22 372 ILE B C 1
ATOM 7022 O O . ILE B 1 372 ? -26.109 34.688 -10.133 1 63.22 372 ILE B O 1
ATOM 7026 N N . ARG B 1 373 ? -27.406 35.75 -8.555 1 57.75 373 ARG B N 1
ATOM 7027 C CA . ARG B 1 373 ? -27.734 36.875 -9.422 1 57.75 373 ARG B CA 1
ATOM 7028 C C . ARG B 1 373 ? -26.672 37.969 -9.344 1 57.75 373 ARG B C 1
ATOM 7030 O O . ARG B 1 373 ? -26.516 38.625 -8.32 1 57.75 373 ARG B O 1
ATOM 7037 N N . LEU B 1 374 ? -25.797 37.875 -10.266 1 51.12 374 LEU B N 1
ATOM 7038 C CA . LEU B 1 374 ? -24.625 38.75 -10.312 1 51.12 374 LEU B CA 1
ATOM 7039 C C . LEU B 1 374 ? -25.016 40.219 -10.195 1 51.12 374 LEU B C 1
ATOM 7041 O O . LEU B 1 374 ? -24.297 41.031 -9.609 1 51.12 374 LEU B O 1
ATOM 7045 N N . GLU B 1 375 ? -26.172 40.469 -10.828 1 50.53 375 GLU B N 1
ATOM 7046 C CA . GLU B 1 375 ? -26.578 41.875 -10.859 1 50.53 375 GLU B CA 1
ATOM 7047 C C . GLU B 1 375 ? -26.828 42.406 -9.445 1 50.53 375 GLU B C 1
ATOM 7049 O O . GLU B 1 375 ? -26.531 43.562 -9.156 1 50.53 375 GLU B O 1
ATOM 7054 N N . HIS B 1 376 ? -27.328 41.531 -8.633 1 51.31 376 HIS B N 1
ATOM 7055 C CA . HIS B 1 376 ? -27.672 42 -7.305 1 51.31 376 HIS B CA 1
ATOM 7056 C C . HIS B 1 376 ? -26.75 41.406 -6.246 1 51.31 376 HIS B C 1
ATOM 7058 O O . HIS B 1 376 ? -26.906 41.688 -5.055 1 51.31 376 HIS B O 1
ATOM 7064 N N . GLN B 1 377 ? -25.625 40.75 -6.723 1 53.28 377 GLN B N 1
ATOM 7065 C CA . GLN B 1 377 ? -24.672 40.094 -5.816 1 53.28 377 GLN B CA 1
ATOM 7066 C C . GLN B 1 377 ? -25.406 39.312 -4.73 1 53.28 377 GLN B C 1
ATOM 7068 O O . GLN B 1 377 ? -25.031 39.375 -3.557 1 53.28 377 GLN B O 1
ATOM 7073 N N . ARG B 1 378 ? -26.672 38.906 -5.129 1 62.47 378 ARG B N 1
ATOM 7074 C CA . ARG B 1 378 ? -27.453 38.219 -4.102 1 62.47 378 ARG B CA 1
ATOM 7075 C C . ARG B 1 378 ? -27.656 36.75 -4.453 1 62.47 378 ARG B C 1
ATOM 7077 O O . ARG B 1 378 ? -27.906 36.406 -5.613 1 62.47 378 ARG B O 1
ATOM 7084 N N . PHE B 1 379 ? -27.188 35.906 -3.58 1 72.62 379 PHE B N 1
ATOM 7085 C CA . PHE B 1 379 ? -27.391 34.469 -3.678 1 72.62 379 PHE B CA 1
ATOM 7086 C C . PHE B 1 379 ? -28.797 34.062 -3.193 1 72.62 379 PHE B C 1
ATOM 7088 O O . PHE B 1 379 ? -29.188 34.438 -2.076 1 72.62 379 PHE B O 1
ATOM 7095 N N . ASN B 1 380 ? -29.562 33.594 -4.188 1 75.25 380 ASN B N 1
ATOM 7096 C CA . ASN B 1 380 ? -30.891 33.125 -3.818 1 75.25 380 ASN B CA 1
ATOM 7097 C C . ASN B 1 380 ? -30.812 31.719 -3.209 1 75.25 380 ASN B C 1
ATOM 7099 O O . ASN B 1 380 ? -30.875 30.719 -3.928 1 75.25 380 ASN B O 1
ATOM 7103 N N . LYS B 1 381 ? -30.688 31.688 -1.967 1 78.75 381 LYS B N 1
ATOM 7104 C CA . LYS B 1 381 ? -30.5 30.453 -1.197 1 78.75 381 LYS B CA 1
ATOM 7105 C C . LYS B 1 381 ? -31.703 29.516 -1.366 1 78.75 381 LYS B C 1
ATOM 7107 O O . LYS B 1 381 ? -31.531 28.312 -1.549 1 78.75 381 LYS B O 1
ATOM 7112 N N . GLN B 1 382 ? -32.875 30.031 -1.305 1 82.75 382 GLN B N 1
ATOM 7113 C CA . GLN B 1 382 ? -34.094 29.219 -1.34 1 82.75 382 GLN B CA 1
ATOM 7114 C C . GLN B 1 382 ? -34.281 28.562 -2.703 1 82.75 382 GLN B C 1
ATOM 7116 O O . GLN B 1 382 ? -34.656 27.391 -2.783 1 82.75 382 GLN B O 1
ATOM 7121 N N . ALA B 1 383 ? -33.938 29.281 -3.637 1 81.25 383 ALA B N 1
ATOM 7122 C CA . ALA B 1 383 ? -34.062 28.734 -4.984 1 81.25 383 ALA B CA 1
ATOM 7123 C C . ALA B 1 383 ? -33.094 27.594 -5.195 1 81.25 383 ALA B C 1
ATOM 7125 O O . ALA B 1 383 ? -33.406 26.594 -5.844 1 81.25 383 ALA B O 1
ATOM 7126 N N . PHE B 1 384 ? -31.922 27.797 -4.656 1 83.31 384 PHE B N 1
ATOM 7127 C CA . PHE B 1 384 ? -30.906 26.75 -4.773 1 83.31 384 PHE B CA 1
ATOM 7128 C C . PHE B 1 384 ? -31.344 25.484 -4.043 1 83.31 384 PHE B C 1
ATOM 7130 O O . PHE B 1 384 ? -31.281 24.391 -4.602 1 83.31 384 PHE B O 1
ATOM 7137 N N . LEU B 1 385 ? -31.844 25.609 -2.908 1 87.25 385 LEU B N 1
ATOM 7138 C CA . LEU B 1 385 ? -32.25 24.469 -2.096 1 87.25 385 LEU B CA 1
ATOM 7139 C C . LEU B 1 385 ? -33.438 23.75 -2.709 1 87.25 385 LEU B C 1
ATOM 7141 O O . LEU B 1 385 ? -33.562 22.531 -2.619 1 87.25 385 LEU B O 1
ATOM 7145 N N . ASP B 1 386 ? -34.219 24.516 -3.332 1 86.81 386 ASP B N 1
ATOM 7146 C CA . ASP B 1 386 ? -35.406 23.953 -3.955 1 86.81 386 ASP B CA 1
ATOM 7147 C C . ASP B 1 386 ? -35.062 23.172 -5.227 1 86.81 386 ASP B C 1
ATOM 7149 O O . ASP B 1 386 ? -35.812 22.297 -5.656 1 86.81 386 ASP B O 1
ATOM 7153 N N . SER B 1 387 ? -33.969 23.547 -5.754 1 84.06 387 SER B N 1
ATOM 7154 C CA . SER B 1 387 ? -33.562 22.891 -6.992 1 84.06 387 SER B CA 1
ATOM 7155 C C . SER B 1 387 ? -32.969 21.516 -6.719 1 84.06 387 SER B C 1
ATOM 7157 O O . SER B 1 387 ? -32.875 20.688 -7.629 1 84.06 387 SER B O 1
ATOM 7159 N N . ILE B 1 388 ? -32.656 21.281 -5.496 1 86.69 388 ILE B N 1
ATOM 7160 C CA . ILE B 1 388 ? -32 20.016 -5.137 1 86.69 388 ILE B CA 1
ATOM 7161 C C . ILE B 1 388 ? -33.062 19.016 -4.668 1 86.69 388 ILE B C 1
ATOM 7163 O O . ILE B 1 388 ? -34 19.391 -3.93 1 86.69 388 ILE B O 1
ATOM 7167 N N . GLN B 1 389 ? -32.969 17.844 -5.23 1 80.19 389 GLN B N 1
ATOM 7168 C CA . GLN B 1 389 ? -34 16.844 -4.902 1 80.19 389 GLN B CA 1
ATOM 7169 C C . GLN B 1 389 ? -33.406 15.719 -4.051 1 80.19 389 GLN B C 1
ATOM 7171 O O . GLN B 1 389 ? -32.188 15.477 -4.09 1 80.19 389 GLN B O 1
ATOM 7176 N N . GLY B 1 390 ? -34.219 15.172 -3.17 1 81.69 390 GLY B N 1
ATOM 7177 C CA . GLY B 1 390 ? -33.969 13.914 -2.5 1 81.69 390 GLY B CA 1
ATOM 7178 C C . GLY B 1 390 ? -33.031 14.062 -1.305 1 81.69 390 GLY B C 1
ATOM 7179 O O . GLY B 1 390 ? -33.125 15.047 -0.561 1 81.69 390 GLY B O 1
ATOM 7180 N N . LEU B 1 391 ? -32.156 13.062 -1.148 1 81.06 391 LEU B N 1
ATOM 7181 C CA . LEU B 1 391 ? -31.281 12.953 0.009 1 81.06 391 LEU B CA 1
ATOM 7182 C C . LEU B 1 391 ? -30.125 13.945 -0.086 1 81.06 391 LEU B C 1
ATOM 7184 O O . LEU B 1 391 ? -29.516 14.305 0.929 1 81.06 391 LEU B O 1
ATOM 7188 N N . ASP B 1 392 ? -29.922 14.492 -1.293 1 88.62 392 ASP B N 1
ATOM 7189 C CA . ASP B 1 392 ? -28.828 15.43 -1.512 1 88.62 392 ASP B CA 1
ATOM 7190 C C . ASP B 1 392 ? -29.109 16.781 -0.84 1 88.62 392 ASP B C 1
ATOM 7192 O O . ASP B 1 392 ? -28.188 17.547 -0.581 1 88.62 392 ASP B O 1
ATOM 7196 N N . LYS B 1 393 ? -30.344 17 -0.488 1 89.12 393 LYS B N 1
ATOM 7197 C CA . LYS B 1 393 ? -30.75 18.266 0.088 1 89.12 393 LYS B CA 1
ATOM 7198 C C . LYS B 1 393 ? -30.234 18.422 1.519 1 89.12 393 LYS B C 1
ATOM 7200 O O . LYS B 1 393 ? -29.953 19.531 1.968 1 89.12 393 LYS B O 1
ATOM 7205 N N . LYS B 1 394 ? -30.109 17.328 2.145 1 89.38 394 LYS B N 1
ATOM 7206 C CA . LYS B 1 394 ? -29.688 17.344 3.539 1 89.38 394 LYS B CA 1
ATOM 7207 C C . LYS B 1 394 ? -28.281 17.953 3.672 1 89.38 394 LYS B C 1
ATOM 7209 O O . LYS B 1 394 ? -28.016 18.703 4.609 1 89.38 394 LYS B O 1
ATOM 7214 N N . PHE B 1 395 ? -27.422 17.656 2.707 1 92.5 395 PHE B N 1
ATOM 7215 C CA . PHE B 1 395 ? -26.062 18.156 2.715 1 92.5 395 PHE B CA 1
ATOM 7216 C C . PHE B 1 395 ? -26.047 19.672 2.592 1 92.5 395 PHE B C 1
ATOM 7218 O O . PHE B 1 395 ? -25.375 20.359 3.375 1 92.5 395 PHE B O 1
ATOM 7225 N N . TYR B 1 396 ? -26.812 20.234 1.774 1 88.25 396 TYR B N 1
ATOM 7226 C CA . TYR B 1 396 ? -26.797 21.672 1.516 1 88.25 396 TYR B CA 1
ATOM 7227 C C . TYR B 1 396 ? -27.578 22.422 2.588 1 88.25 396 TYR B C 1
ATOM 7229 O O . TYR B 1 396 ? -27.25 23.562 2.92 1 88.25 396 TYR B O 1
ATOM 7237 N N . GLU B 1 397 ? -28.578 21.781 3.111 1 88 397 GLU B N 1
ATOM 7238 C CA . GLU B 1 397 ? -29.328 22.391 4.203 1 88 397 GLU B CA 1
ATOM 7239 C C . GLU B 1 397 ? -28.453 22.578 5.441 1 88 397 GLU B C 1
ATOM 7241 O O . GLU B 1 397 ? -28.516 23.609 6.105 1 88 397 GLU B O 1
ATOM 7246 N N . ARG B 1 398 ? -27.719 21.594 5.656 1 87.62 398 ARG B N 1
ATOM 7247 C CA . ARG B 1 398 ? -26.797 21.672 6.785 1 87.62 398 ARG B CA 1
ATOM 7248 C C . ARG B 1 398 ? -25.719 22.734 6.539 1 87.62 398 ARG B C 1
ATOM 7250 O O . ARG B 1 398 ? -25.312 23.422 7.465 1 87.62 398 ARG B O 1
ATOM 7257 N N . GLN B 1 399 ? -25.281 22.812 5.379 1 84.81 399 GLN B N 1
ATOM 7258 C CA . GLN B 1 399 ? -24.297 23.812 5.027 1 84.81 399 GLN B CA 1
ATOM 7259 C C . GLN B 1 399 ? -24.844 25.234 5.207 1 84.81 399 GLN B C 1
ATOM 7261 O O . GLN B 1 399 ? -24.125 26.141 5.605 1 84.81 399 GLN B O 1
ATOM 7266 N N . ASP B 1 400 ? -26.031 25.344 4.828 1 79.75 400 ASP B N 1
ATOM 7267 C CA . ASP B 1 400 ? -26.703 26.625 4.977 1 79.75 400 ASP B CA 1
ATOM 7268 C C . ASP B 1 400 ? -26.828 27.016 6.449 1 79.75 400 ASP B C 1
ATOM 7270 O O . ASP B 1 400 ? -26.625 28.172 6.812 1 79.75 400 ASP B O 1
ATOM 7274 N N . LYS B 1 401 ? -27.156 26.031 7.152 1 77.38 401 LYS B N 1
ATOM 7275 C CA . LYS B 1 401 ? -27.281 26.281 8.586 1 77.38 401 LYS B CA 1
ATOM 7276 C C . LYS B 1 401 ? -25.969 26.75 9.188 1 77.38 401 LYS B C 1
ATOM 7278 O O . LYS B 1 401 ? -25.953 27.609 10.07 1 77.38 401 LYS B O 1
ATOM 7283 N N . ASN B 1 402 ? -24.875 26.312 8.531 1 70 402 ASN B N 1
ATOM 7284 C CA . ASN B 1 402 ? -23.562 26.672 9.039 1 70 402 ASN B CA 1
ATOM 7285 C C . ASN B 1 402 ? -23 27.891 8.305 1 70 402 ASN B C 1
ATOM 7287 O O . ASN B 1 402 ? -21.828 28.25 8.5 1 70 402 ASN B O 1
ATOM 7291 N N . ASN B 1 403 ? -23.812 28.484 7.453 1 64.88 403 ASN B N 1
ATOM 7292 C CA . ASN B 1 403 ? -23.516 29.703 6.727 1 64.88 403 ASN B CA 1
ATOM 7293 C C . ASN B 1 403 ? -22.359 29.5 5.754 1 64.88 403 ASN B C 1
ATOM 7295 O O . ASN B 1 403 ? -21.594 30.438 5.48 1 64.88 403 ASN B O 1
ATOM 7299 N N . VAL B 1 404 ? -22.141 28.328 5.355 1 66.38 404 VAL B N 1
ATOM 7300 C CA . VAL B 1 404 ? -21.047 28.031 4.434 1 66.38 404 VAL B CA 1
ATOM 7301 C C . VAL B 1 404 ? -21.391 28.547 3.039 1 66.38 404 VAL B C 1
ATOM 7303 O O . VAL B 1 404 ? -20.531 29.094 2.346 1 66.38 404 VAL B O 1
ATOM 7306 N N . LEU B 1 405 ? -22.578 28.453 2.736 1 61.75 405 LEU B N 1
ATOM 7307 C CA . LEU B 1 405 ? -23.016 28.844 1.407 1 61.75 405 LEU B CA 1
ATOM 7308 C C . LEU B 1 405 ? -22.891 30.359 1.227 1 61.75 405 LEU B C 1
ATOM 7310 O O . LEU B 1 405 ? -22.531 30.828 0.144 1 61.75 405 LEU B O 1
ATOM 7314 N N . LEU B 1 406 ? -23.125 30.891 2.293 1 58.72 406 LEU B N 1
ATOM 7315 C CA . LEU B 1 406 ? -23 32.344 2.248 1 58.72 406 LEU B CA 1
ATOM 7316 C C . LEU B 1 406 ? -21.547 32.75 2.025 1 58.72 406 LEU B C 1
ATOM 7318 O O . LEU B 1 406 ? -21.281 33.688 1.271 1 58.72 406 LEU B O 1
ATOM 7322 N N . LEU B 1 407 ? -20.766 32.094 2.699 1 58.12 407 LEU B N 1
ATOM 7323 C CA . LEU B 1 407 ? -19.344 32.375 2.557 1 58.12 407 LEU B CA 1
ATOM 7324 C C . LEU B 1 407 ? -18.875 32.094 1.133 1 58.12 407 LEU B C 1
ATOM 7326 O O . LEU B 1 407 ? -18.094 32.875 0.573 1 58.12 407 LEU B O 1
ATOM 7330 N N . LEU B 1 408 ? -19.422 31.094 0.658 1 61.38 408 LEU B N 1
ATOM 7331 C CA . LEU B 1 408 ? -19.094 30.734 -0.718 1 61.38 408 LEU B CA 1
ATOM 7332 C C . LEU B 1 408 ? -19.562 31.812 -1.687 1 61.38 408 LEU B C 1
ATOM 7334 O O . LEU B 1 408 ? -18.859 32.156 -2.633 1 61.38 408 LEU B O 1
ATOM 7338 N N . SER B 1 409 ? -20.688 32.281 -1.333 1 55.88 409 SER B N 1
ATOM 7339 C CA . SER B 1 409 ? -21.25 33.344 -2.176 1 55.88 409 SER B CA 1
ATOM 7340 C C . SER B 1 409 ? -20.438 34.625 -2.107 1 55.88 409 SER B C 1
ATOM 7342 O O . SER B 1 409 ? -20.25 35.312 -3.121 1 55.88 409 SER B O 1
ATOM 7344 N N . ARG B 1 410 ? -19.969 34.844 -0.94 1 56.34 410 ARG B N 1
ATOM 7345 C CA . ARG B 1 410 ? -19.156 36.031 -0.748 1 56.34 410 ARG B CA 1
ATOM 7346 C C . ARG B 1 410 ? -17.812 35.875 -1.451 1 56.34 410 ARG B C 1
ATOM 7348 O O . ARG B 1 410 ? -17.312 36.844 -2.053 1 56.34 410 ARG B O 1
ATOM 7355 N N . LEU B 1 411 ? -17.344 34.75 -1.272 1 55.34 411 LEU B N 1
ATOM 7356 C CA . LEU B 1 411 ? -16.062 34.469 -1.901 1 55.34 411 LEU B CA 1
ATOM 7357 C C . LEU B 1 411 ? -16.156 34.625 -3.418 1 55.34 411 LEU B C 1
ATOM 7359 O O . LEU B 1 411 ? -15.242 35.156 -4.059 1 55.34 411 LEU B O 1
ATOM 7363 N N . THR B 1 412 ? -17.188 34.125 -3.85 1 51.66 412 THR B N 1
ATOM 7364 C CA . THR B 1 412 ? -17.375 34.156 -5.297 1 51.66 412 THR B CA 1
ATOM 7365 C C . THR B 1 412 ? -17.625 35.594 -5.754 1 51.66 412 THR B C 1
ATOM 7367 O O . THR B 1 412 ? -17.125 36.031 -6.793 1 51.66 412 THR B O 1
ATOM 7370 N N . SER B 1 413 ? -18.453 36.281 -4.922 1 47.75 413 SER B N 1
ATOM 7371 C CA . SER B 1 413 ? -18.766 37.656 -5.293 1 47.75 413 SER B CA 1
ATOM 7372 C C . SER B 1 413 ? -17.547 38.562 -5.156 1 47.75 413 SER B C 1
ATOM 7374 O O . SER B 1 413 ? -17.281 39.406 -6.035 1 47.75 413 SER B O 1
ATOM 7376 N N . GLU B 1 414 ? -16.984 38.5 -3.979 1 45.91 414 GLU B N 1
ATOM 7377 C CA . GLU B 1 414 ? -15.852 39.406 -3.713 1 45.91 414 GLU B CA 1
ATOM 7378 C C . GLU B 1 414 ? -14.641 39 -4.562 1 45.91 414 GLU B C 1
ATOM 7380 O O . GLU B 1 414 ? -13.977 39.875 -5.133 1 45.91 414 GLU B O 1
ATOM 7385 N N . LYS B 1 415 ? -14.25 37.719 -4.422 1 44.84 415 LYS B N 1
ATOM 7386 C CA . LYS B 1 415 ? -13 37.25 -5.016 1 44.84 415 LYS B CA 1
ATOM 7387 C C . LYS B 1 415 ? -13.086 37.219 -6.539 1 44.84 415 LYS B C 1
ATOM 7389 O O . LYS B 1 415 ? -12.086 37.438 -7.23 1 44.84 415 LYS B O 1
ATOM 7394 N N . LEU B 1 416 ? -14.258 36.844 -7.125 1 42.75 416 LEU B N 1
ATOM 7395 C CA . LEU B 1 416 ? -14.43 37.031 -8.562 1 42.75 416 LEU B CA 1
ATOM 7396 C C . LEU B 1 416 ? -14.055 38.438 -9 1 42.75 416 LEU B C 1
ATOM 7398 O O . LEU B 1 416 ? -13.516 38.625 -10.094 1 42.75 416 LEU B O 1
ATOM 7402 N N . PHE B 1 417 ? -14.258 39.406 -8.117 1 38.19 417 PHE B N 1
ATOM 7403 C CA . PHE B 1 417 ? -13.984 40.781 -8.5 1 38.19 417 PHE B CA 1
ATOM 7404 C C . PHE B 1 417 ? -12.57 41.188 -8.094 1 38.19 417 PHE B C 1
ATOM 7406 O O . PHE B 1 417 ? -11.961 42.062 -8.719 1 38.19 417 PHE B O 1
ATOM 7413 N N . GLN B 1 418 ? -12 40.719 -6.906 1 36.72 418 GLN B N 1
ATOM 7414 C CA . GLN B 1 418 ? -10.695 41.188 -6.445 1 36.72 418 GLN B CA 1
ATOM 7415 C C . GLN B 1 418 ? -9.609 40.156 -6.738 1 36.72 418 GLN B C 1
ATOM 7417 O O . GLN B 1 418 ? -8.742 39.906 -5.902 1 36.72 418 GLN B O 1
ATOM 7422 N N . VAL B 1 419 ? -9.75 39.219 -7.5 1 36.72 419 VAL B N 1
ATOM 7423 C CA . VAL B 1 419 ? -8.805 38.125 -7.66 1 36.72 419 VAL B CA 1
ATOM 7424 C C . VAL B 1 419 ? -7.414 38.688 -7.949 1 36.72 419 VAL B C 1
ATOM 7426 O O . VAL B 1 419 ? -7.125 39.094 -9.07 1 36.72 419 VAL B O 1
ATOM 7429 N N . LYS B 1 420 ? -6.84 39.406 -7.047 1 34.38 420 LYS B N 1
ATOM 7430 C CA . LYS B 1 420 ? -5.398 39.562 -7.219 1 34.38 420 LYS B CA 1
ATOM 7431 C C . LYS B 1 420 ? -4.703 38.188 -7.188 1 34.38 420 LYS B C 1
ATOM 7433 O O . LYS B 1 420 ? -4.922 37.406 -6.273 1 34.38 420 LYS B O 1
ATOM 7438 N N . LEU B 1 421 ? -4.305 37.5 -8.32 1 34.25 421 LEU B N 1
ATOM 7439 C CA . LEU B 1 421 ? -3.736 36.25 -8.766 1 34.25 421 LEU B CA 1
ATOM 7440 C C . LEU B 1 421 ? -2.588 35.812 -7.855 1 34.25 421 LEU B C 1
ATOM 7442 O O . LEU B 1 421 ? -1.904 34.844 -8.133 1 34.25 421 LEU B O 1
ATOM 7446 N N . ASN B 1 422 ? -2.258 36.531 -6.859 1 33.81 422 ASN B N 1
ATOM 7447 C CA . ASN B 1 422 ? -0.973 36.125 -6.301 1 33.81 422 ASN B CA 1
ATOM 7448 C C . ASN B 1 422 ? -1.095 34.844 -5.512 1 33.81 422 ASN B C 1
ATOM 7450 O O . ASN B 1 422 ? -0.089 34.188 -5.207 1 33.81 422 ASN B O 1
ATOM 7454 N N . ASP B 1 423 ? -2.039 34.656 -4.547 1 37.44 423 ASP B N 1
ATOM 7455 C CA . ASP B 1 423 ? -1.903 33.625 -3.5 1 37.44 423 ASP B CA 1
ATOM 7456 C C . ASP B 1 423 ? -2.414 32.281 -3.977 1 37.44 423 ASP B C 1
ATOM 7458 O O . ASP B 1 423 ? -3.299 32.219 -4.832 1 37.44 423 ASP B O 1
ATOM 7462 N N . TYR B 1 424 ? -1.653 31.078 -3.74 1 38.78 424 TYR B N 1
ATOM 7463 C CA . TYR B 1 424 ? -1.858 29.672 -4.062 1 38.78 424 TYR B CA 1
ATOM 7464 C C . TYR B 1 424 ? -3.32 29.281 -3.887 1 38.78 424 TYR B C 1
ATOM 7466 O O . TYR B 1 424 ? -3.885 28.578 -4.723 1 38.78 424 TYR B O 1
ATOM 7474 N N . ASN B 1 425 ? -3.904 29.719 -2.814 1 40.97 425 ASN B N 1
ATOM 7475 C CA . ASN B 1 425 ? -5.312 29.422 -2.586 1 40.97 425 ASN B CA 1
ATOM 7476 C C . ASN B 1 425 ? -6.203 30.031 -3.664 1 40.97 425 ASN B C 1
ATOM 7478 O O . ASN B 1 425 ? -7.199 29.438 -4.07 1 40.97 425 ASN B O 1
ATOM 7482 N N . LYS B 1 426 ? -5.617 31 -4.227 1 43.41 426 LYS B N 1
ATOM 7483 C CA . LYS B 1 426 ? -6.406 31.75 -5.199 1 43.41 426 LYS B CA 1
ATOM 7484 C C . LYS B 1 426 ? -6.457 31.016 -6.543 1 43.41 426 LYS B C 1
ATOM 7486 O O . LYS B 1 426 ? -7.492 31.016 -7.211 1 43.41 426 LYS B O 1
ATOM 7491 N N . LYS B 1 427 ? -5.348 30.312 -6.812 1 42.31 427 LYS B N 1
ATOM 7492 C CA . LYS B 1 427 ? -5.336 29.578 -8.07 1 42.31 427 LYS B CA 1
ATOM 7493 C C . LYS B 1 427 ? -6.371 28.453 -8.062 1 42.31 427 LYS B C 1
ATOM 7495 O O . LYS B 1 427 ? -7.102 28.266 -9.039 1 42.31 427 LYS B O 1
ATOM 7500 N N . ASN B 1 428 ? -6.402 27.859 -6.941 1 43.72 428 ASN B N 1
ATOM 7501 C CA . ASN B 1 428 ? -7.395 26.781 -6.848 1 43.72 428 ASN B CA 1
ATOM 7502 C C . ASN B 1 428 ? -8.812 27.328 -6.922 1 43.72 428 ASN B C 1
ATOM 7504 O O . ASN B 1 428 ? -9.695 26.703 -7.52 1 43.72 428 ASN B O 1
ATOM 7508 N N . TYR B 1 429 ? -8.812 28.547 -6.395 1 44.22 429 TYR B N 1
ATOM 7509 C CA . TYR B 1 429 ? -10.125 29.172 -6.438 1 44.22 429 TYR B CA 1
ATOM 7510 C C . TYR B 1 429 ? -10.477 29.609 -7.855 1 44.22 429 TYR B C 1
ATOM 7512 O O . TYR B 1 429 ? -11.609 29.422 -8.305 1 44.22 429 TYR B O 1
ATOM 7520 N N . VAL B 1 430 ? -9.453 30.125 -8.445 1 44.47 430 VAL B N 1
ATOM 7521 C CA . VAL B 1 430 ? -9.68 30.547 -9.82 1 44.47 430 VAL B CA 1
ATOM 7522 C C . VAL B 1 430 ? -9.984 29.328 -10.695 1 44.47 430 VAL B C 1
ATOM 7524 O O . VAL B 1 430 ? -10.891 29.375 -11.523 1 44.47 430 VAL B O 1
ATOM 7527 N N . LEU B 1 431 ? -9.32 28.297 -10.367 1 44.78 431 LEU B N 1
ATOM 7528 C CA . LEU B 1 431 ? -9.562 27.062 -11.109 1 44.78 431 LEU B CA 1
ATOM 7529 C C . LEU B 1 431 ? -10.961 26.531 -10.828 1 44.78 431 LEU B C 1
ATOM 7531 O O . LEU B 1 431 ? -11.648 26.062 -11.742 1 44.78 431 LEU B O 1
ATOM 7535 N N . PHE B 1 432 ? -11.211 26.688 -9.664 1 48.31 432 PHE B N 1
ATOM 7536 C CA . PHE B 1 432 ? -12.555 26.281 -9.25 1 48.31 432 PHE B CA 1
ATOM 7537 C C . PHE B 1 432 ? -13.609 27.125 -9.961 1 48.31 432 PHE B C 1
ATOM 7539 O O . PHE B 1 432 ? -14.578 26.594 -10.508 1 48.31 432 PHE B O 1
ATOM 7546 N N . LEU B 1 433 ? -13.32 28.328 -9.945 1 49.66 433 LEU B N 1
ATOM 7547 C CA . LEU B 1 433 ? -14.281 29.234 -10.586 1 49.66 433 LEU B CA 1
ATOM 7548 C C . LEU B 1 433 ? -14.32 29 -12.094 1 49.66 433 LEU B C 1
ATOM 7550 O O . LEU B 1 433 ? -15.391 29 -12.703 1 49.66 433 LEU B O 1
ATOM 7554 N N . LEU B 1 434 ? -13.133 28.625 -12.508 1 45.19 434 LEU B N 1
ATOM 7555 C CA . LEU B 1 434 ? -13.023 28.375 -13.938 1 45.19 434 LEU B CA 1
ATOM 7556 C C . LEU B 1 434 ? -13.734 27.078 -14.32 1 45.19 434 LEU B C 1
ATOM 7558 O O . LEU B 1 434 ? -14.445 27.031 -15.336 1 45.19 434 LEU B O 1
ATOM 7562 N N . PHE B 1 435 ? -13.508 26.172 -13.555 1 45.53 435 PHE B N 1
ATOM 7563 C CA . PHE B 1 435 ? -14.164 24.906 -13.82 1 45.53 435 PHE B CA 1
ATOM 7564 C C . PHE B 1 435 ? -15.68 25.047 -13.688 1 45.53 435 PHE B C 1
ATOM 7566 O O . PHE B 1 435 ? -16.438 24.469 -14.477 1 45.53 435 PHE B O 1
ATOM 7573 N N . LEU B 1 436 ? -15.906 25.859 -12.734 1 45.09 436 LEU B N 1
ATOM 7574 C CA . LEU B 1 436 ? -17.328 26.109 -12.539 1 45.09 436 LEU B CA 1
ATOM 7575 C C . LEU B 1 436 ? -17.922 26.828 -13.742 1 45.09 436 LEU B C 1
ATOM 7577 O O . LEU B 1 436 ? -19.016 26.5 -14.195 1 45.09 436 LEU B O 1
ATOM 7581 N N . ILE B 1 437 ? -17.203 27.703 -14.195 1 42.69 437 ILE B N 1
ATOM 7582 C CA . ILE B 1 437 ? -17.672 28.5 -15.32 1 42.69 437 ILE B CA 1
ATOM 7583 C C . ILE B 1 437 ? -17.703 27.656 -16.594 1 42.69 437 ILE B C 1
ATOM 7585 O O . ILE B 1 437 ? -18.672 27.703 -17.359 1 42.69 437 ILE B O 1
ATOM 7589 N N . THR B 1 438 ? -16.641 26.875 -16.781 1 40.59 438 THR B N 1
ATOM 7590 C CA . THR B 1 438 ? -16.578 26.047 -17.984 1 40.59 438 THR B CA 1
ATOM 7591 C C . THR B 1 438 ? -17.703 25.016 -17.969 1 40.59 438 THR B C 1
ATOM 7593 O O . THR B 1 438 ? -18.297 24.719 -19 1 40.59 438 THR B O 1
ATOM 7596 N N . TYR B 1 439 ? -17.906 24.484 -16.891 1 38.28 439 TYR B N 1
ATOM 7597 C CA . TYR B 1 439 ? -19.016 23.531 -16.781 1 38.28 439 TYR B CA 1
ATOM 7598 C C . TYR B 1 439 ? -20.359 24.234 -17.031 1 38.28 439 TYR B C 1
ATOM 7600 O O . TYR B 1 439 ? -21.234 23.688 -17.719 1 38.28 439 TYR B O 1
ATOM 7608 N N . LEU B 1 440 ? -20.5 25.375 -16.438 1 36.53 440 LEU B N 1
ATOM 7609 C CA . LEU B 1 440 ? -21.719 26.141 -16.672 1 36.53 440 LEU B CA 1
ATOM 7610 C C . LEU B 1 440 ? -21.828 26.547 -18.141 1 36.53 440 LEU B C 1
ATOM 7612 O O . LEU B 1 440 ? -22.922 26.5 -18.719 1 36.53 440 LEU B O 1
ATOM 7616 N N . HIS B 1 441 ? -20.828 26.875 -18.703 1 35.56 441 HIS B N 1
ATOM 7617 C CA . HIS B 1 441 ? -20.922 27.266 -20.094 1 35.56 441 HIS B CA 1
ATOM 7618 C C . HIS B 1 441 ? -21.078 26.062 -21 1 35.56 441 HIS B C 1
ATOM 7620 O O . HIS B 1 441 ? -21.766 26.109 -22.031 1 35.56 441 HIS B O 1
ATOM 7626 N N . ASN B 1 442 ? -20.438 24.953 -20.797 1 35.41 442 ASN B N 1
ATOM 7627 C CA . ASN B 1 442 ? -20.672 23.828 -21.703 1 35.41 442 ASN B CA 1
ATOM 7628 C C . ASN B 1 442 ? -22.125 23.359 -21.656 1 35.41 442 ASN B C 1
ATOM 7630 O O . ASN B 1 442 ? -22.625 22.797 -22.625 1 35.41 442 ASN B O 1
ATOM 7634 N N . LEU B 1 443 ? -22.922 23.5 -20.688 1 32.78 443 LEU B N 1
ATOM 7635 C CA . LEU B 1 443 ? -24.328 23.141 -20.797 1 32.78 443 LEU B CA 1
ATOM 7636 C C . LEU B 1 443 ? -25.078 24.109 -21.688 1 32.78 443 LEU B C 1
ATOM 7638 O O . LEU B 1 443 ? -25.875 23.703 -22.531 1 32.78 443 LEU B O 1
ATOM 7642 N N . ASP B 1 444 ? -25.172 25.375 -21.422 1 31.94 444 ASP B N 1
ATOM 7643 C CA . ASP B 1 444 ? -26.047 26.234 -22.219 1 31.94 444 ASP B CA 1
ATOM 7644 C C . ASP B 1 444 ? -25.5 26.453 -23.625 1 31.94 444 ASP B C 1
ATOM 7646 O O . ASP B 1 444 ? -26.266 26.547 -24.578 1 31.94 444 ASP B O 1
ATOM 7650 N N . MET B 1 445 ? -24.203 26.5 -23.859 1 31.78 445 MET B N 1
ATOM 7651 C CA . MET B 1 445 ? -23.812 26.766 -25.234 1 31.78 445 MET B CA 1
ATOM 7652 C C . MET B 1 445 ? -24.078 25.547 -26.109 1 31.78 445 MET B C 1
ATOM 7654 O O . MET B 1 445 ? -24.078 25.641 -27.344 1 31.78 445 MET B O 1
ATOM 7658 N N . ILE B 1 446 ? -24.188 24.234 -25.625 1 30.81 446 ILE B N 1
ATOM 7659 C CA . ILE B 1 446 ? -24.469 23.203 -26.625 1 30.81 446 ILE B CA 1
ATOM 7660 C C . ILE B 1 446 ? -25.922 23.312 -27.078 1 30.81 446 ILE B C 1
ATOM 7662 O O . ILE B 1 446 ? -26.234 23.094 -28.25 1 30.81 446 ILE B O 1
ATOM 7666 N N . TYR B 1 447 ? -26.953 23.531 -26.328 1 28.77 447 TYR B N 1
ATOM 7667 C CA . TYR B 1 447 ? -28.266 23.344 -26.938 1 28.77 447 TYR B CA 1
ATOM 7668 C C . TYR B 1 447 ? -28.766 24.641 -27.547 1 28.77 447 TYR B C 1
ATOM 7670 O O . TYR B 1 447 ? -29.688 24.641 -28.375 1 28.77 447 TYR B O 1
ATOM 7678 N N . SER B 1 448 ? -28.859 25.797 -26.953 1 28.36 448 SER B N 1
ATOM 7679 C CA . SER B 1 448 ? -29.781 26.688 -27.641 1 28.36 448 SER B CA 1
ATOM 7680 C C . SER B 1 448 ? -29.25 27.094 -29 1 28.36 448 SER B C 1
ATOM 7682 O O . SER B 1 448 ? -28.094 27.5 -29.125 1 28.36 448 SER B O 1
ATOM 7684 N N . PRO B 1 449 ? -29.781 26.562 -30.094 1 29.36 449 PRO B N 1
ATOM 7685 C CA . PRO B 1 449 ? -29.703 27.266 -31.375 1 29.36 449 PRO B CA 1
ATOM 7686 C C . PRO B 1 449 ? -29.797 28.781 -31.219 1 29.36 449 PRO B C 1
ATOM 7688 O O . PRO B 1 449 ? -30.656 29.281 -30.484 1 29.36 449 PRO B O 1
ATOM 7691 N N . VAL B 1 450 ? -28.719 29.516 -31.172 1 29.06 450 VAL B N 1
ATOM 7692 C CA . VAL B 1 450 ? -28.812 30.953 -31.406 1 29.06 450 VAL B CA 1
ATOM 7693 C C . VAL B 1 450 ? -29.906 31.219 -32.438 1 29.06 450 VAL B C 1
ATOM 7695 O O . VAL B 1 450 ? -29.828 30.75 -33.594 1 29.06 450 VAL B O 1
ATOM 7698 N N . ASP B 1 451 ? -31.109 31.25 -32.062 1 28.8 451 ASP B N 1
ATOM 7699 C CA . ASP B 1 451 ? -31.953 32 -33 1 28.8 451 ASP B CA 1
ATOM 7700 C C . ASP B 1 451 ? -31.203 33.25 -33.531 1 28.8 451 ASP B C 1
ATOM 7702 O O . ASP B 1 451 ? -30.266 33.719 -32.875 1 28.8 451 ASP B O 1
ATOM 7706 N N . GLY B 1 452 ? -31.25 33.812 -34.719 1 29.75 452 GLY B N 1
ATOM 7707 C CA . GLY B 1 452 ? -30.812 34.969 -35.5 1 29.75 452 GLY B CA 1
ATOM 7708 C C . GLY B 1 452 ? -30.625 36.219 -34.656 1 29.75 452 GLY B C 1
ATOM 7709 O O . GLY B 1 452 ? -29.859 37.125 -35 1 29.75 452 GLY B O 1
ATOM 7710 N N . ASN B 1 453 ? -31.641 36.656 -33.844 1 29.12 453 ASN B N 1
ATOM 7711 C CA . ASN B 1 453 ? -31.562 38.062 -33.438 1 29.12 453 ASN B CA 1
ATOM 7712 C C . ASN B 1 453 ? -30.375 38.344 -32.562 1 29.12 453 ASN B C 1
ATOM 7714 O O . ASN B 1 453 ? -29.75 37.406 -32.031 1 29.12 453 ASN B O 1
ATOM 7718 N N . ASN B 1 454 ? -30.422 39.312 -31.344 1 27.78 454 ASN B N 1
ATOM 7719 C CA . ASN B 1 454 ? -29.484 40.312 -30.812 1 27.78 454 ASN B CA 1
ATOM 7720 C C . ASN B 1 454 ? -28.469 39.656 -29.875 1 27.78 454 ASN B C 1
ATOM 7722 O O . ASN B 1 454 ? -28.812 39.25 -28.75 1 27.78 454 ASN B O 1
ATOM 7726 N N . ILE B 1 455 ? -27.625 38.656 -30.062 1 34.12 455 ILE B N 1
ATOM 7727 C CA . ILE B 1 455 ? -26.25 38.438 -29.641 1 34.12 455 ILE B CA 1
ATOM 7728 C C . ILE B 1 455 ? -25.562 39.812 -29.484 1 34.12 455 ILE B C 1
ATOM 7730 O O . ILE B 1 455 ? -24.344 39.906 -29.672 1 34.12 455 ILE B O 1
ATOM 7734 N N . GLU B 1 456 ? -26.266 40.875 -29.609 1 30.44 456 GLU B N 1
ATOM 7735 C CA . GLU B 1 456 ? -25.906 42.281 -29.688 1 30.44 456 GLU B CA 1
ATOM 7736 C C . GLU B 1 456 ? -25.188 42.75 -28.422 1 30.44 456 GLU B C 1
ATOM 7738 O O . GLU B 1 456 ? -24.359 43.656 -28.469 1 30.44 456 GLU B O 1
ATOM 7743 N N . ASN B 1 457 ? -25.688 42.562 -27.172 1 33.28 457 ASN B N 1
ATOM 7744 C CA . ASN B 1 457 ? -24.922 43.469 -26.328 1 33.28 457 ASN B CA 1
ATOM 7745 C C . ASN B 1 457 ? -23.547 42.906 -26 1 33.28 457 ASN B C 1
ATOM 7747 O O . ASN B 1 457 ? -23.422 41.75 -25.547 1 33.28 457 ASN B O 1
ATOM 7751 N N . GLY B 1 458 ? -22.234 43.188 -26.688 1 33.41 458 GLY B N 1
ATOM 7752 C CA . GLY B 1 458 ? -20.797 43.062 -26.859 1 33.41 458 GLY B CA 1
ATOM 7753 C C . GLY B 1 458 ? -20.062 42.781 -25.562 1 33.41 458 GLY B C 1
ATOM 7754 O O . GLY B 1 458 ? -19.031 42.125 -25.547 1 33.41 458 GLY B O 1
ATOM 7755 N N . GLU B 1 459 ? -20.469 43.406 -24.469 1 34.84 459 GLU B N 1
ATOM 7756 C CA . GLU B 1 459 ? -19.641 43.5 -23.266 1 34.84 459 GLU B CA 1
ATOM 7757 C C . GLU B 1 459 ? -19.594 42.156 -22.531 1 34.84 459 GLU B C 1
ATOM 7759 O O . GLU B 1 459 ? -18.516 41.719 -22.062 1 34.84 459 GLU B O 1
ATOM 7764 N N . ASN B 1 460 ? -20.75 41.594 -22.375 1 34.56 460 ASN B N 1
ATOM 7765 C CA . ASN B 1 460 ? -20.781 40.406 -21.547 1 34.56 460 ASN B CA 1
ATOM 7766 C C . ASN B 1 460 ? -20.125 39.219 -22.234 1 34.56 460 ASN B C 1
ATOM 7768 O O . ASN B 1 460 ? -19.469 38.406 -21.578 1 34.56 460 ASN B O 1
ATOM 7772 N N . VAL B 1 461 ? -20.172 39.125 -23.562 1 35.34 461 VAL B N 1
ATOM 7773 C CA . VAL B 1 461 ? -19.547 38.062 -24.328 1 35.34 461 VAL B CA 1
ATOM 7774 C C . VAL B 1 461 ? -18.031 38.219 -24.297 1 35.34 461 VAL B C 1
ATOM 7776 O O . VAL B 1 461 ? -17.281 37.25 -24.188 1 35.34 461 VAL B O 1
ATOM 7779 N N . GLN B 1 462 ? -17.578 39.5 -24.328 1 36.5 462 GLN B N 1
ATOM 7780 C CA . GLN B 1 462 ? -16.141 39.781 -24.266 1 36.5 462 GLN B CA 1
ATOM 7781 C C . GLN B 1 462 ? -15.562 39.312 -22.922 1 36.5 462 GLN B C 1
ATOM 7783 O O . GLN B 1 462 ? -14.453 38.781 -22.875 1 36.5 462 GLN B O 1
ATOM 7788 N N . MET B 1 463 ? -16.266 39.594 -21.844 1 35.12 463 MET B N 1
ATOM 7789 C CA . MET B 1 463 ? -15.766 39.188 -20.531 1 35.12 463 MET B CA 1
ATOM 7790 C C . MET B 1 463 ? -15.68 37.688 -20.406 1 35.12 463 MET B C 1
ATOM 7792 O O . MET B 1 463 ? -14.703 37.156 -19.891 1 35.12 463 MET B O 1
ATOM 7796 N N . ILE B 1 464 ? -16.672 37.031 -20.906 1 36.31 464 ILE B N 1
ATOM 7797 C CA . ILE B 1 464 ? -16.641 35.594 -20.844 1 36.31 464 ILE B CA 1
ATOM 7798 C C . ILE B 1 464 ? -15.547 35.062 -21.766 1 36.31 464 ILE B C 1
ATOM 7800 O O . ILE B 1 464 ? -14.797 34.156 -21.391 1 36.31 464 ILE B O 1
ATOM 7804 N N . TRP B 1 465 ? -15.391 35.656 -22.984 1 37.31 465 TRP B N 1
ATOM 7805 C CA . TRP B 1 465 ? -14.344 35.25 -23.906 1 37.31 465 TRP B CA 1
ATOM 7806 C C . TRP B 1 465 ? -12.961 35.531 -23.344 1 37.31 465 TRP B C 1
ATOM 7808 O O . TRP B 1 465 ? -12.047 34.719 -23.453 1 37.31 465 TRP B O 1
ATOM 7818 N N . ASN B 1 466 ? -12.805 36.719 -22.797 1 38.66 466 ASN B N 1
ATOM 7819 C CA . ASN B 1 466 ? -11.531 37.062 -22.156 1 38.66 466 ASN B CA 1
ATOM 7820 C C . ASN B 1 466 ? -11.219 36.125 -21 1 38.66 466 ASN B C 1
ATOM 7822 O O . ASN B 1 466 ? -10.078 35.688 -20.828 1 38.66 466 ASN B O 1
ATOM 7826 N N . TYR B 1 467 ? -12.242 35.75 -20.312 1 36.59 467 TYR B N 1
ATOM 7827 C CA . TYR B 1 467 ? -12.102 34.844 -19.188 1 36.59 467 TYR B CA 1
ATOM 7828 C C . TYR B 1 467 ? -11.805 33.406 -19.688 1 36.59 467 TYR B C 1
ATOM 7830 O O . TYR B 1 467 ? -10.914 32.75 -19.156 1 36.59 467 TYR B O 1
ATOM 7838 N N . VAL B 1 468 ? -12.484 33 -20.75 1 38.97 468 VAL B N 1
ATOM 7839 C CA . VAL B 1 468 ? -12.188 31.703 -21.375 1 38.97 468 VAL B CA 1
ATOM 7840 C C . VAL B 1 468 ? -10.797 31.734 -21.984 1 38.97 468 VAL B C 1
ATOM 7842 O O . VAL B 1 468 ? -10.031 30.781 -21.859 1 38.97 468 VAL B O 1
ATOM 7845 N N . LYS B 1 469 ? -10.445 32.75 -22.672 1 39.81 469 LYS B N 1
ATOM 7846 C CA . LYS B 1 469 ? -9.086 32.938 -23.188 1 39.81 469 LYS B CA 1
ATOM 7847 C C . LYS B 1 469 ? -8.062 32.875 -22.047 1 39.81 469 LYS B C 1
ATOM 7849 O O . LYS B 1 469 ? -7.004 32.281 -22.188 1 39.81 469 LYS B O 1
ATOM 7854 N N . TYR B 1 470 ? -8.344 33.531 -20.953 1 35.28 470 TYR B N 1
ATOM 7855 C CA . TYR B 1 470 ? -7.457 33.5 -19.797 1 35.28 470 TYR B CA 1
ATOM 7856 C C . TYR B 1 470 ? -7.434 32.125 -19.156 1 35.28 470 TYR B C 1
ATOM 7858 O O . TYR B 1 470 ? -6.363 31.594 -18.828 1 35.28 470 TYR B O 1
ATOM 7866 N N . CYS B 1 471 ? -8.57 31.5 -19.078 1 38.53 471 CYS B N 1
ATOM 7867 C CA . CYS B 1 471 ? -8.609 30.141 -18.578 1 38.53 471 CYS B CA 1
ATOM 7868 C C . CYS B 1 471 ? -7.945 29.172 -19.547 1 38.53 471 CYS B C 1
ATOM 7870 O O . CYS B 1 471 ? -7.215 28.266 -19.141 1 38.53 471 CYS B O 1
ATOM 7872 N N . SER B 1 472 ? -8.219 29.312 -20.875 1 37.91 472 SER B N 1
ATOM 7873 C CA . SER B 1 472 ? -7.52 28.516 -21.875 1 37.91 472 SER B CA 1
ATOM 7874 C C . SER B 1 472 ? -6.008 28.734 -21.797 1 37.91 472 SER B C 1
ATOM 7876 O O . SER B 1 472 ? -5.234 27.781 -21.922 1 37.91 472 SER B O 1
ATOM 7878 N N . LYS B 1 473 ? -5.598 29.906 -21.609 1 37.94 473 LYS B N 1
ATOM 7879 C CA . LYS B 1 473 ? -4.168 30.156 -21.453 1 37.94 473 LYS B CA 1
ATOM 7880 C C . LYS B 1 473 ? -3.641 29.516 -20.172 1 37.94 473 LYS B C 1
ATOM 7882 O O . LYS B 1 473 ? -2.535 28.969 -20.141 1 37.94 473 LYS B O 1
ATOM 7887 N N . ILE B 1 474 ? -4.398 29.484 -19.141 1 36.72 474 ILE B N 1
ATOM 7888 C CA . ILE B 1 474 ? -4.004 28.812 -17.922 1 36.72 474 ILE B CA 1
ATOM 7889 C C . ILE B 1 474 ? -4.031 27.297 -18.125 1 36.72 474 ILE B C 1
ATOM 7891 O O . ILE B 1 474 ? -3.107 26.594 -17.703 1 36.72 474 ILE B O 1
ATOM 7895 N N . VAL B 1 475 ? -5.113 26.781 -18.828 1 38.69 475 VAL B N 1
ATOM 7896 C CA . VAL B 1 475 ? -5.129 25.359 -19.156 1 38.69 475 VAL B CA 1
ATOM 7897 C C . VAL B 1 475 ? -4 25.031 -20.141 1 38.69 475 VAL B C 1
ATOM 7899 O O . VAL B 1 475 ? -3.305 24.031 -19.984 1 38.69 475 VAL B O 1
ATOM 7902 N N . GLN B 1 476 ? -3.902 25.797 -21.172 1 37.94 476 GLN B N 1
ATOM 7903 C CA . GLN B 1 476 ? -2.771 25.609 -22.078 1 37.94 476 GLN B CA 1
ATOM 7904 C C . GLN B 1 476 ? -1.447 25.688 -21.328 1 37.94 476 GLN B C 1
ATOM 7906 O O . GLN B 1 476 ? -0.544 24.875 -21.547 1 37.94 476 GLN B O 1
ATOM 7911 N N . TYR B 1 477 ? -1.369 26.656 -20.531 1 34.19 477 TYR B N 1
ATOM 7912 C CA . TYR B 1 477 ? -0.148 26.781 -19.734 1 34.19 477 TYR B CA 1
ATOM 7913 C C . TYR B 1 477 ? 0.015 25.594 -18.797 1 34.19 477 TYR B C 1
ATOM 7915 O O . TYR B 1 477 ? 1.108 25.047 -18.672 1 34.19 477 TYR B O 1
ATOM 7923 N N . TRP B 1 478 ? -1.051 25.141 -18.188 1 34.78 478 TRP B N 1
ATOM 7924 C CA . TRP B 1 478 ? -0.96 23.969 -17.344 1 34.78 478 TRP B CA 1
ATOM 7925 C C . TRP B 1 478 ? -0.701 22.719 -18.188 1 34.78 478 TRP B C 1
ATOM 7927 O O . TRP B 1 478 ? 0.129 21.875 -17.812 1 34.78 478 TRP B O 1
ATOM 7937 N N . CYS B 1 479 ? -1.534 22.484 -19.25 1 36.75 479 CYS B N 1
ATOM 7938 C CA . CYS B 1 479 ? -1.194 21.375 -20.141 1 36.75 479 CYS B CA 1
ATOM 7939 C C . CYS B 1 479 ? 0.242 21.484 -20.641 1 36.75 479 CYS B C 1
ATOM 7941 O O . CYS B 1 479 ? 0.944 20.484 -20.766 1 36.75 479 CYS B O 1
ATOM 7943 N N . TYR B 1 480 ? 0.535 22.594 -21.078 1 36.81 480 TYR B N 1
ATOM 7944 C CA . TYR B 1 480 ? 1.906 22.797 -21.531 1 36.81 480 TYR B CA 1
ATOM 7945 C C . TYR B 1 480 ? 2.902 22.484 -20.422 1 36.81 480 TYR B C 1
ATOM 7947 O O . TYR B 1 480 ? 3.943 21.875 -20.672 1 36.81 480 TYR B O 1
ATOM 7955 N N . ARG B 1 481 ? 2.623 22.938 -19.266 1 32.38 481 ARG B N 1
ATOM 7956 C CA . ARG B 1 481 ? 3.596 22.766 -18.188 1 32.38 481 ARG B CA 1
ATOM 7957 C C . ARG B 1 481 ? 3.527 21.359 -17.609 1 32.38 481 ARG 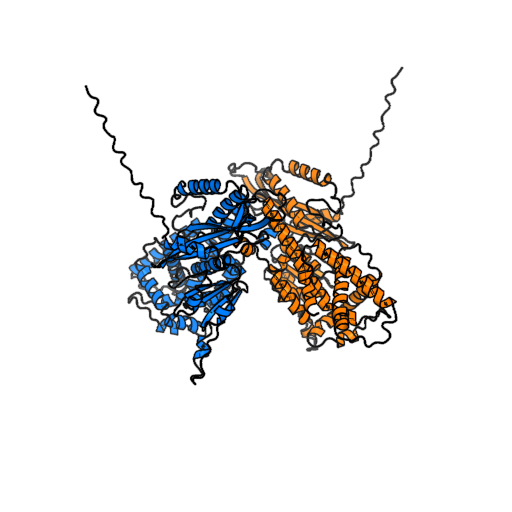B C 1
ATOM 7959 O O . ARG B 1 481 ? 4.543 20.797 -17.188 1 32.38 481 ARG B O 1
ATOM 7966 N N . THR B 1 482 ? 2.342 20.766 -17.406 1 36.41 482 THR B N 1
ATOM 7967 C CA . THR B 1 482 ? 2.268 19.438 -16.844 1 36.41 482 THR B CA 1
ATOM 7968 C C . THR B 1 482 ? 2.443 18.375 -17.922 1 36.41 482 THR B C 1
ATOM 7970 O O . THR B 1 482 ? 2.447 17.172 -17.625 1 36.41 482 THR B O 1
ATOM 7973 N N . GLU B 1 483 ? 3.057 18.516 -18.984 1 37.72 483 GLU B N 1
ATOM 7974 C CA . GLU B 1 483 ? 3.197 17.625 -20.125 1 37.72 483 GLU B CA 1
ATOM 7975 C C . GLU B 1 483 ? 2.008 16.672 -20.234 1 37.72 483 GLU B C 1
ATOM 7977 O O . GLU B 1 483 ? 2.148 15.539 -20.703 1 37.72 483 GLU B O 1
ATOM 7982 N N . VAL B 1 484 ? 0.966 16.812 -19.547 1 31.47 484 VAL B N 1
ATOM 7983 C CA . VAL B 1 484 ? -0.239 16.047 -19.828 1 31.47 484 VAL B CA 1
ATOM 7984 C C . VAL B 1 484 ? -0.906 16.578 -21.094 1 31.47 484 VAL B C 1
ATOM 7986 O O . VAL B 1 484 ? -1.092 17.797 -21.234 1 31.47 484 VAL B O 1
ATOM 7989 N N . PRO B 1 485 ? -0.854 15.781 -22.156 1 31.17 485 PRO B N 1
ATOM 7990 C CA . PRO B 1 485 ? -1.474 16.25 -23.406 1 31.17 485 PRO B CA 1
ATOM 7991 C C . PRO B 1 485 ? -2.889 16.781 -23.188 1 31.17 485 PRO B C 1
ATOM 7993 O O . PRO B 1 485 ? -3.594 16.344 -22.281 1 31.17 485 PRO B O 1
ATOM 7996 N N . LEU B 1 486 ? -3.168 17.969 -23.688 1 31.52 486 LEU B N 1
ATOM 7997 C CA . LEU B 1 486 ? -4.488 18.578 -23.797 1 31.52 486 LEU B CA 1
ATOM 7998 C C . LEU B 1 486 ? -5.527 17.562 -24.25 1 31.52 486 LEU B C 1
ATOM 8000 O O . LEU B 1 486 ? -6.699 17.656 -23.875 1 31.52 486 LEU B O 1
ATOM 8004 N N . GLY B 1 487 ? -5.148 16.594 -25.062 1 30.91 487 GLY B N 1
ATOM 8005 C CA . GLY B 1 487 ? -6.074 15.617 -25.609 1 30.91 487 GLY B CA 1
ATOM 8006 C C . GLY B 1 487 ? -6.77 14.781 -24.547 1 30.91 487 GLY B C 1
ATOM 8007 O O . GLY B 1 487 ? -7.848 14.234 -24.781 1 30.91 487 GLY B O 1
ATOM 8008 N N . CYS B 1 488 ? -6.191 14.5 -23.453 1 29.66 488 CYS B N 1
ATOM 8009 C CA . CYS B 1 488 ? -6.93 13.695 -22.484 1 29.66 488 CYS B CA 1
ATOM 8010 C C . CYS B 1 488 ? -8.023 14.508 -21.812 1 29.66 488 CYS B C 1
ATOM 8012 O O . CYS B 1 488 ? -9 13.953 -21.312 1 29.66 488 CYS B O 1
ATOM 8014 N N . LEU B 1 489 ? -7.867 15.727 -21.609 1 27.19 489 LEU B N 1
ATOM 8015 C CA . LEU B 1 489 ? -9 16.578 -21.234 1 27.19 489 LEU B CA 1
ATOM 8016 C C . LEU B 1 489 ? -9.953 16.75 -22.422 1 27.19 489 LEU B C 1
ATOM 8018 O O . LEU B 1 489 ? -11.164 16.875 -22.219 1 27.19 489 LEU B O 1
ATOM 8022 N N . MET B 1 490 ? -9.43 16.938 -23.609 1 27.81 490 MET B N 1
ATOM 8023 C CA . MET B 1 490 ? -10.266 17.297 -24.75 1 27.81 490 MET B CA 1
ATOM 8024 C C . MET B 1 490 ? -11.047 16.078 -25.25 1 27.81 490 MET B C 1
ATOM 8026 O O . MET B 1 490 ? -11.711 16.156 -26.297 1 27.81 490 MET B O 1
ATOM 8030 N N . ASN B 1 491 ? -10.906 14.891 -24.812 1 26.7 491 ASN B N 1
ATOM 8031 C CA . ASN B 1 491 ? -11.938 14.078 -25.453 1 26.7 491 ASN B CA 1
ATOM 8032 C C . ASN B 1 491 ? -13.336 14.625 -25.188 1 26.7 491 ASN B C 1
ATOM 8034 O O . ASN B 1 491 ? -14.328 13.93 -25.391 1 26.7 491 ASN B O 1
ATOM 8038 N N . LEU B 1 492 ? -13.469 15.719 -24.562 1 23.97 492 LEU B N 1
ATOM 8039 C CA . LEU B 1 492 ? -14.758 16.375 -24.703 1 23.97 492 LEU B CA 1
ATOM 8040 C C . LEU B 1 492 ? -14.969 16.875 -26.141 1 23.97 492 LEU B C 1
ATOM 8042 O O . LEU B 1 492 ? -16.094 17.219 -26.516 1 23.97 492 LEU B O 1
ATOM 8046 N N . LYS B 1 493 ? -13.969 17.094 -26.969 1 25.09 493 LYS B N 1
ATOM 8047 C CA . LYS B 1 493 ? -14.391 17.594 -28.266 1 25.09 493 LYS B CA 1
ATOM 8048 C C . LYS B 1 493 ? -14.945 16.469 -29.141 1 25.09 493 LYS B C 1
ATOM 8050 O O . LYS B 1 493 ? -15.492 16.719 -30.219 1 25.09 493 LYS B O 1
ATOM 8055 N N . SER B 1 494 ? -14.672 15.18 -29.094 1 25.17 494 SER B N 1
ATOM 8056 C CA . SER B 1 494 ? -15.367 14.531 -30.203 1 25.17 494 SER B CA 1
ATOM 8057 C C . SER B 1 494 ? -16.875 14.594 -30.031 1 25.17 494 SER B C 1
ATOM 8059 O O . SER B 1 494 ? -17.625 13.969 -30.781 1 25.17 494 SER B O 1
ATOM 8061 N N . CYS B 1 495 ? -17.391 15.258 -28.984 1 21.2 495 CYS B N 1
ATOM 8062 C CA . CYS B 1 495 ? -18.781 15.578 -29.281 1 21.2 495 CYS B CA 1
ATOM 8063 C C . CYS B 1 495 ? -18.875 16.734 -30.266 1 21.2 495 CYS B C 1
ATOM 8065 O O . CYS B 1 495 ? -19.984 17.188 -30.594 1 21.2 495 CYS B O 1
ATOM 8067 N N . SER B 1 496 ? -17.875 17.359 -30.812 1 19.95 496 SER B N 1
ATOM 8068 C CA . SER B 1 496 ? -18.406 17.953 -32.031 1 19.95 496 SER B CA 1
ATOM 8069 C C . SER B 1 496 ? -18.391 16.969 -33.188 1 19.95 496 SER B C 1
ATOM 8071 O O . SER B 1 496 ? -17.438 16.188 -33.344 1 19.95 496 SER B O 1
#

Foldseek 3Di:
DPPPPPPPPPPPPVPPPPPPPDDPVCVVVVVCVLCLPDWDKALDFDDKDKAKWWDADPVRQIKIKIKIKGKFKWKWAQDPPRDIDIGGDPDPDDDDPRIGIIIGIDMDMDMDSDHQHQVVVVLVVVLVVVCVVPVVCNVVSVVVSVVCVVPPPPPDLADDPLRNQVHSQAPDPNALLLLLLVQAALQQLQLVLLCQLLLAAEEEEEQDNRCQVRNQVSSQLLQFLDHRPDAETSEDGPVRLCCSQDDGGYYYYYYNVCVVVNLPRAQYWYQYRNNRHIAGRHDPDDPDDPPDDVVLSGGRQGADDVLSVLLNVLSVVSNDDPVVVVVVDDDDPDPVVVVVVVVVVSVVSVVSSSVSSLSSNLVRCLLQVVQQPLVVLDGPLVVSLVVDDDSNSSSSVSSVVVVSSVVVSCCCNVCVPVVPVRHNSSVSVLVSVLVSLVVVVVVVVVPDDPDPDPCPPPPVVVVSVVSVVVVVVVVCVVCVSVVPPPVVVPVVPVVD/DPPPPPPPPPPPPVPPPPPPPDDPVCVVVVVCVLCLPDWDKALDFDDKDKAKWWDADPVRQIKIKIKIKGKFKWKWAQDPPRDIDIGGDPDPDDDDPRIGIIIGIDMDMDMDSDPQHQVVVVLVVVLVVVCVVPVVCNVVSVVVSVVCVVPPPPPDLADDPLRNQVDSQAPDPNALLLLLLVQAALQQLQLVLLCQLLLAAEEEEEQDNRCQVRNQVSSQLLQFLDHRPDAETSEDGPVRLCVSQDDGGYYYYYYNVCVVVNLPRAQYWYQYRNNRHIAGRHDPDDPDDPPDDVVLSNGRQGADDVLSVLLNVLSVVSNDDPVVVVVVDDDDPDPVVVVVVVVVVSVVSVVSSSVSSLSSNLVRCLLQVVQQPLVVLDGPLVVSLVVDDDSNSSSSVSSVVVCSSVVVSCCCNVCVVVVPVRHNSSVSVLVSVVVSVVVVVVVVVPPDPPDPDPCPPPPVVVVSVVSVVVVVVVVCVCCVSVVPPPVVVPVVPVVD

Solvent-accessible surface area (backbone atoms only — not comparable to full-atom values): 56045 Å² total; per-residue (Å²): 135,85,82,77,80,76,77,75,76,75,75,74,75,74,69,70,69,74,72,68,91,59,56,70,66,53,60,63,50,45,62,53,61,73,33,54,88,53,89,67,76,31,75,57,88,64,81,51,36,30,34,47,47,60,47,65,49,96,88,65,49,59,36,23,34,33,37,40,37,38,65,42,51,29,34,38,32,74,51,82,93,84,39,74,45,76,39,78,48,86,62,94,64,84,71,54,94,68,42,45,66,33,23,44,70,45,72,50,74,51,77,40,75,52,72,46,52,53,61,47,41,47,51,50,23,53,51,49,52,53,27,67,74,36,65,88,48,32,67,57,50,53,49,51,52,51,48,50,59,72,64,48,68,76,57,62,85,38,72,38,90,70,68,30,44,86,54,66,73,52,74,75,77,39,58,71,51,47,56,49,49,74,40,28,51,60,70,45,48,45,46,50,51,32,37,58,73,51,55,42,36,34,37,36,31,22,86,43,61,27,56,34,26,53,48,56,52,38,52,55,56,45,48,33,47,53,76,87,87,55,54,70,34,37,72,50,39,76,86,50,54,66,60,73,72,49,83,70,52,32,38,35,15,37,52,44,90,49,44,71,66,54,63,66,40,62,62,31,35,38,36,32,51,79,79,29,46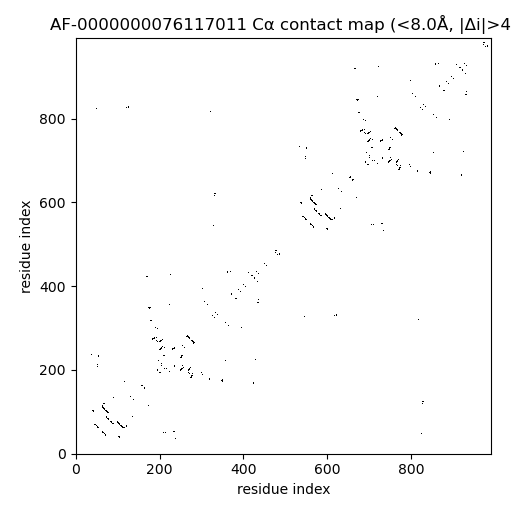,71,47,58,31,70,66,83,70,73,81,73,84,81,75,81,69,60,74,70,70,62,57,77,50,53,61,41,64,70,42,44,57,58,39,45,55,42,46,58,71,38,50,72,56,68,68,68,55,51,60,30,33,63,60,72,85,42,50,68,61,45,51,50,52,50,50,51,50,43,51,52,46,37,52,52,45,48,51,40,28,34,50,35,51,27,57,68,45,42,62,56,58,74,34,42,41,72,91,70,73,39,67,44,61,67,62,42,55,68,69,44,65,78,77,42,32,54,38,54,52,51,22,49,74,65,45,46,54,55,48,49,49,44,46,50,57,50,41,70,70,60,62,69,79,73,49,52,56,43,52,41,36,48,47,36,51,44,48,30,46,48,54,54,44,57,58,56,66,69,61,61,71,77,66,87,71,84,84,58,79,61,63,66,57,46,52,51,47,51,46,47,51,50,46,45,48,49,46,48,47,42,29,64,68,64,69,44,65,60,61,77,71,41,66,64,49,74,76,103,134,82,81,77,79,75,75,76,74,72,74,73,72,74,68,70,70,74,71,67,91,60,58,69,67,54,61,63,51,44,62,52,60,72,34,53,87,54,88,67,75,32,74,58,88,65,81,50,36,29,33,48,46,59,45,64,48,96,87,64,50,61,36,22,35,32,37,40,36,39,65,43,51,29,34,35,32,73,50,83,93,84,39,74,46,77,39,80,49,86,64,93,64,82,70,54,96,68,42,42,65,34,24,44,70,44,71,50,73,50,77,39,77,51,72,46,50,52,62,46,42,48,53,50,22,54,50,49,54,52,26,66,74,37,65,89,47,32,66,58,49,51,50,51,50,51,48,50,60,71,63,48,70,75,53,61,66,44,72,37,90,70,67,24,44,86,56,60,66,56,73,77,78,38,59,71,50,47,56,51,50,74,40,28,50,60,68,47,48,44,46,51,50,30,36,59,73,52,54,42,36,36,38,35,30,21,86,43,60,25,54,34,26,52,47,57,54,40,52,54,58,44,48,32,47,53,76,86,88,55,52,68,34,37,74,48,38,78,86,49,56,67,61,71,73,50,84,71,50,33,40,36,16,38,50,45,89,48,44,71,66,56,64,68,40,61,62,31,35,38,36,33,51,79,78,30,45,72,47,57,33,68,65,84,68,73,79,74,83,80,73,80,70,59,72,70,70,63,56,78,51,54,60,41,64,70,41,44,56,57,40,43,55,41,45,61,69,40,53,73,56,66,68,69,54,51,61,31,32,61,61,72,86,43,51,68,60,45,50,50,53,51,50,52,49,43,52,52,47,38,52,52,46,47,52,40,27,35,50,35,50,27,57,68,45,42,61,56,57,73,36,42,42,72,90,69,74,40,68,44,62,66,61,42,54,66,70,45,66,74,76,41,32,54,37,53,51,51,22,47,74,64,46,46,56,56,50,50,46,43,46,52,57,51,40,71,71,59,64,68,80,72,51,51,58,42,51,41,36,48,47,35,51,43,49,30,47,51,54,55,45,58,56,58,67,70,60,63,71,77,67,87,72,84,85,58,81,62,63,66,57,46,52,51,46,52,47,46,52,50,46,47,47,49,46,47,47,43,28,64,67,63,70,44,64,61,63,77,71,42,65,63,51,73,76,103

Nearest PDB structures (foldseek):
  3tw8-assembly2_C  TM=7.486E-01  e=2.245E-15  Homo sapiens
  6ekk-assembly1_A  TM=7.039E-01  e=1.195E-14  Homo sapiens
  6ekk-assembly2_B  TM=7.028E-01  e=2.122E-14  Homo sapiens
  3tw8-assembly1_A  TM=7.405E-01  e=4.646E-14  Homo sapiens
  3tw8-assembly2_C  TM=7.487E-01  e=2.083E-15  Homo sapiens

pLDDT: mean 71.78, std 23.77, range [19.55, 98.69]

Radius of gyration: 34.5 Å; Cα contacts (8 Å, |Δi|>4): 1230; chains: 2; bounding box: 109×112×100 Å

Secondary structure (DSSP, 8-state):
--------------------SS-HHHHHHHHHHHSTT----BSSPPPPEEEEEEEE-TT--EEEEEEEEEEEEEEEEE-GGG-EEEEE--S-PPPPTTEEEEEEEEEEEEEESS--HHHHHHHHHHHHHHHHHSGGGHHHHHHHHHHHHHHS----TT-SSS---SSTTS----S-TTHHHHHS-HHHHHHHHHHHHTT--EEEEES-HHHHHHHHHHHHHHTTTS---SEEES---GGGGGGGGSSS-EEEEEEGGGHHHHHTSTTPEEEETTTTEEEE------S-S--SSSTTTSS-PPP-HHHHHHHHHHHHHH---HHHHHHTSPPP--HHHHHHHHHHHHHHHHHHHHHHHHHHHHHHHHHHHHTEETTTTEE-HHHHHHH--TTHHHHHHHHHHTTHHHHHHHIIIIIHHS--TTSHHHHHHHHHHHHHHHHHHHHHHHH----SS----HHHHHHHHHHHHHHHHHHHHHHHHH---GGGTGGGGGG-/--------------------SS-HHHHHHHHHHHSTT----BSSPPPPEEEEEEEE-TT--EEEEEEEEEEEEEEEEE-GGG-EEEEE--S-PPPPTTEEEEEEEEEEEEEESS--HHHHHHHHHHHHHHHHH-GGGHHHHHHHHHHHHHHS----TTTSSS---SSTTS----S-TTHHHHHS-HHHHHHHHHHHHTT--EEEEES-HHHHHHHHHHHHHHTTTS---SEEES---GGGGGGGGSSS-EEEEEEGGGHHHHHTSTT-EEEETTTTEEEE------S-S--SSSGGGSS-PPP-HHHHHHHHHHHHHH---HHHHHHHSPPP--HHHHHHHHHHHHHHHHHHHHHHHHHHHHHHHHHHHHTEETTTTEE-HHHHHHH--TTHHHHHHHHHHTTHHHHHHHIIIIIHHS--TTSHHHHHHHHHHHHHHHHHHHHHHHH----SS----HHHHHHHHHHHHHHHHHHHHHHHHH---GGGTGGGGGG-

InterPro domains:
  IPR001194 cDENN domain [PF02141] (103-275)
  IPR001194 cDENN domain [SM00799] (103-276)
  IPR005113 uDENN domain [PF03456] (20-70)
  IPR037516 Tripartite DENN domain [PS50211] (1-427)
  IPR043153 DENN domain, C-terminal lobe [G3DSA:3.40.50.11500] (174-367)
  IPR051696 DENN Domain-Containing GEFs [PTHR12296] (20-398)

Organism: Mytilus edulis (NCBI:txid6550)

Sequence (992 aa):
MSIRGTTIKKNKMTTSVPEFPVSEEVIKSITTFCYPDGMKVFPEKRENFVHFLVLTDIMGNKTYATCLTFNRRFIIEKGEKSKIWMNLDTSSDDLEKQQVRCYIPHCCVLISKFPYFTVMKDALSYMVSRMEADPEEMNSHIKDITHTLTMTPIPLAGRLALYPPEKPDKPVIDIPLHLVFLCFNSNEILKILSAILLEERIVFISSSYALLTTIMQSFLYFILPFEWRYSFVPILTIEALELLEAPGTFMMGCHKIHRKEVEQIEGVVVVDIDEGSVAVNPVIEMTTNQSDSIESLIDIPEIPDEAAKLFSKVCKRALYQHDLVELQRPVCFDIRKRRKMEKLKVQQLNSSITAGCLELMVNLYRGVMSEIRLEHQRFNKQAFLDSIQGLDKKFYERQDKNNVLLLLSRLTSEKLFQVKLNDYNKKNYVLFLLFLITYLHNLDMIYSPVDGNNIENGENVQMIWNYVKYCSKIVQYWCYRTEVPLGCLMNLKSCSMSIRGTTIKKNKMTTSVPEFPVSEEVIKSITTFCYPDGMKVFPEKRENFVHFLVLTDIMGNKTYATCLTFNRRFIIEKGEKSKIWMNLDTSSDDLEKQQVRCYIPHCCVLISKFPYFTVMKDALSYMVSRMEADPEEMNSHIKDITHTLTMTPIPLAGRLALYPPEKPDKPVIDIPLHLVFLCFNSNEILKILSAILLEERIVFISSSYALLTTIMQSFLYFILPFEWRYSFVPILTIEALELLEAPGTFMMGCHKIHRKEVEQIEGVVVVDIDEGSVAVNPVIEMTTNQSDSIESLIDIPEIPDEAAKLFSKVCKRALYQHDLVELQRPVCFDIRKRRKMEKLKVQQLNSSITAGCLELMVNLYRGVMSEIRLEHQRFNKQAFLDSIQGLDKKFYERQDKNNVLLLLSRLTSEKLFQVKLNDYNKKNYVLFLLFLITYLHNLDMIYSPVDGNNIENGENVQMIWNYVKYCSKIVQYWCYRTEVPLGCLMNLKSCS